Protein AF-0000000078229973 (afdb_homodimer)

Solvent-accessible surface area (backbone atoms only — not comparable to full-atom values): 45899 Å² total; per-residue (Å²): 129,79,74,76,75,72,82,77,86,52,32,25,47,55,48,50,53,47,41,56,44,19,73,74,65,33,59,68,53,31,20,64,73,71,65,44,86,56,54,68,54,54,55,51,47,52,74,41,39,69,60,44,69,70,39,58,49,78,39,59,66,89,66,68,79,71,72,90,50,57,70,60,51,51,54,47,49,50,48,54,52,52,39,42,73,70,15,43,71,38,49,55,65,54,50,34,52,50,46,47,52,52,29,58,75,69,66,42,84,84,66,78,60,46,72,65,53,50,53,52,50,27,59,76,69,44,37,38,79,34,64,51,70,40,76,34,58,68,67,52,93,60,40,66,58,52,49,53,52,46,51,53,47,49,54,61,73,44,58,92,39,51,47,73,29,32,31,42,48,51,76,44,66,43,45,74,37,61,80,56,52,40,25,55,37,57,64,85,62,81,74,37,51,33,48,46,50,62,32,59,82,44,57,32,24,36,38,42,37,38,23,51,66,25,50,71,45,66,35,33,36,26,35,56,24,85,59,70,80,80,72,78,68,88,32,76,48,46,82,44,47,32,77,79,14,66,83,35,57,70,55,45,55,48,43,44,60,66,33,66,72,58,35,83,85,58,66,83,53,70,62,40,27,35,40,36,33,57,72,49,70,45,58,65,35,67,68,46,44,56,60,46,54,65,48,20,42,78,41,72,43,60,84,74,38,49,74,42,55,30,30,54,64,58,41,37,50,58,52,33,51,53,39,35,31,50,46,51,46,53,51,67,67,41,62,86,76,62,49,61,46,97,87,66,45,51,50,66,79,48,72,48,54,48,40,41,36,50,36,54,17,54,68,67,53,51,41,65,46,38,33,48,11,45,49,47,30,72,64,50,90,50,83,71,65,78,72,55,53,80,68,27,61,50,32,61,58,20,61,69,34,55,75,57,80,78,84,68,78,77,79,81,129,130,80,72,74,75,71,82,78,85,53,31,24,48,57,48,50,52,46,42,56,44,20,74,74,65,34,60,70,53,32,21,65,72,72,67,44,85,58,53,66,55,54,54,51,45,54,74,41,39,70,61,44,69,70,41,60,50,79,38,60,64,88,66,69,77,70,72,88,52,56,68,61,50,52,53,47,49,51,48,54,52,52,41,41,72,70,15,40,70,40,49,54,64,53,51,35,52,50,46,47,52,51,29,59,75,69,66,42,84,84,66,77,59,46,72,66,53,51,52,53,51,26,58,75,68,44,36,38,82,35,64,51,70,41,75,35,58,68,67,54,92,60,43,67,59,52,49,53,51,47,51,54,48,49,53,61,73,44,57,94,41,52,47,73,29,32,32,42,48,50,78,44,69,43,45,75,36,61,79,58,52,42,25,54,38,58,62,86,62,81,75,36,51,32,49,46,51,61,34,59,81,43,58,31,24,35,36,44,35,38,23,53,66,26,49,70,46,65,34,34,37,26,36,56,25,86,59,70,80,81,72,79,68,88,32,77,48,47,82,46,48,33,78,80,13,66,83,35,57,69,54,46,54,49,42,43,62,66,31,65,72,58,33,84,85,58,66,85,52,70,62,40,27,35,38,36,33,58,72,46,69,46,59,64,34,68,68,47,43,56,58,45,55,67,48,20,42,78,42,71,43,60,84,74,38,48,74,44,54,29,30,53,64,57,40,38,49,58,53,33,52,52,38,36,32,52,45,50,46,52,52,69,66,42,61,85,76,61,49,60,47,98,87,66,45,52,50,65,78,48,72,49,55,48,39,41,35,50,36,53,18,55,67,68,53,50,40,66,46,39,33,47,12,45,49,47,28,74,62,50,89,52,84,72,65,79,72,56,54,79,69,27,60,48,33,62,59,18,61,67,34,54,74,58,79,78,83,67,76,77,81,80,127

Radius of gyration: 32.53 Å; Cα contacts (8 Å, |Δi|>4): 1311; chains: 2; bounding box: 84×96×73 Å

Nearest PDB structures (foldseek):
  4r79-assembly1_B  TM=6.037E-01  e=3.107E-09  Drosophila mauritiana
  5hoo-assembly1_A  TM=5.834E-01  e=2.939E-09  Drosophila mauritiana
  4u7b-assembly2_G-2  TM=5.936E-01  e=4.102E-09  Drosophila mauritiana
  3hot-assembly1_B  TM=5.951E-01  e=1.056E-08  Drosophila mauritiana
  3hot-assembly1_A  TM=5.946E-01  e=1.154E-07  Drosophila mauritiana

pLDDT: mean 84.29, std 17.85, range [24.56, 98.38]

Structure (mmCIF, N/CA/C/O backbone):
data_AF-0000000078229973-model_v1
#
loop_
_entity.id
_entity.type
_entity.pdbx_description
1 polymer 'DDE superfamily endonuclease'
#
loop_
_atom_site.group_PDB
_atom_site.id
_atom_site.type_symbol
_atom_site.label_atom_id
_atom_site.label_alt_id
_atom_site.label_comp_id
_atom_site.label_asym_id
_atom_site.label_entity_id
_atom_site.label_seq_id
_atom_site.pdbx_PDB_ins_code
_atom_site.Cartn_x
_atom_site.Cartn_y
_atom_site.Cartn_z
_atom_site.occupancy
_atom_site.B_iso_or_equiv
_atom_site.auth_seq_id
_atom_site.auth_comp_id
_atom_site.auth_asym_id
_atom_site.auth_atom_id
_atom_site.pdbx_PDB_model_num
ATOM 1 N N . MET A 1 1 ? 28.203 61.219 18.641 1 24.56 1 MET A N 1
ATOM 2 C CA . MET A 1 1 ? 27.984 59.812 18.297 1 24.56 1 MET A CA 1
ATOM 3 C C . MET A 1 1 ? 26.656 59.625 17.594 1 24.56 1 MET A C 1
ATOM 5 O O . MET A 1 1 ? 25.609 60.062 18.109 1 24.56 1 MET A O 1
ATOM 9 N N . ALA A 1 2 ? 26.547 59.688 16.266 1 37.03 2 ALA A N 1
ATOM 10 C CA . ALA A 1 2 ? 25.375 59.469 15.438 1 37.03 2 ALA A CA 1
ATOM 11 C C . ALA A 1 2 ? 24.594 58.25 15.883 1 37.03 2 ALA A C 1
ATOM 13 O O . ALA A 1 2 ? 25.188 57.188 16.094 1 37.03 2 ALA A O 1
ATOM 14 N N . SER A 1 3 ? 23.656 58.438 16.797 1 37.22 3 SER A N 1
ATOM 15 C CA . SER A 1 3 ? 22.781 57.344 17.203 1 37.22 3 SER A CA 1
ATOM 16 C C . SER A 1 3 ? 22.5 56.406 16.047 1 37.22 3 SER A C 1
ATOM 18 O O . SER A 1 3 ? 22.125 56.844 14.953 1 37.22 3 SER A O 1
ATOM 20 N N . MET A 1 4 ? 23.422 55.469 15.82 1 40.62 4 MET A N 1
ATOM 21 C CA . MET A 1 4 ? 23.281 54.375 14.859 1 40.62 4 MET A CA 1
ATOM 22 C C . MET A 1 4 ? 21.812 54 14.719 1 40.62 4 MET A C 1
ATOM 24 O O . MET A 1 4 ? 21.203 53.469 15.664 1 40.62 4 MET A O 1
ATOM 28 N N . ASN A 1 5 ? 20.969 54.719 14.055 1 43.16 5 ASN A N 1
ATOM 29 C CA . ASN A 1 5 ? 19.562 54.5 13.727 1 43.16 5 ASN A CA 1
ATOM 30 C C . ASN A 1 5 ? 19.281 53.031 13.422 1 43.16 5 ASN A C 1
ATOM 32 O O . ASN A 1 5 ? 19.812 52.469 12.453 1 43.16 5 ASN A O 1
ATOM 36 N N . LYS A 1 6 ? 19.328 52.25 14.422 1 51.59 6 LYS A N 1
ATOM 37 C CA . LYS A 1 6 ? 18.953 50.844 14.289 1 51.59 6 LYS A CA 1
ATOM 38 C C . LYS A 1 6 ? 17.812 50.656 13.289 1 51.59 6 LYS A C 1
ATOM 40 O O . LYS A 1 6 ? 16.766 51.312 13.414 1 51.59 6 LYS A O 1
ATOM 45 N N . ARG A 1 7 ? 18.078 50.25 12.156 1 58.5 7 ARG A N 1
ATOM 46 C CA . ARG A 1 7 ? 17.109 49.906 11.133 1 58.5 7 ARG A CA 1
ATOM 47 C C . ARG A 1 7 ? 16.094 48.875 11.648 1 58.5 7 ARG A C 1
ATOM 49 O O . ARG A 1 7 ? 16.484 47.844 12.188 1 58.5 7 ARG A O 1
ATOM 56 N N . LEU A 1 8 ? 14.898 49.281 12.086 1 66.44 8 LEU A N 1
ATOM 57 C CA . LEU A 1 8 ? 13.82 48.406 12.547 1 66.44 8 LEU A CA 1
ATOM 58 C C . LEU A 1 8 ? 13.164 47.688 11.375 1 66.44 8 LEU A C 1
ATOM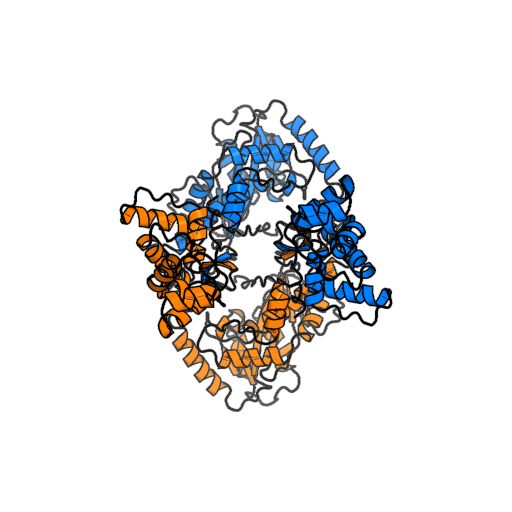 60 O O . LEU A 1 8 ? 13.078 48.219 10.273 1 66.44 8 LEU A O 1
ATOM 64 N N . SER A 1 9 ? 12.977 46.438 11.453 1 78.19 9 SER A N 1
ATOM 65 C CA . SER A 1 9 ? 12.211 45.656 10.477 1 78.19 9 SER A CA 1
ATOM 66 C C . SER A 1 9 ? 10.727 45.625 10.836 1 78.19 9 SER A C 1
ATOM 68 O O . SER A 1 9 ? 10.375 45.531 12.016 1 78.19 9 SER A O 1
ATOM 70 N N . TYR A 1 10 ? 9.875 45.969 9.812 1 84.88 10 TYR A N 1
ATOM 71 C CA . TYR A 1 10 ? 8.438 46.062 10.039 1 84.88 10 TYR A CA 1
ATOM 72 C C . TYR A 1 10 ? 7.695 44.938 9.297 1 84.88 10 TYR A C 1
ATOM 74 O O . TYR A 1 10 ? 8.117 44.531 8.219 1 84.88 10 TYR A O 1
ATOM 82 N N . THR A 1 11 ? 6.566 44.469 9.852 1 86.38 11 THR A N 1
ATOM 83 C CA . THR A 1 11 ? 5.723 43.438 9.227 1 86.38 11 THR A CA 1
ATOM 84 C C . THR A 1 11 ? 4.918 44.031 8.078 1 86.38 11 THR A C 1
ATOM 86 O O . THR A 1 11 ? 4.734 45.25 8.008 1 86.38 11 THR A O 1
ATOM 89 N N . ALA A 1 12 ? 4.516 43.219 7.172 1 88.88 12 ALA A N 1
ATOM 90 C CA . ALA A 1 12 ? 3.697 43.656 6.047 1 88.88 12 ALA A CA 1
ATOM 91 C C . ALA A 1 12 ? 2.42 44.312 6.527 1 88.88 12 ALA A C 1
ATOM 93 O O . ALA A 1 12 ? 1.985 45.344 5.953 1 88.88 12 ALA A O 1
ATOM 94 N N . LYS A 1 13 ? 1.896 43.75 7.605 1 87.56 13 LYS A N 1
ATOM 95 C CA . LYS A 1 13 ? 0.688 44.344 8.164 1 87.56 13 LYS A CA 1
ATOM 96 C C . LYS A 1 13 ? 0.94 45.781 8.602 1 87.56 13 LYS A C 1
ATOM 98 O O . LYS A 1 13 ? 0.142 46.688 8.312 1 87.56 13 LYS A O 1
ATOM 103 N N . PHE A 1 14 ? 1.993 45.969 9.32 1 87.88 14 PHE A N 1
ATOM 104 C CA . PHE A 1 14 ? 2.365 47.312 9.789 1 87.88 14 PHE A CA 1
ATOM 105 C C . PHE A 1 14 ? 2.643 48.25 8.617 1 87.88 14 PHE A C 1
ATOM 107 O O . PHE A 1 14 ? 2.189 49.375 8.602 1 87.88 14 PHE A O 1
ATOM 114 N N . LYS A 1 15 ? 3.258 47.719 7.605 1 91.5 15 LYS A N 1
ATOM 115 C CA . LYS A 1 15 ? 3.602 48.531 6.434 1 91.5 15 LYS A CA 1
ATOM 116 C C . LYS A 1 15 ? 2.348 49 5.699 1 91.5 15 LYS A C 1
ATOM 118 O O . LYS A 1 15 ? 2.279 50.125 5.242 1 91.5 15 LYS A O 1
ATOM 123 N N . VAL A 1 16 ? 1.407 48.094 5.594 1 92.56 16 VAL A N 1
ATOM 124 C CA . VAL A 1 16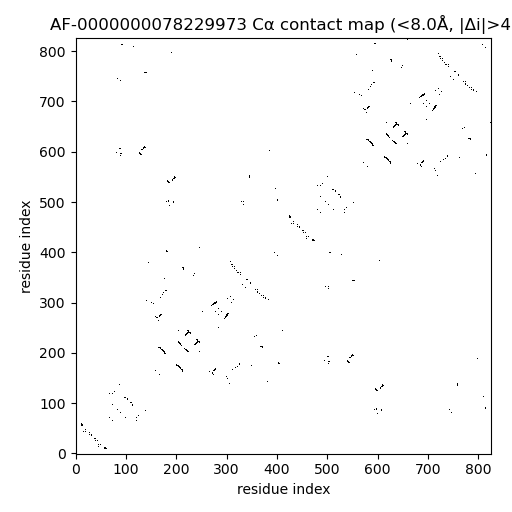 ? 0.157 48.406 4.918 1 92.56 16 VAL A CA 1
ATOM 125 C C . VAL A 1 16 ? -0.558 49.531 5.684 1 92.56 16 VAL A C 1
ATOM 127 O O . VAL A 1 16 ? -1.092 50.469 5.078 1 92.56 16 VAL A O 1
ATOM 130 N N . SER A 1 17 ? -0.521 49.375 7.031 1 91.88 17 SER A N 1
ATOM 131 C CA . SER A 1 17 ? -1.156 50.406 7.844 1 91.88 17 SER A CA 1
ATOM 132 C C . SER A 1 17 ? -0.488 51.781 7.641 1 91.88 17 SER A C 1
ATOM 134 O O . SER A 1 17 ? -1.166 52.812 7.559 1 91.88 17 SER A O 1
ATOM 136 N N . VAL A 1 18 ? 0.733 51.719 7.582 1 91.81 18 VAL A N 1
ATOM 137 C CA . VAL A 1 18 ? 1.491 52.938 7.391 1 91.81 18 VAL A CA 1
ATOM 138 C C . VAL A 1 18 ? 1.203 53.531 6.008 1 91.81 18 VAL A C 1
ATOM 140 O O . VAL A 1 18 ? 1.007 54.75 5.859 1 91.81 18 VAL A O 1
ATOM 143 N N . ILE A 1 19 ? 1.121 52.688 4.996 1 93.06 19 ILE A N 1
ATOM 144 C CA . ILE A 1 19 ? 0.865 53.094 3.621 1 93.06 19 ILE A CA 1
ATOM 145 C C . ILE A 1 19 ? -0.525 53.719 3.518 1 93.06 19 ILE A C 1
ATOM 147 O O . ILE A 1 19 ? -0.695 54.781 2.904 1 93.06 19 ILE A O 1
ATOM 151 N N . ASP A 1 20 ? -1.469 53.062 4.129 1 92.44 20 ASP A N 1
ATOM 152 C CA . ASP A 1 20 ? -2.834 53.562 4.098 1 92.44 20 ASP A CA 1
ATOM 153 C C . ASP A 1 20 ? -2.916 54.969 4.742 1 92.44 20 ASP A C 1
ATOM 155 O O . ASP A 1 20 ? -3.588 55.844 4.223 1 92.44 20 ASP A O 1
ATOM 159 N N . TYR A 1 21 ? -2.277 55.094 5.879 1 91.81 21 TYR A N 1
ATOM 160 C CA . TYR A 1 21 ? -2.25 56.375 6.562 1 91.81 21 TYR A CA 1
ATOM 161 C C . TYR A 1 21 ? -1.509 57.406 5.734 1 91.81 21 TYR A C 1
ATOM 163 O O . TYR A 1 21 ? -1.937 58.562 5.652 1 91.81 21 TYR A O 1
ATOM 171 N N . ALA A 1 22 ? -0.524 57.031 5.078 1 93.44 22 ALA A N 1
ATOM 172 C CA . ALA A 1 22 ? 0.274 57.938 4.266 1 93.44 22 ALA A CA 1
ATOM 173 C C . ALA A 1 22 ? -0.498 58.406 3.031 1 93.44 22 ALA A C 1
ATOM 175 O O . ALA A 1 22 ? -0.348 59.531 2.582 1 93.44 22 ALA A O 1
ATOM 176 N N . ASN A 1 23 ? -1.215 57.5 2.5 1 92.25 23 ASN A N 1
ATOM 177 C CA . ASN A 1 23 ? -2.031 57.844 1.34 1 92.25 23 ASN A CA 1
ATOM 178 C C . ASN A 1 23 ? -3.086 58.906 1.683 1 92.25 23 ASN A C 1
ATOM 180 O O . ASN A 1 23 ? -3.451 59.719 0.838 1 92.25 23 ASN A O 1
ATOM 184 N N . LYS A 1 24 ? -3.52 58.906 2.924 1 90.69 24 LYS A N 1
ATOM 185 C CA . LYS A 1 24 ? -4.57 59.844 3.352 1 90.69 24 LYS A CA 1
ATOM 186 C C . LYS A 1 24 ? -3.98 61.125 3.902 1 90.69 24 LYS A C 1
ATOM 188 O O . LYS A 1 24 ? -4.527 62.219 3.678 1 90.69 24 LYS A O 1
ATOM 193 N N . HIS A 1 25 ? -2.879 61.125 4.66 1 91.5 25 HIS A N 1
ATOM 194 C CA . HIS A 1 25 ? -2.412 62.281 5.426 1 91.5 25 HIS A CA 1
ATOM 195 C C . HIS A 1 25 ? -1.036 62.719 4.949 1 91.5 25 HIS A C 1
ATOM 197 O O . HIS A 1 25 ? -0.553 63.781 5.355 1 91.5 25 HIS A O 1
ATOM 203 N N . GLY A 1 26 ? -0.412 61.938 4.055 1 91.88 26 GLY A N 1
ATOM 204 C CA . GLY A 1 26 ? 0.915 62.281 3.58 1 91.88 26 GLY A CA 1
ATOM 205 C C . GLY A 1 26 ? 2.023 61.5 4.27 1 91.88 26 GLY A C 1
ATOM 206 O O . GLY A 1 26 ? 1.829 60.969 5.363 1 91.88 26 GLY A O 1
ATOM 207 N N . VAL A 1 27 ? 3.197 61.438 3.748 1 93.75 27 VAL A N 1
ATOM 208 C CA . VAL A 1 27 ? 4.328 60.656 4.191 1 93.75 27 VAL A CA 1
ATOM 209 C C . VAL A 1 27 ? 4.887 61.219 5.496 1 93.75 27 VAL A C 1
ATOM 211 O O . VAL A 1 27 ? 5.227 60.438 6.406 1 93.75 27 VAL A O 1
ATOM 214 N N . VAL A 1 28 ? 4.977 62.531 5.621 1 92.31 28 VAL A N 1
ATOM 215 C CA . VAL A 1 28 ? 5.566 63.156 6.785 1 92.31 28 VAL A CA 1
ATOM 216 C C . VAL A 1 28 ? 4.699 62.906 8.016 1 92.31 28 VAL A C 1
ATOM 218 O O . VAL A 1 28 ? 5.207 62.562 9.078 1 92.31 28 VAL A O 1
ATOM 221 N N . GLU A 1 29 ? 3.432 63.125 7.789 1 90.75 29 GLU A N 1
ATOM 222 C CA . GLU A 1 29 ? 2.482 62.906 8.875 1 90.75 29 GLU A CA 1
ATOM 223 C C . GLU A 1 29 ? 2.465 61.438 9.289 1 90.75 29 GLU A C 1
ATOM 225 O O . GLU A 1 29 ? 2.338 61.125 10.477 1 90.75 29 GLU A O 1
ATOM 230 N N . ALA A 1 30 ? 2.562 60.531 8.398 1 93.12 30 ALA A N 1
ATOM 231 C CA . ALA A 1 30 ? 2.592 59.125 8.688 1 93.12 30 ALA A CA 1
ATOM 232 C C . ALA A 1 30 ? 3.822 58.75 9.516 1 93.12 30 ALA A C 1
ATOM 234 O O . ALA A 1 30 ? 3.736 57.938 10.438 1 93.12 30 ALA A O 1
ATOM 235 N N . ALA A 1 31 ? 4.926 59.281 9.203 1 90.56 31 ALA A N 1
ATOM 236 C CA . ALA A 1 31 ? 6.168 59.031 9.93 1 90.56 31 ALA A CA 1
ATOM 237 C C . ALA A 1 31 ? 6.059 59.469 11.383 1 90.56 31 ALA A C 1
ATOM 239 O O . ALA A 1 31 ? 6.508 58.75 12.289 1 90.56 31 ALA A O 1
ATOM 240 N N . GLU A 1 32 ? 5.453 60.594 11.594 1 86 32 GLU A N 1
ATOM 241 C CA . GLU A 1 32 ? 5.277 61.125 12.938 1 86 32 GLU A CA 1
ATOM 242 C C . GLU A 1 32 ? 4.277 60.312 13.734 1 86 32 GLU A C 1
ATOM 244 O O . GLU A 1 32 ? 4.512 60 14.906 1 86 32 GLU A O 1
ATOM 249 N N . HIS A 1 33 ? 3.258 60 12.961 1 86.56 33 HIS A N 1
ATOM 250 C CA . HIS A 1 33 ? 2.174 59.281 13.602 1 86.56 33 HIS A CA 1
ATOM 251 C C . HIS A 1 33 ? 2.643 57.906 14.078 1 86.56 33 HIS A C 1
ATOM 253 O O . HIS A 1 33 ? 2.275 57.469 15.172 1 86.56 33 HIS A O 1
ATOM 259 N N . TYR A 1 34 ? 3.391 57.156 13.266 1 88.31 34 TYR A N 1
ATOM 260 C CA . TYR A 1 34 ? 3.793 55.781 13.578 1 88.31 34 TYR A CA 1
ATOM 261 C C . TYR A 1 34 ? 5.203 55.75 14.156 1 88.31 34 TYR A C 1
ATOM 263 O O . TYR A 1 34 ? 5.723 54.688 14.484 1 88.31 34 TYR A O 1
ATOM 271 N N . GLY A 1 35 ? 5.883 56.844 14.219 1 81.19 35 GLY A N 1
ATOM 272 C CA . GLY A 1 35 ? 7.199 56.938 14.828 1 81.19 35 GLY A CA 1
ATOM 273 C C . GLY A 1 35 ? 8.305 56.375 13.961 1 81.19 35 GLY A C 1
ATOM 274 O O . GLY A 1 35 ? 9.211 55.719 14.461 1 81.19 35 GLY A O 1
ATOM 275 N N . ILE A 1 36 ? 8.148 56.531 12.664 1 85.38 36 ILE A N 1
ATOM 276 C CA . ILE A 1 36 ? 9.18 56.062 11.742 1 85.38 36 ILE A CA 1
ATOM 277 C C . ILE A 1 36 ? 10.141 57.188 11.414 1 85.38 36 ILE A C 1
ATOM 279 O O . ILE A 1 36 ? 9.711 58.25 10.953 1 85.38 36 ILE A O 1
ATOM 283 N N . LYS A 1 37 ? 11.367 57.031 11.695 1 79.94 37 LYS A N 1
ATOM 284 C CA . LYS A 1 37 ? 12.352 58.094 11.547 1 79.94 37 LYS A CA 1
ATOM 285 C C . LYS A 1 37 ? 12.711 58.312 10.078 1 79.94 37 LYS A C 1
ATOM 287 O O . LYS A 1 37 ? 12.945 59.438 9.648 1 79.94 37 LYS A O 1
ATOM 292 N N . ASP A 1 38 ? 12.719 57.188 9.383 1 82.44 38 ASP A N 1
ATOM 293 C CA . ASP A 1 38 ? 13.141 57.281 7.988 1 82.44 38 ASP A CA 1
ATOM 294 C C . ASP A 1 38 ? 11.938 57.438 7.062 1 82.44 38 ASP A C 1
ATOM 296 O O . ASP A 1 38 ? 11.258 56.469 6.723 1 82.44 38 ASP A O 1
ATOM 300 N N . LYS A 1 39 ? 11.734 58.719 6.664 1 86.19 39 LYS A N 1
ATOM 301 C CA . LYS A 1 39 ? 10.641 59 5.746 1 86.19 39 LYS A CA 1
ATOM 302 C C . LYS A 1 39 ? 10.852 58.312 4.395 1 86.19 39 LYS A C 1
ATOM 304 O O . LYS A 1 39 ? 9.891 58 3.693 1 86.19 39 LYS A O 1
ATOM 309 N N . GLY A 1 40 ? 12.125 58.156 4.031 1 88.5 40 GLY A N 1
ATOM 310 C CA . GLY A 1 40 ? 12.453 57.469 2.795 1 88.5 40 GLY A CA 1
ATOM 311 C C . GLY A 1 40 ? 11.922 56.031 2.748 1 88.5 40 GLY A C 1
ATOM 312 O O . GLY A 1 40 ? 11.555 55.531 1.681 1 88.5 40 GLY A O 1
ATOM 313 N N . MET A 1 41 ? 11.836 55.438 3.898 1 89.25 41 MET A N 1
ATOM 314 C CA . MET A 1 41 ? 11.328 54.062 4 1 89.25 41 MET A CA 1
ATOM 315 C C . MET A 1 41 ? 9.852 54.031 3.619 1 89.25 41 MET A C 1
ATOM 317 O O . MET A 1 41 ? 9.422 53.125 2.898 1 89.25 41 MET A O 1
ATOM 321 N N . ILE A 1 42 ? 9.141 55 4.094 1 90.75 42 ILE A N 1
ATOM 322 C CA . ILE A 1 42 ? 7.707 55.031 3.812 1 90.75 42 ILE A CA 1
ATOM 323 C C . ILE A 1 42 ? 7.48 55.281 2.32 1 90.75 42 ILE A C 1
ATOM 325 O O . ILE A 1 42 ? 6.59 54.656 1.72 1 90.75 42 ILE A O 1
ATOM 329 N N . ARG A 1 43 ? 8.305 56.125 1.746 1 91.31 43 ARG A N 1
ATOM 330 C CA . ARG A 1 43 ? 8.195 56.375 0.313 1 91.31 43 ARG A CA 1
ATOM 331 C C . ARG A 1 43 ? 8.453 55.094 -0.489 1 91.31 43 ARG A C 1
ATOM 333 O O . ARG A 1 43 ? 7.762 54.812 -1.476 1 91.31 43 ARG A O 1
ATOM 340 N N . ARG A 1 44 ? 9.438 54.375 -0.01 1 89.25 44 ARG A N 1
ATOM 341 C CA . ARG A 1 44 ? 9.75 53.125 -0.668 1 89.25 44 ARG A CA 1
ATOM 342 C C . ARG A 1 44 ? 8.594 52.125 -0.517 1 89.25 44 ARG A C 1
ATOM 344 O O . ARG A 1 44 ? 8.266 51.406 -1.458 1 89.25 44 ARG A O 1
ATOM 351 N N . TRP A 1 45 ? 8.023 52.062 0.623 1 90.44 45 TRP A N 1
ATOM 352 C CA . TRP A 1 45 ? 6.887 51.188 0.864 1 90.44 45 TRP A CA 1
ATOM 353 C C . TRP A 1 45 ? 5.711 51.562 -0.033 1 90.44 45 TRP A C 1
ATOM 355 O O . TRP A 1 45 ? 5.035 50.656 -0.571 1 90.44 45 TRP A O 1
ATOM 365 N N . LYS A 1 46 ? 5.52 52.844 -0.215 1 90.5 46 LYS A N 1
ATOM 366 C CA . LYS A 1 46 ? 4.434 53.312 -1.067 1 90.5 46 LYS A CA 1
ATOM 367 C C . LYS A 1 46 ? 4.648 52.875 -2.518 1 90.5 46 LYS A C 1
ATOM 369 O O . LYS A 1 46 ? 3.699 52.5 -3.205 1 90.5 46 LYS A O 1
ATOM 374 N N . LYS A 1 47 ? 5.875 52.906 -2.908 1 90.12 47 LYS A N 1
ATOM 375 C CA . LYS A 1 47 ? 6.203 52.5 -4.27 1 90.12 47 LYS A CA 1
ATOM 376 C C . LYS A 1 47 ? 5.973 51 -4.465 1 90.12 47 LYS A C 1
ATOM 378 O O . LYS A 1 47 ? 5.559 50.594 -5.543 1 90.12 47 LYS A O 1
ATOM 383 N N . ALA A 1 48 ? 6.18 50.281 -3.445 1 85.75 48 ALA A N 1
ATOM 384 C CA . ALA A 1 48 ? 6.051 48.812 -3.518 1 85.75 48 ALA A CA 1
ATOM 385 C C . ALA A 1 48 ? 4.727 48.375 -2.918 1 85.75 48 ALA A C 1
ATOM 387 O O . ALA A 1 48 ? 4.621 47.219 -2.434 1 85.75 48 ALA A O 1
ATOM 388 N N . GLU A 1 49 ? 3.822 49.219 -2.877 1 88.81 49 GLU A N 1
ATOM 389 C CA . GLU A 1 49 ? 2.568 48.969 -2.17 1 88.81 49 GLU A CA 1
ATOM 390 C C . GLU A 1 49 ? 1.941 47.656 -2.609 1 88.81 49 GLU A C 1
ATOM 392 O O . GLU A 1 49 ? 1.521 46.844 -1.774 1 88.81 49 GLU A O 1
ATOM 397 N N . ASN A 1 50 ? 1.907 47.375 -3.904 1 84.44 50 ASN A N 1
ATOM 398 C CA . ASN A 1 50 ? 1.26 46.188 -4.43 1 84.44 50 ASN A CA 1
ATOM 399 C C . ASN A 1 50 ? 1.941 44.906 -3.93 1 84.44 50 ASN A C 1
ATOM 401 O O . ASN A 1 50 ? 1.27 43.938 -3.537 1 84.44 50 ASN A O 1
ATOM 405 N N . LYS A 1 51 ? 3.176 44.938 -3.885 1 81.44 51 LYS A N 1
ATOM 406 C CA . LYS A 1 51 ? 3.945 43.781 -3.434 1 81.44 51 LYS A CA 1
ATOM 407 C C . LYS A 1 51 ? 3.742 43.531 -1.941 1 81.44 51 LYS A C 1
ATOM 409 O O . LYS A 1 51 ? 3.631 42.406 -1.507 1 81.44 51 LYS A O 1
ATOM 414 N N . ILE A 1 52 ? 3.691 44.625 -1.23 1 86.62 52 ILE A N 1
ATOM 415 C CA . ILE A 1 52 ? 3.566 44.531 0.221 1 86.62 52 ILE A CA 1
ATOM 416 C C . ILE A 1 52 ? 2.178 44.031 0.588 1 86.62 52 ILE A C 1
ATOM 418 O O . ILE A 1 52 ? 2.031 43.219 1.52 1 86.62 52 ILE A O 1
ATOM 422 N N . ARG A 1 53 ? 1.246 44.406 -0.207 1 85.69 53 ARG A N 1
ATOM 423 C CA . ARG A 1 53 ? -0.124 43.969 0.056 1 85.69 53 ARG A CA 1
ATOM 424 C C . ARG A 1 53 ? -0.308 42.5 -0.271 1 85.69 53 ARG A C 1
ATOM 426 O O . ARG A 1 53 ? -1.154 41.812 0.322 1 85.69 53 ARG A O 1
ATOM 433 N N . GLU A 1 54 ? 0.543 42 -1.148 1 80.19 54 GLU A N 1
ATOM 434 C CA . GLU A 1 54 ? 0.432 40.594 -1.571 1 80.19 54 GLU A CA 1
ATOM 435 C C . GLU A 1 54 ? 1.187 39.656 -0.623 1 80.19 54 GLU A C 1
ATOM 437 O O . GLU A 1 54 ? 0.909 38.469 -0.566 1 80.19 54 GLU A O 1
ATOM 442 N N . MET A 1 55 ? 1.986 40.25 0.17 1 79.19 55 MET A N 1
ATOM 443 C CA . MET A 1 55 ? 2.801 39.469 1.096 1 79.19 55 MET A CA 1
ATOM 444 C C . MET A 1 55 ? 1.984 39.031 2.312 1 79.19 55 MET A C 1
ATOM 446 O O . MET A 1 55 ? 1.067 39.75 2.729 1 79.19 55 MET A O 1
ATOM 450 N N . PRO A 1 56 ? 2.307 37.906 2.803 1 78 56 PRO A N 1
ATOM 451 C CA . PRO A 1 56 ? 1.661 37.562 4.07 1 78 56 PRO A CA 1
ATOM 452 C C . PRO A 1 56 ? 1.887 38.625 5.152 1 78 56 PRO A C 1
ATOM 454 O O . PRO A 1 56 ? 2.98 39.188 5.258 1 78 56 PRO A O 1
ATOM 457 N N . SER A 1 57 ? 0.859 38.906 5.953 1 80.38 57 SER A N 1
ATOM 458 C CA . SER A 1 57 ? 0.794 40 6.895 1 80.38 57 SER A CA 1
ATOM 459 C C . SER A 1 57 ? 1.923 39.938 7.918 1 80.38 57 SER A C 1
ATOM 461 O O . SER A 1 57 ? 2.42 40.969 8.383 1 80.38 57 SER A O 1
ATOM 463 N N . THR A 1 58 ? 2.391 38.75 8.117 1 79.81 58 THR A N 1
ATOM 464 C CA . THR A 1 58 ? 3.35 38.562 9.203 1 79.81 58 THR A CA 1
ATOM 465 C C . THR A 1 58 ? 4.777 38.719 8.688 1 79.81 58 THR A C 1
ATOM 467 O O . THR A 1 58 ? 5.719 38.844 9.477 1 79.81 58 THR A O 1
ATOM 470 N N . LYS A 1 59 ? 4.875 38.719 7.43 1 79.31 59 LYS A N 1
ATOM 471 C CA . LYS A 1 59 ? 6.219 38.781 6.859 1 79.31 59 LYS A CA 1
ATOM 472 C C . LYS A 1 59 ? 6.789 40.188 6.914 1 79.31 59 LYS A C 1
ATOM 474 O O . LYS A 1 59 ? 6.043 41.156 6.805 1 79.31 59 LYS A O 1
ATOM 479 N N . ARG A 1 60 ? 8.102 40.344 7.16 1 77.94 60 ARG A N 1
ATOM 480 C CA . ARG A 1 60 ? 8.758 41.625 7.238 1 77.94 60 ARG A CA 1
ATOM 481 C C . ARG A 1 60 ? 9.422 42 5.914 1 77.94 60 ARG A C 1
ATOM 483 O O . ARG A 1 60 ? 9.602 43.156 5.602 1 77.94 60 ARG A O 1
ATOM 490 N N . ALA A 1 61 ? 9.914 41.031 5.176 1 71.38 61 ALA A N 1
ATOM 491 C CA . ALA A 1 61 ? 10.531 41.219 3.871 1 71.38 61 ALA A CA 1
ATOM 492 C C . ALA A 1 61 ? 10.133 40.125 2.891 1 71.38 61 ALA A C 1
ATOM 494 O O . ALA A 1 61 ? 9.805 39 3.299 1 71.38 61 ALA A O 1
ATOM 495 N N . ASN A 1 62 ? 9.656 40.469 1.732 1 61.66 62 ASN A N 1
ATOM 496 C CA . ASN A 1 62 ? 9.344 39.5 0.688 1 61.66 62 ASN A CA 1
ATOM 497 C C . ASN A 1 62 ? 10.609 38.875 0.107 1 61.66 62 ASN A C 1
ATOM 499 O O . ASN A 1 62 ? 11.031 39.219 -1 1 61.66 62 ASN A O 1
ATOM 503 N N . ARG A 1 63 ? 11.367 38.375 1.022 1 57.25 63 ARG A N 1
ATOM 504 C CA . ARG A 1 63 ? 12.594 37.75 0.539 1 57.25 63 ARG A CA 1
ATOM 505 C C . ARG A 1 63 ? 12.281 36.469 -0.224 1 57.25 63 ARG A C 1
ATOM 507 O O . ARG A 1 63 ? 13.188 35.688 -0.556 1 57.25 63 ARG A O 1
ATOM 514 N N . GLY A 1 64 ? 11.117 36.094 -0.344 1 55.28 64 GLY A N 1
ATOM 515 C CA . GLY A 1 64 ? 10.914 34.844 -1.033 1 55.28 64 GLY A CA 1
ATOM 516 C C . GLY A 1 64 ? 11.602 34.781 -2.385 1 55.28 64 GLY A C 1
ATOM 517 O O . GLY A 1 64 ? 11.672 35.781 -3.098 1 55.28 64 GLY A O 1
ATOM 518 N N . LYS A 1 65 ? 12.766 34.188 -2.41 1 56.59 65 LYS A N 1
ATOM 519 C CA . LYS A 1 65 ? 13.57 34.094 -3.625 1 56.59 65 LYS A CA 1
ATOM 520 C C . LYS A 1 65 ? 12.688 34.031 -4.863 1 56.59 65 LYS A C 1
ATOM 522 O O . LYS A 1 65 ? 11.773 33.219 -4.938 1 56.59 65 LYS A O 1
ATOM 527 N N . ARG A 1 66 ? 12.594 35.188 -5.656 1 63.47 66 ARG A N 1
ATOM 528 C CA . ARG A 1 66 ? 12.016 35.281 -6.992 1 63.47 66 ARG A CA 1
ATOM 529 C C . ARG A 1 66 ? 12.492 34.125 -7.871 1 63.47 66 ARG A C 1
ATOM 531 O O . ARG A 1 66 ? 13.57 33.562 -7.645 1 63.47 66 ARG A O 1
ATOM 538 N N . GLU A 1 67 ? 11.562 33.531 -8.609 1 73.62 67 GLU A N 1
ATOM 539 C CA . GLU A 1 67 ? 11.891 32.5 -9.586 1 73.62 67 GLU A CA 1
ATOM 540 C C . GLU A 1 67 ? 12.969 32.969 -10.555 1 73.62 67 GLU A C 1
ATOM 542 O O . GLU A 1 67 ? 12.875 34.094 -11.102 1 73.62 67 GLU A O 1
ATOM 547 N N . ALA A 1 68 ? 14.156 32.406 -10.469 1 76.81 68 ALA A N 1
ATOM 548 C CA . ALA A 1 68 ? 15.258 32.719 -11.383 1 76.81 68 ALA A CA 1
ATOM 549 C C . ALA A 1 68 ? 14.867 32.406 -12.828 1 76.81 68 ALA A C 1
ATOM 551 O O . ALA A 1 68 ? 15.336 33.094 -13.75 1 76.81 68 ALA A O 1
ATOM 552 N N . TRP A 1 69 ? 13.945 31.469 -13.055 1 89.5 69 TRP A N 1
ATOM 553 C CA . TRP A 1 69 ? 13.547 31.047 -14.398 1 89.5 69 TRP A CA 1
ATOM 554 C C . TRP A 1 69 ? 12.031 31 -14.523 1 89.5 69 TRP A C 1
ATOM 556 O O . TRP A 1 69 ? 11.445 29.906 -14.633 1 89.5 69 TRP A O 1
ATOM 566 N N . PRO A 1 70 ? 11.422 32.125 -14.648 1 89.88 70 PRO A N 1
ATOM 567 C CA . PRO A 1 70 ? 9.961 32.188 -14.625 1 89.88 70 PRO A CA 1
ATOM 568 C C . PRO A 1 70 ? 9.312 31.453 -15.789 1 89.88 70 PRO A C 1
ATOM 570 O O . PRO A 1 70 ? 8.305 30.766 -15.617 1 89.88 70 PRO A O 1
ATOM 573 N N . GLU A 1 71 ? 9.844 31.594 -16.953 1 92.75 71 GLU A N 1
ATOM 574 C CA . GLU A 1 71 ? 9.273 30.938 -18.125 1 92.75 71 GLU A CA 1
ATOM 575 C C . GLU A 1 71 ? 9.336 29.422 -18 1 92.75 71 GLU A C 1
ATOM 577 O O . GLU A 1 71 ? 8.367 28.719 -18.297 1 92.75 71 GLU A O 1
ATOM 582 N N . LEU A 1 72 ? 10.445 28.953 -17.609 1 94.81 72 LEU A N 1
ATOM 583 C CA . LEU A 1 72 ? 10.617 27.531 -17.375 1 94.81 72 LEU A CA 1
ATOM 584 C C . LEU A 1 72 ? 9.617 27 -16.359 1 94.81 72 LEU A C 1
ATOM 586 O O . LEU A 1 72 ? 8.969 25.984 -16.578 1 94.81 72 LEU A O 1
ATOM 590 N N . GLU A 1 73 ? 9.484 27.703 -15.281 1 94.88 73 GLU A N 1
ATOM 591 C CA . GLU A 1 73 ? 8.633 27.266 -14.18 1 94.88 73 GLU A CA 1
ATOM 592 C C . GLU A 1 73 ? 7.164 27.266 -14.594 1 94.88 73 GLU A C 1
ATOM 594 O O . GLU A 1 73 ? 6.402 26.375 -14.188 1 94.88 73 GLU A O 1
ATOM 599 N N . ASN A 1 74 ? 6.801 28.219 -15.352 1 94.94 74 ASN A N 1
ATOM 600 C CA . ASN A 1 74 ? 5.422 28.266 -15.836 1 94.94 74 ASN A CA 1
ATOM 601 C C . ASN A 1 74 ? 5.113 27.109 -16.766 1 94.94 74 ASN A C 1
ATOM 603 O O . ASN A 1 74 ? 4.059 26.484 -16.656 1 94.94 74 ASN A O 1
ATOM 607 N N . GLU A 1 75 ? 5.988 26.859 -17.609 1 96.38 75 GLU A N 1
ATOM 608 C CA . GLU A 1 75 ? 5.809 25.75 -18.531 1 96.38 75 GLU A CA 1
ATOM 609 C C . GLU A 1 75 ? 5.781 24.422 -17.781 1 96.38 75 GLU A C 1
ATOM 611 O O . GLU A 1 75 ? 4.965 23.547 -18.078 1 96.38 75 GLU A O 1
ATOM 616 N N . LEU A 1 76 ? 6.66 24.328 -16.891 1 96.5 76 LEU A N 1
ATOM 617 C CA . LEU A 1 76 ? 6.75 23.109 -16.094 1 96.5 76 LEU A CA 1
ATOM 618 C C . LEU A 1 76 ? 5.492 22.922 -15.258 1 96.5 76 LEU A C 1
ATOM 620 O O . LEU A 1 76 ? 4.984 21.797 -15.148 1 96.5 76 LEU A O 1
ATOM 624 N N . SER A 1 77 ? 5.051 24 -14.672 1 96.25 77 SER A N 1
ATOM 625 C CA . SER A 1 77 ? 3.826 23.938 -13.883 1 96.25 77 SER A CA 1
ATOM 626 C C . SER A 1 77 ? 2.641 23.5 -14.742 1 96.25 77 SER A C 1
ATOM 628 O O . SER A 1 77 ? 1.819 22.688 -14.305 1 96.25 77 SER A O 1
ATOM 630 N N . THR A 1 78 ? 2.561 24 -15.875 1 96.38 78 THR A N 1
ATOM 631 C CA . THR A 1 78 ? 1.508 23.625 -16.812 1 96.38 78 THR A CA 1
ATOM 632 C C . THR A 1 78 ? 1.612 22.141 -17.172 1 96.38 78 THR A C 1
ATOM 634 O O . THR A 1 78 ? 0.599 21.453 -17.266 1 96.38 78 THR A O 1
ATOM 637 N N . TRP A 1 79 ? 2.766 21.734 -17.359 1 95.88 79 TRP A N 1
ATOM 638 C CA . TRP A 1 79 ? 2.996 20.328 -17.672 1 95.88 79 TRP A CA 1
ATOM 639 C C . TRP A 1 79 ? 2.539 19.422 -16.531 1 95.88 79 TRP A C 1
ATOM 641 O O . TRP A 1 79 ? 1.847 18.422 -16.766 1 95.88 79 TRP A O 1
ATOM 651 N N . VAL A 1 80 ? 2.967 19.781 -15.328 1 95.75 80 VAL A N 1
ATOM 652 C CA . VAL A 1 80 ? 2.598 18.969 -14.164 1 95.75 80 VAL A CA 1
ATOM 653 C C . VAL A 1 80 ? 1.077 18.891 -14.055 1 95.75 80 VAL A C 1
ATOM 655 O O . VAL A 1 80 ? 0.516 17.812 -13.859 1 95.75 80 VAL A O 1
ATOM 658 N N . ARG A 1 81 ? 0.456 20 -14.234 1 94.81 81 ARG A N 1
ATOM 659 C CA . ARG A 1 81 ? -0.998 20.062 -14.125 1 94.81 81 ARG A CA 1
ATOM 660 C C . ARG A 1 81 ? -1.669 19.25 -15.234 1 94.81 81 ARG A C 1
ATOM 662 O O . ARG A 1 81 ? -2.674 18.578 -14.992 1 94.81 81 ARG A O 1
ATOM 669 N N . SER A 1 82 ? -1.129 19.359 -16.344 1 94.19 82 SER A N 1
ATOM 670 C CA . SER A 1 82 ? -1.668 18.609 -17.484 1 94.19 82 SER A CA 1
ATOM 671 C C . SER A 1 82 ? -1.56 17.109 -17.25 1 94.19 82 SER A C 1
ATOM 673 O O . SER A 1 82 ? -2.52 16.359 -17.484 1 94.19 82 SER A O 1
ATOM 675 N N . GLU A 1 83 ? -0.403 16.688 -16.812 1 93.38 83 GLU A N 1
ATOM 676 C CA . GLU A 1 83 ? -0.19 15.273 -16.547 1 93.38 83 GLU A CA 1
ATOM 677 C C . GLU A 1 83 ? -1.1 14.773 -15.43 1 93.38 83 GLU A C 1
ATOM 679 O O . GLU A 1 83 ? -1.658 13.68 -15.516 1 93.38 83 GLU A O 1
ATOM 684 N N . ARG A 1 84 ? -1.256 15.578 -14.445 1 92.12 84 ARG A N 1
ATOM 685 C CA . ARG A 1 84 ? -2.09 15.18 -13.32 1 92.12 84 ARG A CA 1
ATOM 686 C C . ARG A 1 84 ? -3.562 15.148 -13.711 1 92.12 84 ARG A C 1
ATOM 688 O O . ARG A 1 84 ? -4.316 14.289 -13.242 1 92.12 84 ARG A O 1
ATOM 695 N N . ASN A 1 85 ? -3.926 16.016 -14.539 1 88.56 85 ASN A N 1
ATOM 696 C CA . ASN A 1 85 ? -5.301 16.031 -15.031 1 88.56 85 ASN A CA 1
ATOM 697 C C . ASN A 1 85 ? -5.637 14.75 -15.781 1 88.56 85 ASN A C 1
ATOM 699 O O . ASN A 1 85 ? -6.785 14.305 -15.773 1 88.56 85 ASN A O 1
ATOM 703 N N . LYS A 1 86 ? -4.586 14.211 -16.359 1 87.31 86 LYS A N 1
ATOM 704 C CA . LYS A 1 86 ? -4.758 12.945 -17.078 1 87.31 86 LYS A CA 1
ATOM 705 C C . LYS A 1 86 ? -4.668 11.758 -16.125 1 87.31 86 LYS A C 1
ATOM 707 O O . LYS A 1 86 ? -4.867 10.609 -16.531 1 87.31 86 LYS A O 1
ATOM 712 N N . GLY A 1 87 ? -4.316 12.094 -14.906 1 88.38 87 GLY A N 1
ATOM 713 C CA . GLY A 1 87 ? -4.215 11.039 -13.898 1 88.38 87 GLY A CA 1
ATOM 714 C C . GLY A 1 87 ? -2.846 10.398 -13.852 1 88.38 87 GLY A C 1
ATOM 715 O O . GLY A 1 87 ? -2.662 9.367 -13.188 1 88.38 87 GLY A O 1
ATOM 716 N N . ALA A 1 88 ? -1.894 10.969 -14.562 1 90.06 88 ALA A N 1
ATOM 717 C CA . ALA A 1 88 ? -0.548 10.398 -14.586 1 90.06 88 ALA A CA 1
ATOM 718 C C . ALA A 1 88 ? 0.178 10.648 -13.266 1 90.06 88 ALA A C 1
ATOM 720 O O . ALA A 1 88 ? -0.039 11.664 -12.617 1 90.06 88 ALA A O 1
ATOM 721 N N . GLN A 1 89 ? 0.966 9.672 -12.953 1 91.56 89 GLN A N 1
ATOM 722 C CA . GLN A 1 89 ? 1.827 9.844 -11.781 1 91.56 89 GLN A CA 1
ATOM 723 C C . GLN A 1 89 ? 3.037 10.711 -12.117 1 91.56 89 GLN A C 1
ATOM 725 O O . GLN A 1 89 ? 3.66 10.539 -13.172 1 91.56 89 GLN A O 1
ATOM 730 N N . VAL A 1 90 ? 3.305 11.664 -11.242 1 91.44 90 VAL A N 1
ATOM 731 C CA . VAL A 1 90 ? 4.434 12.562 -11.453 1 91.44 90 VAL A CA 1
ATOM 732 C C . VAL A 1 90 ? 5.324 12.578 -10.211 1 91.44 90 VAL A C 1
ATOM 734 O O . VAL A 1 90 ? 4.918 13.062 -9.156 1 91.44 90 VAL A O 1
ATOM 737 N N . SER A 1 91 ? 6.508 12.047 -10.391 1 88.62 91 SER A N 1
ATOM 738 C CA . SER A 1 91 ? 7.477 12.078 -9.305 1 88.62 91 SER A CA 1
ATOM 739 C C . SER A 1 91 ? 8.359 13.312 -9.383 1 88.62 91 SER A C 1
ATOM 741 O O . SER A 1 91 ? 8.391 14 -10.406 1 88.62 91 SER A O 1
ATOM 743 N N . THR A 1 92 ? 9.047 13.609 -8.289 1 89.06 92 THR A N 1
ATOM 744 C CA . THR A 1 92 ? 9.977 14.734 -8.289 1 89.06 92 THR A CA 1
ATOM 745 C C . THR A 1 92 ? 11.102 14.508 -9.289 1 89.06 92 THR A C 1
ATOM 747 O O . THR A 1 92 ? 11.578 15.445 -9.93 1 89.06 92 THR A O 1
ATOM 750 N N . ILE A 1 93 ? 11.414 13.305 -9.453 1 84.06 93 ILE A N 1
ATOM 751 C CA . ILE A 1 93 ? 12.461 12.961 -10.406 1 84.06 93 ILE A CA 1
ATOM 752 C C . ILE A 1 93 ? 12 13.289 -11.82 1 84.06 93 ILE A C 1
ATOM 754 O O . ILE A 1 93 ? 12.766 13.844 -12.617 1 84.06 93 ILE A O 1
ATOM 758 N N . ARG A 1 94 ? 10.805 12.961 -12.07 1 88.56 94 ARG A N 1
ATOM 759 C CA . ARG A 1 94 ? 10.258 13.25 -13.398 1 88.56 94 ARG A CA 1
ATOM 760 C C . ARG A 1 94 ? 10.156 14.75 -13.633 1 88.56 94 ARG A C 1
ATOM 762 O O . ARG A 1 94 ? 10.359 15.227 -14.758 1 88.56 94 ARG A O 1
ATOM 769 N N . ILE A 1 95 ? 9.797 15.477 -12.609 1 92.81 95 ILE A N 1
ATOM 770 C CA . ILE A 1 95 ? 9.719 16.938 -12.719 1 92.81 95 ILE A CA 1
ATOM 771 C C . ILE A 1 95 ? 11.086 17.5 -13.086 1 92.81 95 ILE A C 1
ATOM 773 O O . ILE A 1 95 ? 11.195 18.344 -13.977 1 92.81 95 ILE A O 1
ATOM 777 N N . ILE A 1 96 ? 12.102 17.016 -12.43 1 91.56 96 ILE A N 1
ATOM 778 C CA . ILE A 1 96 ? 13.453 17.484 -12.695 1 91.56 96 ILE A CA 1
ATOM 779 C C . ILE A 1 96 ? 13.852 17.156 -14.133 1 91.56 96 ILE A C 1
ATOM 781 O O . ILE A 1 96 ? 14.406 18 -14.844 1 91.56 96 ILE A O 1
ATOM 785 N N . ARG A 1 97 ? 13.516 15.969 -14.555 1 89.75 97 ARG A N 1
ATOM 786 C CA . ARG A 1 97 ? 13.836 15.562 -15.914 1 89.75 97 ARG A CA 1
ATOM 787 C C . ARG A 1 97 ? 13.109 16.438 -16.938 1 89.75 97 ARG A C 1
ATOM 789 O O . ARG A 1 97 ? 13.695 16.844 -17.938 1 89.75 97 ARG A O 1
ATOM 796 N N . GLU A 1 98 ? 11.859 16.656 -16.672 1 94 98 GLU A N 1
ATOM 797 C CA . GLU A 1 98 ? 11.086 17.5 -17.578 1 94 98 GLU A CA 1
ATOM 798 C C . GLU A 1 98 ? 11.609 18.938 -17.562 1 94 98 GLU A C 1
ATOM 800 O O . GLU A 1 98 ? 11.641 19.594 -18.609 1 94 98 GLU A O 1
ATOM 805 N N . ALA A 1 99 ? 12.023 19.391 -16.375 1 95.75 99 ALA A N 1
ATOM 806 C CA . ALA A 1 99 ? 12.594 20.734 -16.25 1 95.75 99 ALA A CA 1
ATOM 807 C C . ALA A 1 99 ? 13.859 20.859 -17.094 1 95.75 99 ALA A C 1
ATOM 809 O O . ALA A 1 99 ? 14.062 21.875 -17.781 1 95.75 99 ALA A O 1
ATOM 810 N N . ARG A 1 100 ? 14.633 19.859 -17.062 1 94.56 100 ARG A N 1
ATOM 811 C CA . ARG A 1 100 ? 15.867 19.875 -17.844 1 94.56 100 ARG A CA 1
ATOM 812 C C . ARG A 1 100 ? 15.57 19.859 -19.344 1 94.56 100 ARG A C 1
ATOM 814 O O . ARG A 1 100 ? 16.266 20.516 -20.109 1 94.56 100 ARG A O 1
ATOM 821 N N . LYS A 1 101 ? 14.672 19.125 -19.719 1 94.12 101 LYS A N 1
ATOM 822 C CA . LYS A 1 101 ? 14.25 19.094 -21.109 1 94.12 101 LYS A CA 1
ATOM 823 C C . LYS A 1 101 ? 13.781 20.469 -21.578 1 94.12 101 LYS A C 1
ATOM 825 O O . LYS A 1 101 ? 14.172 20.938 -22.641 1 94.12 101 LYS A O 1
ATOM 830 N N . ILE A 1 102 ? 12.922 21.078 -20.766 1 95.81 102 ILE A N 1
ATOM 831 C CA . ILE A 1 102 ? 12.398 22.391 -21.094 1 95.81 102 ILE A CA 1
ATOM 832 C C . ILE A 1 102 ? 13.539 23.406 -21.125 1 95.81 102 ILE A C 1
ATOM 834 O O . ILE A 1 102 ? 13.57 24.297 -21.984 1 95.81 102 ILE A O 1
ATOM 838 N N . ALA A 1 103 ? 14.453 23.281 -20.172 1 95.19 103 ALA A N 1
ATOM 839 C CA . ALA A 1 103 ? 15.602 24.188 -20.125 1 95.19 103 ALA A CA 1
ATOM 840 C C . ALA A 1 103 ? 16.422 24.109 -21.406 1 95.19 103 ALA A C 1
ATOM 842 O O . ALA A 1 103 ? 16.875 25.141 -21.922 1 95.19 103 ALA A O 1
ATOM 843 N N . ARG A 1 104 ? 16.609 22.922 -21.922 1 94.44 104 ARG A N 1
ATOM 844 C CA . ARG A 1 104 ? 17.328 22.734 -23.172 1 94.44 104 ARG A CA 1
ATOM 845 C C . ARG A 1 104 ? 16.594 23.406 -24.328 1 94.44 104 ARG A C 1
ATOM 847 O O . ARG A 1 104 ? 17.219 24.047 -25.188 1 94.44 104 ARG A O 1
ATOM 854 N N . SER A 1 105 ? 15.328 23.234 -24.344 1 94.38 105 SER A N 1
ATOM 855 C CA . SER A 1 105 ? 14.523 23.828 -25.406 1 94.38 105 SER A CA 1
ATOM 856 C C . SER A 1 105 ? 14.555 25.344 -25.359 1 94.38 105 SER A C 1
ATOM 858 O O . SER A 1 105 ? 14.477 26.016 -26.391 1 94.38 105 SER A O 1
ATOM 860 N N . LEU A 1 106 ? 14.68 25.891 -24.188 1 94.31 106 LEU A N 1
ATOM 861 C CA . LEU A 1 106 ? 14.703 27.328 -24 1 94.31 106 LEU A CA 1
ATOM 862 C C . LEU A 1 106 ? 16.141 27.859 -24.031 1 94.31 106 LEU A C 1
ATOM 864 O O . LEU A 1 106 ? 16.359 29.062 -23.859 1 94.31 106 LEU A O 1
ATOM 868 N N . GLN A 1 107 ? 17.078 26.953 -24.188 1 92.19 107 GLN A N 1
ATOM 869 C CA . GLN A 1 107 ? 18.5 27.281 -24.266 1 92.19 107 GLN A CA 1
ATOM 870 C C . GLN A 1 107 ? 19 27.922 -22.984 1 92.19 107 GLN A C 1
ATOM 872 O O . GLN A 1 107 ? 19.672 28.953 -23.031 1 92.19 107 GLN A O 1
ATOM 877 N N . LEU A 1 108 ? 18.547 27.406 -21.875 1 91.75 108 LEU A N 1
ATOM 878 C CA . LEU A 1 108 ? 19.031 27.844 -20.562 1 91.75 108 LEU A CA 1
ATOM 879 C C . LEU A 1 108 ? 20.203 26.984 -20.109 1 91.75 108 LEU A C 1
ATOM 881 O O . LEU A 1 108 ? 20 25.969 -19.422 1 91.75 108 LEU A O 1
ATOM 885 N N . ASP A 1 109 ? 21.344 27.297 -20.344 1 85.5 109 ASP A N 1
ATOM 886 C CA . ASP A 1 109 ? 22.516 26.484 -20.125 1 85.5 109 ASP A CA 1
ATOM 887 C C . ASP A 1 109 ? 22.906 26.453 -18.641 1 85.5 109 ASP A C 1
ATOM 889 O O . ASP A 1 109 ? 23.562 25.516 -18.188 1 85.5 109 ASP A O 1
ATOM 893 N N . ASP A 1 110 ? 22.438 27.406 -17.875 1 87.38 110 ASP A N 1
ATOM 894 C CA . ASP A 1 110 ? 22.875 27.5 -16.469 1 87.38 110 ASP A CA 1
ATOM 895 C C . ASP A 1 110 ? 21.922 26.734 -15.562 1 87.38 110 ASP A C 1
ATOM 897 O O . ASP A 1 110 ? 22.156 26.625 -14.359 1 87.38 110 ASP A O 1
ATOM 901 N N . PHE A 1 111 ? 20.969 26.172 -16.156 1 91.62 111 PHE A N 1
ATOM 902 C CA . PHE A 1 111 ? 19.969 25.484 -15.344 1 91.62 111 PHE A CA 1
ATOM 903 C C . PHE A 1 111 ? 20.438 24.078 -15.016 1 91.62 111 PHE A C 1
ATOM 905 O O . PHE A 1 111 ? 20.672 23.266 -15.914 1 91.62 111 PHE A O 1
ATOM 912 N N . LEU A 1 112 ? 20.531 23.688 -13.742 1 87.94 112 LEU A N 1
ATOM 913 C CA . LEU A 1 112 ? 21.016 22.375 -13.32 1 87.94 112 LEU A CA 1
ATOM 914 C C . LEU A 1 112 ? 19.859 21.469 -12.93 1 87.94 112 LEU A C 1
ATOM 916 O O . LEU A 1 112 ? 19.969 20.25 -13.055 1 87.94 112 LEU A O 1
ATOM 920 N N . GLY A 1 113 ? 18.719 22.047 -12.508 1 88.75 113 GLY A N 1
ATOM 921 C CA . GLY A 1 113 ? 17.594 21.234 -12.078 1 88.75 113 GLY A CA 1
ATOM 922 C C . GLY A 1 113 ? 17.906 20.359 -10.875 1 88.75 113 GLY A C 1
ATOM 923 O O . GLY A 1 113 ? 17.797 19.141 -10.945 1 88.75 113 GLY A O 1
ATOM 924 N N . THR A 1 114 ? 18.234 20.906 -9.727 1 86.62 114 THR A N 1
ATOM 925 C CA . THR A 1 114 ? 18.594 20.203 -8.5 1 86.62 114 THR A CA 1
ATOM 926 C C . THR A 1 114 ? 17.359 19.844 -7.688 1 86.62 114 THR A C 1
ATOM 928 O O . THR A 1 114 ? 16.297 20.438 -7.883 1 86.62 114 THR A O 1
ATOM 931 N N . PRO A 1 115 ? 17.484 18.859 -6.855 1 86.75 115 PRO A N 1
ATOM 932 C CA . PRO A 1 115 ? 16.375 18.531 -5.973 1 86.75 115 PRO A CA 1
ATOM 933 C C . PRO A 1 115 ? 15.914 19.719 -5.129 1 86.75 115 PRO A C 1
ATOM 935 O O . PRO A 1 115 ? 14.711 19.891 -4.906 1 86.75 115 PRO A O 1
ATOM 938 N N . HIS A 1 116 ? 16.844 20.453 -4.746 1 83.5 116 HIS A N 1
ATOM 939 C CA . HIS A 1 116 ? 16.516 21.641 -3.955 1 83.5 116 HIS A CA 1
ATOM 940 C C . HIS A 1 116 ? 15.688 22.625 -4.773 1 83.5 116 HIS A C 1
ATOM 942 O O . HIS A 1 116 ? 14.695 23.172 -4.277 1 83.5 116 HIS A O 1
ATOM 948 N N . TRP A 1 117 ? 16.141 22.844 -5.93 1 89.25 117 TRP A N 1
ATOM 949 C CA . TRP A 1 117 ? 15.375 23.719 -6.812 1 89.25 117 TRP A CA 1
ATOM 950 C C . TRP A 1 117 ? 13.953 23.188 -6.988 1 89.25 117 TRP A C 1
ATOM 952 O O . TRP A 1 117 ? 12.992 23.953 -6.961 1 89.25 117 TRP A O 1
ATOM 962 N N . CYS A 1 118 ? 13.812 21.875 -7.18 1 91.94 118 CYS A N 1
ATOM 963 C CA . CYS A 1 118 ? 12.508 21.25 -7.402 1 91.94 118 CYS A CA 1
ATOM 964 C C . CYS A 1 118 ? 11.57 21.516 -6.234 1 91.94 118 CYS A C 1
ATOM 966 O O . CYS A 1 118 ? 10.398 21.859 -6.438 1 91.94 118 CYS A O 1
ATOM 968 N N . HIS A 1 119 ? 12.125 21.438 -5.105 1 89.56 119 HIS A N 1
ATOM 969 C CA . HIS A 1 119 ? 11.32 21.688 -3.916 1 89.56 119 HIS A CA 1
ATOM 970 C C . HIS A 1 119 ? 10.844 23.141 -3.873 1 89.56 119 HIS A C 1
ATOM 972 O O . HIS A 1 119 ? 9.68 23.406 -3.557 1 89.56 119 HIS A O 1
ATOM 978 N N . SER A 1 120 ? 11.766 24.062 -4.168 1 87.5 120 SER A N 1
ATOM 979 C CA . SER A 1 120 ? 11.414 25.469 -4.195 1 87.5 120 SER A CA 1
ATOM 980 C C . SER A 1 120 ? 10.375 25.75 -5.281 1 87.5 120 SER A C 1
ATOM 982 O O . SER A 1 120 ? 9.445 26.531 -5.066 1 87.5 120 SER A O 1
ATOM 984 N N . PHE A 1 121 ? 10.586 25.141 -6.426 1 93.5 121 PHE A N 1
ATOM 985 C CA . PHE A 1 121 ? 9.641 25.266 -7.523 1 93.5 121 PHE A CA 1
ATOM 986 C C . PHE A 1 121 ? 8.25 24.828 -7.086 1 93.5 121 PHE A C 1
ATOM 988 O O . PHE A 1 121 ? 7.262 25.516 -7.34 1 93.5 121 PHE A O 1
ATOM 995 N N . MET A 1 122 ? 8.164 23.656 -6.398 1 92.81 122 MET A N 1
ATOM 996 C CA . MET A 1 122 ? 6.887 23.109 -5.949 1 92.81 122 MET A CA 1
ATOM 997 C C . MET A 1 122 ? 6.211 24.047 -4.957 1 92.81 122 MET A C 1
ATOM 999 O O . MET A 1 122 ? 4.996 24.25 -5.02 1 92.81 122 MET A O 1
ATOM 1003 N N . GLU A 1 123 ? 6.977 24.609 -4.09 1 88.06 123 GLU A N 1
ATOM 1004 C CA . GLU A 1 123 ? 6.438 25.547 -3.117 1 88.06 123 GLU A CA 1
ATOM 1005 C C . GLU A 1 123 ? 5.887 26.797 -3.807 1 88.06 123 GLU A C 1
ATOM 1007 O O . GLU A 1 123 ? 4.793 27.266 -3.479 1 88.06 123 GLU A O 1
ATOM 1012 N N . ARG A 1 124 ? 6.645 27.312 -4.742 1 88.94 124 ARG A N 1
ATOM 1013 C CA . ARG A 1 124 ? 6.246 28.531 -5.445 1 88.94 124 ARG A CA 1
ATOM 1014 C C . ARG A 1 124 ? 4.984 28.297 -6.27 1 88.94 124 ARG A C 1
ATOM 1016 O O . ARG A 1 124 ? 4.152 29.203 -6.406 1 88.94 124 ARG A O 1
ATOM 1023 N N . LYS A 1 125 ? 4.844 27.109 -6.793 1 93.94 125 LYS A N 1
ATOM 1024 C CA . LYS A 1 125 ? 3.73 26.828 -7.695 1 93.94 125 LYS A CA 1
ATOM 1025 C C . LYS A 1 125 ? 2.611 26.094 -6.973 1 93.94 125 LYS A C 1
ATOM 1027 O O . LYS A 1 125 ? 1.699 25.562 -7.613 1 93.94 125 LYS A O 1
ATOM 1032 N N . ASN A 1 126 ? 2.689 25.922 -5.664 1 93.5 126 ASN A N 1
ATOM 1033 C CA . ASN A 1 126 ? 1.671 25.328 -4.809 1 93.5 126 ASN A CA 1
ATOM 1034 C C . ASN A 1 126 ? 1.481 23.844 -5.117 1 93.5 126 ASN A C 1
ATOM 1036 O O . ASN A 1 126 ? 0.35 23.375 -5.234 1 93.5 126 ASN A O 1
ATOM 1040 N N . LEU A 1 127 ? 2.551 23.234 -5.379 1 93.31 127 LEU A N 1
ATOM 1041 C CA . LEU A 1 127 ? 2.574 21.781 -5.586 1 93.31 127 LEU A CA 1
ATOM 1042 C C . LEU A 1 127 ? 3.135 21.062 -4.359 1 93.31 127 LEU A C 1
ATOM 1044 O O . LEU A 1 127 ? 3.994 21.609 -3.66 1 93.31 127 LEU A O 1
ATOM 1048 N N . THR A 1 128 ? 2.639 19.938 -4.027 1 91.81 128 THR A N 1
ATOM 1049 C CA . THR A 1 128 ? 3.107 19.156 -2.887 1 91.81 128 THR A CA 1
ATOM 1050 C C . THR A 1 128 ? 2.977 17.656 -3.166 1 91.81 128 THR A C 1
ATOM 1052 O O . THR A 1 128 ? 2.236 17.25 -4.066 1 91.81 128 THR A O 1
ATOM 1055 N N . VAL A 1 129 ? 3.775 16.906 -2.527 1 89.06 129 VAL A N 1
ATOM 1056 C CA . VAL A 1 129 ? 3.676 15.453 -2.625 1 89.06 129 VAL A CA 1
ATOM 1057 C C . VAL A 1 129 ? 2.457 14.961 -1.844 1 89.06 129 VAL A C 1
ATOM 1059 O O . VAL A 1 129 ? 2.301 15.281 -0.663 1 89.06 129 VAL A O 1
ATOM 1062 N N . ARG A 1 130 ? 1.584 14.305 -2.584 1 86.5 130 ARG A N 1
ATOM 1063 C CA . ARG A 1 130 ? 0.34 13.836 -1.984 1 86.5 130 ARG A CA 1
ATOM 1064 C C . ARG A 1 130 ? 0.207 12.32 -2.117 1 86.5 130 ARG A C 1
ATOM 1066 O O . ARG A 1 130 ? 0.71 11.727 -3.074 1 86.5 130 ARG A O 1
ATOM 1073 N N . ARG A 1 131 ? -0.408 11.75 -1.171 1 82.69 131 ARG A N 1
ATOM 1074 C CA . ARG A 1 131 ? -0.758 10.336 -1.284 1 82.69 131 ARG A CA 1
ATOM 1075 C C . ARG A 1 131 ? -1.922 10.141 -2.25 1 82.69 131 ARG A C 1
ATOM 1077 O O . ARG A 1 131 ? -2.889 10.898 -2.23 1 82.69 131 ARG A O 1
ATOM 1084 N N . ALA A 1 132 ? -1.813 9.195 -3.004 1 85.31 132 ALA A N 1
ATOM 1085 C CA . ALA A 1 132 ? -2.904 8.883 -3.926 1 85.31 132 ALA A CA 1
ATOM 1086 C C . ALA A 1 132 ? -4.145 8.422 -3.17 1 85.31 132 ALA A C 1
ATOM 1088 O O . ALA A 1 132 ? -4.047 7.633 -2.227 1 85.31 132 ALA A O 1
ATOM 1089 N N . THR A 1 133 ? -5.242 8.969 -3.561 1 76.38 133 THR A N 1
ATOM 1090 C CA . THR A 1 133 ? -6.5 8.562 -2.947 1 76.38 133 THR A CA 1
ATOM 1091 C C . THR A 1 133 ? -7.156 7.441 -3.746 1 76.38 133 THR A C 1
ATOM 1093 O O . THR A 1 133 ? -7.996 6.707 -3.223 1 76.38 133 THR A O 1
ATOM 1096 N N . SER A 1 134 ? -6.848 7.352 -4.984 1 79.75 134 SER A N 1
ATOM 1097 C CA . SER A 1 134 ? -7.383 6.301 -5.844 1 79.75 134 SER A CA 1
ATOM 1098 C C . SER A 1 134 ? -6.367 5.879 -6.898 1 79.75 134 SER A C 1
ATOM 1100 O O . SER A 1 134 ? -5.645 6.719 -7.441 1 79.75 134 SER A O 1
ATOM 1102 N N . VAL A 1 135 ? -6.316 4.648 -7.023 1 83.75 135 VAL A N 1
ATOM 1103 C CA . VAL A 1 135 ? -5.449 4.074 -8.047 1 83.75 135 VAL A CA 1
ATOM 1104 C C . VAL A 1 135 ? -6.234 3.082 -8.898 1 83.75 135 VA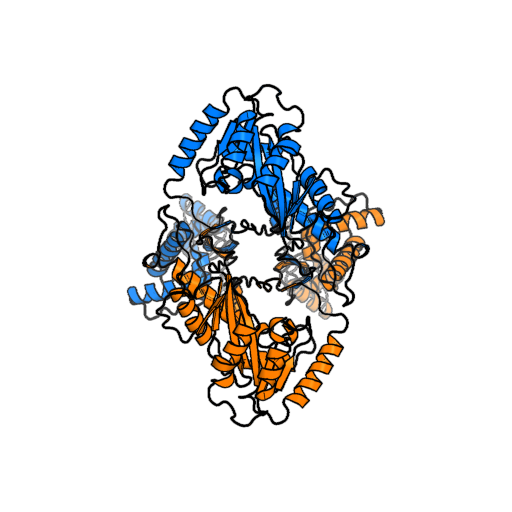L A C 1
ATOM 1106 O O . VAL A 1 135 ? -6.938 2.219 -8.367 1 83.75 135 VAL A O 1
ATOM 1109 N N . GLY A 1 136 ? -6.27 3.295 -10.195 1 82.19 136 GLY A N 1
ATOM 1110 C CA . GLY A 1 136 ? -6.984 2.377 -11.07 1 82.19 136 GLY A CA 1
ATOM 1111 C C . GLY A 1 136 ? -7.207 2.932 -12.461 1 82.19 136 GLY A C 1
ATOM 1112 O O . GLY A 1 136 ? -6.539 3.883 -12.875 1 82.19 136 GLY A O 1
ATOM 1113 N N . GLN A 1 137 ? -8.086 2.332 -13.156 1 77.19 137 GLN A N 1
ATOM 1114 C CA . GLN A 1 137 ? -8.336 2.709 -14.539 1 77.19 137 GLN A CA 1
ATOM 1115 C C . GLN A 1 137 ? -9.188 3.969 -14.625 1 77.19 137 GLN A C 1
ATOM 1117 O O . GLN A 1 137 ? -9.969 4.262 -13.711 1 77.19 137 GLN A O 1
ATOM 1122 N N . SER A 1 138 ? -8.992 4.668 -15.664 1 76.56 138 SER A N 1
ATOM 1123 C CA . SER A 1 138 ? -9.789 5.859 -15.93 1 76.56 138 SER A CA 1
ATOM 1124 C C . SER A 1 138 ? -11.242 5.492 -16.234 1 76.56 138 SER A C 1
ATOM 1126 O O . SER A 1 138 ? -11.539 4.355 -16.594 1 76.56 138 SER A O 1
ATOM 1128 N N . LEU A 1 139 ? -12.023 6.488 -16.016 1 78.5 139 LEU A N 1
ATOM 1129 C CA . LEU A 1 139 ? -13.414 6.336 -16.422 1 78.5 139 LEU A CA 1
ATOM 1130 C C . LEU A 1 139 ? -13.516 6.199 -17.938 1 78.5 139 LEU A C 1
ATOM 1132 O O . LEU A 1 139 ? -12.664 6.715 -18.672 1 78.5 139 LEU A O 1
ATOM 1136 N N . PRO A 1 140 ? -14.484 5.461 -18.328 1 77.88 140 PRO A N 1
ATOM 1137 C CA . PRO A 1 140 ? -14.695 5.387 -19.766 1 77.88 140 PRO A CA 1
ATOM 1138 C C . PRO A 1 140 ? -14.914 6.754 -20.406 1 77.88 140 PRO A C 1
ATOM 1140 O O . PRO A 1 140 ? -15.383 7.684 -19.734 1 77.88 140 PRO A O 1
ATOM 1143 N N . LEU A 1 141 ? -14.547 6.922 -21.641 1 75.81 141 LEU A N 1
ATOM 1144 C CA . LEU A 1 141 ? -14.656 8.195 -22.344 1 75.81 141 LEU A CA 1
ATOM 1145 C C . LEU A 1 141 ? -16.094 8.688 -22.359 1 75.81 141 LEU A C 1
ATOM 1147 O O . LEU A 1 141 ? -16.344 9.891 -22.219 1 75.81 141 LEU A O 1
ATOM 1151 N N . ASP A 1 142 ? -17.047 7.781 -22.469 1 83.06 142 ASP A N 1
ATOM 1152 C CA . ASP A 1 142 ? -18.469 8.125 -22.547 1 83.06 142 ASP A CA 1
ATOM 1153 C C . ASP A 1 142 ? -19.141 7.918 -21.188 1 83.06 142 ASP A C 1
ATOM 1155 O O . ASP A 1 142 ? -20.312 7.52 -21.141 1 83.06 142 ASP A O 1
ATOM 1159 N N . TRP A 1 143 ? -18.391 8.172 -20.141 1 85.56 143 TRP A N 1
ATOM 1160 C CA . TRP A 1 143 ? -18.922 7.836 -18.828 1 85.56 143 TRP A CA 1
ATOM 1161 C C . TRP A 1 143 ? -20.109 8.719 -18.484 1 85.56 143 TRP A C 1
ATOM 1163 O O . TRP A 1 143 ? -21.078 8.25 -17.875 1 85.56 143 TRP A O 1
ATOM 1173 N N . GLU A 1 144 ? -20.125 9.977 -18.906 1 87.94 144 GLU A N 1
ATOM 1174 C CA . GLU A 1 144 ? -21.234 10.883 -18.609 1 87.94 144 GLU A CA 1
ATOM 1175 C C . GLU A 1 144 ? -22.531 10.391 -19.219 1 87.94 144 GLU A C 1
ATOM 1177 O O . GLU A 1 144 ? -23.578 10.375 -18.562 1 87.94 144 GLU A O 1
ATOM 1182 N N . LYS A 1 145 ? -22.391 10.039 -20.453 1 89.88 145 LYS A N 1
ATOM 1183 C CA . LYS A 1 145 ? -23.578 9.523 -21.141 1 89.88 145 LYS A CA 1
ATOM 1184 C C . LYS A 1 145 ? -24.047 8.219 -20.5 1 89.88 145 LYS A C 1
ATOM 1186 O O . LYS A 1 145 ? -25.25 8.023 -20.297 1 89.88 145 LYS A O 1
ATOM 1191 N N . LYS A 1 146 ? -23.141 7.352 -20.203 1 90.62 146 LYS A N 1
ATOM 1192 C CA . LYS A 1 146 ? -23.469 6.074 -19.578 1 90.62 146 LYS A CA 1
ATOM 1193 C C . LYS A 1 146 ? -24.141 6.277 -18.219 1 90.62 146 LYS A C 1
ATOM 1195 O O . LYS A 1 146 ? -25.078 5.555 -17.875 1 90.62 146 LYS A O 1
ATOM 1200 N N . VAL A 1 147 ? -23.703 7.242 -17.531 1 93 147 VAL A N 1
ATOM 1201 C CA . VAL A 1 147 ? -24.266 7.539 -16.219 1 93 147 VAL A CA 1
ATOM 1202 C C . VAL A 1 147 ? -25.688 8.078 -16.375 1 93 147 VAL A C 1
ATOM 1204 O O . VAL A 1 147 ? -26.594 7.672 -15.648 1 93 147 VAL A O 1
ATOM 1207 N N . ALA A 1 148 ? -25.844 8.961 -17.328 1 92.44 148 ALA A N 1
ATOM 1208 C CA . ALA A 1 148 ? -27.172 9.516 -17.578 1 92.44 148 ALA A CA 1
ATOM 1209 C C . ALA A 1 148 ? -28.156 8.422 -17.984 1 92.44 148 ALA A C 1
ATOM 1211 O O . ALA A 1 148 ? -29.281 8.359 -17.469 1 92.44 148 ALA A O 1
ATOM 1212 N N . ASP A 1 149 ? -27.734 7.547 -18.844 1 93.62 149 ASP A N 1
ATOM 1213 C CA . ASP A 1 149 ? -28.562 6.438 -19.281 1 93.62 149 ASP A CA 1
ATOM 1214 C C . ASP A 1 149 ? -28.906 5.508 -18.125 1 93.62 149 ASP A C 1
ATOM 1216 O O . ASP A 1 149 ? -30.031 5.031 -18.016 1 93.62 149 ASP A O 1
ATOM 1220 N N . TYR A 1 150 ? -27.938 5.273 -17.375 1 95.12 150 TYR A N 1
ATOM 1221 C CA . TYR A 1 150 ? -28.141 4.41 -16.219 1 95.12 150 TYR A CA 1
ATOM 1222 C C . TYR A 1 150 ? -29.172 5.012 -15.258 1 95.12 150 TYR A C 1
ATOM 1224 O O . TYR A 1 150 ? -30.047 4.305 -14.766 1 95.12 150 TYR A O 1
ATOM 1232 N N . HIS A 1 151 ? -29.094 6.297 -15.016 1 94.5 151 HIS A N 1
ATOM 1233 C CA . HIS A 1 151 ? -30.016 6.953 -14.102 1 94.5 151 HIS A CA 1
ATOM 1234 C C . HIS A 1 151 ? -31.438 6.898 -14.633 1 94.5 151 HIS A C 1
ATOM 1236 O O . HIS A 1 151 ? -32.375 6.672 -13.867 1 94.5 151 HIS A O 1
ATOM 1242 N N . LEU A 1 152 ? -31.531 7.102 -15.867 1 93.5 152 LEU A N 1
ATOM 1243 C CA . LEU A 1 152 ? -32.844 7.004 -16.484 1 93.5 152 LEU A CA 1
ATOM 1244 C C . LEU A 1 152 ? -33.406 5.59 -16.344 1 93.5 152 LEU A C 1
ATOM 1246 O O . LEU A 1 152 ? -34.562 5.41 -15.984 1 93.5 152 LEU A O 1
ATOM 1250 N N . PHE A 1 153 ? -32.594 4.688 -16.641 1 94.62 153 PHE A N 1
ATOM 1251 C CA . PHE A 1 153 ? -33 3.293 -16.516 1 94.62 153 PHE A CA 1
ATOM 1252 C C . PHE A 1 153 ? -33.375 2.947 -15.078 1 94.62 153 PHE A C 1
ATOM 1254 O O . PHE A 1 153 ? -34.375 2.285 -14.828 1 94.62 153 PHE A O 1
ATOM 1261 N N . PHE A 1 154 ? -32.562 3.326 -14.211 1 94.81 154 PHE A N 1
ATOM 1262 C CA . PHE A 1 154 ? -32.75 3.062 -12.789 1 94.81 154 PHE A CA 1
ATOM 1263 C C . PHE A 1 154 ? -34.094 3.605 -12.32 1 94.81 154 PHE A C 1
ATOM 1265 O O . PHE A 1 154 ? -34.844 2.916 -11.617 1 94.81 154 PHE A O 1
ATOM 1272 N N . GLN A 1 155 ? -34.406 4.805 -12.727 1 92.88 155 GLN A N 1
ATOM 1273 C CA . GLN A 1 155 ? -35.656 5.441 -12.336 1 92.88 155 GLN A CA 1
ATOM 1274 C C . GLN A 1 155 ? -36.844 4.656 -12.867 1 92.88 155 GLN A C 1
ATOM 1276 O O . GLN A 1 155 ? -37.812 4.434 -12.133 1 92.88 155 GLN A O 1
ATOM 1281 N N . ARG A 1 156 ? -36.688 4.219 -14.023 1 93.94 156 ARG A N 1
ATOM 1282 C CA . ARG A 1 156 ? -37.781 3.457 -14.633 1 93.94 156 ARG A CA 1
ATOM 1283 C C . ARG A 1 156 ? -37.938 2.088 -13.977 1 93.94 156 ARG A C 1
ATOM 1285 O O . ARG A 1 156 ? -39.031 1.658 -13.656 1 93.94 156 ARG A O 1
ATOM 1292 N N . ALA A 1 157 ? -36.844 1.49 -13.773 1 93 157 ALA A N 1
ATOM 1293 C CA . ALA A 1 157 ? -36.844 0.124 -13.258 1 93 157 ALA A CA 1
ATOM 1294 C C . ALA A 1 157 ? -37.312 0.082 -11.805 1 93 157 ALA A C 1
ATOM 1296 O O . ALA A 1 157 ? -37.875 -0.92 -11.359 1 93 157 ALA A O 1
ATOM 1297 N N . THR A 1 158 ? -37.094 1.154 -11.094 1 94.12 158 THR A N 1
ATOM 1298 C CA . THR A 1 158 ? -37.406 1.138 -9.672 1 94.12 158 THR A CA 1
ATOM 1299 C C . THR A 1 158 ? -38.719 1.883 -9.406 1 94.12 158 THR A C 1
ATOM 1301 O O . THR A 1 158 ? -39.062 2.109 -8.25 1 94.12 158 THR A O 1
ATOM 1304 N N . ALA A 1 159 ? -39.312 2.271 -10.461 1 92 159 ALA A N 1
ATOM 1305 C CA . ALA A 1 159 ? -40.594 2.955 -10.289 1 92 159 ALA A CA 1
ATOM 1306 C C . ALA A 1 159 ? -41.562 2.084 -9.523 1 92 159 ALA A C 1
ATOM 1308 O O . ALA A 1 159 ? -41.781 0.923 -9.875 1 92 159 ALA A O 1
ATOM 1309 N N . GLY A 1 160 ? -42.156 2.547 -8.453 1 88.88 160 GLY A N 1
ATOM 1310 C CA . GLY A 1 160 ? -43.156 1.83 -7.688 1 88.88 160 GLY A CA 1
ATOM 1311 C C . GLY A 1 160 ? -42.562 0.865 -6.68 1 88.88 160 GLY A C 1
ATOM 1312 O O . GLY A 1 160 ? -43.281 0.16 -5.98 1 88.88 160 GLY A O 1
ATOM 1313 N N . ILE A 1 161 ? -41.25 0.757 -6.664 1 93.5 161 ILE A N 1
ATOM 1314 C CA . ILE A 1 161 ? -40.625 -0.138 -5.715 1 93.5 161 ILE A CA 1
ATOM 1315 C C . ILE A 1 161 ? -40.188 0.644 -4.469 1 93.5 161 ILE A C 1
ATOM 1317 O O . ILE A 1 161 ? -39.625 1.736 -4.574 1 93.5 161 ILE A O 1
ATOM 1321 N N . SER A 1 162 ? -40.5 0.088 -3.369 1 92.12 162 SER A N 1
ATOM 1322 C CA . SER A 1 162 ? -40.125 0.721 -2.105 1 92.12 162 SER A CA 1
ATOM 1323 C C . SER A 1 162 ? -38.625 0.677 -1.88 1 92.12 162 SER A C 1
ATOM 1325 O O . SER A 1 162 ? -37.969 -0.26 -2.318 1 92.12 162 SER A O 1
ATOM 1327 N N . GLN A 1 163 ? -38.094 1.635 -1.107 1 93.56 163 GLN A N 1
ATOM 1328 C CA . GLN A 1 163 ? -36.688 1.713 -0.8 1 93.56 163 GLN A CA 1
ATOM 1329 C C . GLN A 1 163 ? -36.219 0.473 -0.044 1 93.56 163 GLN A C 1
ATOM 1331 O O . GLN A 1 163 ? -35.062 0.054 -0.182 1 93.56 163 GLN A O 1
ATOM 1336 N N . LYS A 1 164 ? -37.125 -0.126 0.667 1 92.88 164 LYS A N 1
ATOM 1337 C CA . LYS A 1 164 ? -36.781 -1.312 1.446 1 92.88 164 LYS A CA 1
ATOM 1338 C C . LYS A 1 164 ? -36.562 -2.521 0.541 1 92.88 164 LYS A C 1
ATOM 1340 O O . LYS A 1 164 ? -36.062 -3.555 0.986 1 92.88 164 LYS A O 1
ATOM 1345 N N . ASP A 1 165 ? -36.969 -2.359 -0.723 1 95.19 165 ASP A N 1
ATOM 1346 C CA . ASP A 1 165 ? -36.875 -3.488 -1.646 1 95.19 165 ASP A CA 1
ATOM 1347 C C . ASP A 1 165 ? -35.875 -3.221 -2.762 1 95.19 165 ASP A C 1
ATOM 1349 O O . ASP A 1 165 ? -35.812 -3.98 -3.73 1 95.19 165 ASP A O 1
ATOM 1353 N N . ILE A 1 166 ? -35.094 -2.127 -2.645 1 96.38 166 ILE A N 1
ATOM 1354 C CA . ILE A 1 166 ? -34 -1.831 -3.568 1 96.38 166 ILE A CA 1
ATOM 1355 C C . ILE A 1 166 ? -32.656 -2.145 -2.904 1 96.38 166 ILE A C 1
ATOM 1357 O O . ILE A 1 166 ? -32.281 -1.501 -1.924 1 96.38 166 ILE A O 1
ATOM 1361 N N . GLY A 1 167 ? -31.984 -3.141 -3.469 1 97.31 167 GLY A N 1
ATOM 1362 C CA . GLY A 1 167 ? -30.766 -3.584 -2.842 1 97.31 167 GLY A CA 1
ATOM 1363 C C . GLY A 1 167 ? -29.547 -3.463 -3.748 1 97.31 167 GLY A C 1
ATOM 1364 O O . GLY A 1 167 ? -29.688 -3.379 -4.973 1 97.31 167 GLY A O 1
ATOM 1365 N N . ASN A 1 168 ? -28.375 -3.363 -3.201 1 98.25 168 ASN A N 1
ATOM 1366 C CA . ASN A 1 168 ? -27.078 -3.443 -3.871 1 98.25 168 ASN A CA 1
ATOM 1367 C C . ASN A 1 168 ? -26.188 -4.52 -3.25 1 98.25 168 ASN A C 1
ATOM 1369 O O . ASN A 1 168 ? -26.031 -4.574 -2.029 1 98.25 168 ASN A O 1
ATOM 1373 N N . MET A 1 169 ? -25.703 -5.363 -4.102 1 97.88 169 MET A N 1
ATOM 1374 C CA . MET A 1 169 ? -24.828 -6.449 -3.658 1 97.88 169 MET A CA 1
ATOM 1375 C C . MET A 1 169 ? -23.453 -6.32 -4.285 1 97.88 169 MET A C 1
ATOM 1377 O O . MET A 1 169 ? -23.328 -5.945 -5.449 1 97.88 169 MET A O 1
ATOM 1381 N N . ASP A 1 170 ? -22.344 -6.625 -3.518 1 96.56 170 ASP A N 1
ATOM 1382 C CA . ASP A 1 170 ? -20.969 -6.586 -4.004 1 96.56 170 ASP A CA 1
ATOM 1383 C C . ASP A 1 170 ? -20.094 -7.598 -3.266 1 96.56 170 ASP A C 1
ATOM 1385 O O . ASP A 1 170 ? -20.422 -8.016 -2.152 1 96.56 170 ASP A O 1
ATOM 1389 N N . GLU A 1 171 ? -19.156 -8.078 -3.939 1 96.25 171 GLU A N 1
ATOM 1390 C CA . GLU A 1 171 ? -18.141 -8.969 -3.359 1 96.25 171 GLU A CA 1
ATOM 1391 C C . GLU A 1 171 ? -16.906 -8.188 -2.934 1 96.25 171 GLU A C 1
ATOM 1393 O O . GLU A 1 171 ? -16.266 -7.527 -3.756 1 96.25 171 GLU A O 1
ATOM 1398 N N . VAL A 1 172 ? -16.547 -8.305 -1.706 1 95.12 172 VAL A N 1
ATOM 1399 C CA . VAL A 1 172 ? -15.422 -7.559 -1.142 1 95.12 172 VAL A CA 1
ATOM 1400 C C . VAL A 1 172 ? -14.289 -8.523 -0.798 1 95.12 172 VAL A C 1
ATOM 1402 O O . VAL A 1 172 ? -14.391 -9.305 0.146 1 95.12 172 VAL A O 1
ATOM 1405 N N . PRO A 1 173 ? -13.227 -8.477 -1.516 1 93.25 173 PRO A N 1
ATOM 1406 C CA . PRO A 1 173 ? -12.062 -9.289 -1.148 1 93.25 173 PRO A CA 1
ATOM 1407 C C . PRO A 1 173 ? -11.328 -8.742 0.079 1 93.25 173 PRO A C 1
ATOM 1409 O O . PRO A 1 173 ? -11.109 -7.535 0.187 1 93.25 173 PRO A O 1
ATOM 1412 N N . VAL A 1 174 ? -10.992 -9.641 0.987 1 94.75 174 VAL A N 1
ATOM 1413 C CA . VAL A 1 174 ? -10.312 -9.25 2.219 1 94.75 174 VAL A CA 1
ATOM 1414 C C . VAL A 1 174 ? -9.172 -10.219 2.506 1 94.75 174 VAL A C 1
ATOM 1416 O O . VAL A 1 174 ? -9.305 -11.43 2.285 1 94.75 174 VAL A O 1
ATOM 1419 N N . ALA A 1 175 ? -8.047 -9.648 3.012 1 93.88 175 ALA A N 1
ATOM 1420 C CA . ALA A 1 175 ? -6.914 -10.484 3.4 1 93.88 175 ALA A CA 1
ATOM 1421 C C . ALA A 1 175 ? -7.008 -10.891 4.867 1 93.88 175 ALA A C 1
ATOM 1423 O O . ALA A 1 175 ? -7.652 -10.211 5.668 1 93.88 175 ALA A O 1
ATOM 1424 N N . PHE A 1 176 ? -6.328 -11.953 5.191 1 95.06 176 PHE A N 1
ATOM 1425 C CA . PHE A 1 176 ? -6.301 -12.398 6.578 1 95.06 176 PHE A CA 1
ATOM 1426 C C . PHE A 1 176 ? -5.52 -11.414 7.445 1 95.06 176 PHE A C 1
ATOM 1428 O O . PHE A 1 176 ? -5.84 -11.227 8.617 1 95.06 176 PHE A O 1
ATOM 1435 N N . ASP A 1 177 ? -4.441 -10.867 6.82 1 93.62 177 ASP A N 1
ATOM 1436 C CA . ASP A 1 177 ? -3.684 -9.797 7.457 1 93.62 177 ASP A CA 1
ATOM 1437 C C . ASP A 1 177 ? -4.02 -8.445 6.828 1 93.62 177 ASP A C 1
ATOM 1439 O O . ASP A 1 177 ? -3.982 -8.297 5.605 1 93.62 177 ASP A O 1
ATOM 1443 N N . MET A 1 178 ? -4.332 -7.531 7.715 1 91.88 178 MET A N 1
ATOM 1444 C CA . MET A 1 178 ? -4.723 -6.219 7.211 1 91.88 178 MET A CA 1
ATOM 1445 C C . MET A 1 178 ? -3.916 -5.117 7.887 1 91.88 178 MET A C 1
ATOM 1447 O O . MET A 1 178 ? -4.484 -4.199 8.484 1 91.88 178 MET A O 1
ATOM 1451 N N . PRO A 1 179 ? -2.619 -5.145 7.695 1 89.31 179 PRO A N 1
ATOM 1452 C CA . PRO A 1 179 ? -1.821 -4.082 8.312 1 89.31 179 PRO A CA 1
ATOM 1453 C C . PRO A 1 179 ? -2.057 -2.717 7.668 1 89.31 179 PRO A C 1
ATOM 1455 O O . PRO A 1 179 ? -2.307 -2.635 6.461 1 89.31 179 PRO A O 1
ATOM 1458 N N . ALA A 1 180 ? -2.033 -1.739 8.531 1 84.62 180 ALA A N 1
ATOM 1459 C CA . ALA A 1 180 ? -2.074 -0.378 8.008 1 84.62 180 ALA A CA 1
ATOM 1460 C C . ALA A 1 180 ? -0.71 0.046 7.473 1 84.62 180 ALA A C 1
ATOM 1462 O O . ALA A 1 180 ? 0.305 -0.584 7.773 1 84.62 180 ALA A O 1
ATOM 1463 N N . ALA A 1 181 ? -0.754 1.055 6.684 1 80.56 181 ALA A N 1
ATOM 1464 C CA . ALA A 1 181 ? 0.494 1.569 6.125 1 80.56 181 ALA A CA 1
ATOM 1465 C C . ALA A 1 181 ? 1.255 2.398 7.156 1 80.56 181 ALA A C 1
ATOM 1467 O O . ALA A 1 181 ? 2.467 2.594 7.031 1 80.56 181 ALA A O 1
ATOM 1468 N N . ARG A 1 182 ? 0.551 2.885 8.148 1 85.38 182 ARG A N 1
ATOM 1469 C CA . ARG A 1 182 ? 1.155 3.766 9.141 1 85.38 182 ARG A CA 1
ATOM 1470 C C . ARG A 1 182 ? 0.901 3.252 10.555 1 85.38 182 ARG A C 1
ATOM 1472 O O . ARG A 1 182 ? -0.055 2.51 10.789 1 85.38 182 ARG A O 1
ATOM 1479 N N . THR A 1 183 ? 1.756 3.539 11.391 1 90.25 183 THR A N 1
ATOM 1480 C CA . THR A 1 183 ? 1.659 3.195 12.805 1 90.25 183 THR A CA 1
ATOM 1481 C C . THR A 1 183 ? 2.32 4.266 13.672 1 90.25 183 THR A C 1
ATOM 1483 O O . THR A 1 183 ? 3.148 5.039 13.188 1 90.25 183 THR A O 1
ATOM 1486 N N . VAL A 1 184 ? 1.859 4.406 14.852 1 92.25 184 VAL A N 1
ATOM 1487 C CA . VAL A 1 184 ? 2.527 5.297 15.797 1 92.25 184 VAL A CA 1
ATOM 1488 C C . VAL A 1 184 ? 3.844 4.676 16.25 1 92.25 184 VAL A C 1
ATOM 1490 O O . VAL A 1 184 ? 3.908 3.473 16.516 1 92.25 184 VAL A O 1
ATOM 1493 N N . ASP A 1 185 ? 4.879 5.477 16.219 1 93.12 185 ASP A N 1
ATOM 1494 C CA . ASP A 1 185 ? 6.199 5.043 16.672 1 93.12 185 ASP A CA 1
ATOM 1495 C C . ASP A 1 185 ? 7 6.215 17.234 1 93.12 185 ASP A C 1
ATOM 1497 O O . ASP A 1 185 ? 6.555 7.363 17.172 1 93.12 185 ASP A O 1
ATOM 1501 N N . ILE A 1 186 ? 8.102 5.836 17.859 1 92.62 186 ILE A N 1
ATOM 1502 C CA . ILE A 1 186 ? 8.992 6.852 18.406 1 92.62 186 ILE A CA 1
ATOM 1503 C C . ILE A 1 186 ? 9.562 7.703 17.266 1 92.62 186 ILE A C 1
ATOM 1505 O O . ILE A 1 186 ? 9.953 7.18 16.219 1 92.62 186 ILE A O 1
ATOM 1509 N N . ARG A 1 187 ? 9.555 8.992 17.531 1 89.94 187 ARG A N 1
ATOM 1510 C CA . ARG A 1 187 ? 10.086 9.922 16.531 1 89.94 187 ARG A CA 1
ATOM 1511 C C . ARG A 1 187 ? 11.547 9.609 16.234 1 89.94 187 ARG A C 1
ATOM 1513 O O . ARG A 1 187 ? 12.352 9.391 17.141 1 89.94 187 ARG A O 1
ATOM 1520 N N . GLY A 1 188 ? 11.891 9.508 14.977 1 82.94 188 GLY A N 1
ATOM 1521 C CA . GLY A 1 188 ? 13.273 9.312 14.586 1 82.94 188 GLY A CA 1
ATOM 1522 C C . GLY A 1 188 ? 13.641 7.852 14.398 1 82.94 188 GLY A C 1
ATOM 1523 O O . GLY A 1 188 ? 14.758 7.535 13.992 1 82.94 188 GLY A O 1
ATOM 1524 N N . THR A 1 189 ? 12.703 7.016 14.727 1 84.81 189 THR A N 1
ATOM 1525 C CA . THR A 1 189 ? 12.984 5.598 14.539 1 84.81 189 THR A CA 1
ATOM 1526 C C . THR A 1 189 ? 13.258 5.293 13.07 1 84.81 189 THR A C 1
ATOM 1528 O O . THR A 1 189 ? 12.547 5.773 12.188 1 84.81 189 THR A O 1
ATOM 1531 N N . GLN A 1 190 ? 14.234 4.586 12.789 1 76.75 190 GLN A N 1
ATOM 1532 C CA . GLN A 1 190 ? 14.633 4.324 11.406 1 76.75 190 GLN A CA 1
ATOM 1533 C C . GLN A 1 190 ? 13.867 3.137 10.828 1 76.75 190 GLN A C 1
ATOM 1535 O O . GLN A 1 190 ? 13.445 3.17 9.672 1 76.75 190 GLN A O 1
ATOM 1540 N N . ASN A 1 191 ? 13.734 2.15 11.695 1 77.25 191 ASN A N 1
ATOM 1541 C CA . ASN A 1 191 ? 13.031 0.953 11.242 1 77.25 191 ASN A CA 1
ATOM 1542 C C . ASN A 1 191 ? 11.68 0.802 11.93 1 77.25 191 ASN A C 1
ATOM 1544 O O . ASN A 1 191 ? 11.609 0.522 13.133 1 77.25 191 ASN A O 1
ATOM 1548 N N . VAL A 1 192 ? 10.711 1.125 11.188 1 86.44 192 VAL A N 1
ATOM 1549 C CA . VAL A 1 192 ? 9.352 0.978 11.695 1 86.44 192 VAL A CA 1
ATOM 1550 C C . VAL A 1 192 ? 8.727 -0.3 11.133 1 86.44 192 VAL A C 1
ATOM 1552 O O . VAL A 1 192 ? 8.211 -0.31 10.016 1 86.44 192 VAL A O 1
ATOM 1555 N N . SER A 1 193 ? 8.766 -1.367 11.883 1 86.62 193 SER A N 1
ATOM 1556 C CA . SER A 1 193 ? 8.32 -2.674 11.414 1 86.62 193 SER A CA 1
ATOM 1557 C C . SER A 1 193 ? 6.938 -3.02 11.961 1 86.62 193 SER A C 1
ATOM 1559 O O . SER A 1 193 ? 6.629 -2.713 13.117 1 86.62 193 SER A O 1
ATOM 1561 N N . ILE A 1 194 ? 6.145 -3.559 11.141 1 89.38 194 ILE A N 1
ATOM 1562 C CA . ILE A 1 194 ? 4.863 -4.109 11.562 1 89.38 194 ILE A CA 1
ATOM 1563 C C . ILE A 1 194 ? 4.863 -5.625 11.359 1 89.38 194 ILE A C 1
ATOM 1565 O O . ILE A 1 194 ? 5.094 -6.109 10.25 1 89.38 194 ILE A O 1
ATOM 1569 N N . VAL A 1 195 ? 4.586 -6.277 12.43 1 89.38 195 VAL A N 1
ATOM 1570 C CA . VAL A 1 195 ? 4.602 -7.738 12.383 1 89.38 195 VAL A CA 1
ATOM 1571 C C . VAL A 1 195 ? 3.209 -8.258 12.031 1 89.38 195 VAL A C 1
ATOM 1573 O O . VAL A 1 195 ? 2.205 -7.773 12.555 1 89.38 195 VAL A O 1
ATOM 1576 N N . THR A 1 196 ? 3.135 -9.133 11.062 1 92.19 196 THR A N 1
ATOM 1577 C CA . THR A 1 196 ? 1.904 -9.805 10.664 1 92.19 196 THR A CA 1
ATOM 1578 C C . THR A 1 196 ? 2.059 -11.32 10.758 1 92.19 196 THR A C 1
ATOM 1580 O O . THR A 1 196 ? 3.072 -11.82 11.25 1 92.19 196 THR A O 1
ATOM 1583 N N . THR A 1 197 ? 1.051 -12.07 10.375 1 90.31 197 THR A N 1
ATOM 1584 C CA . THR A 1 197 ? 1.115 -13.523 10.391 1 90.31 197 THR A CA 1
ATOM 1585 C C . THR A 1 197 ? 1.691 -14.062 9.086 1 90.31 197 THR A C 1
ATOM 1587 O O . THR A 1 197 ? 1.913 -15.266 8.945 1 90.31 197 THR A O 1
ATOM 1590 N N . GLY A 1 198 ? 1.879 -13.18 8.188 1 85.56 198 GLY A N 1
ATOM 1591 C CA . GLY A 1 198 ? 2.385 -13.586 6.887 1 85.56 198 GLY A CA 1
ATOM 1592 C C . GLY A 1 198 ? 1.285 -13.922 5.895 1 85.56 198 GLY A C 1
ATOM 1593 O O . GLY A 1 198 ? 1.561 -14.391 4.793 1 85.56 198 GLY A O 1
ATOM 1594 N N . ALA A 1 199 ? 0.134 -13.688 6.23 1 88.06 199 ALA A N 1
ATOM 1595 C CA . ALA A 1 199 ? -1.003 -14.047 5.387 1 88.06 199 ALA A CA 1
ATOM 1596 C C . ALA A 1 199 ? -1.584 -12.82 4.691 1 88.06 199 ALA A C 1
ATOM 1598 O O . ALA A 1 199 ? -2.803 -12.711 4.535 1 88.06 199 ALA A O 1
ATOM 1599 N N . GLU A 1 200 ? -0.722 -11.922 4.285 1 83.94 200 GLU A N 1
ATOM 1600 C CA . GLU A 1 200 ? -1.166 -10.695 3.621 1 83.94 200 GLU A CA 1
ATOM 1601 C C . GLU A 1 200 ? -1.692 -10.992 2.219 1 83.94 200 GLU A C 1
ATOM 1603 O O . GLU A 1 200 ? -2.492 -10.219 1.678 1 83.94 200 GLU A O 1
ATOM 1608 N N . LYS A 1 201 ? -1.298 -12.133 1.66 1 79.12 201 LYS A N 1
ATOM 1609 C CA . LYS A 1 201 ? -1.691 -12.445 0.289 1 79.12 201 LYS A CA 1
ATOM 1610 C C . LYS A 1 201 ? -2.797 -13.492 0.26 1 79.12 201 LYS A C 1
ATOM 1612 O O . LYS A 1 201 ? -3.312 -13.828 -0.808 1 79.12 201 LYS A O 1
ATOM 1617 N N . ALA A 1 202 ? -3.061 -14 1.439 1 88.62 202 ALA A N 1
ATOM 1618 C CA . ALA A 1 202 ? -4.184 -14.93 1.551 1 88.62 202 ALA A CA 1
ATOM 1619 C C . ALA A 1 202 ? -5.496 -14.18 1.747 1 88.62 202 ALA A C 1
ATOM 1621 O O . ALA A 1 202 ? -5.664 -13.445 2.729 1 88.62 202 ALA A O 1
ATOM 1622 N N . ASN A 1 203 ? -6.379 -14.438 0.781 1 92.69 203 ASN A N 1
ATOM 1623 C CA . ASN A 1 203 ? -7.598 -13.641 0.79 1 92.69 203 ASN A CA 1
ATOM 1624 C C . ASN A 1 203 ? -8.844 -14.508 0.885 1 92.69 203 ASN A C 1
ATOM 1626 O O . ASN A 1 203 ? -8.781 -15.719 0.639 1 92.69 203 ASN A O 1
ATOM 1630 N N . PHE A 1 204 ? -9.867 -13.961 1.338 1 95.31 204 PHE A N 1
ATOM 1631 C CA . PHE A 1 204 ? -11.227 -14.477 1.278 1 95.31 204 PHE A CA 1
ATOM 1632 C C . PHE A 1 204 ? -12.195 -13.406 0.79 1 95.31 204 PHE A C 1
ATOM 1634 O O . PHE A 1 204 ? -11.836 -12.234 0.697 1 95.31 204 PHE A O 1
ATOM 1641 N N . THR A 1 205 ? -13.43 -13.844 0.384 1 97.25 205 THR A N 1
ATOM 1642 C CA . THR A 1 205 ? -14.391 -12.914 -0.184 1 97.25 205 THR A CA 1
ATOM 1643 C C . THR A 1 205 ? -15.594 -12.75 0.741 1 97.25 205 THR A C 1
ATOM 1645 O O . THR A 1 205 ? -16.156 -13.742 1.229 1 97.25 205 THR A O 1
ATOM 1648 N N . VAL A 1 206 ? -15.922 -11.531 1.011 1 97.81 206 VAL A N 1
ATOM 1649 C CA . VAL A 1 206 ? -17.141 -11.258 1.77 1 97.81 206 VAL A CA 1
ATOM 1650 C C . VAL A 1 206 ? -18.203 -10.664 0.847 1 97.81 206 VAL A C 1
ATOM 1652 O O . VAL A 1 206 ? -17.938 -9.695 0.127 1 97.81 206 VAL A O 1
ATOM 1655 N N . VAL A 1 207 ? -19.359 -11.258 0.859 1 98.12 207 VAL A N 1
ATOM 1656 C CA . VAL A 1 207 ? -20.469 -10.758 0.061 1 98.12 207 VAL A CA 1
ATOM 1657 C C . VAL A 1 207 ? -21.391 -9.906 0.932 1 98.12 207 VAL A C 1
ATOM 1659 O O . VAL A 1 207 ? -21.953 -10.391 1.922 1 98.12 207 VAL A O 1
ATOM 1662 N N . LEU A 1 208 ? -21.531 -8.672 0.53 1 98.19 208 LEU A N 1
ATOM 1663 C CA . LEU A 1 208 ? -22.344 -7.727 1.282 1 98.19 208 LEU A CA 1
ATOM 1664 C C . LEU A 1 208 ? -23.516 -7.238 0.443 1 98.19 208 LEU A C 1
ATOM 1666 O O . LEU A 1 208 ? -23.422 -7.152 -0.783 1 98.19 208 LEU A O 1
ATOM 1670 N N . CYS A 1 209 ? -24.562 -6.965 1.117 1 98.38 209 CYS A N 1
ATOM 1671 C CA . CYS A 1 209 ? -25.766 -6.441 0.463 1 98.38 209 CYS A CA 1
ATOM 1672 C C . CYS A 1 209 ? -26.484 -5.434 1.355 1 98.38 209 CYS A C 1
ATOM 1674 O O . CYS A 1 209 ? -26.688 -5.691 2.543 1 98.38 209 CYS A O 1
ATOM 1676 N N . VAL A 1 210 ? -26.781 -4.32 0.753 1 98.25 210 VAL A N 1
ATOM 1677 C CA . VAL A 1 210 ? -27.453 -3.262 1.494 1 98.25 210 VAL A CA 1
ATOM 1678 C C . VAL A 1 210 ? -28.734 -2.854 0.765 1 98.25 210 VAL A C 1
ATOM 1680 O O . VAL A 1 210 ? -28.891 -3.113 -0.431 1 98.25 210 VAL A O 1
ATOM 1683 N N . LEU A 1 211 ? -29.625 -2.299 1.537 1 97.62 211 LEU A N 1
ATOM 1684 C CA . LEU A 1 211 ? -30.891 -1.8 0.991 1 97.62 211 LEU A CA 1
ATOM 1685 C C . LEU A 1 211 ? -30.922 -0.275 1.022 1 97.62 211 LEU A C 1
ATOM 1687 O O . LEU A 1 211 ? -30.281 0.349 1.869 1 97.62 211 LEU A O 1
ATOM 1691 N N . ALA A 1 212 ? -31.688 0.3 0.164 1 96.62 212 ALA A N 1
ATOM 1692 C CA . ALA A 1 212 ? -31.734 1.75 -0.01 1 96.62 212 ALA A CA 1
ATOM 1693 C C . ALA A 1 212 ? -32.281 2.434 1.236 1 96.62 212 ALA A C 1
ATOM 1695 O O . ALA A 1 212 ? -32.094 3.633 1.437 1 96.62 212 ALA A O 1
ATOM 1696 N N . ASP A 1 213 ? -33 1.701 2.07 1 95.31 213 ASP A N 1
ATOM 1697 C CA . ASP A 1 213 ? -33.562 2.295 3.279 1 95.31 213 ASP A CA 1
ATOM 1698 C C . ASP A 1 213 ? -32.562 2.232 4.434 1 95.31 213 ASP A C 1
ATOM 1700 O O . ASP A 1 213 ? -32.875 2.666 5.547 1 95.31 213 ASP A O 1
ATOM 1704 N N . GLY A 1 214 ? -31.391 1.632 4.191 1 96.31 214 GLY A N 1
ATOM 1705 C CA . GLY A 1 214 ? -30.344 1.633 5.211 1 96.31 214 GLY A CA 1
ATOM 1706 C C . GLY A 1 214 ? -30.172 0.284 5.883 1 96.31 214 GLY A C 1
ATOM 1707 O O . GLY A 1 214 ? -29.219 0.078 6.629 1 96.31 214 GLY A O 1
ATOM 1708 N N . ARG A 1 215 ? -31.078 -0.623 5.586 1 96.19 215 ARG A N 1
ATOM 1709 C CA . ARG A 1 215 ? -30.984 -1.952 6.18 1 96.19 215 ARG A CA 1
ATOM 1710 C C . ARG A 1 215 ? -29.906 -2.779 5.488 1 96.19 215 ARG A C 1
ATOM 1712 O O . ARG A 1 215 ? -29.469 -2.438 4.387 1 96.19 215 ARG A O 1
ATOM 1719 N N . LYS A 1 216 ? -29.484 -3.826 6.16 1 97.12 216 LYS A N 1
ATOM 1720 C CA . LYS A 1 216 ? -28.406 -4.699 5.691 1 97.12 216 LYS A CA 1
ATOM 1721 C C . LYS A 1 216 ? -28.875 -6.148 5.605 1 97.12 216 LYS A C 1
ATOM 1723 O O . LYS A 1 216 ? -29.656 -6.602 6.434 1 97.12 216 LYS A O 1
ATOM 1728 N N . CYS A 1 217 ? -28.391 -6.789 4.621 1 97.19 217 CYS A N 1
ATOM 1729 C CA . CYS A 1 217 ? -28.609 -8.234 4.555 1 97.19 217 CYS A CA 1
ATOM 1730 C C . CYS A 1 217 ? -27.531 -8.977 5.316 1 97.19 217 CYS A C 1
ATOM 1732 O O . CYS A 1 217 ? -26.484 -8.414 5.625 1 97.19 217 CYS A O 1
ATOM 1734 N N . GLN A 1 218 ? -27.875 -10.219 5.602 1 96.81 218 GLN A N 1
ATOM 1735 C CA . GLN A 1 218 ? -26.891 -11.078 6.242 1 96.81 218 GLN A CA 1
ATOM 1736 C C . GLN A 1 218 ? -25.656 -11.258 5.359 1 96.81 218 GLN A C 1
ATOM 1738 O O . GLN A 1 218 ? -25.781 -11.547 4.164 1 96.81 218 GLN A O 1
ATOM 1743 N N . PRO A 1 219 ? -24.438 -11 5.934 1 97.75 219 PRO A N 1
ATOM 1744 C CA . PRO A 1 219 ? -23.234 -11.18 5.117 1 97.75 219 PRO A CA 1
ATOM 1745 C C . PRO A 1 219 ? -22.891 -12.648 4.871 1 97.75 219 PRO A C 1
ATOM 1747 O O . PRO A 1 219 ? -23.25 -13.508 5.676 1 97.75 219 PRO A O 1
ATOM 1750 N N . MET A 1 220 ? -22.266 -12.875 3.754 1 97.75 220 MET A N 1
ATOM 1751 C CA . MET A 1 220 ? -21.781 -14.203 3.381 1 97.75 220 MET A CA 1
ATOM 1752 C C . MET A 1 220 ? -20.281 -14.18 3.129 1 97.75 220 MET A C 1
ATOM 1754 O O . MET A 1 220 ? -19.766 -13.234 2.531 1 97.75 220 MET A O 1
ATOM 1758 N N . VAL A 1 221 ? -19.562 -15.203 3.633 1 97.56 221 VAL A N 1
ATOM 1759 C CA . VAL A 1 221 ? -18.125 -15.273 3.398 1 97.56 221 VAL A CA 1
ATOM 1760 C C . VAL A 1 221 ? -17.797 -16.516 2.572 1 97.56 221 VAL A C 1
ATOM 1762 O O . VAL A 1 221 ? -18.391 -17.578 2.775 1 97.56 221 VAL A O 1
ATOM 1765 N N . ILE A 1 222 ? -16.922 -16.328 1.632 1 97.38 222 ILE A N 1
ATOM 1766 C CA . ILE A 1 222 ? -16.438 -17.422 0.796 1 97.38 222 ILE A CA 1
ATOM 1767 C C . ILE A 1 222 ? -14.953 -17.641 1.039 1 97.38 222 ILE A C 1
ATOM 1769 O O . ILE A 1 222 ? -14.125 -16.828 0.639 1 97.38 222 ILE A O 1
ATOM 1773 N N . PHE A 1 223 ? -14.633 -18.766 1.637 1 96.44 223 PHE A N 1
ATOM 1774 C CA . PHE A 1 223 ? -13.234 -19.094 1.881 1 96.44 223 PHE A CA 1
ATOM 1775 C C . PHE A 1 223 ? -12.664 -19.906 0.725 1 96.44 223 PHE A C 1
ATOM 1777 O O . PHE A 1 223 ? -13.383 -20.672 0.075 1 96.44 223 PHE A O 1
ATOM 1784 N N . LYS A 1 224 ? -11.406 -19.719 0.489 1 94.94 224 LYS A N 1
ATOM 1785 C CA . LYS A 1 224 ? -10.703 -20.5 -0.522 1 94.94 224 LYS A CA 1
ATOM 1786 C C . LYS A 1 224 ? -10.297 -21.859 0.026 1 94.94 224 LYS A C 1
ATOM 1788 O O . LYS A 1 224 ? -9.18 -22.031 0.506 1 94.94 224 LYS A O 1
ATOM 1793 N N . ARG A 1 225 ? -11.203 -22.75 -0.119 1 92.44 225 ARG A N 1
ATOM 1794 C CA . ARG A 1 225 ? -11.023 -24.109 0.369 1 92.44 225 ARG A CA 1
ATOM 1795 C C . ARG A 1 225 ? -11.836 -25.094 -0.462 1 92.44 225 ARG A C 1
ATOM 1797 O O . ARG A 1 225 ? -12.867 -24.734 -1.034 1 92.44 225 ARG A O 1
ATOM 1804 N N . LYS A 1 226 ? -11.336 -26.312 -0.376 1 90.75 226 LYS A N 1
ATOM 1805 C CA . LYS A 1 226 ? -12.07 -27.375 -1.06 1 90.75 226 LYS A CA 1
ATOM 1806 C C . LYS A 1 226 ? -13.305 -27.781 -0.264 1 90.75 226 LYS A C 1
ATOM 1808 O O . LYS A 1 226 ? -14.352 -28.094 -0.844 1 90.75 226 LYS A O 1
ATOM 1813 N N . THR A 1 227 ? -13.102 -27.75 1.118 1 90.19 227 THR A N 1
ATOM 1814 C CA . THR A 1 227 ? -14.203 -28.156 1.985 1 90.19 227 THR A CA 1
ATOM 1815 C C . THR A 1 227 ? -14.594 -27.016 2.924 1 90.19 227 THR A C 1
ATOM 1817 O O . THR A 1 227 ? -13.773 -26.125 3.209 1 90.19 227 THR A O 1
ATOM 1820 N N . LEU A 1 228 ? -15.805 -27.078 3.354 1 90.38 228 LEU A N 1
ATOM 1821 C CA . LEU A 1 228 ? -16.281 -26.078 4.297 1 90.38 228 LEU A CA 1
ATOM 1822 C C . LEU A 1 228 ? -15.562 -26.188 5.633 1 90.38 228 LEU A C 1
ATOM 1824 O O . LEU A 1 228 ? -15.344 -27.297 6.133 1 90.38 228 LEU A O 1
ATOM 1828 N N . PRO A 1 229 ? -15.148 -25.078 6.121 1 89.5 229 PRO A N 1
ATOM 1829 C CA . PRO A 1 229 ? -14.523 -25.141 7.445 1 89.5 229 PRO A CA 1
ATOM 1830 C C . PRO A 1 229 ? -15.477 -25.641 8.523 1 89.5 229 PRO A C 1
ATOM 1832 O O . PRO A 1 229 ? -16.688 -25.422 8.438 1 89.5 229 PRO A O 1
ATOM 1835 N N . LYS A 1 230 ? -14.828 -26.297 9.484 1 85.31 230 LYS A N 1
ATOM 1836 C CA . LYS A 1 230 ? -15.633 -26.828 10.586 1 85.31 230 LYS A CA 1
ATOM 1837 C C . LYS A 1 230 ? -15.969 -25.734 11.594 1 85.31 230 LYS A C 1
ATOM 1839 O O . LYS A 1 230 ? -15.125 -24.891 11.914 1 85.31 230 LYS A O 1
ATOM 1844 N N . GLY A 1 231 ? -17.266 -25.625 11.953 1 74.38 231 GLY A N 1
ATOM 1845 C CA . GLY A 1 231 ? -17.703 -24.672 12.953 1 74.38 231 GLY A CA 1
ATOM 1846 C C . GLY A 1 231 ? -17.219 -25 14.352 1 74.38 231 GLY A C 1
ATOM 1847 O O . GLY A 1 231 ? -16.219 -25.703 14.516 1 74.38 231 GLY A O 1
ATOM 1848 N N . PRO A 1 232 ? -17.781 -24.25 15.273 1 80.31 232 PRO A N 1
ATOM 1849 C CA . PRO A 1 232 ? -18.984 -23.422 15.203 1 80.31 232 PRO A CA 1
ATOM 1850 C C . PRO A 1 232 ? -18.688 -21.984 14.773 1 80.31 232 PRO A C 1
ATOM 1852 O O . PRO A 1 232 ? -17.656 -21.422 15.148 1 80.31 232 PRO A O 1
ATOM 1855 N N . PHE A 1 233 ? -19.609 -21.531 13.82 1 85.88 233 PHE A N 1
ATOM 1856 C CA . PHE A 1 233 ? -19.562 -20.125 13.453 1 85.88 233 PHE A CA 1
ATOM 1857 C C . PHE A 1 233 ? -20.656 -19.344 14.172 1 85.88 233 PHE A C 1
ATOM 1859 O O . PHE A 1 233 ? -21.844 -19.688 14.086 1 85.88 233 PHE A O 1
ATOM 1866 N N . HIS A 1 234 ? -20.375 -18.531 15.148 1 74.31 234 HIS A N 1
ATOM 1867 C CA . HIS A 1 234 ? -21.328 -17.859 16.016 1 74.31 234 HIS A CA 1
ATOM 1868 C C . HIS A 1 234 ? -21.844 -16.562 15.383 1 74.31 234 HIS A C 1
ATOM 1870 O O . HIS A 1 234 ? -22.922 -16.078 15.742 1 74.31 234 HIS A O 1
ATOM 1876 N N . GLY A 1 235 ? -21.328 -16.172 14.336 1 68.81 235 GLY A N 1
ATOM 1877 C CA . GLY A 1 235 ? -21.734 -14.883 13.797 1 68.81 235 GLY A CA 1
ATOM 1878 C C . GLY A 1 235 ? -22.812 -15.008 12.734 1 68.81 235 GLY A C 1
ATOM 1879 O O . GLY A 1 235 ? -23.062 -16.094 12.211 1 68.81 235 GLY A O 1
ATOM 1880 N N . ASN A 1 236 ? -23.781 -14 12.758 1 87.88 236 ASN A N 1
ATOM 1881 C CA . ASN A 1 236 ? -24.781 -13.883 11.703 1 87.88 236 ASN A CA 1
ATOM 1882 C C . ASN A 1 236 ? -24.125 -13.742 10.328 1 87.88 236 ASN A C 1
ATOM 1884 O O . ASN A 1 236 ? -24.328 -12.734 9.641 1 87.88 236 ASN A O 1
ATOM 1888 N N . VAL A 1 237 ? -23.25 -14.844 10.023 1 95.81 237 VAL A N 1
ATOM 1889 C CA . VAL A 1 237 ? -22.547 -14.859 8.742 1 95.81 237 VAL A CA 1
ATOM 1890 C C . VAL A 1 237 ? -22.734 -16.219 8.07 1 95.81 237 VAL A C 1
ATOM 1892 O O . VAL A 1 237 ? -22.625 -17.266 8.719 1 95.81 237 VAL A O 1
ATOM 1895 N N . ILE A 1 238 ? -23.094 -16.203 6.871 1 96.25 238 ILE A N 1
ATOM 1896 C CA . ILE A 1 238 ? -23.203 -17.438 6.102 1 96.25 238 ILE A CA 1
ATOM 1897 C C . ILE A 1 238 ? -21.844 -17.828 5.57 1 96.25 238 ILE A C 1
ATOM 1899 O O . ILE A 1 238 ? -21.172 -17.047 4.902 1 96.25 238 ILE A O 1
ATOM 1903 N N . VAL A 1 239 ? -21.438 -19.078 5.863 1 96.62 239 VAL A N 1
ATOM 1904 C CA . VAL A 1 239 ? -20.094 -19.5 5.52 1 96.62 239 VAL A CA 1
ATOM 1905 C C . VAL A 1 239 ? -20.141 -20.453 4.324 1 96.62 239 VAL A C 1
ATOM 1907 O O . VAL A 1 239 ? -20.875 -21.438 4.336 1 96.62 239 VAL A O 1
ATOM 1910 N N . LYS A 1 240 ? -19.438 -20.078 3.299 1 96.56 240 LYS A N 1
ATOM 1911 C CA . LYS A 1 240 ? -19.281 -20.906 2.104 1 96.56 240 LYS A CA 1
ATOM 1912 C C . LYS A 1 240 ? -17.797 -21.094 1.753 1 96.56 240 LYS A C 1
ATOM 1914 O O . LYS A 1 240 ? -16.922 -20.5 2.385 1 96.56 240 LYS A O 1
ATOM 1919 N N . ALA A 1 241 ? -17.516 -22.047 0.855 1 95.75 241 ALA A N 1
ATOM 1920 C CA . ALA A 1 241 ? -16.141 -22.297 0.425 1 95.75 241 ALA A CA 1
ATOM 1921 C C . ALA A 1 241 ? -16.094 -22.859 -0.992 1 95.75 241 ALA A C 1
ATOM 1923 O O . ALA A 1 241 ? -17.047 -23.5 -1.437 1 95.75 241 ALA A O 1
ATOM 1924 N N . ASN A 1 242 ? -15.164 -22.516 -1.705 1 93.19 242 ASN A N 1
ATOM 1925 C CA . ASN A 1 242 ? -14.836 -23.172 -2.963 1 93.19 242 ASN A CA 1
ATOM 1926 C C . ASN A 1 242 ? -13.344 -23.062 -3.277 1 93.19 242 ASN A C 1
ATOM 1928 O O . ASN A 1 242 ? -12.594 -22.422 -2.545 1 93.19 242 ASN A O 1
ATOM 1932 N N . ASP A 1 243 ? -12.828 -23.594 -4.34 1 91.06 243 ASP A N 1
ATOM 1933 C CA . ASP A 1 243 ? -11.406 -23.766 -4.645 1 91.06 243 ASP A CA 1
ATOM 1934 C C . ASP A 1 243 ? -10.75 -22.422 -4.934 1 91.06 243 ASP A C 1
ATOM 1936 O O . ASP A 1 243 ? -9.555 -22.234 -4.691 1 91.06 243 ASP A O 1
ATOM 1940 N N . LYS A 1 244 ? -11.523 -21.453 -5.375 1 87.88 244 LYS A N 1
ATOM 1941 C CA . LYS A 1 244 ? -10.938 -20.188 -5.781 1 87.88 244 LYS A CA 1
ATOM 1942 C C . LYS A 1 244 ? -11.211 -19.094 -4.746 1 87.88 244 LYS A C 1
ATOM 1944 O O . LYS A 1 244 ? -10.57 -18.047 -4.758 1 87.88 244 LYS A O 1
ATOM 1949 N N . GLY A 1 245 ? -12.188 -19.359 -3.859 1 92 245 GLY A N 1
ATOM 1950 C CA . GLY A 1 245 ? -12.531 -18.406 -2.82 1 92 245 GLY A CA 1
ATOM 1951 C C . GLY A 1 245 ? -13.297 -17.203 -3.344 1 92 245 GLY A C 1
ATOM 1952 O O . GLY A 1 245 ? -13.258 -16.125 -2.746 1 92 245 GLY A O 1
ATOM 1953 N N . TRP A 1 246 ? -13.953 -17.391 -4.578 1 90.38 246 TRP A N 1
ATOM 1954 C CA . TRP A 1 246 ? -14.688 -16.281 -5.176 1 90.38 246 TRP A CA 1
ATOM 1955 C C . TRP A 1 246 ? -16.094 -16.703 -5.574 1 90.38 246 TRP A C 1
ATOM 1957 O O . TRP A 1 246 ? -16.375 -17.906 -5.672 1 90.38 246 TRP A O 1
ATOM 1967 N N . MET A 1 247 ? -16.875 -15.758 -5.875 1 94.19 247 MET A N 1
ATOM 1968 C CA . MET A 1 247 ? -18.25 -16 -6.266 1 94.19 247 MET A CA 1
ATOM 1969 C C . MET A 1 247 ? -18.312 -16.703 -7.621 1 94.19 247 MET A C 1
ATOM 1971 O O . MET A 1 247 ? -17.578 -16.359 -8.539 1 94.19 247 MET A O 1
ATOM 1975 N N . ASN A 1 248 ? -19.078 -17.734 -7.73 1 93.06 248 ASN A N 1
ATOM 1976 C CA . ASN A 1 248 ? -19.406 -18.391 -8.992 1 93.06 248 ASN A CA 1
ATOM 1977 C C . ASN A 1 248 ? -20.906 -18.547 -9.18 1 93.06 248 ASN A C 1
ATOM 1979 O O . ASN A 1 248 ? -21.688 -18.047 -8.367 1 93.06 248 ASN A O 1
ATOM 1983 N N . GLU A 1 249 ? -21.281 -19.094 -10.227 1 92.88 249 GLU A N 1
ATOM 1984 C CA . GLU A 1 249 ? -22.688 -19.188 -10.578 1 92.88 249 GLU A CA 1
ATOM 1985 C C . GLU A 1 249 ? -23.469 -19.953 -9.516 1 92.88 249 GLU A C 1
ATOM 1987 O O . GLU A 1 249 ? -24.562 -19.531 -9.109 1 92.88 249 GLU A O 1
ATOM 1992 N N . SER A 1 250 ? -22.891 -21.047 -9.055 1 92.69 250 SER A N 1
ATOM 1993 C CA . SER A 1 250 ? -23.562 -21.875 -8.047 1 92.69 250 SER A CA 1
ATOM 1994 C C . SER A 1 250 ? -23.75 -21.109 -6.738 1 92.69 250 SER A C 1
ATOM 1996 O O . SER A 1 250 ? -24.828 -21.125 -6.152 1 92.69 250 SER A O 1
ATOM 1998 N N . LEU A 1 251 ? -22.719 -20.453 -6.336 1 95.12 251 LEU A N 1
ATOM 1999 C CA . LEU A 1 251 ? -22.766 -19.703 -5.086 1 95.12 251 LEU A CA 1
ATOM 2000 C C . LEU A 1 251 ? -23.719 -18.516 -5.211 1 95.12 251 LEU A C 1
ATOM 2002 O O . LEU A 1 251 ? -24.344 -18.109 -4.234 1 95.12 251 LEU A O 1
ATOM 2006 N N . MET A 1 252 ? -23.797 -17.969 -6.402 1 95.81 252 MET A N 1
ATOM 2007 C CA . MET A 1 252 ? -24.734 -16.875 -6.633 1 95.81 252 MET A CA 1
ATOM 2008 C C . MET A 1 252 ? -26.172 -17.328 -6.402 1 95.81 252 MET A C 1
ATOM 2010 O O . MET A 1 252 ? -26.953 -16.609 -5.773 1 95.81 252 MET A O 1
ATOM 2014 N N . LYS A 1 253 ? -26.5 -18.453 -6.902 1 94.25 253 LYS A N 1
ATOM 2015 C CA . LYS A 1 253 ? -27.828 -19.016 -6.695 1 94.25 253 LYS A CA 1
ATOM 2016 C C . LYS A 1 253 ? -28.109 -19.219 -5.211 1 94.25 253 LYS A C 1
ATOM 2018 O O . LYS A 1 253 ? -29.188 -18.859 -4.723 1 94.25 253 LYS A O 1
ATOM 2023 N N . GLU A 1 254 ? -27.125 -19.75 -4.543 1 95.75 254 GLU A N 1
ATOM 2024 C CA . GLU A 1 254 ? -27.281 -19.969 -3.107 1 95.75 254 GLU A CA 1
ATOM 2025 C C . GLU A 1 254 ? -27.469 -18.641 -2.373 1 95.75 254 GLU A C 1
ATOM 2027 O O . GLU A 1 254 ? -28.281 -18.547 -1.446 1 95.75 254 GLU A O 1
ATOM 2032 N N . TRP A 1 255 ? -26.703 -17.703 -2.77 1 96.88 255 TRP A N 1
ATOM 2033 C CA . TRP A 1 255 ? -26.812 -16.391 -2.145 1 96.88 255 TRP A CA 1
ATOM 2034 C C . TRP A 1 255 ? -28.203 -15.797 -2.336 1 96.88 255 TRP A C 1
ATOM 2036 O O . TRP A 1 255 ? -28.766 -15.227 -1.403 1 96.88 255 TRP A O 1
ATOM 2046 N N . ILE A 1 256 ? -28.781 -15.922 -3.529 1 95.06 256 ILE A N 1
ATOM 2047 C CA . ILE A 1 256 ? -30.125 -15.398 -3.82 1 95.06 256 ILE A CA 1
ATOM 2048 C C . ILE A 1 256 ? -31.156 -16.078 -2.924 1 95.06 256 ILE A C 1
ATOM 2050 O O . ILE A 1 256 ? -32 -15.414 -2.324 1 95.06 256 ILE A O 1
ATOM 2054 N N . GLU A 1 257 ? -30.984 -17.312 -2.752 1 94 257 GLU A N 1
ATOM 2055 C CA . GLU A 1 257 ? -31.953 -18.094 -1.992 1 94 257 GLU A CA 1
ATOM 2056 C C . GLU A 1 257 ? -31.812 -17.859 -0.493 1 94 257 GLU A C 1
ATOM 2058 O O . GLU A 1 257 ? -32.812 -17.703 0.215 1 94 257 GLU A O 1
ATOM 2063 N N . GLU A 1 258 ? -30.578 -17.75 -0.087 1 95.56 258 GLU A N 1
ATOM 2064 C CA . GLU A 1 258 ? -30.328 -17.781 1.353 1 95.56 258 GLU A CA 1
ATOM 2065 C C . GLU A 1 258 ? -30.266 -16.359 1.925 1 95.56 258 GLU A C 1
ATOM 2067 O O . GLU A 1 258 ? -30.484 -16.156 3.123 1 95.56 258 GLU A O 1
ATOM 2072 N N . VAL A 1 259 ? -29.938 -15.43 1.106 1 96.44 259 VAL A N 1
ATOM 2073 C CA . VAL A 1 259 ? -29.734 -14.086 1.636 1 96.44 259 VAL A CA 1
ATOM 2074 C C . VAL A 1 259 ? -30.781 -13.133 1.063 1 96.44 259 VAL A C 1
ATOM 2076 O O . VAL A 1 259 ? -31.625 -12.633 1.795 1 96.44 259 VAL A O 1
ATOM 2079 N N . TRP A 1 260 ? -30.859 -13 -0.227 1 95.88 260 TRP A N 1
ATOM 2080 C CA . TRP A 1 260 ? -31.703 -11.984 -0.864 1 95.88 260 TRP A CA 1
ATOM 2081 C C . TRP A 1 260 ? -33.188 -12.266 -0.625 1 95.88 260 TRP A C 1
ATOM 2083 O O . TRP A 1 260 ? -33.938 -11.375 -0.22 1 95.88 260 TRP A O 1
ATOM 2093 N N . LEU A 1 261 ? -33.531 -13.5 -0.817 1 92.94 261 LEU A N 1
ATOM 2094 C CA . LEU A 1 261 ? -34.938 -13.844 -0.715 1 92.94 261 LEU A CA 1
ATOM 2095 C C . LEU A 1 261 ? -35.375 -14.023 0.742 1 92.94 261 LEU A C 1
ATOM 2097 O O . LEU A 1 261 ? -36.562 -14.031 1.056 1 92.94 261 LEU A O 1
ATOM 2101 N N . GLN A 1 262 ? -34.344 -14.125 1.645 1 92.38 262 GLN A N 1
ATOM 2102 C CA . GLN A 1 262 ? -34.656 -14.32 3.057 1 92.38 262 GLN A CA 1
ATOM 2103 C C . GLN A 1 262 ? -34.5 -13.023 3.844 1 92.38 262 GLN A C 1
ATOM 2105 O O . GLN A 1 262 ? -34.5 -13.031 5.074 1 92.38 262 GLN A O 1
ATOM 2110 N N . ARG A 1 263 ? -34.375 -11.938 3.145 1 91.69 263 ARG A N 1
ATOM 2111 C CA . ARG A 1 263 ? -34.156 -10.672 3.844 1 91.69 263 ARG A CA 1
ATOM 2112 C C . ARG A 1 263 ? -35.406 -10.273 4.633 1 91.69 263 ARG A C 1
ATOM 2114 O O . ARG A 1 263 ? -36.531 -10.516 4.195 1 91.69 263 ARG A O 1
ATOM 2121 N N . PRO A 1 264 ? -35.125 -9.617 5.676 1 86.25 264 PRO A N 1
ATOM 2122 C CA . PRO A 1 264 ? -36.25 -9.203 6.492 1 86.25 264 PRO A CA 1
ATOM 2123 C C . PRO A 1 264 ? -37.156 -8.195 5.785 1 86.25 264 PRO A C 1
ATOM 2125 O O . PRO A 1 264 ? -36.656 -7.332 5.055 1 86.25 264 PRO A O 1
ATOM 2128 N N . TYR A 1 265 ? -38.5 -8.297 5.844 1 82.88 265 TYR A N 1
ATOM 2129 C CA . TYR A 1 265 ? -39.5 -7.355 5.387 1 82.88 265 TYR A CA 1
ATOM 2130 C C . TYR A 1 265 ? -39.562 -7.312 3.863 1 82.88 265 TYR A C 1
ATOM 2132 O O . TYR A 1 265 ? -39.969 -6.305 3.279 1 82.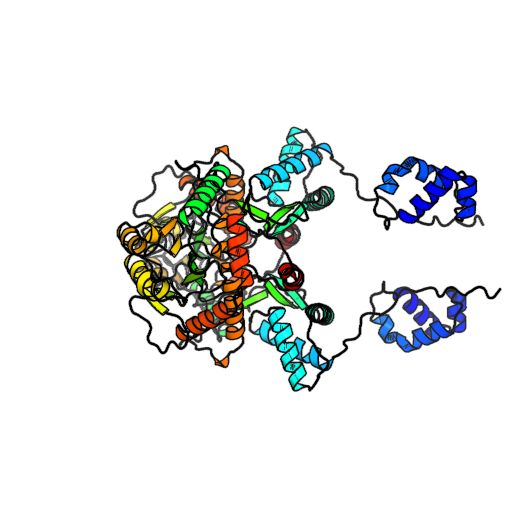88 265 TYR A O 1
ATOM 2140 N N . ALA A 1 266 ? -39.031 -8.43 3.295 1 85.88 266 ALA A N 1
ATOM 2141 C CA . ALA A 1 266 ? -39.062 -8.492 1.836 1 85.88 266 ALA A CA 1
ATOM 2142 C C . ALA A 1 266 ? -40.5 -8.492 1.315 1 85.88 266 ALA A C 1
ATOM 2144 O O . ALA A 1 266 ? -41.375 -9.133 1.902 1 85.88 266 ALA A O 1
ATOM 2145 N N . SER A 1 267 ? -40.656 -7.707 0.289 1 81.62 267 SER A N 1
ATOM 2146 C CA . SER A 1 267 ? -41.938 -7.742 -0.36 1 81.62 267 SER A CA 1
ATOM 2147 C C . SER A 1 267 ? -42.219 -9.102 -1.009 1 81.62 267 SER A C 1
ATOM 2149 O O . SER A 1 267 ? -41.312 -9.688 -1.613 1 81.62 267 SER A O 1
ATOM 2151 N N . THR A 1 268 ? -43.406 -9.617 -0.77 1 73.25 268 THR A N 1
ATOM 2152 C CA . THR A 1 268 ? -43.781 -10.938 -1.258 1 73.25 268 THR A CA 1
ATOM 2153 C C . THR A 1 268 ? -44.25 -10.867 -2.705 1 73.25 268 THR A C 1
ATOM 2155 O O . THR A 1 268 ? -44.281 -11.891 -3.402 1 73.25 268 THR A O 1
ATOM 2158 N N . GLN A 1 269 ? -44.531 -9.672 -3.053 1 73.88 269 GLN A N 1
ATOM 2159 C CA . GLN A 1 269 ? -45.031 -9.555 -4.422 1 73.88 269 GLN A CA 1
ATOM 2160 C C . GLN A 1 269 ? -43.906 -9.625 -5.426 1 73.88 269 GLN A C 1
ATOM 2162 O O . GLN A 1 269 ? -42.844 -8.992 -5.238 1 73.88 269 GLN A O 1
ATOM 2167 N N . GLN A 1 270 ? -44.094 -10.516 -6.352 1 68.94 270 GLN A N 1
ATOM 2168 C CA . GLN A 1 270 ? -43.125 -10.68 -7.414 1 68.94 270 GLN A CA 1
ATOM 2169 C C . GLN A 1 270 ? -42.875 -9.359 -8.141 1 68.94 270 GLN A C 1
ATOM 2171 O O . GLN A 1 270 ? -43.812 -8.609 -8.414 1 68.94 270 GLN A O 1
ATOM 2176 N N . GLY A 1 271 ? -41.719 -9.078 -8.398 1 70.81 271 GLY A N 1
ATOM 2177 C CA . GLY A 1 271 ? -41.344 -7.918 -9.188 1 70.81 271 GLY A CA 1
ATOM 2178 C C . GLY A 1 271 ? -41.344 -6.629 -8.391 1 70.81 271 GLY A C 1
ATOM 2179 O O . GLY A 1 271 ? -41.125 -5.551 -8.945 1 70.81 271 GLY A O 1
ATOM 2180 N N . ARG A 1 272 ? -41.5 -6.746 -7.176 1 83.81 272 ARG A N 1
ATOM 2181 C CA . ARG A 1 272 ? -41.531 -5.523 -6.375 1 83.81 272 ARG A CA 1
ATOM 2182 C C . ARG A 1 272 ? -40.219 -5.309 -5.645 1 83.81 272 ARG A C 1
ATOM 2184 O O . ARG A 1 272 ? -40.188 -4.723 -4.559 1 83.81 272 ARG A O 1
ATOM 2191 N N . SER A 1 273 ? -39.188 -5.969 -6.164 1 93.75 273 SER A N 1
ATOM 2192 C CA . SER A 1 273 ? -37.844 -5.727 -5.645 1 93.75 273 SER A CA 1
ATOM 2193 C C . SER A 1 273 ? -36.844 -5.52 -6.777 1 93.75 273 SER A C 1
ATOM 2195 O O . SER A 1 273 ? -37.094 -5.941 -7.91 1 93.75 273 SER A O 1
ATOM 2197 N N . ALA A 1 274 ? -35.844 -4.789 -6.484 1 95.94 274 ALA A N 1
ATOM 2198 C CA . ALA A 1 274 ? -34.812 -4.523 -7.457 1 95.94 274 ALA A CA 1
ATOM 2199 C C . ALA A 1 274 ? -33.406 -4.734 -6.84 1 95.94 274 ALA A C 1
ATOM 2201 O O . ALA A 1 274 ? -33.188 -4.355 -5.691 1 95.94 274 ALA A O 1
ATOM 2202 N N . LEU A 1 275 ? -32.562 -5.406 -7.527 1 96.88 275 LEU A N 1
ATOM 2203 C CA . LEU A 1 275 ? -31.219 -5.676 -7.062 1 96.88 275 LEU A CA 1
ATOM 2204 C C . LEU A 1 275 ? -30.188 -5.074 -8.016 1 96.88 275 LEU A C 1
ATOM 2206 O O . LEU A 1 275 ? -30.203 -5.363 -9.211 1 96.88 275 LEU A O 1
ATOM 2210 N N . ILE A 1 276 ? -29.344 -4.211 -7.453 1 97.44 276 ILE A N 1
ATOM 2211 C CA . ILE A 1 276 ? -28.25 -3.582 -8.195 1 97.44 276 ILE A CA 1
ATOM 2212 C C . ILE A 1 276 ? -27 -4.461 -8.125 1 97.44 276 ILE A C 1
ATOM 2214 O O . ILE A 1 276 ? -26.562 -4.84 -7.035 1 97.44 276 ILE A O 1
ATOM 2218 N N . LEU A 1 277 ? -26.438 -4.781 -9.312 1 96.19 277 LEU A N 1
ATOM 2219 C CA . LEU A 1 277 ? -25.25 -5.617 -9.414 1 96.19 277 LEU A CA 1
ATOM 2220 C C . LEU A 1 277 ? -24.234 -5.008 -10.375 1 96.19 277 LEU A C 1
ATOM 2222 O O . LEU A 1 277 ? -24.609 -4.281 -11.297 1 96.19 277 LEU A O 1
ATOM 2226 N N . ASP A 1 278 ? -22.938 -5.277 -10.094 1 92.56 278 ASP A N 1
ATOM 2227 C CA . ASP A 1 278 ? -21.938 -4.922 -11.102 1 92.56 278 ASP A CA 1
ATOM 2228 C C . ASP A 1 278 ? -21.875 -5.969 -12.211 1 92.56 278 ASP A C 1
ATOM 2230 O O . ASP A 1 278 ? -22.609 -6.957 -12.18 1 92.56 278 ASP A O 1
ATOM 2234 N N . ALA A 1 279 ? -21.047 -5.73 -13.18 1 88.69 279 ALA A N 1
ATOM 2235 C CA . ALA A 1 279 ? -21.016 -6.582 -14.367 1 88.69 279 ALA A CA 1
ATOM 2236 C C . ALA A 1 279 ? -20.016 -7.715 -14.211 1 88.69 279 ALA A C 1
ATOM 2238 O O . ALA A 1 279 ? -19.359 -8.117 -15.172 1 88.69 279 ALA A O 1
ATOM 2239 N N . ALA A 1 280 ? -19.844 -8.25 -13.031 1 88.62 280 ALA A N 1
ATOM 2240 C CA . ALA A 1 280 ? -18.969 -9.391 -12.812 1 88.62 280 ALA A CA 1
ATOM 2241 C C . ALA A 1 280 ? -19.484 -10.633 -13.539 1 88.62 280 ALA A C 1
ATOM 2243 O O . ALA A 1 280 ? -20.703 -10.844 -13.625 1 88.62 280 ALA A O 1
ATOM 2244 N N . PRO A 1 281 ? -18.688 -11.484 -13.984 1 86.62 281 PRO A N 1
ATOM 2245 C CA . PRO A 1 281 ? -19.094 -12.664 -14.758 1 86.62 281 PRO A CA 1
ATOM 2246 C C . PRO A 1 281 ? -20.109 -13.523 -14.016 1 86.62 281 PRO A C 1
ATOM 2248 O O . PRO A 1 281 ? -21.062 -14.023 -14.617 1 86.62 281 PRO A O 1
ATOM 2251 N N . SER A 1 282 ? -19.938 -13.68 -12.734 1 88.75 282 SER A N 1
ATOM 2252 C CA . SER A 1 282 ? -20.828 -14.508 -11.945 1 88.75 282 SER A CA 1
ATOM 2253 C C . SER A 1 282 ? -22.25 -13.922 -11.914 1 88.75 282 SER A C 1
ATOM 2255 O O . SER A 1 282 ? -23.219 -14.641 -11.688 1 88.75 282 SER A O 1
ATOM 2257 N N . HIS A 1 283 ? -22.359 -12.648 -12.188 1 91.31 283 HIS A N 1
ATOM 2258 C CA . HIS A 1 283 ? -23.641 -11.961 -12.125 1 91.31 283 HIS A CA 1
ATOM 2259 C C . HIS A 1 283 ? -24.344 -11.992 -13.477 1 91.31 283 HIS A C 1
ATOM 2261 O O . HIS A 1 283 ? -25.547 -11.773 -13.562 1 91.31 283 HIS A O 1
ATOM 2267 N N . ARG A 1 284 ? -23.531 -12.266 -14.484 1 88.62 284 ARG A N 1
ATOM 2268 C CA . ARG A 1 284 ? -24.047 -12.07 -15.836 1 88.62 284 ARG A CA 1
ATOM 2269 C C . ARG A 1 284 ? -24.422 -13.398 -16.484 1 88.62 284 ARG A C 1
ATOM 2271 O O . ARG A 1 284 ? -24.844 -13.43 -17.641 1 88.62 284 ARG A O 1
ATOM 2278 N N . THR A 1 285 ? -24.281 -14.43 -15.773 1 89.94 285 THR A N 1
ATOM 2279 C CA . THR A 1 285 ? -24.625 -15.711 -16.375 1 89.94 285 THR A CA 1
ATOM 2280 C C . THR A 1 285 ? -26.125 -15.805 -16.625 1 89.94 285 THR A C 1
ATOM 2282 O O . THR A 1 285 ? -26.922 -15.195 -15.906 1 89.94 285 THR A O 1
ATOM 2285 N N . GLU A 1 286 ? -26.469 -16.547 -17.609 1 88.81 286 GLU A N 1
ATOM 2286 C CA . GLU A 1 286 ? -27.875 -16.688 -17.969 1 88.81 286 GLU A CA 1
ATOM 2287 C C . GLU A 1 286 ? -28.672 -17.328 -16.828 1 88.81 286 GLU A C 1
ATOM 2289 O O . GLU A 1 286 ? -29.797 -16.922 -16.547 1 88.81 286 GLU A O 1
ATOM 2294 N N . LEU A 1 287 ? -28.094 -18.234 -16.234 1 88 287 LEU A N 1
ATOM 2295 C CA . LEU A 1 287 ? -28.766 -18.922 -15.141 1 88 287 LEU A CA 1
ATOM 2296 C C . LEU A 1 287 ? -29.047 -17.969 -13.984 1 88 287 LEU A C 1
ATOM 2298 O O . LEU A 1 287 ? -30.141 -17.984 -13.414 1 88 287 LEU A O 1
ATOM 2302 N N . THR A 1 288 ? -28.062 -17.156 -13.695 1 89.56 288 THR A N 1
ATOM 2303 C CA . THR A 1 288 ? -28.219 -16.172 -12.625 1 89.56 288 THR A CA 1
ATOM 2304 C C . THR A 1 288 ? -29.297 -15.156 -12.969 1 89.56 288 THR A C 1
ATOM 2306 O O . THR A 1 288 ? -30.141 -14.828 -12.133 1 89.56 288 THR A O 1
ATOM 2309 N N . LYS A 1 289 ? -29.328 -14.734 -14.156 1 90.31 289 LYS A N 1
ATOM 2310 C CA . LYS A 1 289 ? -30.312 -13.75 -14.609 1 90.31 289 LYS A CA 1
ATOM 2311 C C . LYS A 1 289 ? -31.719 -14.312 -14.531 1 90.31 289 LYS A C 1
ATOM 2313 O O . LYS A 1 289 ? -32.625 -13.664 -14.008 1 90.31 289 LYS A O 1
ATOM 2318 N N . GLN A 1 290 ? -31.859 -15.469 -15.031 1 88.62 290 GLN A N 1
ATOM 2319 C CA . GLN A 1 290 ? -33.156 -16.109 -15.055 1 88.62 290 GLN A CA 1
ATOM 2320 C C . GLN A 1 290 ? -33.719 -16.312 -13.641 1 88.62 290 GLN A C 1
ATOM 2322 O O . GLN A 1 290 ? -34.875 -16.031 -13.367 1 88.62 290 GLN A O 1
ATOM 2327 N N . TYR A 1 291 ? -32.844 -16.734 -12.867 1 87.56 291 TYR A N 1
ATOM 2328 C CA . TYR A 1 291 ? -33.25 -17.031 -11.5 1 87.56 291 TYR A CA 1
ATOM 2329 C C . TYR A 1 291 ? -33.625 -15.75 -10.75 1 87.56 291 TYR A C 1
ATOM 2331 O O . TYR A 1 291 ? -34.656 -15.688 -10.078 1 87.56 291 TYR A O 1
ATOM 2339 N N . LEU A 1 292 ? -32.781 -14.75 -10.867 1 90 292 LEU A N 1
ATOM 2340 C CA . LEU A 1 292 ? -33 -13.484 -10.164 1 90 292 LEU A CA 1
ATOM 2341 C C . LEU A 1 292 ? -34.25 -12.773 -10.695 1 90 292 LEU A C 1
ATOM 2343 O O . LEU A 1 292 ? -35.031 -12.203 -9.914 1 90 292 LEU A O 1
ATOM 2347 N N . GLN A 1 293 ? -34.438 -12.82 -11.938 1 88.69 293 GLN A N 1
ATOM 2348 C CA . GLN A 1 293 ? -35.531 -12.07 -12.578 1 88.69 293 GLN A CA 1
ATOM 2349 C C . GLN A 1 293 ? -36.875 -12.672 -12.25 1 88.69 293 GLN A C 1
ATOM 2351 O O . GLN A 1 293 ? -37.906 -12.016 -12.422 1 88.69 293 GLN A O 1
ATOM 2356 N N . GLN A 1 294 ? -36.844 -13.859 -11.812 1 86.75 294 GLN A N 1
ATOM 2357 C CA . GLN A 1 294 ? -38.094 -14.461 -11.344 1 86.75 294 GLN A CA 1
ATOM 2358 C C . GLN A 1 294 ? -38.594 -13.773 -10.086 1 86.75 294 GLN A C 1
ATOM 2360 O O . GLN A 1 294 ? -39.781 -13.789 -9.797 1 86.75 294 GLN A O 1
ATOM 2365 N N . HIS A 1 295 ? -37.688 -13.125 -9.422 1 86.5 295 HIS A N 1
ATOM 2366 C CA . HIS A 1 295 ? -38.062 -12.617 -8.102 1 86.5 295 HIS A CA 1
ATOM 2367 C C . HIS A 1 295 ? -37.875 -11.102 -8.023 1 86.5 295 HIS A C 1
ATOM 2369 O O . HIS A 1 295 ? -38.594 -10.43 -7.27 1 86.5 295 HIS A O 1
ATOM 2375 N N . SER A 1 296 ? -36.906 -10.641 -8.773 1 92 296 SER A N 1
ATOM 2376 C CA . SER A 1 296 ? -36.562 -9.234 -8.641 1 92 296 SER A CA 1
ATOM 2377 C C . SER A 1 296 ? -36.094 -8.656 -9.969 1 92 296 SER A C 1
ATOM 2379 O O . SER A 1 296 ? -35.625 -9.398 -10.852 1 92 296 SER A O 1
ATOM 2381 N N . ARG A 1 297 ? -36.281 -7.371 -10.055 1 92.81 297 ARG A N 1
ATOM 2382 C CA . ARG A 1 297 ? -35.688 -6.68 -11.188 1 92.81 297 ARG A CA 1
ATOM 2383 C C . ARG A 1 297 ? -34.188 -6.57 -11.031 1 92.81 297 ARG A C 1
ATOM 2385 O O . ARG A 1 297 ? -33.688 -6.297 -9.938 1 92.81 297 ARG A O 1
ATOM 2392 N N . MET A 1 298 ? -33.562 -6.859 -12.062 1 94.12 298 MET A N 1
ATOM 2393 C CA . MET A 1 298 ? -32.094 -6.801 -12.047 1 94.12 298 MET A CA 1
ATOM 2394 C C . MET A 1 298 ? -31.594 -5.504 -12.672 1 94.12 298 MET A C 1
ATOM 2396 O O . MET A 1 298 ? -31.953 -5.168 -13.797 1 94.12 298 MET A O 1
ATOM 2400 N N . ILE A 1 299 ? -30.766 -4.758 -11.93 1 95.44 299 ILE A N 1
ATOM 2401 C CA . ILE A 1 299 ? -30.156 -3.527 -12.422 1 95.44 299 ILE A CA 1
ATOM 2402 C C . ILE A 1 299 ? -28.641 -3.684 -12.453 1 95.44 299 ILE A C 1
ATOM 2404 O O . ILE A 1 299 ? -28 -3.795 -11.406 1 95.44 299 ILE A O 1
ATOM 2408 N N . MET A 1 300 ? -28.094 -3.602 -13.633 1 95.12 300 MET A N 1
ATOM 2409 C CA . MET A 1 300 ? -26.656 -3.834 -13.812 1 95.12 300 MET A CA 1
ATOM 2410 C C . MET A 1 300 ? -25.922 -2.518 -14.008 1 95.12 300 MET A C 1
ATOM 2412 O O . MET A 1 300 ? -26.312 -1.692 -14.836 1 95.12 300 MET A O 1
ATOM 2416 N N . ILE A 1 301 ? -24.875 -2.365 -13.242 1 94.44 301 ILE A N 1
ATOM 2417 C CA . ILE A 1 301 ? -24.031 -1.191 -13.391 1 94.44 301 ILE A CA 1
ATOM 2418 C C . ILE A 1 301 ? -23.094 -1.383 -14.594 1 94.44 301 ILE A C 1
ATOM 2420 O O . ILE A 1 301 ? -22.453 -2.426 -14.727 1 94.44 301 ILE A O 1
ATOM 2424 N N . PRO A 1 302 ? -23.047 -0.363 -15.406 1 89.88 302 PRO A N 1
ATOM 2425 C CA . PRO A 1 302 ? -22.156 -0.492 -16.562 1 89.88 302 PRO A CA 1
ATOM 2426 C C . PRO A 1 302 ? -20.688 -0.647 -16.156 1 89.88 302 PRO A C 1
ATOM 2428 O O . PRO A 1 302 ? -20.266 -0.123 -15.117 1 89.88 302 PRO A O 1
ATOM 2431 N N . GLY A 1 303 ? -19.969 -1.344 -17.016 1 83.81 303 GLY A N 1
ATOM 2432 C CA . GLY A 1 303 ? -18.562 -1.582 -16.734 1 83.81 303 GLY A CA 1
ATOM 2433 C C . GLY A 1 303 ? -17.766 -0.305 -16.547 1 83.81 303 GLY A C 1
ATOM 2434 O O . GLY A 1 303 ? -17.969 0.674 -17.266 1 83.81 303 GLY A O 1
ATOM 2435 N N . GLY A 1 304 ? -16.953 -0.287 -15.516 1 81.06 304 GLY A N 1
ATOM 2436 C CA . GLY A 1 304 ? -16.047 0.831 -15.289 1 81.06 304 GLY A CA 1
ATOM 2437 C C . GLY A 1 304 ? -16.672 1.938 -14.461 1 81.06 304 GLY A C 1
ATOM 2438 O O . GLY A 1 304 ? -16.031 2.965 -14.203 1 81.06 304 GLY A O 1
ATOM 2439 N N . LEU A 1 305 ? -17.891 1.784 -14.008 1 88.62 305 LEU A N 1
ATOM 2440 C CA . LEU A 1 305 ? -18.578 2.893 -13.344 1 88.62 305 LEU A CA 1
ATOM 2441 C C . LEU A 1 305 ? -18.969 2.52 -11.922 1 88.62 305 LEU A C 1
ATOM 2443 O O . LEU A 1 305 ? -19.781 3.201 -11.305 1 88.62 305 LEU A O 1
ATOM 2447 N N . THR A 1 306 ? -18.406 1.446 -11.391 1 89.12 306 THR A N 1
ATOM 2448 C CA . THR A 1 306 ? -18.766 0.996 -10.055 1 89.12 306 THR A CA 1
ATOM 2449 C C . THR A 1 306 ? -18.375 2.029 -9.008 1 89.12 306 THR A C 1
ATOM 2451 O O . THR A 1 306 ? -19.078 2.225 -8.016 1 89.12 306 THR A O 1
ATOM 2454 N N . LYS A 1 307 ? -17.328 2.758 -9.258 1 84.56 307 LYS A N 1
ATOM 2455 C CA . LYS A 1 307 ? -16.859 3.764 -8.312 1 84.56 307 LYS A CA 1
ATOM 2456 C C . LYS A 1 307 ? -17.844 4.922 -8.203 1 84.56 307 LYS A C 1
ATOM 2458 O O . LYS A 1 307 ? -17.891 5.617 -7.188 1 84.56 307 LYS A O 1
ATOM 2463 N N . LEU A 1 308 ? -18.672 5.09 -9.219 1 88.12 308 LEU A N 1
ATOM 2464 C CA . LEU A 1 308 ? -19.609 6.215 -9.25 1 88.12 308 LEU A CA 1
ATOM 2465 C C . LEU A 1 308 ? -21.016 5.762 -8.898 1 88.12 308 LEU A C 1
ATOM 2467 O O . LEU A 1 308 ? -21.797 6.523 -8.312 1 88.12 308 LEU A O 1
ATOM 2471 N N . LEU A 1 309 ? -21.281 4.531 -9.258 1 94.12 309 LEU A N 1
ATOM 2472 C CA . LEU A 1 309 ? -22.703 4.184 -9.289 1 94.12 309 LEU A CA 1
ATOM 2473 C C . LEU A 1 309 ? -23.016 3.08 -8.281 1 94.12 309 LEU A C 1
ATOM 2475 O O . LEU A 1 309 ? -24.172 2.764 -8.047 1 94.12 309 LEU A O 1
ATOM 2479 N N . GLN A 1 310 ? -22.016 2.5 -7.652 1 94.94 310 GLN A N 1
ATOM 2480 C CA . GLN A 1 310 ? -22.234 1.382 -6.738 1 94.94 310 GLN A CA 1
ATOM 2481 C C . GLN A 1 310 ? -22.203 1.846 -5.285 1 94.94 310 GLN A C 1
ATOM 2483 O O . GLN A 1 310 ? -21.125 2.133 -4.742 1 94.94 310 GLN A O 1
ATOM 2488 N N . PRO A 1 311 ? -23.312 1.852 -4.664 1 95.44 311 PRO A N 1
ATOM 2489 C CA . PRO A 1 311 ? -23.406 2.336 -3.285 1 95.44 311 PRO A CA 1
ATOM 2490 C C . PRO A 1 311 ? -22.391 1.672 -2.359 1 95.44 311 PRO A C 1
ATOM 2492 O O . PRO A 1 311 ? -21.734 2.352 -1.562 1 95.44 311 PRO A O 1
ATOM 2495 N N . LEU A 1 312 ? -22.188 0.38 -2.475 1 97.06 312 LEU A N 1
ATOM 2496 C CA . LEU A 1 312 ? -21.25 -0.341 -1.624 1 97.06 312 LEU A CA 1
ATOM 2497 C C . LEU A 1 312 ? -19.828 0.169 -1.83 1 97.06 312 LEU A C 1
ATOM 2499 O O . LEU A 1 312 ? -19.062 0.289 -0.872 1 97.06 312 LEU A O 1
ATOM 2503 N N . ASP A 1 313 ? -19.453 0.555 -3.027 1 91.38 313 ASP A N 1
ATOM 2504 C CA . ASP A 1 313 ? -18.125 1.038 -3.332 1 91.38 313 ASP A CA 1
ATOM 2505 C C . ASP A 1 313 ? -17.953 2.496 -2.912 1 91.38 313 ASP A C 1
ATOM 2507 O O . ASP A 1 313 ? -16.844 2.922 -2.555 1 91.38 313 ASP A O 1
ATOM 2511 N N . ILE A 1 314 ? -19.016 3.197 -2.934 1 88.5 314 ILE A N 1
ATOM 2512 C CA . ILE A 1 314 ? -18.969 4.633 -2.688 1 88.5 314 ILE A CA 1
ATOM 2513 C C . ILE A 1 314 ? -18.703 4.898 -1.205 1 88.5 314 ILE A C 1
ATOM 2515 O O . ILE A 1 314 ? -17.875 5.738 -0.851 1 88.5 314 ILE A O 1
ATOM 2519 N N . SER A 1 315 ? -19.328 4.164 -0.291 1 88.06 315 SER A N 1
ATOM 2520 C CA . SER A 1 315 ? -19.203 4.586 1.1 1 88.06 315 SER A CA 1
ATOM 2521 C C . SER A 1 315 ? -19.141 3.387 2.039 1 88.06 315 SER A C 1
ATOM 2523 O O . SER A 1 315 ? -18.516 3.449 3.102 1 88.06 315 SER A O 1
ATOM 2525 N N . VAL A 1 316 ? -19.656 2.287 1.675 1 94.12 316 VAL A N 1
ATOM 2526 C CA . VAL A 1 316 ? -19.922 1.219 2.631 1 94.12 316 VAL A CA 1
ATOM 2527 C C . VAL A 1 316 ? -18.703 0.324 2.771 1 94.12 316 VAL A C 1
ATOM 2529 O O . VAL A 1 316 ? -18.25 0.033 3.887 1 94.12 316 VAL A O 1
ATOM 2532 N N . ASN A 1 317 ? -18.125 -0.081 1.646 1 93.81 317 ASN A N 1
ATOM 2533 C CA . ASN A 1 317 ? -17 -1.008 1.663 1 93.81 317 ASN A CA 1
ATOM 2534 C C . ASN A 1 317 ? -15.828 -0.446 2.453 1 93.81 317 ASN A C 1
ATOM 2536 O O . ASN A 1 317 ? -15.164 -1.178 3.186 1 93.81 317 ASN A O 1
ATOM 2540 N N . LYS A 1 318 ? -15.602 0.812 2.342 1 88.38 318 LYS A N 1
ATOM 2541 C CA . LYS A 1 318 ? -14.508 1.445 3.068 1 88.38 318 LYS A CA 1
ATOM 2542 C C . LYS A 1 318 ? -14.719 1.35 4.578 1 88.38 318 LYS A C 1
ATOM 2544 O O . LYS A 1 318 ? -13.805 0.996 5.32 1 88.38 318 LYS A O 1
ATOM 2549 N N . SER A 1 319 ? -15.922 1.7 4.98 1 91.25 319 SER A N 1
ATOM 2550 C CA . SER A 1 319 ? -16.266 1.623 6.398 1 91.25 319 SER A CA 1
ATOM 2551 C C . SER A 1 319 ? -16.156 0.194 6.918 1 91.25 319 SER A C 1
ATOM 2553 O O . SER A 1 319 ? -15.594 -0.038 7.988 1 91.25 319 SER A O 1
ATOM 2555 N N . PHE A 1 320 ? -16.609 -0.755 6.172 1 96.75 320 PHE A N 1
ATOM 2556 C CA . PHE A 1 320 ? -16.547 -2.164 6.547 1 96.75 320 PHE A CA 1
ATOM 2557 C C . PHE A 1 320 ? -15.109 -2.629 6.707 1 96.75 320 PHE A C 1
ATOM 2559 O O . PHE A 1 320 ? -14.758 -3.234 7.719 1 96.75 320 PHE A O 1
ATOM 2566 N N . LYS A 1 321 ? -14.242 -2.314 5.75 1 93.12 321 LYS A N 1
ATOM 2567 C CA . LYS A 1 321 ? -12.844 -2.727 5.781 1 93.12 321 LYS A CA 1
ATOM 2568 C C . LYS A 1 321 ? -12.102 -2.062 6.938 1 93.12 321 LYS A C 1
ATOM 2570 O O . LYS A 1 321 ? -11.227 -2.674 7.555 1 93.12 321 LYS A O 1
ATOM 2575 N N . SER A 1 322 ? -12.438 -0.812 7.188 1 89.31 322 SER A N 1
ATOM 2576 C CA . SER A 1 322 ? -11.836 -0.116 8.32 1 89.31 322 SER A CA 1
ATOM 2577 C C . SER A 1 322 ? -12.172 -0.807 9.641 1 89.31 322 SER A C 1
ATOM 2579 O O . SER A 1 322 ? -11.305 -0.977 10.5 1 89.31 322 SER A O 1
ATOM 2581 N N . ASN A 1 323 ? -13.422 -1.178 9.742 1 93.5 323 ASN A N 1
ATOM 2582 C CA . ASN A 1 323 ? -13.852 -1.9 10.938 1 93.5 323 ASN A CA 1
ATOM 2583 C C . ASN A 1 323 ? -13.148 -3.248 11.062 1 93.5 323 ASN A C 1
ATOM 2585 O O . ASN A 1 323 ? -12.758 -3.648 12.156 1 93.5 323 ASN A O 1
ATOM 2589 N N . LEU A 1 324 ? -13.023 -3.898 9.969 1 95.69 324 LEU A N 1
ATOM 2590 C CA . LEU A 1 324 ? -12.328 -5.184 9.961 1 95.69 324 LEU A CA 1
ATOM 2591 C C . LEU A 1 324 ? -10.875 -5.016 10.383 1 95.69 324 LEU A C 1
ATOM 2593 O O . LEU A 1 324 ? -10.344 -5.844 11.133 1 95.69 324 LEU A O 1
ATOM 2597 N N . ARG A 1 325 ? -10.258 -4.02 9.906 1 92.5 325 ARG A N 1
ATOM 2598 C CA . ARG A 1 325 ? -8.875 -3.742 10.258 1 92.5 325 ARG A CA 1
ATOM 2599 C C . ARG A 1 325 ? -8.719 -3.518 11.758 1 92.5 325 ARG A C 1
ATOM 2601 O O . ARG A 1 325 ? -7.742 -3.959 12.367 1 92.5 325 ARG A O 1
ATOM 2608 N N . ARG A 1 326 ? -9.648 -2.826 12.312 1 88.94 326 ARG A N 1
ATOM 2609 C CA . ARG A 1 326 ? -9.625 -2.607 13.758 1 88.94 326 ARG A CA 1
ATOM 2610 C C . ARG A 1 326 ? -9.688 -3.93 14.508 1 88.94 326 ARG A C 1
ATOM 2612 O O . ARG A 1 326 ? -8.992 -4.113 15.508 1 88.94 326 ARG A O 1
ATOM 2619 N N . CYS A 1 327 ? -10.516 -4.781 13.992 1 94 327 CYS A N 1
ATOM 2620 C CA . CYS A 1 327 ? -10.594 -6.105 14.594 1 94 327 CYS A CA 1
ATOM 2621 C C . CYS A 1 327 ? -9.258 -6.832 14.492 1 94 327 CYS A C 1
ATOM 2623 O O . CYS A 1 327 ? -8.805 -7.453 15.461 1 94 327 CYS A O 1
ATOM 2625 N N . TRP A 1 328 ? -8.672 -6.746 13.375 1 94.44 328 TRP A N 1
ATOM 2626 C CA . TRP A 1 328 ? -7.375 -7.383 13.164 1 94.44 328 TRP A CA 1
ATOM 2627 C C . TRP A 1 328 ? -6.324 -6.805 14.102 1 94.44 328 TRP A C 1
ATOM 2629 O O . TRP A 1 328 ? -5.543 -7.547 14.703 1 94.44 328 TRP A O 1
ATOM 2639 N N . GLU A 1 329 ? -6.301 -5.488 14.242 1 89.62 329 GLU A N 1
ATOM 2640 C CA . GLU A 1 329 ? -5.355 -4.816 15.125 1 89.62 329 GLU A CA 1
ATOM 2641 C C . GLU A 1 329 ? -5.52 -5.289 16.562 1 89.62 329 GLU A C 1
ATOM 2643 O O . GLU A 1 329 ? -4.531 -5.586 17.25 1 89.62 329 GLU A O 1
ATOM 2648 N N . ASP A 1 330 ? -6.73 -5.297 16.984 1 90.56 330 ASP A N 1
ATOM 2649 C CA . ASP A 1 330 ? -7.023 -5.762 18.328 1 90.56 330 ASP A CA 1
ATOM 2650 C C . ASP A 1 330 ? -6.555 -7.199 18.531 1 90.56 330 ASP A C 1
ATOM 2652 O O . ASP A 1 330 ? -5.949 -7.527 19.562 1 90.56 330 ASP A O 1
ATOM 2656 N N . TRP A 1 331 ? -6.848 -7.988 17.562 1 93.88 331 TRP A N 1
ATOM 2657 C CA . TRP A 1 331 ? -6.461 -9.391 17.625 1 93.88 331 TRP A CA 1
ATOM 2658 C C . TRP A 1 331 ? -4.945 -9.539 17.703 1 93.88 331 TRP A C 1
ATOM 2660 O O . TRP A 1 331 ? -4.434 -10.352 18.484 1 93.88 331 TRP A O 1
ATOM 2670 N N . MET A 1 332 ? -4.207 -8.789 17 1 91.81 332 MET A N 1
ATOM 2671 C CA . MET A 1 332 ? -2.75 -8.859 16.953 1 91.81 332 MET A CA 1
ATOM 2672 C C . MET A 1 332 ? -2.146 -8.492 18.297 1 91.81 332 MET A C 1
ATOM 2674 O O . MET A 1 332 ? -1.096 -9.016 18.688 1 91.81 332 MET A O 1
ATOM 2678 N N . ILE A 1 333 ? -2.762 -7.602 18.969 1 87.69 333 ILE A N 1
ATOM 2679 C CA . ILE A 1 333 ? -2.262 -7.129 20.25 1 87.69 333 ILE A CA 1
ATOM 2680 C C . ILE A 1 333 ? -2.611 -8.141 21.344 1 87.69 333 ILE A C 1
ATOM 2682 O O . ILE A 1 333 ? -1.844 -8.328 22.281 1 87.69 333 ILE A O 1
ATOM 2686 N N . GLU A 1 334 ? -3.695 -8.797 21.203 1 88.12 334 GLU A N 1
ATOM 2687 C CA . GLU A 1 334 ? -4.129 -9.789 22.172 1 88.12 334 GLU A CA 1
ATOM 2688 C C . GLU A 1 334 ? -3.398 -11.117 21.969 1 88.12 334 GLU A C 1
ATOM 2690 O O . GLU A 1 334 ? -3.965 -12.062 21.438 1 88.12 334 GLU A O 1
ATOM 2695 N N . GLU A 1 335 ? -2.352 -11.266 22.578 1 84.44 335 GLU A N 1
ATOM 2696 C CA . GLU A 1 335 ? -1.423 -12.367 22.328 1 84.44 335 GLU A CA 1
ATOM 2697 C C . GLU A 1 335 ? -2.004 -13.695 22.812 1 84.44 335 GLU A C 1
ATOM 2699 O O . GLU A 1 335 ? -1.647 -14.758 22.312 1 84.44 335 GLU A O 1
ATOM 2704 N N . GLU A 1 336 ? -2.883 -13.594 23.719 1 85.12 336 GLU A N 1
ATOM 2705 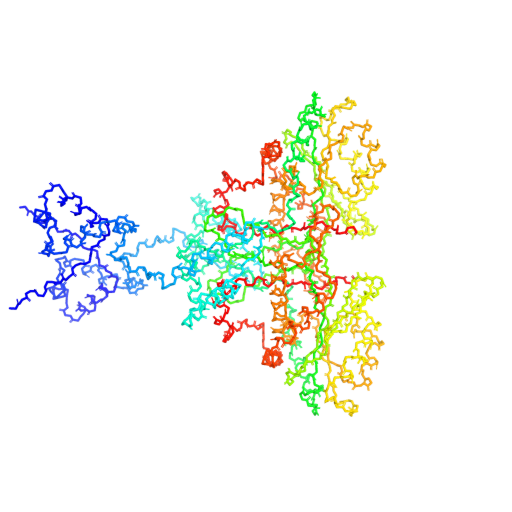C CA . GLU A 1 336 ? -3.436 -14.805 24.312 1 85.12 336 GLU A CA 1
ATOM 2706 C C . GLU A 1 336 ? -4.234 -15.609 23.297 1 85.12 336 GLU A C 1
ATOM 2708 O O . GLU A 1 336 ? -4.418 -16.812 23.469 1 85.12 336 GLU A O 1
ATOM 2713 N N . ARG A 1 337 ? -4.617 -15.031 22.281 1 85.5 337 ARG A N 1
ATOM 2714 C CA . ARG A 1 337 ? -5.48 -15.68 21.297 1 85.5 337 ARG A CA 1
ATOM 2715 C C . ARG A 1 337 ? -4.656 -16.312 20.172 1 85.5 337 ARG A C 1
ATOM 2717 O O . ARG A 1 337 ? -5.203 -16.969 19.297 1 85.5 337 ARG A O 1
ATOM 2724 N N . HIS A 1 338 ? -3.404 -16.141 20.266 1 89.19 338 HIS A N 1
ATOM 2725 C CA . HIS A 1 338 ? -2.572 -16.531 19.141 1 89.19 338 HIS A CA 1
ATOM 2726 C C . HIS A 1 338 ? -2.191 -18.016 19.234 1 89.19 338 HIS A C 1
ATOM 2728 O O . HIS A 1 338 ? -2.047 -18.562 20.328 1 89.19 338 HIS A O 1
ATOM 2734 N N . THR A 1 339 ? -2.242 -18.547 18.094 1 87.19 339 THR A N 1
ATOM 2735 C CA . THR A 1 339 ? -1.69 -19.891 17.953 1 87.19 339 THR A CA 1
ATOM 2736 C C . THR A 1 339 ? -0.423 -19.875 17.094 1 87.19 339 THR A C 1
ATOM 2738 O O . THR A 1 339 ? -0.235 -18.969 16.281 1 87.19 339 THR A O 1
ATOM 2741 N N . TYR A 1 340 ? 0.404 -20.797 17.391 1 85.31 340 TYR A N 1
ATOM 2742 C CA . TYR A 1 340 ? 1.703 -20.828 16.719 1 85.31 340 TYR A CA 1
ATOM 2743 C C . TYR A 1 340 ? 1.948 -22.172 16.062 1 85.31 340 TYR A C 1
ATOM 2745 O O . TYR A 1 340 ? 1.44 -23.203 16.516 1 85.31 340 TYR A O 1
ATOM 2753 N N . THR A 1 341 ? 2.656 -22.125 14.969 1 79.69 341 THR A N 1
ATOM 2754 C CA . THR A 1 341 ? 3.086 -23.359 14.32 1 79.69 341 THR A CA 1
ATOM 2755 C C . THR A 1 341 ? 4.168 -24.047 15.133 1 79.69 341 THR A C 1
ATOM 2757 O O . THR A 1 341 ? 4.645 -23.516 16.141 1 79.69 341 THR A O 1
ATOM 2760 N N . ARG A 1 342 ? 4.488 -25.266 14.625 1 75.38 342 ARG A N 1
ATOM 2761 C CA . ARG A 1 342 ? 5.535 -26.047 15.297 1 75.38 342 ARG A CA 1
ATOM 2762 C C . ARG A 1 342 ? 6.871 -25.312 15.25 1 75.38 342 ARG A C 1
ATOM 2764 O O . ARG A 1 342 ? 7.672 -25.406 16.172 1 75.38 342 ARG A O 1
ATOM 2771 N N . SER A 1 343 ? 7.035 -24.469 14.164 1 70.25 343 SER A N 1
ATOM 2772 C CA . SER A 1 343 ? 8.281 -23.734 13.977 1 70.25 343 SER A CA 1
ATOM 2773 C C . SER A 1 343 ? 8.258 -22.406 14.727 1 70.25 343 SER A C 1
ATOM 2775 O O . SER A 1 343 ? 9.227 -21.641 14.672 1 70.25 343 SER A O 1
ATOM 2777 N N . GLY A 1 344 ? 7.074 -22.016 15.422 1 74.06 344 GLY A N 1
ATOM 2778 C CA . GLY A 1 344 ? 7.008 -20.812 16.25 1 74.06 344 GLY A CA 1
ATOM 2779 C C . GLY A 1 344 ? 6.496 -19.594 15.492 1 74.06 344 GLY A C 1
ATOM 2780 O O . GLY A 1 344 ? 6.625 -18.469 15.969 1 74.06 344 GLY A O 1
ATOM 2781 N N . LYS A 1 345 ? 6 -19.875 14.352 1 77.19 345 LYS A N 1
ATOM 2782 C CA . LYS A 1 345 ? 5.422 -18.781 13.586 1 77.19 345 LYS A CA 1
ATOM 2783 C C . LYS A 1 345 ? 3.957 -18.562 13.945 1 77.19 345 LYS A C 1
ATOM 2785 O O . LYS A 1 345 ? 3.211 -19.516 14.133 1 77.19 345 LYS A O 1
ATOM 2790 N N . ARG A 1 346 ? 3.598 -17.344 14.156 1 86.06 346 ARG A N 1
ATOM 2791 C CA . ARG A 1 346 ? 2.209 -17.031 14.477 1 86.06 346 ARG A CA 1
ATOM 2792 C C . ARG A 1 346 ? 1.28 -17.406 13.336 1 86.06 346 ARG A C 1
ATOM 2794 O O . ARG A 1 346 ? 1.553 -17.094 12.172 1 86.06 346 ARG A O 1
ATOM 2801 N N . GLN A 1 347 ? 0.237 -18.047 13.617 1 91.06 347 GLN A N 1
ATOM 2802 C CA . GLN A 1 347 ? -0.728 -18.453 12.602 1 91.06 347 GLN A CA 1
ATOM 2803 C C . GLN A 1 347 ? -1.758 -17.359 12.352 1 91.06 347 GLN A C 1
ATOM 2805 O O . GLN A 1 347 ? -2.008 -16.531 13.219 1 91.06 347 GLN A O 1
ATOM 2810 N N . ARG A 1 348 ? -2.262 -17.406 11.188 1 92.25 348 ARG A N 1
ATOM 2811 C CA . ARG A 1 348 ? -3.312 -16.453 10.859 1 92.25 348 ARG A CA 1
ATOM 2812 C C . ARG A 1 348 ? -4.559 -16.688 11.703 1 92.25 348 ARG A C 1
ATOM 2814 O O . ARG A 1 348 ? -4.715 -17.766 12.297 1 92.25 348 ARG A O 1
ATOM 2821 N N . PRO A 1 349 ? -5.492 -15.719 11.773 1 93.44 349 PRO A N 1
ATOM 2822 C CA . PRO A 1 349 ? -6.73 -15.922 12.531 1 93.44 349 PRO A CA 1
ATOM 2823 C C . PRO A 1 349 ? -7.562 -17.094 12 1 93.44 349 PRO A C 1
ATOM 2825 O O . PRO A 1 349 ? -7.551 -17.359 10.797 1 93.44 349 PRO A O 1
ATOM 2828 N N . SER A 1 350 ? -8.227 -17.734 12.906 1 92.81 350 SER A N 1
ATOM 2829 C CA . SER A 1 350 ? -9.086 -18.844 12.523 1 92.81 350 SER A CA 1
ATOM 2830 C C . SER A 1 350 ? -10.297 -18.359 11.734 1 92.81 350 SER A C 1
ATOM 2832 O O . SER A 1 350 ? -10.633 -17.172 11.766 1 92.81 350 SER A O 1
ATOM 2834 N N . TYR A 1 351 ? -10.914 -19.312 11.047 1 94.5 351 TYR A N 1
ATOM 2835 C CA . TYR A 1 351 ? -12.117 -18.969 10.289 1 94.5 351 TYR A CA 1
ATOM 2836 C C . TYR A 1 351 ? -13.227 -18.484 11.211 1 94.5 351 TYR A C 1
ATOM 2838 O O . TYR A 1 351 ? -14.008 -17.609 10.844 1 94.5 351 TYR A O 1
ATOM 2846 N N . GLU A 1 352 ? -13.266 -19.031 12.352 1 93.44 352 GLU A N 1
ATOM 2847 C CA . GLU A 1 352 ? -14.25 -18.609 13.336 1 93.44 352 GLU A CA 1
ATOM 2848 C C . GLU A 1 352 ? -14.031 -17.156 13.75 1 93.44 352 GLU A C 1
ATOM 2850 O O . GLU A 1 352 ? -14.984 -16.375 13.844 1 93.44 352 GLU A O 1
ATOM 2855 N N . GLU A 1 353 ? -12.766 -16.859 13.984 1 93.94 353 GLU A N 1
ATOM 2856 C CA . GLU A 1 353 ? -12.43 -15.492 14.352 1 93.94 353 GLU A CA 1
ATOM 2857 C C . GLU A 1 353 ? -12.773 -14.516 13.234 1 93.94 353 GLU A C 1
ATOM 2859 O O . GLU A 1 353 ? -13.312 -13.43 13.492 1 93.94 353 GLU A O 1
ATOM 2864 N N . ILE A 1 354 ? -12.5 -14.938 12.031 1 95.75 354 ILE A N 1
ATOM 2865 C CA . ILE A 1 354 ? -12.797 -14.102 10.875 1 95.75 354 ILE A CA 1
ATOM 2866 C C . ILE A 1 354 ? -14.297 -13.852 10.789 1 95.75 354 ILE A C 1
ATOM 2868 O O . ILE A 1 354 ? -14.734 -12.727 10.531 1 95.75 354 ILE A O 1
ATOM 2872 N N . CYS A 1 355 ? -15.078 -14.844 10.977 1 96.62 355 CYS A N 1
ATOM 2873 C CA . CYS A 1 355 ? -16.531 -14.703 10.922 1 96.62 355 CYS A CA 1
ATOM 2874 C C . CYS A 1 355 ? -17.016 -13.742 12.008 1 96.62 355 CYS A C 1
ATOM 2876 O O . CYS A 1 355 ? -17.906 -12.93 11.766 1 96.62 355 CYS A O 1
ATOM 2878 N N . ASP A 1 356 ? -16.406 -13.828 13.125 1 95.88 356 ASP A N 1
ATOM 2879 C CA . ASP A 1 356 ? -16.734 -12.898 14.203 1 95.88 356 ASP A CA 1
ATOM 2880 C C . ASP A 1 356 ? -16.406 -11.461 13.812 1 95.88 356 ASP A C 1
ATOM 2882 O O . ASP A 1 356 ? -17.172 -10.539 14.086 1 95.88 356 ASP A O 1
ATOM 2886 N N . TRP A 1 357 ? -15.234 -11.336 13.195 1 96.75 357 TRP A N 1
ATOM 2887 C CA . TRP A 1 357 ? -14.812 -10.016 12.75 1 96.75 357 TRP A CA 1
ATOM 2888 C C . TRP A 1 357 ? -15.805 -9.445 11.734 1 96.75 357 TRP A C 1
ATOM 2890 O O . TRP A 1 357 ? -16.156 -8.266 11.797 1 96.75 357 TRP A O 1
ATOM 2900 N N . ILE A 1 358 ? -16.234 -10.289 10.828 1 97.75 358 ILE A N 1
ATOM 2901 C CA . ILE A 1 358 ? -17.156 -9.867 9.781 1 97.75 358 ILE A CA 1
ATOM 2902 C C . ILE A 1 358 ? -18.469 -9.422 10.398 1 97.75 358 ILE A C 1
ATOM 2904 O O . ILE A 1 358 ? -19 -8.352 10.07 1 97.75 358 ILE A O 1
ATOM 2908 N N . ALA A 1 359 ? -18.969 -10.242 11.281 1 97.25 359 ALA A N 1
ATOM 2909 C CA . ALA A 1 359 ? -20.234 -9.93 11.945 1 97.25 359 ALA A CA 1
ATOM 2910 C C . ALA A 1 359 ? -20.141 -8.602 12.703 1 97.25 359 ALA A C 1
ATOM 2912 O O . ALA A 1 359 ? -21 -7.727 12.539 1 97.25 359 ALA A O 1
ATOM 2913 N N . THR A 1 360 ? -19.109 -8.461 13.461 1 96.31 360 THR A N 1
ATOM 2914 C CA . THR A 1 360 ? -18.906 -7.266 14.266 1 96.31 360 THR A CA 1
ATOM 2915 C C . THR A 1 360 ? -18.734 -6.035 13.383 1 96.31 360 THR A C 1
ATOM 2917 O O . THR A 1 360 ? -19.344 -4.992 13.625 1 96.31 360 THR A O 1
ATOM 2920 N N . SER A 1 361 ? -17.891 -6.156 12.359 1 96.69 361 SER A N 1
ATOM 2921 C CA . SER A 1 361 ? -17.594 -5.047 11.461 1 96.69 361 SER A CA 1
ATOM 2922 C C . SER A 1 361 ? -18.828 -4.625 10.68 1 96.69 361 SER A C 1
ATOM 2924 O O . SER A 1 361 ? -19.062 -3.432 10.461 1 96.69 361 SER A O 1
ATOM 2926 N N . TRP A 1 362 ? -19.594 -5.59 10.281 1 97.25 362 TRP A N 1
ATOM 2927 C CA . TRP A 1 362 ? -20.812 -5.324 9.516 1 97.25 362 TRP A CA 1
ATOM 2928 C C . TRP A 1 362 ? -21.859 -4.633 10.375 1 97.25 362 TRP A C 1
ATOM 2930 O O . TRP A 1 362 ? -22.531 -3.701 9.922 1 97.25 362 TRP A O 1
ATOM 2940 N N . ASP A 1 363 ? -21.953 -5.027 11.602 1 96.31 363 ASP A N 1
ATOM 2941 C CA . ASP A 1 363 ? -22.875 -4.422 12.539 1 96.31 363 ASP A CA 1
ATOM 2942 C C . ASP A 1 363 ? -22.531 -2.955 12.797 1 96.31 363 ASP A C 1
ATOM 2944 O O . ASP A 1 363 ? -23.422 -2.139 13.055 1 96.31 363 ASP A O 1
ATOM 2948 N N . GLN A 1 364 ? -21.312 -2.613 12.633 1 95 364 GLN A N 1
ATOM 2949 C CA . GLN A 1 364 ? -20.844 -1.269 12.953 1 95 364 GLN A CA 1
ATOM 2950 C C . GLN A 1 364 ? -21.078 -0.312 11.789 1 95 364 GLN A C 1
ATOM 2952 O O . GLN A 1 364 ? -20.984 0.906 11.953 1 95 364 GLN A O 1
ATOM 2957 N N . VAL A 1 365 ? -21.375 -0.838 10.633 1 96.44 365 VAL A N 1
ATOM 2958 C CA . VAL A 1 365 ? -21.719 0.028 9.508 1 96.44 365 VAL A CA 1
ATOM 2959 C C . VAL A 1 365 ? -23.078 0.689 9.766 1 96.44 365 VAL A C 1
ATOM 2961 O O . VAL A 1 365 ? -24.062 0.006 10.023 1 96.44 365 VAL A O 1
ATOM 2964 N N . THR A 1 366 ? -23.188 1.966 9.625 1 95.56 366 THR A N 1
ATOM 2965 C CA . THR A 1 366 ? -24.391 2.703 10.008 1 95.56 366 THR A CA 1
ATOM 2966 C C . THR A 1 366 ? -25.344 2.816 8.828 1 95.56 366 THR A C 1
ATOM 2968 O O . THR A 1 366 ? -24.922 2.777 7.672 1 95.56 366 THR A O 1
ATOM 2971 N N . SER A 1 367 ? -26.609 2.969 9.211 1 96.25 367 SER A N 1
ATOM 2972 C CA . SER A 1 367 ? -27.641 3.174 8.188 1 96.25 367 SER A CA 1
ATOM 2973 C C . SER A 1 367 ? -27.391 4.465 7.418 1 96.25 367 SER A C 1
ATOM 2975 O O . SER A 1 367 ? -27.672 4.535 6.215 1 96.25 367 SER A O 1
ATOM 2977 N N . GLU A 1 368 ? -26.875 5.398 8.094 1 93.88 368 GLU A N 1
ATOM 2978 C CA . GLU A 1 368 ? -26.578 6.676 7.453 1 93.88 368 GLU A CA 1
ATOM 2979 C C . GLU A 1 368 ? -25.531 6.52 6.352 1 93.88 368 GLU A C 1
ATOM 2981 O O . GLU A 1 368 ? -25.672 7.102 5.273 1 93.88 368 GLU A O 1
ATOM 2986 N N . CYS A 1 369 ? -24.547 5.738 6.609 1 94.69 369 CYS A N 1
ATOM 2987 C CA . CYS A 1 369 ? -23.5 5.457 5.637 1 94.69 369 CYS A CA 1
ATOM 2988 C C . CYS A 1 369 ? -24.078 4.805 4.387 1 94.69 369 CYS A C 1
ATOM 2990 O O . CYS A 1 369 ? -23.719 5.164 3.268 1 94.69 369 CYS A O 1
ATOM 2992 N N . ILE A 1 370 ? -25 3.955 4.578 1 96.69 370 ILE A N 1
ATOM 2993 C CA . ILE A 1 370 ? -25.625 3.221 3.482 1 96.69 370 ILE A CA 1
ATOM 2994 C C . ILE A 1 370 ? -26.5 4.168 2.658 1 96.69 370 ILE A C 1
ATOM 2996 O O . ILE A 1 370 ? -26.359 4.23 1.434 1 96.69 370 ILE A O 1
ATOM 3000 N N . MET A 1 371 ? -27.312 4.914 3.334 1 96.25 371 MET A N 1
ATOM 3001 C CA . MET A 1 371 ? -28.234 5.832 2.652 1 96.25 371 MET A CA 1
ATOM 3002 C C . MET A 1 371 ? -27.453 6.891 1.874 1 96.25 371 MET A C 1
ATOM 3004 O O . MET A 1 371 ? -27.859 7.281 0.778 1 96.25 371 MET A O 1
ATOM 3008 N N . ASN A 1 372 ? -26.391 7.277 2.455 1 92.56 372 ASN A N 1
ATOM 3009 C CA . ASN A 1 372 ? -25.531 8.227 1.757 1 92.56 372 ASN A CA 1
ATOM 3010 C C . ASN A 1 372 ? -24.953 7.629 0.48 1 92.56 372 ASN A C 1
ATOM 3012 O O . ASN A 1 372 ? -24.828 8.32 -0.533 1 92.56 372 ASN A O 1
ATOM 3016 N N . GLY A 1 373 ? -24.562 6.371 0.552 1 94.19 373 GLY A N 1
ATOM 3017 C CA . GLY A 1 373 ? -24.078 5.695 -0.639 1 94.19 373 GLY A CA 1
ATOM 3018 C C . GLY A 1 373 ? -25.078 5.668 -1.77 1 94.19 373 GLY A C 1
ATOM 3019 O O . GLY A 1 373 ? -24.75 5.965 -2.918 1 94.19 373 GLY A O 1
ATOM 3020 N N . PHE A 1 374 ? -26.328 5.383 -1.419 1 95.75 374 PHE A N 1
ATOM 3021 C CA . PHE A 1 374 ? -27.391 5.359 -2.416 1 95.75 374 PHE A CA 1
ATOM 3022 C C . PHE A 1 374 ? -27.656 6.758 -2.963 1 95.75 374 PHE A C 1
ATOM 3024 O O . PHE A 1 374 ? -27.844 6.934 -4.168 1 95.75 374 PHE A O 1
ATOM 3031 N N . ARG A 1 375 ? -27.609 7.707 -2.094 1 93.75 375 ARG A N 1
ATOM 3032 C CA . ARG A 1 375 ? -27.844 9.086 -2.502 1 93.75 375 ARG A CA 1
ATOM 3033 C C . ARG A 1 375 ? -26.766 9.562 -3.461 1 93.75 375 ARG A C 1
ATOM 3035 O O . ARG A 1 375 ? -27.062 10.117 -4.52 1 93.75 375 ARG A O 1
ATOM 3042 N N . LYS A 1 376 ? -25.562 9.328 -3.135 1 91.88 376 LYS A N 1
ATOM 3043 C CA . LYS A 1 376 ? -24.438 9.758 -3.959 1 91.88 376 LYS A CA 1
ATOM 3044 C C . LYS A 1 376 ? -24.453 9.062 -5.316 1 91.88 376 LYS A C 1
ATOM 3046 O O . LYS A 1 376 ? -24.094 9.664 -6.332 1 91.88 376 LYS A O 1
ATOM 3051 N N . ALA A 1 377 ? -24.828 7.824 -5.32 1 93.31 377 ALA A N 1
ATOM 3052 C CA . ALA A 1 377 ? -24.891 7.078 -6.57 1 93.31 377 ALA A CA 1
ATOM 3053 C C . ALA A 1 377 ? -25.969 7.648 -7.492 1 93.31 377 ALA A C 1
ATOM 3055 O O . ALA A 1 377 ? -25.812 7.656 -8.711 1 93.31 377 ALA A O 1
ATOM 3056 N N . ARG A 1 378 ? -26.984 8.133 -6.918 1 89.75 378 ARG A N 1
ATOM 3057 C CA . ARG A 1 378 ? -28.109 8.664 -7.688 1 89.75 378 ARG A CA 1
ATOM 3058 C C . ARG A 1 378 ? -27.812 10.07 -8.203 1 89.75 378 ARG A C 1
ATOM 3060 O O . ARG A 1 378 ? -28.297 10.469 -9.258 1 89.75 378 ARG A O 1
ATOM 3067 N N . GLU A 1 379 ? -26.969 10.758 -7.355 1 81.12 379 GLU A N 1
ATOM 3068 C CA . GLU A 1 379 ? -26.734 12.164 -7.676 1 81.12 379 GLU A CA 1
ATOM 3069 C C . GLU A 1 379 ? -25.406 12.344 -8.414 1 81.12 379 GLU A C 1
ATOM 3071 O O . GLU A 1 379 ? -25 13.469 -8.695 1 81.12 379 GLU A O 1
ATOM 3076 N N . CYS A 1 380 ? -24.797 11.297 -8.688 1 69.19 380 CYS A N 1
ATOM 3077 C CA . CYS A 1 380 ? -23.438 11.375 -9.195 1 69.19 380 CYS A CA 1
ATOM 3078 C C . CYS A 1 380 ? -23.391 12.047 -10.562 1 69.19 380 CYS A C 1
ATOM 3080 O O . CYS A 1 380 ? -24.125 11.656 -11.469 1 69.19 380 CYS A O 1
ATOM 3082 N N . SER A 1 381 ? -22.891 13.328 -10.617 1 62.53 381 SER A N 1
ATOM 3083 C CA . SER A 1 381 ? -22.609 14 -11.883 1 62.53 381 SER A CA 1
ATOM 3084 C C . SER A 1 381 ? -21.141 13.898 -12.25 1 62.53 381 SER A C 1
ATOM 3086 O O . SER A 1 381 ? -20.703 14.477 -13.25 1 62.53 381 SER A O 1
ATOM 3088 N N . GLY A 1 382 ? -20.375 13.164 -11.414 1 59.19 382 GLY A N 1
ATOM 3089 C CA . GLY A 1 382 ? -18.953 13 -11.609 1 59.19 382 GLY A CA 1
ATOM 3090 C C . GLY A 1 382 ? -18.266 12.312 -10.445 1 59.19 382 GLY A C 1
ATOM 3091 O O . GLY A 1 382 ? -18.922 11.812 -9.531 1 59.19 382 GLY A O 1
ATOM 3092 N N . PRO A 1 383 ? -16.953 12.078 -10.648 1 56.5 383 PRO A N 1
ATOM 3093 C CA . PRO A 1 383 ? -16.25 11.391 -9.57 1 56.5 383 PRO A CA 1
ATOM 3094 C C . PRO A 1 383 ? -16.516 12.023 -8.203 1 56.5 383 PRO A C 1
ATOM 3096 O O . PRO A 1 383 ? -16.594 13.25 -8.086 1 56.5 383 PRO A O 1
ATOM 3099 N N . HIS A 1 384 ? -17.125 11.336 -7.297 1 52.16 384 HIS A N 1
ATOM 3100 C CA . HIS A 1 384 ? -17.531 11.781 -5.969 1 52.16 384 HIS A CA 1
ATOM 3101 C C . HIS A 1 384 ? -16.344 12.336 -5.188 1 52.16 384 HIS A C 1
ATOM 3103 O O . HIS A 1 384 ? -15.234 11.789 -5.258 1 52.16 384 HIS A O 1
ATOM 3109 N N . SER A 1 385 ? -16.344 13.641 -5.039 1 44.88 385 SER A N 1
ATOM 3110 C CA . SER A 1 385 ? -15.344 14.172 -4.113 1 44.88 385 SER A CA 1
ATOM 3111 C C . SER A 1 385 ? -15.453 13.508 -2.744 1 44.88 385 SER A C 1
ATOM 3113 O O . SER A 1 385 ? -16.531 13.086 -2.338 1 44.88 385 SER A O 1
ATOM 3115 N N . ALA A 1 386 ? -14.453 12.875 -2.4 1 41.88 386 ALA A N 1
ATOM 3116 C CA . ALA A 1 386 ? -14.477 12.43 -1.01 1 41.88 386 ALA A CA 1
ATOM 3117 C C . ALA A 1 386 ? -15.062 13.5 -0.097 1 41.88 386 ALA A C 1
ATOM 3119 O O . ALA A 1 386 ? -14.383 14.477 0.247 1 41.88 386 ALA A O 1
ATOM 3120 N N . ASP A 1 387 ? -16.281 14.086 -0.438 1 34.19 387 ASP A N 1
ATOM 3121 C CA . ASP A 1 387 ? -16.828 14.992 0.569 1 34.19 387 ASP A CA 1
ATOM 3122 C C . ASP A 1 387 ? -16.547 14.469 1.979 1 34.19 387 ASP A C 1
ATOM 3124 O O . ASP A 1 387 ? -16.922 13.344 2.314 1 34.19 387 ASP A O 1
ATOM 3128 N N . ASP A 1 388 ? -15.516 14.922 2.535 1 33.66 388 ASP A N 1
ATOM 3129 C CA . ASP A 1 388 ? -15.172 14.922 3.951 1 33.66 388 ASP A CA 1
ATOM 3130 C C . ASP A 1 388 ? -16.344 15.391 4.809 1 33.66 388 ASP A C 1
ATOM 3132 O O . ASP A 1 388 ? -16.312 16.5 5.352 1 33.66 388 ASP A O 1
ATOM 3136 N N . SER A 1 389 ? -17.641 15.422 4.438 1 29.75 389 SER A N 1
ATOM 3137 C CA . SER A 1 389 ? -18.453 15.938 5.527 1 29.75 389 SER A CA 1
ATOM 3138 C C . SER A 1 389 ? -17.859 15.586 6.887 1 29.75 389 SER A C 1
ATOM 3140 O O . SER A 1 389 ? -16.859 14.859 6.961 1 29.75 389 SER A O 1
ATOM 3142 N N . MET A 1 390 ? -18.953 15.484 8.039 1 28.41 390 MET A N 1
ATOM 3143 C CA . MET A 1 390 ? -18.703 15.344 9.469 1 28.41 390 MET A CA 1
ATOM 3144 C C . MET A 1 390 ? -17.734 14.188 9.742 1 28.41 390 MET A C 1
ATOM 3146 O O . MET A 1 390 ? -17.188 14.078 10.836 1 28.41 390 MET A O 1
ATOM 3150 N N . GLU A 1 391 ? -17.859 13.172 8.977 1 29.39 391 GLU A N 1
ATOM 3151 C CA . GLU A 1 391 ? -17 12.031 9.273 1 29.39 391 GLU A CA 1
ATOM 3152 C C . GLU A 1 391 ? -15.555 12.32 8.883 1 29.39 391 GLU A C 1
ATOM 3154 O O . GLU A 1 391 ? -14.648 11.555 9.227 1 29.39 391 GLU A O 1
ATOM 3159 N N . ASP A 1 392 ? -15.242 13.242 8.031 1 29.66 392 ASP A N 1
ATOM 3160 C CA . ASP A 1 392 ? -13.953 13.805 7.645 1 29.66 392 ASP A CA 1
ATOM 3161 C C . ASP A 1 392 ? -13.336 14.602 8.789 1 29.66 392 ASP A C 1
ATOM 3163 O O . ASP A 1 392 ? -12.133 14.891 8.773 1 29.66 392 ASP A O 1
ATOM 3167 N N . LEU A 1 393 ? -14.172 15.484 9.453 1 29.67 393 LEU A N 1
ATOM 3168 C CA . LEU A 1 393 ? -13.688 16.047 10.711 1 29.67 393 LEU A CA 1
ATOM 3169 C C . LEU A 1 393 ? -13.055 14.977 11.586 1 29.67 393 LEU A C 1
ATOM 3171 O O . LEU A 1 393 ? -12.086 15.25 12.297 1 29.67 393 LEU A O 1
ATOM 3175 N N . ARG A 1 394 ? -13.781 13.859 11.688 1 29.83 394 ARG A N 1
ATOM 3176 C CA . ARG A 1 394 ? -13.188 12.711 12.375 1 29.83 394 ARG A CA 1
ATOM 3177 C C . ARG A 1 394 ? -11.992 12.172 11.594 1 29.83 394 ARG A C 1
ATOM 3179 O O . ARG A 1 394 ? -11.055 11.625 12.18 1 29.83 394 ARG A O 1
ATOM 3186 N N . SER A 1 395 ? -11.984 12.18 10.289 1 30.88 395 SER A N 1
ATOM 3187 C CA . SER A 1 395 ? -10.836 11.758 9.484 1 30.88 395 SER A CA 1
ATOM 3188 C C . SER A 1 395 ? -9.711 12.773 9.555 1 30.88 395 SER A C 1
ATOM 3190 O O . SER A 1 395 ? -8.531 12.414 9.469 1 30.88 395 SER A O 1
ATOM 3192 N N . THR A 1 396 ? -9.898 14.102 9.336 1 30.14 396 THR A N 1
ATOM 3193 C CA . THR A 1 396 ? -8.867 15.07 9.695 1 30.14 396 THR A CA 1
ATOM 3194 C C . THR A 1 396 ? -8.32 14.781 11.094 1 30.14 396 THR A C 1
ATOM 3196 O O . THR A 1 396 ? -7.117 14.891 11.328 1 30.14 396 THR A O 1
ATOM 3199 N N . LEU A 1 397 ? -9.203 14.672 12.078 1 29.73 397 LEU A N 1
ATOM 3200 C CA . LEU A 1 397 ? -8.781 14.094 13.352 1 29.73 397 LEU A CA 1
ATOM 3201 C C . LEU A 1 397 ? -8.258 12.672 13.156 1 29.73 397 LEU A C 1
ATOM 3203 O O . LEU A 1 397 ? -7.324 12.25 13.852 1 29.73 397 LEU A O 1
ATOM 3207 N N . ASP A 1 398 ? -8.875 11.828 12.312 1 31.44 398 ASP A N 1
ATOM 3208 C CA . ASP A 1 398 ? -8.344 10.523 11.914 1 31.44 398 ASP A CA 1
ATOM 3209 C C . ASP A 1 398 ? -7.168 10.68 10.953 1 31.44 398 ASP A C 1
ATOM 3211 O O . ASP A 1 398 ? -6.477 9.703 10.648 1 31.44 398 ASP A O 1
ATOM 3215 N N . GLY A 1 399 ? -7.066 11.523 10.023 1 31.88 399 GLY A N 1
ATOM 3216 C CA . GLY A 1 399 ? -5.797 11.859 9.391 1 31.88 399 GLY A CA 1
ATOM 3217 C C . GLY A 1 399 ? -4.625 11.812 10.352 1 31.88 399 GLY A C 1
ATOM 3218 O O . GLY A 1 399 ? -3.467 11.773 9.93 1 31.88 399 GLY A O 1
ATOM 3219 N N . LEU A 1 400 ? -4.848 12.312 11.492 1 31.5 400 LEU A N 1
ATOM 3220 C CA . LEU A 1 400 ? -3.973 11.844 12.562 1 31.5 400 LEU A CA 1
ATOM 3221 C C . LEU A 1 400 ? -4.109 10.336 12.75 1 31.5 400 LEU A C 1
ATOM 3223 O O . LEU A 1 400 ? -3.283 9.711 13.422 1 31.5 400 LEU A O 1
ATOM 3227 N N . VAL A 1 401 ? -5.391 9.75 12.477 1 29.05 401 VAL A N 1
ATOM 3228 C CA . VAL A 1 401 ? -5.586 8.305 12.406 1 29.05 401 VAL A CA 1
ATOM 3229 C C . VAL A 1 401 ? -5.348 7.824 10.977 1 29.05 401 VAL A C 1
ATOM 3231 O O . VAL A 1 401 ? -6.094 8.18 10.062 1 29.05 401 VAL A O 1
ATOM 3234 N N . PHE A 1 402 ? -4.293 7.723 10.383 1 29.27 402 PHE A N 1
ATOM 3235 C CA . PHE A 1 402 ? -3.836 7.277 9.07 1 29.27 402 PHE A CA 1
ATOM 3236 C C . PHE A 1 402 ? -4.414 5.91 8.734 1 29.27 402 PHE A C 1
ATOM 3238 O O . PHE A 1 402 ? -3.994 4.895 9.289 1 29.27 402 PHE A O 1
ATOM 3245 N N . VAL A 1 403 ? -5.758 5.773 8.594 1 28.03 403 VAL A N 1
ATOM 3246 C CA . VAL A 1 403 ? -6.129 4.465 8.07 1 28.03 403 VAL A CA 1
ATOM 3247 C C . VAL A 1 403 ? -5.824 4.395 6.574 1 28.03 403 VAL A C 1
ATOM 3249 O O . VAL A 1 403 ? -6.309 5.219 5.797 1 28.03 403 VAL A O 1
ATOM 3252 N N . ASP A 1 404 ? -4.738 3.951 6.066 1 28.81 404 ASP A N 1
ATOM 3253 C CA . ASP A 1 404 ? -4.324 3.664 4.695 1 28.81 404 ASP A CA 1
ATOM 3254 C C . ASP A 1 404 ? -5.309 2.715 4.016 1 28.81 404 ASP A C 1
ATOM 3256 O O . ASP A 1 404 ? -5.559 1.613 4.504 1 28.81 404 ASP A O 1
ATOM 3260 N N . ASP A 1 405 ? -6.32 3.141 3.348 1 28.83 405 ASP A N 1
ATOM 3261 C CA . ASP A 1 405 ? -7.309 2.348 2.621 1 28.83 405 ASP A CA 1
ATOM 3262 C C . ASP A 1 405 ? -6.668 1.624 1.438 1 28.83 405 ASP A C 1
ATOM 3264 O O . ASP A 1 405 ? -6.188 2.262 0.501 1 28.83 405 ASP A O 1
ATOM 3268 N N . GLU A 1 406 ? -5.98 0.58 1.483 1 27.53 406 GLU A N 1
ATOM 3269 C CA . GLU A 1 406 ? -5.52 -0.221 0.353 1 27.53 406 GLU A CA 1
ATOM 3270 C C . GLU A 1 406 ? -6.691 -0.874 -0.373 1 27.53 406 GLU A C 1
ATOM 3272 O O . GLU A 1 406 ? -7.512 -1.557 0.246 1 27.53 406 GLU A O 1
ATOM 3277 N N . ASN A 1 407 ? -7.203 -0.337 -1.439 1 27.06 407 ASN A N 1
ATOM 3278 C CA . ASN A 1 407 ? -8.258 -0.892 -2.285 1 27.06 407 ASN A CA 1
ATOM 3279 C C . ASN A 1 407 ? -7.816 -2.199 -2.939 1 27.06 407 ASN A C 1
ATOM 3281 O O . ASN A 1 407 ? -6.754 -2.264 -3.562 1 27.06 407 ASN A O 1
ATOM 3285 N N . PHE A 1 408 ? -8.078 -3.414 -2.484 1 25.95 408 PHE A N 1
ATOM 3286 C CA . PHE A 1 408 ? -7.871 -4.73 -3.08 1 25.95 408 PHE A CA 1
ATOM 3287 C C . PHE A 1 408 ? -8.742 -4.906 -4.316 1 25.95 408 PHE A C 1
ATOM 3289 O O . PHE A 1 408 ? -9.969 -4.844 -4.234 1 25.95 408 PHE A O 1
ATOM 3296 N N . ASP A 1 409 ? -8.188 -4.723 -5.449 1 27.78 409 ASP A N 1
ATOM 3297 C CA . ASP A 1 409 ? -8.906 -5 -6.688 1 27.78 409 ASP A CA 1
ATOM 3298 C C . ASP A 1 409 ? -9.234 -6.484 -6.816 1 27.78 409 ASP A C 1
ATOM 3300 O O . ASP A 1 409 ? -8.562 -7.328 -6.215 1 27.78 409 ASP A O 1
ATOM 3304 N N . GLY A 1 410 ? -10.312 -6.914 -7.352 1 25.62 410 GLY A N 1
ATOM 3305 C CA . GLY A 1 410 ? -11 -8.172 -7.609 1 25.62 410 GLY A CA 1
ATOM 3306 C C . GLY A 1 410 ? -10.102 -9.234 -8.211 1 25.62 410 GLY A C 1
ATOM 3307 O O . GLY A 1 410 ? -8.977 -8.938 -8.625 1 25.62 410 GLY A O 1
ATOM 3308 N N . PHE A 1 411 ? -10.266 -10.5 -7.848 1 25.91 411 PHE A N 1
ATOM 3309 C CA . PHE A 1 411 ? -9.641 -11.727 -8.305 1 25.91 411 PHE A CA 1
ATOM 3310 C C . PHE A 1 411 ? -9.766 -11.875 -9.82 1 25.91 411 PHE A C 1
ATOM 3312 O O . PHE A 1 411 ? -10.805 -11.547 -10.391 1 25.91 411 PHE A O 1
ATOM 3319 N N . ASP A 1 412 ? -8.695 -11.516 -10.508 1 25.56 412 ASP A N 1
ATOM 3320 C CA . ASP A 1 412 ? -8.766 -11.797 -11.938 1 25.56 412 ASP A CA 1
ATOM 3321 C C . ASP A 1 412 ? -9.375 -13.172 -12.195 1 25.56 412 ASP A C 1
ATOM 3323 O O . ASP A 1 412 ? -9.086 -14.133 -11.477 1 25.56 412 ASP A O 1
ATOM 3327 N N . GLU A 1 413 ? -10.594 -13.234 -12.883 1 25.22 413 GLU A N 1
ATOM 3328 C CA . GLU A 1 413 ? -11.086 -14.492 -13.438 1 25.22 413 GLU A CA 1
ATOM 3329 C C . GLU A 1 413 ? -9.984 -15.211 -14.211 1 25.22 413 GLU A C 1
ATOM 3331 O O . GLU A 1 413 ? -9.188 -14.578 -14.906 1 25.22 413 GLU A O 1
ATOM 3336 N N . MET B 1 1 ? 1.364 60.156 35.594 1 25.91 1 MET B N 1
ATOM 3337 C CA . MET B 1 1 ? 0.921 59.062 34.75 1 25.91 1 MET B CA 1
ATOM 3338 C C . MET B 1 1 ? 1.886 57.875 34.875 1 25.91 1 MET B C 1
ATOM 3340 O O . MET B 1 1 ? 3.09 58.031 34.656 1 25.91 1 MET B O 1
ATOM 3344 N N . ALA B 1 2 ? 1.719 56.906 35.719 1 38.12 2 ALA B N 1
ATOM 3345 C CA . ALA B 1 2 ? 2.514 55.688 35.969 1 38.12 2 ALA B CA 1
ATOM 3346 C C . ALA B 1 2 ? 2.807 54.969 34.625 1 38.12 2 ALA B C 1
ATOM 3348 O O . ALA B 1 2 ? 1.897 54.719 33.844 1 38.12 2 ALA B O 1
ATOM 3349 N N . SER B 1 3 ? 3.871 55.406 34 1 37.62 3 SER B N 1
ATOM 3350 C CA . SER B 1 3 ? 4.305 54.688 32.781 1 37.62 3 SER B CA 1
ATOM 3351 C C . SER B 1 3 ? 4.008 53.219 32.875 1 37.62 3 SER B C 1
ATOM 3353 O O . SER B 1 3 ? 4.348 52.562 33.875 1 37.62 3 SER B O 1
ATOM 3355 N N . MET B 1 4 ? 2.779 52.844 32.531 1 40.47 4 MET B N 1
ATOM 3356 C CA . MET B 1 4 ? 2.332 51.469 32.438 1 40.47 4 MET B CA 1
ATOM 3357 C C . MET B 1 4 ? 3.48 50.562 31.984 1 40.47 4 MET B C 1
ATOM 3359 O O . MET B 1 4 ? 3.992 50.688 30.875 1 40.47 4 MET B O 1
ATOM 3363 N N . ASN B 1 5 ? 4.438 50.219 32.812 1 43.59 5 ASN B N 1
ATOM 3364 C CA . ASN B 1 5 ? 5.566 49.312 32.656 1 43.59 5 ASN B CA 1
ATOM 3365 C C . ASN B 1 5 ? 5.199 48.094 31.781 1 43.59 5 ASN B C 1
ATOM 3367 O O . ASN B 1 5 ? 4.367 47.281 32.156 1 43.59 5 ASN B O 1
ATOM 3371 N N . LYS B 1 6 ? 4.992 48.344 30.531 1 51.84 6 LYS B N 1
ATOM 3372 C CA . LYS B 1 6 ? 4.762 47.281 29.578 1 51.84 6 LYS B CA 1
ATOM 3373 C C . LYS B 1 6 ? 5.598 46.062 29.922 1 51.84 6 LYS B C 1
ATOM 3375 O O . LYS B 1 6 ? 6.812 46.156 30.109 1 51.84 6 LYS B O 1
ATOM 3380 N N . ARG B 1 7 ? 5.043 45.094 30.453 1 59.69 7 ARG B N 1
ATOM 3381 C CA . ARG B 1 7 ? 5.664 43.781 30.75 1 59.69 7 ARG B CA 1
ATOM 3382 C C . ARG B 1 7 ? 6.293 43.188 29.5 1 59.69 7 ARG B C 1
ATOM 3384 O O . ARG B 1 7 ? 5.641 43.094 28.453 1 59.69 7 ARG B O 1
ATOM 3391 N N . LEU B 1 8 ? 7.594 43.281 29.25 1 67 8 LEU B N 1
ATOM 3392 C CA . LEU B 1 8 ? 8.344 42.719 28.141 1 67 8 LEU B CA 1
ATOM 3393 C C . LEU B 1 8 ? 8.5 41.219 28.312 1 67 8 LEU B C 1
ATOM 3395 O O . LEU B 1 8 ? 8.602 40.719 29.438 1 67 8 LEU B O 1
ATOM 3399 N N . SER B 1 9 ? 8.25 40.438 27.312 1 78.38 9 SER B N 1
ATOM 3400 C CA . SER B 1 9 ? 8.508 39 27.297 1 78.38 9 SER B CA 1
ATOM 3401 C C . SER B 1 9 ? 9.906 38.719 26.766 1 78.38 9 SER B C 1
ATOM 3403 O O . SER B 1 9 ? 10.391 39.375 25.844 1 78.38 9 SER B O 1
ATOM 3405 N N . TYR B 1 10 ? 10.656 37.875 27.578 1 85.06 10 TYR B N 1
ATOM 3406 C CA . TYR B 1 10 ? 12.039 37.562 27.234 1 85.06 10 TYR B CA 1
ATOM 3407 C C . TYR B 1 10 ? 12.188 36.094 26.812 1 85.06 10 TYR B C 1
ATOM 3409 O O . TYR B 1 10 ? 11.477 35.219 27.328 1 85.06 10 TYR B O 1
ATOM 3417 N N . THR B 1 11 ? 13.117 35.781 25.906 1 86.44 11 THR B N 1
ATOM 3418 C CA . THR B 1 11 ? 13.414 34.438 25.453 1 86.44 11 THR B CA 1
ATOM 3419 C C . THR B 1 11 ? 14.195 33.688 26.516 1 86.44 11 THR B C 1
ATOM 3421 O O . THR B 1 11 ? 14.805 34.281 27.391 1 86.44 11 THR B O 1
ATOM 3424 N N . ALA B 1 12 ? 14.109 32.375 26.453 1 88.88 12 ALA B N 1
ATOM 3425 C CA . ALA B 1 12 ? 14.852 31.531 27.391 1 88.88 12 ALA B CA 1
ATOM 3426 C C . ALA B 1 12 ? 16.344 31.828 27.328 1 88.88 12 ALA B C 1
ATOM 3428 O O . ALA B 1 12 ? 17.031 31.844 28.359 1 88.88 12 ALA B O 1
ATOM 3429 N N . LYS B 1 13 ? 16.781 32.062 26.109 1 87.62 13 LYS B N 1
ATOM 3430 C CA . LYS B 1 13 ? 18.203 32.375 25.938 1 87.62 13 LYS B CA 1
ATOM 3431 C C . LYS B 1 13 ? 18.578 33.656 26.719 1 87.62 13 LYS B C 1
ATOM 3433 O O . LYS B 1 13 ? 19.594 33.688 27.406 1 87.62 13 LYS B O 1
ATOM 3438 N N . PHE B 1 14 ? 17.781 34.656 26.531 1 88.19 14 PHE B N 1
ATOM 3439 C CA . PHE B 1 14 ? 18.016 35.906 27.234 1 88.19 14 PHE B CA 1
ATOM 3440 C C . PHE B 1 14 ? 17.922 35.719 28.734 1 88.19 14 PHE B C 1
ATOM 3442 O O . PHE B 1 14 ? 18.766 36.25 29.484 1 88.19 14 PHE B O 1
ATOM 3449 N N . LYS B 1 15 ? 17.016 34.938 29.172 1 91.56 15 LYS B N 1
ATOM 3450 C CA . LYS B 1 15 ? 16.812 34.688 30.609 1 91.56 15 LYS B CA 1
ATOM 3451 C C . LYS B 1 15 ? 18.031 33.969 31.219 1 91.56 15 LYS B C 1
ATOM 3453 O O . LYS B 1 15 ? 18.438 34.312 32.312 1 91.56 15 LYS B O 1
ATOM 3458 N N . VAL B 1 16 ? 18.531 33.031 30.469 1 92.5 16 VAL B N 1
ATOM 3459 C CA . VAL B 1 16 ? 19.688 32.281 30.953 1 92.5 16 VAL B CA 1
ATOM 3460 C C . VAL B 1 16 ? 20.875 33.25 31.109 1 92.5 16 VAL B C 1
ATOM 3462 O O . VAL B 1 16 ? 21.625 33.156 32.094 1 92.5 16 VAL B O 1
ATOM 3465 N N . SER B 1 17 ? 21.016 34.125 30.094 1 91.88 17 SER B N 1
ATOM 3466 C CA . SER B 1 17 ? 22.094 35.094 30.172 1 91.88 17 SER B CA 1
ATOM 3467 C C . SER B 1 17 ? 21.953 36 31.391 1 91.88 17 SER B C 1
ATOM 3469 O O . SER B 1 17 ? 22.938 36.312 32.062 1 91.88 17 SER B O 1
ATOM 3471 N N . VAL B 1 18 ? 20.797 36.375 31.594 1 91.81 18 VAL B N 1
ATOM 3472 C CA . VAL B 1 18 ? 20.531 37.25 32.75 1 91.81 18 VAL B CA 1
ATOM 3473 C C . VAL B 1 18 ? 20.781 36.5 34.031 1 91.81 18 VAL B C 1
ATOM 3475 O O . VAL B 1 18 ? 21.391 37.031 34.969 1 91.81 18 VAL B O 1
ATOM 3478 N N . ILE B 1 19 ? 20.391 35.25 34.094 1 93.12 19 ILE B N 1
ATOM 3479 C CA . ILE B 1 19 ? 20.578 34.406 35.281 1 93.12 19 ILE B CA 1
ATOM 3480 C C . ILE B 1 19 ? 22.062 34.188 35.562 1 93.12 19 ILE B C 1
ATOM 3482 O O . ILE B 1 19 ? 22.516 34.312 36.719 1 93.12 19 ILE B O 1
ATOM 3486 N N . ASP B 1 20 ? 22.766 33.906 34.5 1 92.56 20 ASP B N 1
ATOM 3487 C CA . ASP B 1 20 ? 24.203 33.688 34.656 1 92.56 20 ASP B CA 1
ATOM 3488 C C . ASP B 1 20 ? 24.875 34.938 35.188 1 92.56 20 ASP B C 1
ATOM 3490 O O . ASP B 1 20 ? 25.75 34.844 36.062 1 92.56 20 ASP B O 1
ATOM 3494 N N . TYR B 1 21 ? 24.531 36.062 34.656 1 91.94 21 TYR B N 1
ATOM 3495 C CA . TYR B 1 21 ? 25.094 37.312 35.094 1 91.94 21 TYR B CA 1
ATOM 3496 C C . TYR B 1 21 ? 24.672 37.625 36.531 1 91.94 21 TYR B C 1
ATOM 3498 O O . TYR B 1 21 ? 25.484 38.094 37.344 1 91.94 21 TYR B O 1
ATOM 3506 N N . ALA B 1 22 ? 23.531 37.281 36.875 1 93.5 22 ALA B N 1
ATOM 3507 C CA . ALA B 1 22 ? 23 37.531 38.219 1 93.5 22 ALA B CA 1
ATOM 3508 C C . ALA B 1 22 ? 23.688 36.656 39.25 1 93.5 22 ALA B C 1
ATOM 3510 O O . ALA B 1 22 ? 23.906 37.062 40.406 1 93.5 22 ALA B O 1
ATOM 3511 N N . ASN B 1 23 ? 23.938 35.469 38.844 1 92.31 23 ASN B N 1
ATOM 3512 C CA . ASN B 1 23 ? 24.625 34.562 39.75 1 92.31 23 ASN B CA 1
ATOM 3513 C C . ASN B 1 23 ? 26.031 35.031 40.062 1 92.31 23 ASN B C 1
ATOM 3515 O O . ASN B 1 23 ? 26.547 34.812 41.156 1 92.31 23 ASN B O 1
ATOM 3519 N N . LYS B 1 24 ? 26.625 35.781 39.188 1 90.69 24 LYS B N 1
ATOM 3520 C CA . LYS B 1 24 ? 28 36.25 39.375 1 90.69 24 LYS B CA 1
ATOM 3521 C C . LYS B 1 24 ? 28.031 37.625 40 1 90.69 24 LYS B C 1
ATOM 3523 O O . LYS B 1 24 ? 28.891 37.906 40.844 1 90.69 24 LYS B O 1
ATOM 3528 N N . HIS B 1 25 ? 27.125 38.562 39.688 1 91.62 25 HIS B N 1
ATOM 3529 C CA . HIS B 1 25 ? 27.25 39.969 40.062 1 91.62 25 HIS B CA 1
ATOM 3530 C C . HIS B 1 25 ? 26.078 40.406 40.969 1 91.62 25 HIS B C 1
ATOM 3532 O O . HIS B 1 25 ? 26.094 41.5 41.531 1 91.62 25 HIS B O 1
ATOM 3538 N N . GLY B 1 26 ? 25.078 39.5 41.094 1 91.88 26 GLY B N 1
ATOM 3539 C CA . GLY B 1 26 ? 23.922 39.844 41.906 1 91.88 26 GLY B CA 1
ATOM 3540 C C . GLY B 1 26 ? 22.734 40.281 41.094 1 91.88 26 GLY B C 1
ATOM 3541 O O . GLY B 1 26 ? 22.891 40.688 39.938 1 91.88 26 GLY B O 1
ATOM 3542 N N . VAL B 1 27 ? 21.547 40.312 41.594 1 93.75 27 VAL B N 1
ATOM 3543 C CA . VAL B 1 27 ? 20.281 40.562 40.906 1 93.75 27 VAL B CA 1
ATOM 3544 C C . VAL B 1 27 ? 20.188 42.031 40.531 1 93.75 27 VAL B C 1
ATOM 3546 O O . VAL B 1 27 ? 19.734 42.344 39.406 1 93.75 27 VAL B O 1
ATOM 3549 N N . VAL B 1 28 ? 20.609 42.938 41.406 1 92.31 28 VAL B N 1
ATOM 3550 C CA . VAL B 1 28 ? 20.484 44.375 41.156 1 92.31 28 VAL B CA 1
ATOM 3551 C C . VAL B 1 28 ? 21.391 44.781 40 1 92.31 28 VAL B C 1
ATOM 3553 O O . VAL B 1 28 ? 20.953 45.531 39.125 1 92.31 28 VAL B O 1
ATOM 3556 N N . GLU B 1 29 ? 22.578 44.281 40.062 1 90.94 29 GLU B N 1
ATOM 3557 C CA . GLU B 1 29 ? 23.531 44.594 39 1 90.94 29 GLU B CA 1
ATOM 3558 C C . GLU B 1 29 ? 23.078 44 37.688 1 90.94 29 GLU B C 1
ATOM 3560 O O . GLU B 1 29 ? 23.266 44.625 36.625 1 90.94 29 GLU B O 1
ATOM 3565 N N . ALA B 1 30 ? 22.531 42.875 37.656 1 93.25 30 ALA B N 1
ATOM 3566 C CA . ALA B 1 30 ? 22.016 42.25 36.438 1 93.25 30 ALA B CA 1
ATOM 3567 C C . ALA B 1 30 ? 20.875 43.062 35.844 1 93.25 30 ALA B C 1
ATOM 3569 O O . ALA B 1 30 ? 20.812 43.219 34.625 1 93.25 30 ALA B O 1
ATOM 3570 N N . ALA B 1 31 ? 20.016 43.562 36.625 1 90.75 31 ALA B N 1
ATOM 3571 C CA . ALA B 1 31 ? 18.906 44.375 36.188 1 90.75 31 ALA B CA 1
ATOM 3572 C C . ALA B 1 31 ? 19.391 45.656 35.469 1 90.75 31 ALA B C 1
ATOM 3574 O O . ALA B 1 31 ? 18.859 46.031 34.438 1 90.75 31 ALA B O 1
ATOM 3575 N N . GLU B 1 32 ? 20.391 46.25 36.031 1 86.12 32 GLU B N 1
ATOM 3576 C CA . GLU B 1 32 ? 20.969 47.469 35.469 1 86.12 32 GLU B CA 1
ATOM 3577 C C . GLU B 1 32 ? 21.703 47.188 34.156 1 86.12 32 GLU B C 1
ATOM 3579 O O . GLU B 1 32 ? 21.547 47.906 33.188 1 86.12 32 GLU B O 1
ATOM 3584 N N . HIS B 1 33 ? 22.391 46.062 34.312 1 87 33 HIS B N 1
ATOM 3585 C CA . HIS B 1 33 ? 23.203 45.719 33.156 1 87 33 HIS B CA 1
ATOM 3586 C C . HIS B 1 33 ? 22.344 45.406 31.938 1 87 33 HIS B C 1
ATOM 3588 O O . HIS B 1 33 ? 22.688 45.781 30.812 1 87 33 HIS B O 1
ATOM 3594 N N . TYR 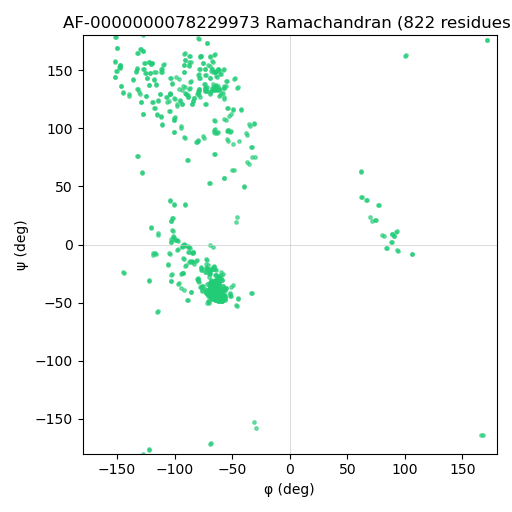B 1 34 ? 21.281 44.656 32.094 1 88.56 34 TYR B N 1
ATOM 3595 C CA . TYR B 1 34 ? 20.453 44.219 30.969 1 88.56 34 TYR B CA 1
ATOM 3596 C C . TYR B 1 34 ? 19.234 45.125 30.797 1 88.56 34 TYR B C 1
ATOM 3598 O O . TYR B 1 34 ? 18.422 44.906 29.891 1 88.56 34 TYR B O 1
ATOM 3606 N N . GLY B 1 35 ? 19.016 46.062 31.641 1 81.19 35 GLY B N 1
ATOM 3607 C CA . GLY B 1 35 ? 17.938 47.031 31.516 1 81.19 35 GLY B CA 1
ATOM 3608 C C . GLY B 1 35 ? 16.594 46.469 31.906 1 81.19 35 GLY B C 1
ATOM 3609 O O . GLY B 1 35 ? 15.586 46.75 31.234 1 81.19 35 GLY B O 1
ATOM 3610 N N . ILE B 1 36 ? 16.594 45.594 32.875 1 85.44 36 ILE B N 1
ATOM 3611 C CA . ILE B 1 36 ? 15.328 45 33.344 1 85.44 36 ILE B CA 1
ATOM 3612 C C . ILE B 1 36 ? 14.812 45.812 34.531 1 85.44 36 ILE B C 1
ATOM 3614 O O . ILE B 1 36 ? 15.523 45.938 35.531 1 85.44 36 ILE B O 1
ATOM 3618 N N . LYS B 1 37 ? 13.664 46.344 34.438 1 80.06 37 LYS B N 1
ATOM 3619 C CA . LYS B 1 37 ? 13.125 47.219 35.469 1 80.06 37 LYS B CA 1
ATOM 3620 C C . LYS B 1 37 ? 12.648 46.438 36.656 1 80.06 37 LYS B C 1
ATOM 3622 O O . LYS B 1 37 ? 12.797 46.875 37.812 1 80.06 37 LYS B O 1
ATOM 3627 N N . ASP B 1 38 ? 12.109 45.281 36.344 1 82.56 38 ASP B N 1
ATOM 3628 C CA . ASP B 1 38 ? 11.539 44.5 37.438 1 82.56 38 ASP B CA 1
ATOM 3629 C C . ASP B 1 38 ? 12.562 43.5 37.969 1 82.56 38 ASP B C 1
ATOM 3631 O O . ASP B 1 38 ? 12.766 42.438 37.406 1 82.56 38 ASP B O 1
ATOM 3635 N N . LYS B 1 39 ? 13.164 43.875 39.125 1 86.06 39 LYS B N 1
ATOM 3636 C CA . LYS B 1 39 ? 14.133 43 39.75 1 86.06 39 LYS B CA 1
ATOM 3637 C C . LYS B 1 39 ? 13.484 41.719 40.219 1 86.06 39 LYS B C 1
ATOM 3639 O O . LYS B 1 39 ? 14.141 40.656 40.312 1 86.06 39 LYS B O 1
ATOM 3644 N N . GLY B 1 40 ? 12.203 41.812 40.594 1 88.38 40 GLY B N 1
ATOM 3645 C CA . GLY B 1 40 ? 11.461 40.625 41 1 88.38 40 GLY B CA 1
ATOM 3646 C C . GLY B 1 40 ? 11.414 39.562 39.906 1 88.38 40 GLY B C 1
ATOM 3647 O O . GLY B 1 40 ? 11.398 38.375 40.219 1 88.38 40 GLY B O 1
ATOM 3648 N N . MET B 1 41 ? 11.438 39.969 38.688 1 89.31 41 MET B N 1
ATOM 3649 C CA . MET B 1 41 ? 11.422 39.062 37.531 1 89.31 41 MET B CA 1
ATOM 3650 C C . MET B 1 41 ? 12.688 38.219 37.531 1 89.31 41 MET B C 1
ATOM 3652 O O . MET B 1 41 ? 12.633 37 37.281 1 89.31 41 MET B O 1
ATOM 3656 N N . ILE B 1 42 ? 13.766 38.875 37.75 1 90.75 42 ILE B N 1
ATOM 3657 C CA . ILE B 1 42 ? 15.047 38.156 37.75 1 90.75 42 ILE B CA 1
ATOM 3658 C C . ILE B 1 42 ? 15.102 37.156 38.875 1 90.75 42 ILE B C 1
ATOM 3660 O O . ILE B 1 42 ? 15.602 36.031 38.719 1 90.75 42 ILE B O 1
ATOM 3664 N N . ARG B 1 43 ? 14.578 37.562 40.031 1 91.19 43 ARG B N 1
ATOM 3665 C CA . ARG B 1 43 ? 14.555 36.625 41.156 1 91.19 43 ARG B CA 1
ATOM 3666 C C . ARG B 1 43 ? 13.719 35.406 40.844 1 91.19 43 ARG B C 1
ATOM 3668 O O . ARG B 1 43 ? 14.102 34.281 41.188 1 91.19 43 ARG B O 1
ATOM 3675 N N . ARG B 1 44 ? 12.609 35.656 40.156 1 89.31 44 ARG B N 1
ATOM 3676 C CA . ARG B 1 44 ? 11.758 34.562 39.75 1 89.31 44 ARG B CA 1
ATOM 3677 C C . ARG B 1 44 ? 12.469 33.656 38.75 1 89.31 44 ARG B C 1
ATOM 3679 O O . ARG B 1 44 ? 12.359 32.438 38.812 1 89.31 44 ARG B O 1
ATOM 3686 N N . TRP B 1 45 ? 13.164 34.25 37.844 1 90.56 45 TRP B N 1
ATOM 3687 C CA . TRP B 1 45 ? 13.914 33.469 36.875 1 90.56 45 TRP B CA 1
ATOM 3688 C C . TRP B 1 45 ? 14.984 32.625 37.531 1 90.56 45 TRP B C 1
ATOM 3690 O O . TRP B 1 45 ? 15.195 31.469 37.156 1 90.56 45 TRP B O 1
ATOM 3700 N N . LYS B 1 46 ? 15.609 33.188 38.531 1 90.5 46 LYS B N 1
ATOM 3701 C CA . LYS B 1 46 ? 16.641 32.469 39.25 1 90.5 46 LYS B CA 1
ATOM 3702 C C . LYS B 1 46 ? 16.062 31.25 39.969 1 90.5 46 LYS B C 1
ATOM 3704 O O . LYS B 1 46 ? 16.688 30.188 40 1 90.5 46 LYS B O 1
ATOM 3709 N N . LYS B 1 47 ? 14.891 31.422 40.469 1 90.12 47 LYS B N 1
ATOM 3710 C CA . LYS B 1 47 ? 14.227 30.328 41.156 1 90.12 47 LYS B CA 1
ATOM 3711 C C . LYS B 1 47 ? 13.852 29.219 40.188 1 90.12 47 LYS B C 1
ATOM 3713 O O . LYS B 1 47 ? 13.898 28.031 40.531 1 90.12 47 LYS B O 1
ATOM 3718 N N . ALA B 1 48 ? 13.555 29.578 39 1 85.81 48 ALA B N 1
ATOM 3719 C CA . ALA B 1 48 ? 13.117 28.609 38 1 85.81 48 ALA B CA 1
ATOM 3720 C C . ALA B 1 48 ? 14.258 28.281 37.031 1 85.81 48 ALA B C 1
ATOM 3722 O O . ALA B 1 48 ? 14.008 27.922 35.875 1 85.81 48 ALA B O 1
ATOM 3723 N N . GLU B 1 49 ? 15.406 28.5 37.469 1 88.81 49 GLU B N 1
ATOM 3724 C CA . GLU B 1 49 ? 16.562 28.391 36.594 1 88.81 49 GLU B CA 1
ATOM 3725 C C . GLU B 1 49 ? 16.578 27.062 35.844 1 88.81 49 GLU B C 1
ATOM 3727 O O . GLU B 1 49 ? 16.797 27.031 34.625 1 88.81 49 GLU B O 1
ATOM 3732 N N . ASN B 1 50 ? 16.312 25.953 36.5 1 84.56 50 ASN B N 1
ATOM 3733 C CA . ASN B 1 50 ? 16.375 24.625 35.875 1 84.56 50 ASN B CA 1
ATOM 3734 C C . ASN B 1 50 ? 15.352 24.484 34.75 1 84.56 50 ASN B C 1
ATOM 3736 O O . ASN B 1 50 ? 15.672 23.953 33.688 1 84.56 50 ASN B O 1
ATOM 3740 N N . LYS B 1 51 ? 14.25 24.969 35 1 81.62 51 LYS B N 1
ATOM 3741 C CA . LYS B 1 51 ? 13.188 24.891 34 1 81.62 51 LYS B CA 1
ATOM 3742 C C . LYS B 1 51 ? 13.516 25.734 32.781 1 81.62 51 LYS B C 1
ATOM 3744 O O . LYS B 1 51 ? 13.25 25.328 31.641 1 81.62 51 LYS B O 1
ATOM 3749 N N . ILE B 1 52 ? 14.07 26.891 33.031 1 86.56 52 ILE B N 1
ATOM 3750 C CA . ILE B 1 52 ? 14.375 27.828 31.969 1 86.56 52 ILE B CA 1
ATOM 3751 C C . ILE B 1 52 ? 15.516 27.281 31.109 1 86.56 52 ILE B C 1
ATOM 3753 O O . ILE B 1 52 ? 15.5 27.422 29.891 1 86.56 52 ILE B O 1
ATOM 3757 N N . ARG B 1 53 ? 16.391 26.594 31.75 1 85.62 53 ARG B N 1
ATOM 3758 C CA . ARG B 1 53 ? 17.531 26.031 31.031 1 85.62 53 ARG B CA 1
ATOM 3759 C C . ARG B 1 53 ? 17.094 24.844 30.172 1 85.62 53 ARG B C 1
ATOM 3761 O O . ARG B 1 53 ? 17.719 24.562 29.141 1 85.62 53 ARG B O 1
ATOM 3768 N N . GLU B 1 54 ? 16 24.234 30.547 1 80.38 54 GLU B N 1
ATOM 3769 C CA . GLU B 1 54 ? 15.523 23.062 29.828 1 80.38 54 GLU B CA 1
ATOM 3770 C C . GLU B 1 54 ? 14.633 23.469 28.656 1 80.38 54 GLU B C 1
ATOM 3772 O O . GLU B 1 54 ? 14.453 22.688 27.703 1 80.38 54 GLU B O 1
ATOM 3777 N N . MET B 1 55 ? 14.227 24.656 28.672 1 79.25 55 MET B N 1
ATOM 3778 C CA . MET B 1 55 ? 13.336 25.141 27.625 1 79.25 55 MET B CA 1
ATOM 3779 C C . MET B 1 55 ? 14.109 25.484 26.359 1 79.25 55 MET B C 1
ATOM 3781 O O . MET B 1 55 ? 15.281 25.875 26.422 1 79.25 55 MET B O 1
ATOM 3785 N N . PRO B 1 56 ? 13.469 25.25 25.281 1 78.12 56 PRO B N 1
ATOM 3786 C CA . PRO B 1 56 ? 14.133 25.734 24.047 1 78.12 56 PRO B CA 1
ATOM 3787 C C . PRO B 1 56 ? 14.484 27.219 24.109 1 78.12 56 PRO B C 1
ATOM 3789 O O . PRO B 1 56 ? 13.695 28.016 24.625 1 78.12 56 PRO B O 1
ATOM 3792 N N . SER B 1 57 ? 15.648 27.594 23.594 1 80.38 57 SER B N 1
ATOM 3793 C CA . SER B 1 57 ? 16.266 28.906 23.734 1 80.38 57 SER B CA 1
ATOM 3794 C C . SER B 1 57 ? 15.375 30 23.172 1 80.38 57 SER B C 1
ATOM 3796 O O . SER B 1 57 ? 15.375 31.125 23.672 1 80.38 57 SER B O 1
ATOM 3798 N N . THR B 1 58 ? 14.531 29.609 22.281 1 79.88 58 THR B N 1
ATOM 3799 C CA . THR B 1 58 ? 13.758 30.625 21.578 1 79.88 58 THR B CA 1
ATOM 3800 C C . THR B 1 58 ? 12.422 30.875 22.266 1 79.88 58 THR B C 1
ATOM 3802 O O . THR B 1 58 ? 11.742 31.859 21.984 1 79.88 58 THR B O 1
ATOM 3805 N N . LYS B 1 59 ? 12.141 30.016 23.156 1 79.5 59 LYS B N 1
ATOM 3806 C CA . LYS B 1 59 ? 10.836 30.125 23.812 1 79.5 59 LYS B CA 1
ATOM 3807 C C . LYS B 1 59 ? 10.859 31.219 24.875 1 79.5 59 LYS B C 1
ATOM 3809 O O . LYS B 1 59 ? 11.883 31.438 25.516 1 79.5 59 LYS B O 1
ATOM 3814 N N . ARG B 1 60 ? 9.75 31.953 25.031 1 78.06 60 ARG B N 1
ATOM 3815 C CA . ARG B 1 60 ? 9.648 33.031 26.016 1 78.06 60 ARG B CA 1
ATOM 3816 C C . ARG B 1 60 ? 8.969 32.531 27.297 1 78.06 60 ARG B C 1
ATOM 3818 O O . ARG B 1 60 ? 9.195 33.094 28.375 1 78.06 60 ARG B O 1
ATOM 3825 N N . ALA B 1 61 ? 8.039 31.625 27.188 1 71.25 61 ALA B N 1
ATOM 3826 C CA . ALA B 1 61 ? 7.359 31.031 28.344 1 71.25 61 ALA B CA 1
ATOM 3827 C C . ALA B 1 61 ? 7.156 29.531 28.156 1 71.25 61 ALA B C 1
ATOM 3829 O O . ALA B 1 61 ? 7.086 29.047 27.016 1 71.25 61 ALA B O 1
ATOM 3830 N N . ASN B 1 62 ? 7.531 28.734 29.109 1 61.97 62 ASN B N 1
ATOM 3831 C CA . ASN B 1 62 ? 7.285 27.297 29.062 1 61.97 62 ASN B CA 1
ATOM 3832 C C . ASN B 1 62 ? 5.801 26.984 29.234 1 61.97 62 ASN B C 1
ATOM 3834 O O . ASN B 1 62 ? 5.375 26.531 30.297 1 61.97 62 ASN B O 1
ATOM 3838 N N . ARG B 1 63 ? 5.062 27.641 28.406 1 57.69 63 ARG B N 1
ATOM 3839 C CA . ARG B 1 63 ? 3.629 27.375 28.484 1 57.69 63 ARG B CA 1
ATOM 3840 C C . ARG B 1 63 ? 3.314 25.953 28.047 1 57.69 63 ARG B C 1
ATOM 3842 O O . ARG B 1 63 ? 2.146 25.578 27.906 1 57.69 63 ARG B O 1
ATOM 3849 N N . GLY B 1 64 ? 4.219 25.234 27.656 1 55.31 64 GLY B N 1
ATOM 3850 C CA . GLY B 1 64 ? 3.826 23.906 27.203 1 55.31 64 GLY B CA 1
ATOM 3851 C C . GLY B 1 64 ? 2.957 23.172 28.188 1 55.31 64 GLY B C 1
ATOM 3852 O O . GLY B 1 64 ? 3.139 23.297 29.406 1 55.31 64 GLY B O 1
ATOM 3853 N N . LYS B 1 65 ? 1.658 23.203 28 1 56.69 65 LYS B N 1
ATOM 3854 C CA . LYS B 1 65 ? 0.685 22.578 28.875 1 56.69 65 LYS B CA 1
ATOM 3855 C C . LYS B 1 65 ? 1.261 21.328 29.531 1 56.69 65 LYS B C 1
ATOM 3857 O O . LYS B 1 65 ? 1.789 20.453 28.844 1 56.69 65 LYS B O 1
ATOM 3862 N N . ARG B 1 66 ? 1.651 21.391 30.859 1 64.06 66 ARG B N 1
ATOM 3863 C CA . ARG B 1 66 ? 1.977 20.266 31.719 1 64.06 66 ARG B CA 1
ATOM 3864 C C . ARG B 1 66 ? 0.95 19.156 31.578 1 64.06 66 ARG B C 1
ATOM 3866 O O . ARG B 1 66 ? -0.203 19.406 31.219 1 64.06 66 ARG B O 1
ATOM 3873 N N . GLU B 1 67 ? 1.466 17.922 31.453 1 73.69 67 GLU B N 1
ATOM 3874 C CA . GLU B 1 67 ? 0.594 16.75 31.422 1 73.69 67 GLU B CA 1
ATOM 3875 C C . GLU B 1 67 ? -0.373 16.75 32.594 1 73.69 67 GLU B C 1
ATOM 3877 O O . GLU B 1 67 ? 0.038 16.953 33.75 1 73.69 67 GLU B O 1
ATOM 3882 N N . ALA B 1 68 ? -1.668 16.922 32.312 1 77.25 68 ALA B N 1
ATOM 3883 C CA . ALA B 1 68 ? -2.709 16.875 33.344 1 77.25 68 ALA B CA 1
ATOM 3884 C C . ALA B 1 68 ? -2.723 15.516 34.062 1 77.25 68 ALA B C 1
ATOM 3886 O O . ALA B 1 68 ? -3.039 15.438 35.25 1 77.25 68 ALA B O 1
ATOM 3887 N N . TRP B 1 69 ? -2.305 14.453 33.344 1 89.69 69 TRP B N 1
ATOM 3888 C CA . TRP B 1 69 ? -2.342 13.094 33.906 1 89.69 69 TRP B CA 1
ATOM 3889 C C . TRP B 1 69 ? -1.009 12.383 33.688 1 89.69 69 TRP B C 1
ATOM 3891 O O . TRP B 1 69 ? -0.913 11.453 32.875 1 89.69 69 TRP B O 1
ATOM 3901 N N . PRO B 1 70 ? -0.042 12.742 34.469 1 89.88 70 PRO B N 1
ATOM 3902 C CA . PRO B 1 70 ? 1.312 12.234 34.25 1 89.88 70 PRO B CA 1
ATOM 3903 C C . PRO B 1 70 ? 1.407 10.719 34.406 1 89.88 70 PRO B C 1
ATOM 3905 O O . PRO B 1 70 ? 2.088 10.055 33.625 1 89.88 70 PRO B O 1
ATOM 3908 N N . GLU B 1 71 ? 0.778 10.172 35.375 1 92.81 71 GLU B N 1
ATOM 3909 C CA . GLU B 1 71 ? 0.847 8.734 35.594 1 92.81 71 GLU B CA 1
ATOM 3910 C C . GLU B 1 71 ? 0.227 7.961 34.438 1 92.81 71 GLU B C 1
ATOM 3912 O O . GLU B 1 71 ? 0.795 6.969 33.969 1 92.81 71 GLU B O 1
ATOM 3917 N N . LEU B 1 72 ? -0.883 8.391 34.031 1 94.88 72 LEU B N 1
ATOM 3918 C CA . LEU B 1 72 ? -1.553 7.781 32.906 1 94.88 72 LEU B CA 1
ATOM 3919 C C . LEU B 1 72 ? -0.663 7.824 31.656 1 94.88 72 LEU B C 1
ATOM 3921 O O . LEU B 1 72 ? -0.504 6.816 30.969 1 94.88 72 LEU B O 1
ATOM 3925 N N . GLU B 1 73 ? -0.086 8.953 31.406 1 94.94 73 GLU B N 1
ATOM 3926 C CA . GLU B 1 73 ? 0.708 9.148 30.203 1 94.94 73 GLU B CA 1
ATOM 3927 C C . GLU B 1 73 ? 1.969 8.289 30.219 1 94.94 73 GLU B C 1
ATOM 3929 O O . GLU B 1 73 ? 2.391 7.773 29.188 1 94.94 73 GLU B O 1
ATOM 3934 N N . ASN B 1 74 ? 2.533 8.164 31.359 1 94.94 74 ASN B N 1
ATOM 3935 C CA . ASN B 1 74 ? 3.719 7.324 31.484 1 94.94 74 ASN B CA 1
ATOM 3936 C C . ASN B 1 74 ? 3.389 5.855 31.234 1 94.94 74 ASN B C 1
ATOM 3938 O O . ASN B 1 74 ? 4.121 5.16 30.531 1 94.94 74 ASN B O 1
ATOM 3942 N N . GLU B 1 75 ? 2.352 5.453 31.781 1 96.38 75 GLU B N 1
ATOM 3943 C CA . GLU B 1 75 ? 1.924 4.074 31.578 1 96.38 75 GLU B CA 1
ATOM 3944 C C . GLU B 1 75 ? 1.572 3.824 30.109 1 96.38 75 GLU B C 1
ATOM 3946 O O . GLU B 1 75 ? 1.921 2.783 29.547 1 96.38 75 GLU B O 1
ATOM 3951 N N . LEU B 1 76 ? 0.897 4.75 29.609 1 96.56 76 LEU B N 1
ATOM 3952 C CA . LEU B 1 76 ? 0.485 4.637 28.219 1 96.56 76 LEU B CA 1
ATOM 3953 C C . LEU B 1 76 ? 1.696 4.641 27.281 1 96.56 76 LEU B C 1
ATOM 3955 O O . LEU B 1 76 ? 1.749 3.871 26.328 1 96.56 76 LEU B O 1
ATOM 3959 N N . SER B 1 77 ? 2.611 5.516 27.578 1 96.31 77 SER B N 1
ATOM 3960 C CA . SER B 1 77 ? 3.836 5.566 26.797 1 96.31 77 SER B CA 1
ATOM 3961 C C . SER B 1 77 ? 4.594 4.246 26.859 1 96.31 77 SER B C 1
ATOM 3963 O O . SER B 1 77 ? 5.102 3.768 25.844 1 96.31 77 SER B O 1
ATOM 3965 N N . THR B 1 78 ? 4.66 3.701 27.969 1 96.44 78 THR B N 1
ATOM 3966 C CA . THR B 1 78 ? 5.305 2.404 28.156 1 96.44 78 THR B CA 1
ATOM 3967 C C . THR B 1 78 ? 4.582 1.324 27.359 1 96.44 78 THR B C 1
ATOM 3969 O O . THR B 1 78 ? 5.215 0.464 26.75 1 96.44 78 THR B O 1
ATOM 3972 N N . TRP B 1 79 ? 3.338 1.399 27.391 1 96 79 TRP B N 1
ATOM 3973 C CA . TRP B 1 79 ? 2.531 0.437 26.641 1 96 79 TRP B CA 1
ATOM 3974 C C . TRP B 1 79 ? 2.799 0.546 25.141 1 96 79 TRP B C 1
ATOM 3976 O O . TRP B 1 79 ? 3.004 -0.465 24.469 1 96 79 TRP B O 1
ATOM 3986 N N . VAL B 1 80 ? 2.756 1.773 24.641 1 95.81 80 VAL B N 1
ATOM 3987 C CA . VAL B 1 80 ? 2.986 1.991 23.219 1 95.81 80 VAL B CA 1
ATOM 3988 C C . VAL B 1 80 ? 4.355 1.44 22.828 1 95.81 80 VAL B C 1
ATOM 3990 O O . VAL B 1 80 ? 4.48 0.728 21.828 1 95.81 80 VAL B O 1
ATOM 3993 N N . ARG B 1 81 ? 5.316 1.723 23.625 1 94.88 81 ARG B N 1
ATOM 3994 C CA . ARG B 1 81 ? 6.676 1.28 23.344 1 94.88 81 ARG B CA 1
ATOM 3995 C C . ARG B 1 81 ? 6.781 -0.239 23.406 1 94.88 81 ARG B C 1
ATOM 3997 O O . ARG B 1 81 ? 7.477 -0.853 22.594 1 94.88 81 ARG B O 1
ATOM 4004 N N . SER B 1 82 ? 6.129 -0.776 24.328 1 94.25 82 SER B N 1
ATOM 4005 C CA . SER B 1 82 ? 6.133 -2.229 24.469 1 94.25 82 SER B CA 1
ATOM 4006 C C . SER B 1 82 ? 5.496 -2.906 23.266 1 94.25 82 SER B C 1
ATOM 4008 O O . SER B 1 82 ? 6.043 -3.871 22.719 1 94.25 82 SER B O 1
ATOM 4010 N N . GLU B 1 83 ? 4.367 -2.385 22.859 1 93.44 83 GLU B N 1
ATOM 4011 C CA . GLU B 1 83 ? 3.672 -2.949 21.703 1 93.44 83 GLU B CA 1
ATOM 4012 C C . GLU B 1 83 ? 4.5 -2.789 20.422 1 93.44 83 GLU B C 1
ATOM 4014 O O . GLU B 1 83 ? 4.562 -3.705 19.609 1 93.44 83 GLU B O 1
ATOM 4019 N N . ARG B 1 84 ? 5.125 -1.68 20.312 1 92.25 84 ARG B N 1
ATOM 4020 C CA . ARG B 1 84 ? 5.922 -1.429 19.109 1 92.25 84 ARG B CA 1
ATOM 4021 C C . ARG B 1 84 ? 7.18 -2.293 19.109 1 92.25 84 ARG B C 1
ATOM 4023 O O . ARG B 1 84 ? 7.613 -2.752 18.047 1 92.25 84 ARG B O 1
ATOM 4030 N N . ASN B 1 85 ? 7.699 -2.518 20.219 1 88.62 85 ASN B N 1
ATOM 4031 C CA . ASN B 1 85 ? 8.859 -3.393 20.328 1 88.62 85 ASN B CA 1
ATOM 4032 C C . ASN B 1 85 ? 8.539 -4.809 19.859 1 88.62 85 ASN B C 1
ATOM 4034 O O . ASN B 1 85 ? 9.406 -5.508 19.344 1 88.62 85 ASN B O 1
ATOM 4038 N N . LYS B 1 86 ? 7.27 -5.125 20.062 1 87.56 86 LYS B N 1
ATOM 4039 C CA . LYS B 1 86 ? 6.816 -6.438 19.609 1 87.56 86 LYS B CA 1
ATOM 4040 C C . LYS B 1 86 ? 6.441 -6.418 18.125 1 87.56 86 LYS B C 1
ATOM 4042 O O . LYS B 1 86 ? 6.113 -7.457 17.562 1 87.56 86 LYS B O 1
ATOM 4047 N N . GLY B 1 87 ? 6.469 -5.223 17.594 1 88.56 87 GLY B N 1
ATOM 4048 C CA . GLY B 1 87 ? 6.152 -5.086 16.188 1 88.56 87 GLY B CA 1
ATOM 4049 C C . GLY B 1 87 ? 4.672 -4.891 15.922 1 88.56 87 GLY B C 1
ATOM 4050 O O . GLY B 1 87 ? 4.23 -4.938 14.773 1 88.56 87 GLY B O 1
ATOM 4051 N N . ALA B 1 88 ? 3.908 -4.695 16.984 1 90.31 88 ALA B N 1
ATOM 4052 C CA . ALA B 1 88 ? 2.467 -4.52 16.828 1 90.31 88 ALA B CA 1
ATOM 4053 C C . ALA B 1 88 ? 2.141 -3.152 16.234 1 90.31 88 ALA B C 1
ATOM 4055 O O . ALA B 1 88 ? 2.85 -2.176 16.484 1 90.31 88 ALA B O 1
ATOM 4056 N N . GLN B 1 89 ? 1.103 -3.174 15.453 1 91.75 89 GLN B N 1
ATOM 4057 C CA . GLN B 1 89 ? 0.598 -1.905 14.938 1 91.75 89 GLN B CA 1
ATOM 4058 C C . GLN B 1 89 ? -0.227 -1.171 15.992 1 91.75 89 GLN B C 1
ATOM 4060 O O . GLN B 1 89 ? -1.048 -1.78 16.688 1 91.75 89 GLN B O 1
ATOM 4065 N N . VAL B 1 90 ? 0.053 0.106 16.125 1 91.81 90 VAL B N 1
ATOM 4066 C CA . VAL B 1 90 ? -0.659 0.914 17.109 1 91.81 90 VAL B CA 1
ATOM 4067 C C . VAL B 1 90 ? -1.242 2.154 16.438 1 91.81 90 VAL B C 1
ATOM 4069 O O . VAL B 1 90 ? -0.501 3.041 16.016 1 91.81 90 VAL B O 1
ATOM 4072 N N . SER B 1 91 ? -2.551 2.172 16.375 1 88.94 91 SER B N 1
ATOM 4073 C CA . SER B 1 91 ? -3.225 3.344 15.828 1 88.94 91 SER B CA 1
ATOM 4074 C C . SER B 1 91 ? -3.564 4.348 16.922 1 88.94 91 SER B C 1
ATOM 4076 O O . SER B 1 91 ? -3.508 4.023 18.109 1 88.94 91 SER B O 1
ATOM 4078 N N . THR B 1 92 ? -3.883 5.562 16.516 1 89.19 92 THR B N 1
ATOM 4079 C CA . THR B 1 92 ? -4.289 6.574 17.484 1 89.19 92 THR B CA 1
ATOM 4080 C C . THR B 1 92 ? -5.578 6.16 18.188 1 89.19 92 THR B C 1
ATOM 4082 O O . THR B 1 92 ? -5.754 6.43 19.375 1 89.19 92 THR B O 1
ATOM 4085 N N . ILE B 1 93 ? -6.336 5.461 17.484 1 84.19 93 ILE B N 1
ATOM 4086 C CA . ILE B 1 93 ? -7.586 4.984 18.062 1 84.19 93 ILE B CA 1
ATOM 4087 C C . ILE B 1 93 ? -7.289 3.979 19.172 1 84.19 93 ILE B C 1
ATOM 4089 O O . ILE B 1 93 ? -7.906 4.023 20.234 1 84.19 93 ILE B O 1
ATOM 4093 N N . ARG B 1 94 ? -6.379 3.148 18.891 1 88.81 94 ARG B N 1
ATOM 4094 C CA . ARG B 1 94 ? -6.004 2.158 19.891 1 88.81 94 ARG B CA 1
ATOM 4095 C C . ARG B 1 94 ? -5.383 2.826 21.109 1 88.81 94 ARG B C 1
ATOM 4097 O O . ARG B 1 94 ? -5.582 2.371 22.25 1 88.81 94 ARG B O 1
ATOM 4104 N N . ILE B 1 95 ? -4.602 3.846 20.906 1 93.06 95 ILE B N 1
ATOM 4105 C CA . ILE B 1 95 ? -3.99 4.586 22 1 93.06 95 ILE B CA 1
ATOM 4106 C C . ILE B 1 95 ? -5.082 5.18 22.891 1 93.06 95 ILE B C 1
ATOM 4108 O O . ILE B 1 95 ? -5.012 5.078 24.125 1 93.06 95 ILE B O 1
ATOM 4112 N N . ILE B 1 96 ? -6.066 5.758 22.266 1 91.69 96 ILE B N 1
ATOM 4113 C CA . ILE B 1 96 ? -7.16 6.367 23.016 1 91.69 96 ILE B CA 1
ATOM 4114 C C . ILE B 1 96 ? -7.895 5.297 23.812 1 91.69 96 ILE B C 1
ATOM 4116 O O . ILE B 1 96 ? -8.195 5.496 25 1 91.69 96 ILE B O 1
ATOM 4120 N N . ARG B 1 97 ? -8.117 4.176 23.203 1 89.88 97 ARG B N 1
ATOM 4121 C CA . ARG B 1 97 ? -8.805 3.086 23.891 1 89.88 97 ARG B CA 1
ATOM 4122 C C . ARG B 1 97 ? -7.984 2.586 25.078 1 89.88 97 ARG B C 1
ATOM 4124 O O . ARG B 1 97 ? -8.531 2.338 26.141 1 89.88 97 ARG B O 1
ATOM 4131 N N . GLU B 1 98 ? -6.723 2.42 24.844 1 94.19 98 GLU B N 1
ATOM 4132 C CA . GLU B 1 98 ? -5.855 1.974 25.922 1 94.19 98 GLU B CA 1
ATOM 4133 C C . GLU B 1 98 ? -5.777 3.018 27.031 1 94.19 98 GLU B C 1
ATOM 4135 O O . GLU B 1 98 ? -5.734 2.67 28.219 1 94.19 98 GLU B O 1
ATOM 4140 N N . ALA B 1 99 ? -5.77 4.301 26.625 1 95.81 99 ALA B N 1
ATOM 4141 C CA . ALA B 1 99 ? -5.758 5.387 27.609 1 95.81 99 ALA B CA 1
ATOM 4142 C C . ALA B 1 99 ? -7.004 5.348 28.484 1 95.81 99 ALA B C 1
ATOM 4144 O O . ALA B 1 99 ? -6.918 5.527 29.703 1 95.81 99 ALA B O 1
ATOM 4145 N N . ARG B 1 100 ? -8.078 5.086 27.875 1 94.56 100 ARG B N 1
ATOM 4146 C CA . ARG B 1 100 ? -9.328 5.012 28.625 1 94.56 100 ARG B CA 1
ATOM 4147 C C . ARG B 1 100 ? -9.328 3.82 29.578 1 94.56 100 ARG B C 1
ATOM 4149 O O . ARG B 1 100 ? -9.836 3.916 30.703 1 94.56 100 ARG B O 1
ATOM 4156 N N . LYS B 1 101 ? -8.859 2.764 29.141 1 94.12 101 LYS B N 1
ATOM 4157 C CA . LYS B 1 101 ? -8.734 1.586 29.984 1 94.12 101 LYS B CA 1
ATOM 4158 C C . LYS B 1 101 ? -7.859 1.875 31.203 1 94.12 101 LYS B C 1
ATOM 4160 O O . LYS B 1 101 ? -8.227 1.538 32.344 1 94.12 101 LYS B O 1
ATOM 4165 N N . ILE B 1 102 ? -6.711 2.479 30.953 1 95.81 102 ILE B N 1
ATOM 4166 C CA . ILE B 1 102 ? -5.781 2.816 32.031 1 95.81 102 ILE B CA 1
ATOM 4167 C C . ILE B 1 102 ? -6.434 3.828 32.969 1 95.81 102 ILE B C 1
ATOM 4169 O O . ILE B 1 102 ? -6.277 3.736 34.188 1 95.81 102 ILE B O 1
ATOM 4173 N N . ALA B 1 103 ? -7.156 4.785 32.406 1 95.25 103 ALA B N 1
ATOM 4174 C CA . ALA B 1 103 ? -7.84 5.793 33.219 1 95.25 103 ALA B CA 1
ATOM 4175 C C . ALA B 1 103 ? -8.836 5.148 34.188 1 95.25 103 ALA B C 1
ATOM 4177 O O . ALA B 1 103 ? -8.945 5.562 35.344 1 95.25 103 ALA B O 1
ATOM 4178 N N . ARG B 1 104 ? -9.555 4.156 33.688 1 94.44 104 ARG B N 1
ATOM 4179 C CA . ARG B 1 104 ? -10.5 3.434 34.531 1 94.44 104 ARG B CA 1
ATOM 4180 C C . ARG B 1 104 ? -9.773 2.707 35.656 1 94.44 104 ARG B C 1
ATOM 4182 O O . ARG B 1 104 ? -10.242 2.711 36.812 1 94.44 104 ARG B O 1
ATOM 4189 N N . SER B 1 105 ? -8.68 2.123 35.344 1 94.31 105 SER B N 1
ATOM 4190 C CA . SER B 1 105 ? -7.91 1.393 36.344 1 94.31 105 SER B CA 1
ATOM 4191 C C . SER B 1 105 ? -7.348 2.334 37.406 1 94.31 105 SER B C 1
ATOM 4193 O O . SER B 1 105 ? -7.207 1.953 38.562 1 94.31 105 SER B O 1
ATOM 4195 N N . LEU B 1 106 ? -7.055 3.533 37.031 1 94.31 106 LEU B N 1
ATOM 4196 C CA . LEU B 1 106 ? -6.488 4.523 37.938 1 94.31 106 LEU B CA 1
ATOM 4197 C C . LEU B 1 106 ? -7.59 5.367 38.562 1 94.31 106 LEU B C 1
ATOM 4199 O O . LEU B 1 106 ? -7.305 6.281 39.344 1 94.31 106 LEU B O 1
ATOM 4203 N N . GLN B 1 107 ? -8.82 5.09 38.188 1 92.19 107 GLN B N 1
ATOM 4204 C CA . GLN B 1 107 ? -10 5.762 38.719 1 92.19 107 GLN B CA 1
ATOM 4205 C C . GLN B 1 107 ? -9.977 7.254 38.406 1 92.19 107 GLN B C 1
ATOM 4207 O O . GLN B 1 107 ? -10.211 8.086 39.281 1 92.19 107 GLN B O 1
ATOM 4212 N N . LEU B 1 108 ? -9.57 7.555 37.219 1 91.88 108 LEU B N 1
ATOM 4213 C CA . LEU B 1 108 ? -9.609 8.93 36.719 1 91.88 108 LEU B CA 1
ATOM 4214 C C . LEU B 1 108 ? -10.922 9.211 36 1 91.88 108 LEU B C 1
ATOM 4216 O O . LEU B 1 108 ? -11.008 9.031 34.781 1 91.88 108 LEU B O 1
ATOM 4220 N N . ASP B 1 109 ? -11.875 9.664 36.562 1 85.62 109 ASP B N 1
ATOM 4221 C CA . ASP B 1 109 ? -13.227 9.805 36.031 1 85.62 109 ASP B CA 1
ATOM 4222 C C . ASP B 1 109 ? -13.32 10.984 35.094 1 85.62 109 ASP B C 1
ATOM 4224 O O . ASP B 1 109 ? -14.195 11.023 34.219 1 85.62 109 ASP B O 1
ATOM 4228 N N . ASP B 1 110 ? -12.398 11.93 35.188 1 87.56 110 ASP B N 1
ATOM 4229 C CA . ASP B 1 110 ? -12.508 13.141 34.375 1 87.56 110 ASP B CA 1
ATOM 4230 C C . ASP B 1 110 ? -11.781 12.977 33.031 1 87.56 110 ASP B C 1
ATOM 4232 O O . ASP B 1 110 ? -11.844 13.859 32.188 1 87.56 110 ASP B O 1
ATOM 4236 N N . PHE B 1 111 ? -11.227 11.859 32.875 1 91.56 111 PHE B N 1
ATOM 4237 C CA . PHE B 1 111 ? -10.453 11.656 31.672 1 91.56 111 PHE B CA 1
ATOM 4238 C C . PHE B 1 111 ? -11.352 11.242 30.5 1 91.56 111 PHE B C 1
ATOM 4240 O O . PHE B 1 111 ? -12.039 10.227 30.578 1 91.56 111 PHE B O 1
ATOM 4247 N N . LEU B 1 112 ? -11.359 11.953 29.391 1 88.12 112 LEU B N 1
ATOM 4248 C CA . LEU B 1 112 ? -12.234 11.688 28.25 1 88.12 112 LEU B CA 1
ATOM 4249 C C . LEU B 1 112 ? -11.469 10.992 27.125 1 88.12 112 LEU B C 1
ATOM 4251 O O . LEU B 1 112 ? -12.047 10.234 26.359 1 88.12 112 LEU B O 1
ATOM 4255 N N . GLY B 1 113 ? -10.133 11.211 27.062 1 88.88 113 GLY B N 1
ATOM 4256 C CA . GLY B 1 113 ? -9.344 10.609 26 1 88.88 113 GLY B CA 1
ATOM 4257 C C . GLY B 1 113 ? -9.758 11.078 24.625 1 88.88 113 GLY B C 1
ATOM 4258 O O . GLY B 1 113 ? -10.125 10.266 23.766 1 88.88 113 GLY B O 1
ATOM 4259 N N . THR B 1 114 ? -9.633 12.344 24.297 1 86.62 114 THR B N 1
ATOM 4260 C CA . THR B 1 114 ? -10.023 12.938 23.016 1 86.62 114 THR B CA 1
ATOM 4261 C C . THR B 1 114 ? -8.891 12.836 22 1 86.62 114 THR B C 1
ATOM 4263 O O . THR B 1 114 ? -7.734 12.625 22.375 1 86.62 114 THR B O 1
ATOM 4266 N N . PRO B 1 115 ? -9.258 12.898 20.75 1 86.62 115 PRO B N 1
ATOM 4267 C CA . PRO B 1 115 ? -8.219 12.898 19.719 1 86.62 115 PRO B CA 1
ATOM 4268 C C . PRO B 1 115 ? -7.195 14.016 19.922 1 86.62 115 PRO B C 1
ATOM 4270 O O . PRO B 1 115 ? -6 13.82 19.703 1 86.62 115 PRO B O 1
ATOM 4273 N N . HIS B 1 116 ? -7.684 15.086 20.344 1 83.38 1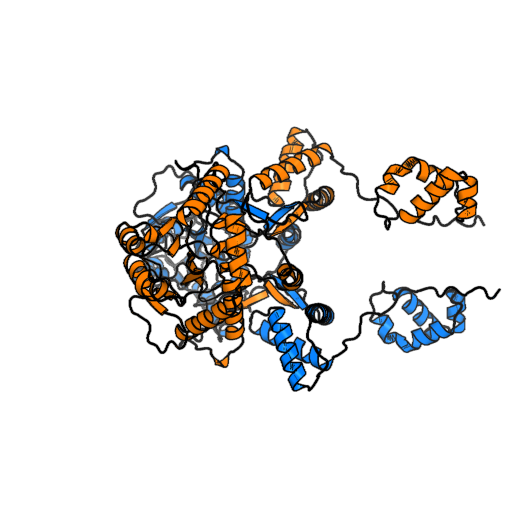16 HIS B N 1
ATOM 4274 C CA . HIS B 1 116 ? -6.785 16.203 20.594 1 83.38 116 HIS B CA 1
ATOM 4275 C C . HIS B 1 116 ? -5.805 15.883 21.719 1 83.38 116 HIS B C 1
ATOM 4277 O O . HIS B 1 116 ? -4.609 16.172 21.609 1 83.38 116 HIS B O 1
ATOM 4283 N N . TRP B 1 117 ? -6.336 15.367 22.75 1 89.25 117 TRP B N 1
ATOM 4284 C CA . TRP B 1 117 ? -5.457 14.945 23.828 1 89.25 117 TRP B CA 1
ATOM 4285 C C . TRP B 1 117 ? -4.406 13.961 23.328 1 89.25 117 TRP B C 1
ATOM 4287 O O . TRP B 1 117 ? -3.232 14.055 23.688 1 89.25 117 TRP B O 1
ATOM 4297 N N . CYS B 1 118 ? -4.816 13 22.5 1 91.81 118 CYS B N 1
ATOM 4298 C CA . CYS B 1 118 ? -3.92 11.969 21.984 1 91.81 118 CYS B CA 1
ATOM 4299 C C . CYS B 1 118 ? -2.76 12.602 21.219 1 91.81 118 CYS B C 1
ATOM 4301 O O . CYS B 1 118 ? -1.606 12.203 21.406 1 91.81 118 CYS B O 1
ATOM 4303 N N . HIS B 1 119 ? -3.094 13.578 20.484 1 89.5 119 HIS B N 1
ATOM 4304 C CA . HIS B 1 119 ? -2.055 14.266 19.719 1 89.5 119 HIS B CA 1
ATOM 4305 C C . HIS B 1 119 ? -1.06 14.953 20.641 1 89.5 119 HIS B C 1
ATOM 4307 O O . HIS B 1 119 ? 0.151 14.891 20.422 1 89.5 119 HIS B O 1
ATOM 4313 N N . SER B 1 120 ? -1.605 15.641 21.656 1 87.5 120 SER B N 1
ATOM 4314 C CA . SER B 1 120 ? -0.742 16.312 22.625 1 87.5 120 SER B CA 1
ATOM 4315 C C . SER B 1 120 ? 0.115 15.305 23.391 1 87.5 120 SER B C 1
ATOM 4317 O O . SER B 1 120 ? 1.294 15.555 23.641 1 87.5 120 SER B O 1
ATOM 4319 N N . PHE B 1 121 ? -0.506 14.219 23.766 1 93.56 121 PHE B N 1
ATOM 4320 C CA . PHE B 1 121 ? 0.207 13.133 24.438 1 93.56 121 PHE B CA 1
ATOM 4321 C C . PHE B 1 121 ? 1.373 12.656 23.578 1 93.56 121 PHE B C 1
ATOM 4323 O O . PHE B 1 121 ? 2.49 12.5 24.078 1 93.56 121 PHE B O 1
ATOM 4330 N N . MET B 1 122 ? 1.117 12.414 22.266 1 92.81 122 MET B N 1
ATOM 4331 C CA . MET B 1 122 ? 2.143 11.93 21.344 1 92.81 122 MET B CA 1
ATOM 4332 C C . MET B 1 122 ? 3.291 12.922 21.234 1 92.81 122 MET B C 1
ATOM 4334 O O . MET B 1 122 ? 4.461 12.531 21.219 1 92.81 122 MET B O 1
ATOM 4338 N N . GLU B 1 123 ? 2.961 14.172 21.172 1 88.06 123 GLU B N 1
ATOM 4339 C CA . GLU B 1 123 ? 3.984 15.211 21.094 1 88.06 123 GLU B CA 1
ATOM 4340 C C . GLU B 1 123 ? 4.84 15.234 22.359 1 88.06 123 GLU B C 1
ATOM 4342 O O . GLU B 1 123 ? 6.066 15.32 22.281 1 88.06 123 GLU B O 1
ATOM 4347 N N . ARG B 1 124 ? 4.195 15.164 23.5 1 89 124 ARG B N 1
ATOM 4348 C CA . ARG B 1 124 ? 4.898 15.219 24.766 1 89 124 ARG B CA 1
ATOM 4349 C C . ARG B 1 124 ? 5.812 14.008 24.953 1 89 124 ARG B C 1
ATOM 4351 O O . ARG B 1 124 ? 6.887 14.117 25.547 1 89 124 ARG B O 1
ATOM 4358 N N . LYS B 1 125 ? 5.391 12.891 24.422 1 94 125 LYS B N 1
ATOM 4359 C CA . LYS B 1 125 ? 6.133 11.656 24.656 1 94 125 LYS B CA 1
ATOM 4360 C C . LYS B 1 125 ? 6.988 11.305 23.438 1 94 125 LYS B C 1
ATOM 4362 O O . LYS B 1 125 ? 7.508 10.188 23.344 1 94 125 LYS B O 1
ATOM 4367 N N . ASN B 1 126 ? 7.086 12.164 22.453 1 93.56 126 ASN B N 1
ATOM 4368 C CA . ASN B 1 126 ? 7.93 12.031 21.266 1 93.56 126 ASN B CA 1
ATOM 4369 C C . ASN B 1 126 ? 7.48 10.867 20.375 1 93.56 126 ASN B C 1
ATOM 4371 O O . ASN B 1 126 ? 8.305 10.07 19.922 1 93.56 126 ASN B O 1
ATOM 4375 N N . LEU B 1 127 ? 6.223 10.742 20.297 1 93.44 127 LEU B N 1
ATOM 4376 C CA . LEU B 1 127 ? 5.609 9.766 19.422 1 93.44 127 LEU B CA 1
ATOM 4377 C C . LEU B 1 127 ? 5.039 10.438 18.172 1 93.44 127 LEU B C 1
ATOM 4379 O O . LEU B 1 127 ? 4.574 11.578 18.234 1 93.44 127 LEU B O 1
ATOM 4383 N N . THR B 1 128 ? 5.113 9.82 17.031 1 91.81 128 THR B N 1
ATOM 4384 C CA . THR B 1 128 ? 4.586 10.359 15.781 1 91.81 128 THR B CA 1
ATOM 4385 C C . THR B 1 128 ? 4.086 9.234 14.883 1 91.81 128 THR B C 1
ATOM 4387 O O . THR B 1 128 ? 4.453 8.07 15.062 1 91.81 128 THR B O 1
ATOM 4390 N N . VAL B 1 129 ? 3.174 9.555 14.055 1 89.12 129 VAL B N 1
ATOM 4391 C CA . VAL B 1 129 ? 2.691 8.602 13.07 1 89.12 129 VAL B CA 1
ATOM 4392 C C . VAL B 1 129 ? 3.746 8.406 11.977 1 89.12 129 VAL B C 1
ATOM 4394 O O . VAL B 1 129 ? 4.215 9.375 11.383 1 89.12 129 VAL B O 1
ATOM 4397 N N . ARG B 1 130 ? 4.16 7.16 11.859 1 86.56 130 ARG B N 1
ATOM 4398 C CA . ARG B 1 130 ? 5.215 6.84 10.906 1 86.56 130 ARG B CA 1
ATOM 4399 C C . ARG B 1 130 ? 4.734 5.809 9.891 1 86.56 130 ARG B C 1
ATOM 4401 O O . ARG B 1 130 ? 3.885 4.969 10.203 1 86.56 130 ARG B O 1
ATOM 4408 N N . ARG B 1 131 ? 5.23 5.918 8.742 1 82.81 131 ARG B N 1
ATOM 4409 C CA . ARG B 1 131 ? 4.988 4.879 7.746 1 82.81 131 ARG B CA 1
ATOM 4410 C C . ARG B 1 131 ? 5.797 3.623 8.055 1 82.81 131 ARG B C 1
ATOM 4412 O O . ARG B 1 131 ? 6.973 3.709 8.422 1 82.81 131 ARG B O 1
ATOM 4419 N N . ALA B 1 132 ? 5.203 2.58 7.906 1 85.44 132 ALA B N 1
ATOM 4420 C CA . ALA B 1 132 ? 5.914 1.32 8.117 1 85.44 132 ALA B CA 1
ATOM 4421 C C . ALA B 1 132 ? 6.988 1.11 7.055 1 85.44 132 ALA B C 1
ATOM 4423 O O . ALA B 1 132 ? 6.762 1.376 5.875 1 85.44 132 ALA B O 1
ATOM 4424 N N . THR B 1 133 ? 8.117 0.715 7.523 1 76.38 133 THR B N 1
ATOM 4425 C CA . THR B 1 133 ? 9.211 0.43 6.598 1 76.38 133 THR B CA 1
ATOM 4426 C C . THR B 1 133 ? 9.227 -1.048 6.219 1 76.38 133 THR B C 1
ATOM 4428 O O . THR B 1 133 ? 9.789 -1.425 5.188 1 76.38 133 THR B O 1
ATOM 4431 N N . SER B 1 134 ? 8.703 -1.862 7.039 1 79.81 134 SER B N 1
ATOM 4432 C CA . SER B 1 134 ? 8.633 -3.295 6.777 1 79.81 134 SER B CA 1
ATOM 4433 C C . SER B 1 134 ? 7.367 -3.906 7.375 1 79.81 134 SER B C 1
ATOM 4435 O O . SER B 1 134 ? 6.941 -3.527 8.469 1 79.81 134 SER B O 1
ATOM 4437 N N . VAL B 1 135 ? 6.812 -4.695 6.59 1 83.69 135 VAL B N 1
ATOM 4438 C CA . VAL B 1 135 ? 5.625 -5.418 7.027 1 83.69 135 VAL B CA 1
ATOM 4439 C C . VAL B 1 135 ? 5.801 -6.91 6.754 1 83.69 135 VAL B C 1
ATOM 4441 O O . VAL B 1 135 ? 6.188 -7.309 5.652 1 83.69 135 VAL B O 1
ATOM 4444 N N . GLY B 1 136 ? 5.703 -7.734 7.781 1 82.5 136 GLY B N 1
ATOM 4445 C CA . GLY B 1 136 ? 5.848 -9.172 7.594 1 82.5 136 GLY B CA 1
ATOM 4446 C C . GLY B 1 136 ? 6.008 -9.93 8.891 1 82.5 136 GLY B C 1
ATOM 4447 O O . GLY B 1 136 ? 5.699 -9.406 9.969 1 82.5 136 GLY B O 1
ATOM 4448 N N . GLN B 1 137 ? 6.453 -11.117 8.781 1 77.38 137 GLN B N 1
ATOM 4449 C CA . GLN B 1 137 ? 6.57 -11.984 9.945 1 77.38 137 GLN B CA 1
ATOM 4450 C C . GLN B 1 137 ? 7.812 -11.648 10.758 1 77.38 137 GLN B C 1
ATOM 4452 O O . GLN B 1 137 ? 8.789 -11.125 10.227 1 77.38 137 GLN B O 1
ATOM 4457 N N . SER B 1 138 ? 7.715 -11.898 12 1 77.06 138 SER B N 1
ATOM 4458 C CA . SER B 1 138 ? 8.852 -11.711 12.891 1 77.06 138 SER B CA 1
ATOM 4459 C C . SER B 1 138 ? 9.977 -12.695 12.57 1 77.06 138 SER B C 1
ATOM 4461 O O . SER B 1 138 ? 9.734 -13.734 11.953 1 77.06 138 SER B O 1
ATOM 4463 N N . LEU B 1 139 ? 11.109 -12.25 12.984 1 78.56 139 LEU B N 1
ATOM 4464 C CA . LEU B 1 139 ? 12.234 -13.172 12.906 1 78.56 139 LEU B CA 1
ATOM 4465 C C . LEU B 1 139 ? 12.016 -14.375 13.82 1 78.56 139 LEU B C 1
ATOM 4467 O O . LEU B 1 139 ? 11.328 -14.273 14.836 1 78.56 139 LEU B O 1
ATOM 4471 N N . PRO B 1 140 ? 12.562 -15.453 13.383 1 77.94 140 PRO B N 1
ATOM 4472 C CA . PRO B 1 140 ? 12.477 -16.609 14.281 1 77.94 140 PRO B CA 1
ATOM 4473 C C . PRO B 1 140 ? 13.094 -16.344 15.648 1 77.94 140 PRO B C 1
ATOM 4475 O O . PRO B 1 140 ? 13.992 -15.516 15.781 1 77.94 140 PRO B O 1
ATOM 4478 N N . LEU B 1 141 ? 12.602 -16.984 16.672 1 75.81 141 LEU B N 1
ATOM 4479 C CA . LEU B 1 141 ? 13.07 -16.781 18.031 1 75.81 141 LEU B CA 1
ATOM 4480 C C . LEU B 1 141 ? 14.562 -17.062 18.156 1 75.81 141 LEU B C 1
ATOM 4482 O O . LEU B 1 141 ? 15.281 -16.344 18.859 1 75.81 141 LEU B O 1
ATOM 4486 N N . ASP B 1 142 ? 15.062 -18.047 17.422 1 83.06 142 ASP B N 1
ATOM 4487 C CA . ASP B 1 142 ? 16.469 -18.438 17.469 1 83.06 142 ASP B CA 1
ATOM 4488 C C . ASP B 1 142 ? 17.234 -17.859 16.281 1 83.06 142 ASP B C 1
ATOM 4490 O O . ASP B 1 142 ? 18.156 -18.5 15.766 1 83.06 142 ASP B O 1
ATOM 4494 N N . TRP B 1 143 ? 16.828 -16.672 15.891 1 85.69 143 TRP B N 1
ATOM 4495 C CA . TRP B 1 143 ? 17.406 -16.125 14.664 1 85.69 143 TRP B CA 1
ATOM 4496 C C . TRP B 1 143 ? 18.891 -15.828 14.844 1 85.69 143 TRP B C 1
ATOM 4498 O O . TRP B 1 143 ? 19.688 -16.031 13.93 1 85.69 143 TRP B O 1
ATOM 4508 N N . GLU B 1 144 ? 19.312 -15.398 16.031 1 88.12 144 GLU B N 1
ATOM 4509 C CA . GLU B 1 144 ? 20.719 -15.078 16.281 1 88.12 144 GLU B CA 1
ATOM 4510 C C . GLU B 1 144 ? 21.609 -16.312 16.125 1 88.12 144 GLU B C 1
ATOM 4512 O O . GLU B 1 144 ? 22.656 -16.25 15.492 1 88.12 144 GLU B O 1
ATOM 4517 N N . LYS B 1 145 ? 21.125 -17.344 16.734 1 90 145 LYS B N 1
ATOM 4518 C CA . LYS B 1 145 ? 21.891 -18.578 16.625 1 90 145 LYS B CA 1
ATOM 4519 C C . LYS B 1 145 ? 21.922 -19.078 15.18 1 90 145 LYS B C 1
ATOM 4521 O O . LYS B 1 145 ? 22.969 -19.516 14.695 1 90 145 LYS B O 1
ATOM 4526 N N . LYS B 1 146 ? 20.812 -19.016 14.508 1 90.75 146 LYS B N 1
ATOM 4527 C CA . LYS B 1 146 ? 20.734 -19.453 13.117 1 90.75 146 LYS B CA 1
ATOM 4528 C C . LYS B 1 146 ? 21.656 -18.625 12.227 1 90.75 146 LYS B C 1
ATOM 4530 O O . LYS B 1 146 ? 22.281 -19.156 11.312 1 90.75 146 LYS B O 1
ATOM 4535 N N . VAL B 1 147 ? 21.75 -17.391 12.523 1 93.06 147 VAL B N 1
ATOM 4536 C CA . VAL B 1 147 ? 22.609 -16.5 11.75 1 93.06 147 VAL B CA 1
ATOM 4537 C C . VAL B 1 147 ? 24.078 -16.844 12 1 93.06 147 VAL B C 1
ATOM 4539 O O . VAL B 1 147 ? 24.859 -16.906 11.055 1 93.06 147 VAL B O 1
ATOM 4542 N N . ALA B 1 148 ? 24.391 -17.062 13.242 1 92.62 148 ALA B N 1
ATOM 4543 C CA . ALA B 1 148 ? 25.766 -17.438 13.578 1 92.62 148 ALA B CA 1
ATOM 4544 C C . ALA B 1 148 ? 26.156 -18.75 12.898 1 92.62 148 ALA B C 1
ATOM 4546 O O . ALA B 1 148 ? 27.25 -18.844 12.312 1 92.62 148 ALA B O 1
ATOM 4547 N N . ASP B 1 149 ? 25.281 -19.703 12.93 1 93.69 149 ASP B N 1
ATOM 4548 C CA . ASP B 1 149 ? 25.531 -20.984 12.289 1 93.69 149 ASP B CA 1
ATOM 4549 C C . ASP B 1 149 ? 25.688 -20.828 10.781 1 93.69 149 ASP B C 1
ATOM 4551 O O . ASP B 1 149 ? 26.547 -21.469 10.164 1 93.69 149 ASP B O 1
ATOM 4555 N N . TYR B 1 150 ? 24.859 -20.062 10.273 1 95.25 150 TYR B N 1
ATOM 4556 C CA . TYR B 1 150 ? 24.906 -19.828 8.836 1 95.25 150 TYR B CA 1
ATOM 4557 C C . TYR B 1 150 ? 26.234 -19.188 8.438 1 95.25 150 TYR B C 1
ATOM 4559 O O . TYR B 1 150 ? 26.859 -19.578 7.445 1 95.25 150 TYR B O 1
ATOM 4567 N N . HIS B 1 151 ? 26.703 -18.219 9.211 1 94.56 151 HIS B N 1
ATOM 4568 C CA . HIS B 1 151 ? 27.953 -17.531 8.898 1 94.56 151 HIS B CA 1
ATOM 4569 C C . HIS B 1 151 ? 29.141 -18.5 8.977 1 94.56 151 HIS B C 1
ATOM 4571 O O . HIS B 1 151 ? 30.047 -18.453 8.133 1 94.56 151 HIS B O 1
ATOM 4577 N N . LEU B 1 152 ? 29.094 -19.297 9.938 1 93.5 152 LEU B N 1
ATOM 4578 C CA . LEU B 1 152 ? 30.141 -20.297 10.055 1 93.5 152 LEU B CA 1
ATOM 4579 C C . LEU B 1 152 ? 30.125 -21.25 8.852 1 93.5 152 LEU B C 1
ATOM 4581 O O . LEU B 1 152 ? 31.172 -21.547 8.273 1 93.5 152 LEU B O 1
ATOM 4585 N N . PHE B 1 153 ? 28.984 -21.672 8.547 1 94.75 153 PHE B N 1
ATOM 4586 C CA . PHE B 1 153 ? 28.844 -22.562 7.402 1 94.75 153 PHE B CA 1
ATOM 4587 C C . PHE B 1 153 ? 29.281 -21.875 6.117 1 94.75 153 PHE B C 1
ATOM 4589 O O . PHE B 1 153 ? 29.984 -22.469 5.301 1 94.75 153 PHE B O 1
ATOM 4596 N N . PHE B 1 154 ? 28.844 -20.719 5.941 1 94.94 154 PHE B N 1
ATOM 4597 C CA . PHE B 1 154 ? 29.156 -19.938 4.758 1 94.94 154 PHE B CA 1
ATOM 4598 C C . PHE B 1 154 ? 30.672 -19.797 4.594 1 94.94 154 PHE B C 1
ATOM 4600 O O . PHE B 1 154 ? 31.203 -19.984 3.494 1 94.94 154 PHE B O 1
ATOM 4607 N N . GLN B 1 155 ? 31.344 -19.5 5.68 1 93 155 GLN B N 1
ATOM 4608 C CA . GLN B 1 155 ? 32.781 -19.328 5.648 1 93 155 GLN B CA 1
ATOM 4609 C C . GLN B 1 155 ? 33.469 -20.625 5.242 1 93 155 GLN B C 1
ATOM 4611 O O . GLN B 1 155 ? 34.406 -20.625 4.418 1 93 155 GLN B O 1
ATOM 4616 N N . ARG B 1 156 ? 32.969 -21.656 5.734 1 94.06 156 ARG B N 1
ATOM 4617 C CA . ARG B 1 156 ? 33.562 -22.953 5.414 1 94.06 156 ARG B CA 1
ATOM 4618 C C . ARG B 1 156 ? 33.281 -23.344 3.967 1 94.06 156 ARG B C 1
ATOM 4620 O O . ARG B 1 156 ? 34.156 -23.797 3.252 1 94.06 156 ARG B O 1
ATOM 4627 N N . ALA B 1 157 ? 32.094 -23.141 3.592 1 93 157 ALA B N 1
ATOM 4628 C CA . ALA B 1 157 ? 31.641 -23.562 2.27 1 93 157 ALA B CA 1
ATOM 4629 C C . ALA B 1 157 ? 32.312 -22.734 1.172 1 93 157 ALA B C 1
ATOM 4631 O O . ALA B 1 157 ? 32.5 -23.219 0.056 1 93 157 ALA B O 1
ATOM 4632 N N . THR B 1 158 ? 32.625 -21.5 1.491 1 94.12 158 THR B N 1
ATOM 4633 C CA . THR B 1 158 ? 33.156 -20.625 0.458 1 94.12 158 THR B CA 1
ATOM 4634 C C . THR B 1 158 ? 34.688 -20.5 0.583 1 94.12 158 THR B C 1
ATOM 4636 O O . THR B 1 158 ? 35.312 -19.688 -0.1 1 94.12 158 THR B O 1
ATOM 4639 N N . ALA B 1 159 ? 35.188 -21.25 1.47 1 91.94 159 ALA B N 1
ATOM 4640 C CA . ALA B 1 159 ? 36.656 -21.219 1.62 1 91.94 159 ALA B CA 1
ATOM 4641 C C . ALA B 1 159 ? 37.344 -21.562 0.306 1 91.94 159 ALA B C 1
ATOM 4643 O O . ALA B 1 159 ? 37.031 -22.578 -0.32 1 91.94 159 ALA B O 1
ATOM 4644 N N . GLY B 1 160 ? 38.219 -20.75 -0.191 1 89 160 GLY B N 1
ATOM 4645 C CA . GLY B 1 160 ? 38.969 -21 -1.399 1 89 160 GLY B CA 1
ATOM 4646 C C . GLY B 1 160 ? 38.25 -20.625 -2.668 1 89 160 GLY B C 1
ATOM 4647 O O . GLY B 1 160 ? 38.75 -20.812 -3.771 1 89 160 GLY B O 1
ATOM 4648 N N . ILE B 1 161 ? 37.031 -20.188 -2.537 1 93.5 161 ILE B N 1
ATOM 4649 C CA . ILE B 1 161 ? 36.25 -19.781 -3.707 1 93.5 161 ILE B CA 1
ATOM 4650 C C . ILE B 1 161 ? 36.406 -18.266 -3.912 1 93.5 161 ILE B C 1
ATOM 4652 O O . ILE B 1 161 ? 36.281 -17.484 -2.961 1 93.5 161 ILE B O 1
ATOM 4656 N N . SER B 1 162 ? 36.656 -17.922 -5.109 1 92.25 162 SER B N 1
ATOM 4657 C CA . SER B 1 162 ? 36.812 -16.516 -5.441 1 92.25 162 SER B CA 1
ATOM 4658 C C . SER B 1 162 ? 35.469 -15.789 -5.367 1 92.25 162 SER B C 1
ATOM 4660 O O . SER B 1 162 ? 34.406 -16.391 -5.621 1 92.25 162 SER B O 1
ATOM 4662 N N . GLN B 1 163 ? 35.5 -14.484 -5.121 1 93.69 163 GLN B N 1
ATOM 4663 C CA . GLN B 1 163 ? 34.281 -13.664 -5.027 1 93.69 163 GLN B CA 1
ATOM 4664 C C . GLN B 1 163 ? 33.5 -13.672 -6.344 1 93.69 163 GLN B C 1
ATOM 4666 O O . GLN B 1 163 ? 32.281 -13.57 -6.352 1 93.69 163 GLN B O 1
ATOM 4671 N N . LYS B 1 164 ? 34.219 -13.867 -7.402 1 93 164 LYS B N 1
ATOM 4672 C CA . LYS B 1 164 ? 33.594 -13.867 -8.719 1 93 164 LYS B CA 1
ATOM 4673 C C . LYS B 1 164 ? 32.75 -15.133 -8.938 1 93 164 LYS B C 1
ATOM 4675 O O . LYS B 1 164 ? 31.984 -15.219 -9.891 1 93 164 LYS B O 1
ATOM 4680 N N . ASP B 1 165 ? 32.969 -16.094 -8.031 1 95.31 165 ASP B N 1
ATOM 4681 C CA . ASP B 1 165 ? 32.312 -17.391 -8.203 1 95.31 165 ASP B CA 1
ATOM 4682 C C . ASP B 1 165 ? 31.297 -17.641 -7.078 1 95.31 165 ASP B C 1
ATOM 4684 O O . ASP B 1 165 ? 30.766 -18.75 -6.949 1 95.31 165 ASP B O 1
ATOM 4688 N N . ILE B 1 166 ? 31.031 -16.609 -6.238 1 96.44 166 ILE B N 1
ATOM 4689 C CA . ILE B 1 166 ? 29.984 -16.688 -5.211 1 96.44 166 ILE B CA 1
ATOM 4690 C C . ILE B 1 166 ? 28.766 -15.875 -5.652 1 96.44 166 ILE B C 1
ATOM 4692 O O . ILE B 1 166 ? 28.844 -14.648 -5.789 1 96.44 166 ILE B O 1
ATOM 4696 N N . GLY B 1 167 ? 27.688 -16.609 -5.871 1 97.31 167 GLY B N 1
ATOM 4697 C CA . GLY B 1 167 ? 26.516 -15.945 -6.402 1 97.31 167 GLY B CA 1
ATOM 4698 C C . GLY B 1 167 ? 25.297 -16.047 -5.488 1 97.31 167 GLY B C 1
ATOM 4699 O O . GLY B 1 167 ? 25.25 -16.922 -4.621 1 97.31 167 GLY B O 1
ATOM 4700 N N . ASN B 1 168 ? 24.375 -15.148 -5.59 1 98.25 168 ASN B N 1
ATOM 4701 C CA . ASN B 1 168 ? 23.047 -15.172 -4.965 1 98.25 168 ASN B CA 1
ATOM 4702 C C . ASN B 1 168 ? 21.938 -15.016 -6 1 98.25 168 ASN B C 1
ATOM 4704 O O . ASN B 1 168 ? 22 -14.117 -6.844 1 98.25 168 ASN B O 1
ATOM 4708 N N . MET B 1 169 ? 21.031 -15.93 -5.938 1 97.88 169 MET B N 1
ATOM 4709 C CA . MET B 1 169 ? 19.906 -15.906 -6.859 1 97.88 169 MET B CA 1
ATOM 4710 C C . MET B 1 169 ? 18.594 -15.742 -6.102 1 97.88 169 MET B C 1
ATOM 4712 O O . MET B 1 169 ? 18.422 -16.297 -5.02 1 97.88 169 MET B O 1
ATOM 4716 N N . ASP B 1 170 ? 17.594 -14.953 -6.648 1 96.62 170 ASP B N 1
ATOM 4717 C CA . ASP B 1 170 ? 16.281 -14.75 -6.047 1 96.62 170 ASP B CA 1
ATOM 4718 C C . ASP B 1 170 ? 15.227 -14.477 -7.121 1 96.62 170 ASP B C 1
ATOM 4720 O O . ASP B 1 170 ? 15.555 -14.039 -8.227 1 96.62 170 ASP B O 1
ATOM 4724 N N . GLU B 1 171 ? 14.07 -14.875 -6.84 1 96.25 171 GLU B N 1
ATOM 4725 C CA . GLU B 1 171 ? 12.914 -14.586 -7.688 1 96.25 171 GLU B CA 1
ATOM 4726 C C . GLU B 1 171 ? 12.164 -13.352 -7.199 1 96.25 171 GLU B C 1
ATOM 4728 O O . GLU B 1 171 ? 11.711 -13.305 -6.055 1 96.25 171 GLU B O 1
ATOM 4733 N N . VAL B 1 172 ? 12.008 -12.406 -8.055 1 95.06 172 VAL B N 1
ATOM 4734 C CA . VAL B 1 172 ? 11.375 -11.133 -7.707 1 95.06 172 VAL B CA 1
ATOM 4735 C C . VAL B 1 172 ? 10.031 -11.016 -8.43 1 95.06 172 VAL B C 1
ATOM 4737 O O . VAL B 1 172 ? 9.992 -10.836 -9.648 1 95.06 172 VAL B O 1
ATOM 4740 N N . PRO B 1 173 ? 8.961 -11.086 -7.723 1 93.12 173 PRO B N 1
ATOM 4741 C CA . PRO B 1 173 ? 7.66 -10.844 -8.344 1 93.12 173 PRO B CA 1
ATOM 4742 C C . PRO B 1 173 ? 7.422 -9.367 -8.656 1 93.12 173 PRO B C 1
ATOM 4744 O O . PRO B 1 173 ? 7.707 -8.5 -7.828 1 93.12 173 PRO B O 1
ATOM 4747 N N . VAL B 1 174 ? 6.918 -9.117 -9.859 1 94.75 174 VAL B N 1
ATOM 4748 C CA . VAL B 1 174 ? 6.672 -7.746 -10.289 1 94.75 174 VAL B CA 1
ATOM 4749 C C . VAL B 1 174 ? 5.309 -7.66 -10.977 1 94.75 174 VAL B C 1
ATOM 4751 O O . VAL B 1 174 ? 4.922 -8.57 -11.719 1 94.75 174 VAL B O 1
ATOM 4754 N N . ALA B 1 175 ? 4.605 -6.539 -10.727 1 93.81 175 ALA B N 1
ATOM 4755 C CA . ALA B 1 175 ? 3.322 -6.305 -11.383 1 93.81 175 ALA B CA 1
ATOM 4756 C C . ALA B 1 175 ? 3.508 -5.539 -12.688 1 93.81 175 ALA B C 1
ATOM 4758 O O . ALA B 1 175 ? 4.496 -4.824 -12.859 1 93.81 175 ALA B O 1
ATOM 4759 N N . PHE B 1 176 ? 2.531 -5.664 -13.539 1 95.06 176 PHE B N 1
ATOM 4760 C CA . PHE B 1 176 ? 2.578 -4.926 -14.797 1 95.06 176 PHE B CA 1
ATOM 4761 C C . PHE B 1 176 ? 2.4 -3.432 -14.555 1 95.06 176 PHE B C 1
ATOM 4763 O O . PHE B 1 176 ? 2.965 -2.607 -15.273 1 95.06 176 PHE B O 1
ATOM 4770 N N . ASP B 1 177 ? 1.53 -3.139 -13.555 1 93.62 177 ASP B N 1
ATOM 4771 C CA . ASP B 1 177 ? 1.374 -1.764 -13.094 1 93.62 177 ASP B CA 1
ATOM 4772 C C . ASP B 1 177 ? 2.088 -1.551 -11.758 1 93.62 177 ASP B C 1
ATOM 4774 O O . ASP B 1 177 ? 1.901 -2.326 -10.82 1 93.62 177 ASP B O 1
ATOM 4778 N N . MET B 1 178 ? 2.875 -0.506 -11.766 1 91.88 178 MET B N 1
ATOM 4779 C CA . MET B 1 178 ? 3.654 -0.251 -10.562 1 91.88 178 MET B CA 1
ATOM 4780 C C . MET B 1 178 ? 3.469 1.187 -10.086 1 91.88 178 MET B C 1
ATOM 4782 O O . MET B 1 178 ? 4.445 1.925 -9.938 1 91.88 178 MET B O 1
ATOM 4786 N N . PRO B 1 179 ? 2.244 1.541 -9.75 1 89.38 179 PRO B N 1
ATOM 4787 C CA . PRO B 1 179 ? 2.041 2.91 -9.273 1 89.38 179 PRO B CA 1
ATOM 4788 C C . PRO B 1 179 ? 2.676 3.156 -7.902 1 89.38 179 PRO B C 1
ATOM 4790 O O . PRO B 1 179 ? 2.719 2.25 -7.066 1 89.38 179 PRO B O 1
ATOM 4793 N N . ALA B 1 180 ? 3.182 4.352 -7.785 1 84.56 180 ALA B N 1
ATOM 4794 C CA . ALA B 1 180 ? 3.658 4.754 -6.465 1 84.56 180 ALA B CA 1
ATOM 4795 C C . ALA B 1 180 ? 2.494 5.141 -5.555 1 84.56 180 ALA B C 1
ATOM 4797 O O . ALA B 1 180 ? 1.382 5.383 -6.031 1 84.56 180 ALA B O 1
ATOM 4798 N N . ALA B 1 181 ? 2.787 5.141 -4.305 1 80.56 181 ALA B N 1
ATOM 4799 C CA . ALA B 1 181 ? 1.76 5.523 -3.338 1 80.56 181 ALA B CA 1
ATOM 4800 C C . ALA B 1 181 ? 1.563 7.035 -3.314 1 80.56 181 ALA B C 1
ATOM 4802 O O . ALA B 1 181 ? 0.517 7.523 -2.881 1 80.56 181 ALA B O 1
ATOM 4803 N N . ARG B 1 182 ? 2.561 7.766 -3.758 1 85.31 182 ARG B N 1
ATOM 4804 C CA . ARG B 1 182 ? 2.521 9.219 -3.693 1 85.31 182 ARG B CA 1
ATOM 4805 C C . ARG B 1 182 ? 2.803 9.836 -5.059 1 85.31 182 ARG B C 1
ATOM 4807 O O . ARG B 1 182 ? 3.428 9.203 -5.914 1 85.31 182 ARG B O 1
ATOM 4814 N N . THR B 1 183 ? 2.289 10.93 -5.277 1 90.12 183 THR B N 1
ATOM 4815 C CA . THR B 1 183 ? 2.49 11.703 -6.496 1 90.12 183 THR B CA 1
ATOM 4816 C C . THR B 1 183 ? 2.455 13.203 -6.199 1 90.12 183 THR B C 1
ATOM 4818 O O . THR B 1 183 ? 1.929 13.617 -5.168 1 90.12 183 THR B O 1
ATOM 4821 N N . VAL B 1 184 ? 3.125 13.953 -6.992 1 92.12 184 VAL B N 1
ATOM 4822 C CA . VAL B 1 184 ? 3.025 15.406 -6.879 1 92.12 184 VAL B CA 1
ATOM 4823 C C . VAL B 1 184 ? 1.67 15.875 -7.402 1 92.12 184 VAL B C 1
ATOM 4825 O O . VAL B 1 184 ? 1.195 15.391 -8.43 1 92.12 184 VAL B O 1
ATOM 4828 N N . ASP B 1 185 ? 1.038 16.719 -6.621 1 93.12 185 ASP B N 1
ATOM 4829 C CA . ASP B 1 185 ? -0.249 17.297 -7 1 93.12 185 ASP B CA 1
ATOM 4830 C C . ASP B 1 185 ? -0.424 18.688 -6.406 1 93.12 185 ASP B C 1
ATOM 4832 O O . ASP B 1 185 ? 0.412 19.141 -5.625 1 93.12 185 ASP B O 1
ATOM 4836 N N . ILE B 1 186 ? -1.461 19.328 -6.906 1 92.69 186 ILE B N 1
ATOM 4837 C CA . ILE B 1 186 ? -1.781 20.656 -6.395 1 92.69 186 ILE B CA 1
ATOM 4838 C C . ILE B 1 186 ? -2.166 20.562 -4.918 1 92.69 186 ILE B C 1
ATOM 4840 O O . ILE B 1 186 ? -2.902 19.656 -4.52 1 92.69 186 ILE B O 1
ATOM 4844 N N . ARG B 1 187 ? -1.611 21.5 -4.172 1 89.81 187 ARG B N 1
ATOM 4845 C CA . ARG B 1 187 ? -1.914 21.547 -2.744 1 89.81 187 ARG B CA 1
ATOM 4846 C C . ARG B 1 187 ? -3.41 21.703 -2.506 1 89.81 187 ARG B C 1
ATOM 4848 O O . ARG B 1 187 ? -4.059 22.531 -3.141 1 89.81 187 ARG B O 1
ATOM 4855 N N . GLY B 1 188 ? -3.971 20.875 -1.659 1 83.12 188 GLY B N 1
ATOM 4856 C CA . GLY B 1 188 ? -5.371 21.016 -1.288 1 83.12 188 GLY B CA 1
ATOM 4857 C C . GLY B 1 188 ? -6.301 20.172 -2.145 1 83.12 188 GLY B C 1
ATOM 4858 O O . GLY B 1 188 ? -7.508 20.141 -1.899 1 83.12 188 GLY B O 1
ATOM 4859 N N . THR B 1 189 ? -5.715 19.547 -3.127 1 84.69 189 THR B N 1
ATOM 4860 C CA . THR B 1 189 ? -6.551 18.703 -3.961 1 84.69 189 THR B CA 1
ATOM 4861 C C . THR B 1 189 ? -7.168 17.578 -3.137 1 84.69 189 THR B C 1
ATOM 4863 O O . THR B 1 189 ? -6.488 16.953 -2.322 1 84.69 189 THR B O 1
ATOM 4866 N N . GLN B 1 190 ? -8.375 17.344 -3.273 1 76.75 190 GLN B N 1
ATOM 4867 C CA . GLN B 1 190 ? -9.07 16.359 -2.461 1 76.75 190 GLN B CA 1
ATOM 4868 C C . GLN B 1 190 ? -8.938 14.953 -3.055 1 76.75 190 GLN B C 1
ATOM 4870 O O . GLN B 1 190 ? -8.734 13.984 -2.326 1 76.75 190 GLN B O 1
ATOM 4875 N N . ASN B 1 191 ? -9.047 14.945 -4.383 1 77.12 191 ASN B N 1
ATOM 4876 C CA . ASN B 1 191 ? -8.953 13.656 -5.055 1 77.12 191 ASN B CA 1
ATOM 4877 C C . ASN B 1 191 ? -7.664 13.539 -5.863 1 77.12 191 ASN B C 1
ATOM 4879 O O . ASN B 1 191 ? -7.508 14.203 -6.887 1 77.12 191 ASN B O 1
ATOM 4883 N N . VAL B 1 192 ? -6.793 12.828 -5.301 1 86.56 192 VAL B N 1
ATOM 4884 C CA . VAL B 1 192 ? -5.531 12.578 -5.988 1 86.56 192 VAL B CA 1
ATOM 4885 C C . VAL B 1 192 ? -5.559 11.195 -6.637 1 86.56 192 VAL B C 1
ATOM 4887 O O . VAL B 1 192 ? -5.285 10.188 -5.977 1 86.56 192 VAL B O 1
ATOM 4890 N N . SER B 1 193 ? -5.875 11.117 -7.887 1 86.56 193 SER B N 1
ATOM 4891 C CA . SER B 1 193 ? -6.055 9.844 -8.578 1 86.56 193 SER B CA 1
ATOM 4892 C C . SER B 1 193 ? -4.844 9.508 -9.438 1 86.56 193 SER B C 1
ATOM 4894 O O . SER B 1 193 ? -4.25 10.391 -10.055 1 86.56 193 SER B O 1
ATOM 4896 N N . ILE B 1 194 ? -4.473 8.305 -9.414 1 89.38 194 ILE B N 1
ATOM 4897 C CA . ILE B 1 194 ? -3.449 7.785 -10.32 1 89.38 194 ILE B CA 1
ATOM 4898 C C . ILE B 1 194 ? -4.07 6.758 -11.266 1 89.38 194 ILE B C 1
ATOM 4900 O O . ILE B 1 194 ? -4.656 5.77 -10.82 1 89.38 194 ILE B O 1
ATOM 4904 N N . VAL B 1 195 ? -3.898 7.039 -12.5 1 89.44 195 VAL B N 1
ATOM 4905 C CA . VAL B 1 195 ? -4.48 6.164 -13.516 1 89.44 195 VAL B CA 1
ATOM 4906 C C . VAL B 1 195 ? -3.479 5.07 -13.891 1 89.44 195 VAL B C 1
ATOM 4908 O O . VAL B 1 195 ? -2.291 5.348 -14.078 1 89.44 195 VAL B O 1
ATOM 4911 N N . THR B 1 196 ? -3.912 3.842 -13.875 1 92.19 196 THR B N 1
ATOM 4912 C CA . THR B 1 196 ? -3.125 2.689 -14.305 1 92.19 196 THR B CA 1
ATOM 4913 C C . THR B 1 196 ? -3.836 1.933 -15.422 1 92.19 196 THR B C 1
ATOM 4915 O O . THR B 1 196 ? -4.855 2.393 -15.938 1 92.19 196 THR B O 1
ATOM 4918 N N . THR B 1 197 ? -3.285 0.817 -15.867 1 90.25 197 THR B N 1
ATOM 4919 C CA . THR B 1 197 ? -3.904 0.005 -16.906 1 90.25 197 THR B CA 1
ATOM 4920 C C . THR B 1 197 ? -4.863 -1.017 -16.297 1 90.25 197 THR B C 1
ATOM 4922 O O . THR B 1 197 ? -5.547 -1.743 -17.031 1 90.25 197 THR B O 1
ATOM 4925 N N . GLY B 1 198 ? -4.844 -1.056 -15.031 1 85.44 198 GLY B N 1
ATOM 4926 C CA . GLY B 1 198 ? -5.691 -2.023 -14.352 1 85.44 198 GLY B CA 1
ATOM 4927 C C . GLY B 1 198 ? -5 -3.352 -14.109 1 85.44 198 GLY B C 1
ATOM 4928 O O . GLY B 1 198 ? -5.625 -4.309 -13.641 1 85.44 198 GLY B O 1
ATOM 4929 N N . ALA B 1 199 ? -3.809 -3.43 -14.375 1 87.94 199 ALA B N 1
ATOM 4930 C CA . ALA B 1 199 ? -3.074 -4.688 -14.258 1 87.94 199 ALA B CA 1
ATOM 4931 C C . ALA B 1 199 ? -2.193 -4.699 -13.016 1 87.94 199 ALA B C 1
ATOM 4933 O O . ALA B 1 199 ? -1.076 -5.219 -13.039 1 87.94 199 ALA B O 1
ATOM 4934 N N . GLU B 1 200 ? -2.691 -4.133 -11.938 1 84.06 200 GLU B N 1
ATOM 4935 C CA . GLU B 1 200 ? -1.928 -4.066 -10.695 1 84.06 200 GLU B CA 1
ATOM 4936 C C . GLU B 1 200 ? -1.812 -5.441 -10.047 1 84.06 200 GLU B C 1
ATOM 4938 O O . GLU B 1 200 ? -0.884 -5.695 -9.273 1 84.06 200 GLU B O 1
ATOM 4943 N N . LYS B 1 201 ? -2.709 -6.344 -10.406 1 79.06 201 LYS B N 1
ATOM 4944 C CA . LYS B 1 201 ? -2.715 -7.656 -9.773 1 79.06 201 LYS B CA 1
ATOM 4945 C C . LYS B 1 201 ? -2.119 -8.719 -10.688 1 79.06 201 LYS B C 1
ATOM 4947 O O . LYS B 1 201 ? -1.951 -9.867 -10.289 1 79.06 201 LYS B O 1
ATOM 4952 N N . ALA B 1 202 ? -1.883 -8.281 -11.898 1 88.5 202 ALA B N 1
ATOM 4953 C CA . ALA B 1 202 ? -1.203 -9.18 -12.828 1 88.5 202 ALA B CA 1
ATOM 4954 C C . ALA B 1 202 ? 0.312 -9.102 -12.656 1 88.5 202 ALA B C 1
ATOM 4956 O O . ALA B 1 202 ? 0.91 -8.039 -12.82 1 88.5 202 ALA B O 1
ATOM 4957 N N . ASN B 1 203 ? 0.847 -10.281 -12.344 1 92.81 203 ASN B N 1
ATOM 4958 C CA . ASN B 1 203 ? 2.262 -10.273 -11.992 1 92.81 203 ASN B CA 1
ATOM 4959 C C . ASN B 1 203 ? 3.072 -11.195 -12.898 1 92.81 203 ASN B C 1
ATOM 4961 O O . ASN B 1 203 ? 2.508 -12.047 -13.586 1 92.81 203 ASN B O 1
ATOM 4965 N N . PHE B 1 204 ? 4.301 -10.945 -12.992 1 95.38 204 PHE B N 1
ATOM 4966 C CA . PHE B 1 204 ? 5.32 -11.82 -13.562 1 95.38 204 PHE B CA 1
ATOM 4967 C C . PHE B 1 204 ? 6.527 -11.914 -12.641 1 95.38 204 PHE B C 1
ATOM 4969 O O . PHE B 1 204 ? 6.637 -11.156 -11.672 1 95.38 204 PHE B O 1
ATOM 4976 N N . THR B 1 205 ? 7.398 -12.945 -12.891 1 97.25 205 THR B N 1
ATOM 4977 C CA . THR B 1 205 ? 8.539 -13.172 -12 1 97.25 205 THR B CA 1
ATOM 4978 C C . THR B 1 205 ? 9.852 -12.883 -12.727 1 97.25 205 THR B C 1
ATOM 4980 O O . THR B 1 205 ? 10.055 -13.32 -13.859 1 97.25 205 THR B O 1
ATOM 4983 N N . VAL B 1 206 ? 10.656 -12.102 -12.102 1 97.81 206 VAL B N 1
ATOM 4984 C CA . VAL B 1 206 ? 12 -11.867 -12.625 1 97.81 206 VAL B CA 1
ATOM 4985 C C . VAL B 1 206 ? 13.023 -12.594 -11.766 1 97.81 206 VAL B C 1
ATOM 4987 O O . VAL B 1 206 ? 13.031 -12.453 -10.539 1 97.81 206 VAL B O 1
ATOM 4990 N N . VAL B 1 207 ? 13.859 -13.383 -12.391 1 98.12 207 VAL B N 1
ATOM 4991 C CA . VAL B 1 207 ? 14.922 -14.094 -11.688 1 98.12 207 VAL B CA 1
ATOM 4992 C C . VAL B 1 207 ? 16.234 -13.328 -11.828 1 98.12 207 VAL B C 1
ATOM 4994 O O . VAL B 1 207 ? 16.719 -13.117 -12.945 1 98.12 207 VAL B O 1
ATOM 4997 N N . LEU B 1 208 ? 16.75 -12.938 -10.703 1 98.19 208 LEU B N 1
ATOM 4998 C CA . LEU B 1 208 ? 17.984 -12.164 -10.68 1 98.19 208 LEU B CA 1
ATOM 4999 C C . LEU B 1 208 ? 19.109 -12.938 -9.969 1 98.19 208 LEU B C 1
ATOM 5001 O O . LEU B 1 208 ? 18.828 -13.734 -9.07 1 98.19 208 LEU B O 1
ATOM 5005 N N . CYS B 1 209 ? 20.281 -12.695 -10.414 1 98.38 209 CYS B N 1
ATOM 5006 C CA . CYS B 1 209 ? 21.453 -13.312 -9.812 1 98.38 209 CYS B CA 1
ATOM 5007 C C . CYS B 1 209 ? 22.641 -12.367 -9.82 1 98.38 209 CYS B C 1
ATOM 5009 O O . CYS B 1 209 ? 22.938 -11.742 -10.844 1 98.38 209 CYS B O 1
ATOM 5011 N N . VAL B 1 210 ? 23.25 -12.273 -8.672 1 98.25 210 VAL B N 1
ATOM 5012 C CA . VAL B 1 210 ? 24.391 -11.383 -8.531 1 98.25 210 VAL B CA 1
ATOM 5013 C C . VAL B 1 210 ? 25.578 -12.156 -7.969 1 98.25 210 VAL B C 1
ATOM 5015 O O . VAL B 1 210 ? 25.406 -13.227 -7.371 1 98.25 210 VAL B O 1
ATOM 5018 N N . LEU B 1 211 ? 26.734 -11.625 -8.258 1 97.69 211 LEU B N 1
ATOM 5019 C CA . LEU B 1 211 ? 27.984 -12.211 -7.746 1 97.69 211 LEU B CA 1
ATOM 5020 C C . LEU B 1 211 ? 28.609 -11.312 -6.688 1 97.69 211 LEU B C 1
ATOM 5022 O O . LEU B 1 211 ? 28.422 -10.094 -6.707 1 97.69 211 LEU B O 1
ATOM 5026 N N . ALA B 1 212 ? 29.391 -11.883 -5.824 1 96.69 212 ALA B N 1
ATOM 5027 C CA . ALA B 1 212 ? 29.953 -11.18 -4.68 1 96.69 212 ALA B CA 1
ATOM 5028 C C . ALA B 1 212 ? 30.938 -10.109 -5.133 1 96.69 212 ALA B C 1
ATOM 5030 O O . ALA B 1 212 ? 31.266 -9.188 -4.375 1 96.69 212 ALA B O 1
ATOM 5031 N N . ASP B 1 213 ? 31.422 -10.211 -6.332 1 95.38 213 ASP B N 1
ATOM 5032 C CA . ASP B 1 213 ? 32.375 -9.219 -6.824 1 95.38 213 ASP B CA 1
ATOM 5033 C C . ASP B 1 213 ? 31.656 -8.039 -7.477 1 95.38 213 ASP B C 1
ATOM 5035 O O . ASP B 1 213 ? 32.281 -7.109 -7.973 1 95.38 213 ASP B O 1
ATOM 5039 N N . GLY B 1 214 ? 30.312 -8.102 -7.543 1 96.38 214 GLY B N 1
ATOM 5040 C CA . GLY B 1 214 ? 29.562 -6.973 -8.055 1 96.38 214 GLY B CA 1
ATOM 5041 C C . GLY B 1 214 ? 29 -7.211 -9.445 1 96.38 214 GLY B C 1
ATOM 5042 O O . GLY B 1 214 ? 28.188 -6.418 -9.938 1 96.38 214 GLY B O 1
ATOM 5043 N N . ARG B 1 215 ? 29.422 -8.328 -10.047 1 96.12 215 ARG B N 1
ATOM 5044 C CA . ARG B 1 215 ? 28.922 -8.641 -11.383 1 96.12 215 ARG B CA 1
ATOM 5045 C C . ARG B 1 215 ? 27.5 -9.203 -11.312 1 96.12 215 ARG B C 1
ATOM 5047 O O . ARG B 1 215 ? 27.047 -9.617 -10.25 1 96.12 215 ARG B O 1
ATOM 5054 N N . LYS B 1 216 ? 26.828 -9.172 -12.445 1 97.19 216 LYS B N 1
ATOM 5055 C CA . LYS B 1 216 ? 25.438 -9.602 -12.562 1 97.19 216 LYS B CA 1
ATOM 5056 C C . LYS B 1 216 ? 25.281 -10.688 -13.625 1 97.19 216 LYS B C 1
ATOM 5058 O O . LYS B 1 216 ? 25.969 -10.664 -14.648 1 97.19 216 LYS B O 1
ATOM 5063 N N . CYS B 1 217 ? 24.422 -11.586 -13.328 1 97.25 217 CYS B N 1
ATOM 5064 C CA . CYS B 1 217 ? 24.047 -12.555 -14.352 1 97.25 217 CYS B CA 1
ATOM 5065 C C . CYS B 1 217 ? 22.906 -12.023 -15.211 1 97.25 217 CYS B C 1
ATOM 5067 O O . CYS B 1 217 ? 22.234 -11.062 -14.836 1 97.25 217 CYS B O 1
ATOM 5069 N N . GLN B 1 218 ? 22.797 -12.68 -16.359 1 96.88 218 GLN B N 1
ATOM 5070 C CA . GLN B 1 218 ? 21.688 -12.336 -17.234 1 96.88 218 GLN B CA 1
ATOM 5071 C C . GLN B 1 218 ? 20.344 -12.594 -16.547 1 96.88 218 GLN B C 1
ATOM 5073 O O . GLN B 1 218 ? 20.141 -13.656 -15.961 1 96.88 218 GLN B O 1
ATOM 5078 N N . PRO B 1 219 ? 19.438 -11.57 -16.547 1 97.81 219 PRO B N 1
ATOM 5079 C CA . PRO B 1 219 ? 18.141 -11.789 -15.906 1 97.81 219 PRO B CA 1
ATOM 5080 C C . PRO B 1 219 ? 17.219 -12.688 -16.719 1 97.81 219 PRO B C 1
ATOM 5082 O O . PRO B 1 219 ? 17.359 -12.75 -17.953 1 97.81 219 PRO B O 1
ATOM 5085 N N . MET B 1 220 ? 16.375 -13.383 -16.016 1 97.75 220 MET B N 1
ATOM 5086 C CA . MET B 1 220 ? 15.359 -14.234 -16.625 1 97.75 220 MET B CA 1
ATOM 5087 C C . MET B 1 220 ? 13.961 -13.812 -16.172 1 97.75 220 MET B C 1
ATOM 5089 O O . MET B 1 220 ? 13.758 -13.484 -15.008 1 97.75 220 MET B O 1
ATOM 5093 N N . VAL B 1 221 ? 13 -13.773 -17.125 1 97.62 221 VAL B N 1
ATOM 5094 C CA . VAL B 1 221 ? 11.625 -13.43 -16.766 1 97.62 221 VAL B CA 1
ATOM 5095 C C . VAL B 1 221 ? 10.711 -14.617 -17.047 1 97.62 221 VAL B C 1
ATOM 5097 O O . VAL B 1 221 ? 10.867 -15.32 -18.047 1 97.62 221 VAL B O 1
ATOM 5100 N N . ILE B 1 222 ? 9.82 -14.844 -16.109 1 97.44 222 ILE B N 1
ATOM 5101 C CA . ILE B 1 222 ? 8.82 -15.891 -16.25 1 97.44 222 ILE B CA 1
ATOM 5102 C C . ILE B 1 222 ? 7.426 -15.273 -16.312 1 97.44 222 ILE B C 1
ATOM 5104 O O . ILE B 1 222 ? 6.926 -14.758 -15.305 1 97.44 222 ILE B O 1
ATOM 5108 N N . PHE B 1 223 ? 6.805 -15.383 -17.453 1 96.44 223 PHE B N 1
ATOM 5109 C CA . PHE B 1 223 ? 5.453 -14.867 -17.609 1 96.44 223 PHE B CA 1
ATOM 5110 C C . PHE B 1 223 ? 4.418 -15.945 -17.312 1 96.44 223 PHE B C 1
ATOM 5112 O O . PHE B 1 223 ? 4.664 -17.125 -17.547 1 96.44 223 PHE B O 1
ATOM 5119 N N . LYS B 1 224 ? 3.312 -15.516 -16.797 1 94.88 224 LYS B N 1
ATOM 5120 C CA . LYS B 1 224 ? 2.197 -16.422 -16.547 1 94.88 224 LYS B CA 1
ATOM 5121 C C . LYS B 1 224 ? 1.398 -16.672 -17.828 1 94.88 224 LYS B C 1
ATOM 5123 O O . LYS B 1 224 ? 0.401 -15.992 -18.078 1 94.88 224 LYS B O 1
ATOM 5128 N N . ARG B 1 225 ? 1.851 -17.641 -18.516 1 92.31 225 ARG B N 1
ATOM 5129 C CA . ARG B 1 225 ? 1.243 -18.031 -19.781 1 92.31 225 ARG B CA 1
ATOM 5130 C C . ARG B 1 225 ? 1.453 -19.516 -20.062 1 92.31 225 ARG B C 1
ATOM 5132 O O . ARG B 1 225 ? 2.43 -20.109 -19.609 1 92.31 225 ARG B O 1
ATOM 5139 N N . LYS B 1 226 ? 0.563 -19.969 -20.906 1 90.56 226 LYS B N 1
ATOM 5140 C CA . LYS B 1 226 ? 0.701 -21.359 -21.328 1 90.56 226 LYS B CA 1
ATOM 5141 C C . LYS B 1 226 ? 1.795 -21.5 -22.375 1 90.56 226 LYS B C 1
ATOM 5143 O O . LYS B 1 226 ? 2.52 -22.5 -22.391 1 90.56 226 LYS B O 1
ATOM 5148 N N . THR B 1 227 ? 1.858 -20.422 -23.266 1 90.06 227 THR B N 1
ATOM 5149 C CA . THR B 1 227 ? 2.854 -20.453 -24.328 1 90.06 227 THR B CA 1
ATOM 5150 C C . THR B 1 227 ? 3.809 -19.266 -24.219 1 90.06 227 THR B C 1
ATOM 5152 O O . THR B 1 227 ? 3.463 -18.234 -23.641 1 90.06 227 THR B O 1
ATOM 5155 N N . LEU B 1 228 ? 4.949 -19.469 -24.766 1 90.12 228 LEU B N 1
ATOM 5156 C CA . LEU B 1 228 ? 5.938 -18.406 -24.781 1 90.12 228 LEU B CA 1
ATOM 5157 C C . LEU B 1 228 ? 5.465 -17.234 -25.641 1 90.12 228 LEU B C 1
ATOM 5159 O O . LEU B 1 228 ? 4.926 -17.438 -26.734 1 90.12 228 LEU B O 1
ATOM 5163 N N . PRO B 1 229 ? 5.594 -16.062 -25.109 1 89.38 229 PRO B N 1
ATOM 5164 C CA . PRO B 1 229 ? 5.23 -14.922 -25.938 1 89.38 229 PRO B CA 1
ATOM 5165 C C . PRO B 1 229 ? 6.086 -14.805 -27.203 1 89.38 229 PRO B C 1
ATOM 5167 O O . PRO B 1 229 ? 7.25 -15.211 -27.203 1 89.38 229 PRO B O 1
ATOM 5170 N N . LYS B 1 230 ? 5.398 -14.234 -28.188 1 85.31 230 LYS B N 1
ATOM 5171 C CA . LYS B 1 230 ? 6.109 -14.07 -29.453 1 85.31 230 LYS B CA 1
ATOM 5172 C C . LYS B 1 230 ? 7.016 -12.836 -29.422 1 85.31 230 LYS B C 1
ATOM 5174 O O . LYS B 1 230 ? 6.633 -11.797 -28.875 1 85.31 230 LYS B O 1
ATOM 5179 N N . GLY B 1 231 ? 8.305 -13.031 -29.812 1 74.44 231 GLY B N 1
ATOM 5180 C CA . GLY B 1 231 ? 9.242 -11.922 -29.875 1 74.44 231 GLY B CA 1
ATOM 5181 C C . GLY B 1 231 ? 8.93 -10.938 -30.984 1 74.44 231 GLY B C 1
ATOM 5182 O O . GLY B 1 231 ? 7.785 -10.828 -31.422 1 74.44 231 GLY B O 1
ATOM 5183 N N . PRO B 1 232 ? 9.867 -10.047 -31.156 1 80.5 232 PRO B N 1
ATOM 5184 C CA . PRO B 1 232 ? 11.266 -10.094 -30.734 1 80.5 232 PRO B CA 1
ATOM 5185 C C . PRO B 1 232 ? 11.492 -9.445 -29.359 1 80.5 232 PRO B C 1
ATOM 5187 O O . PRO B 1 232 ? 10.844 -8.453 -29.031 1 80.5 232 PRO B O 1
ATOM 5190 N N . PHE B 1 233 ? 12.336 -10.211 -28.562 1 86.06 233 PHE B N 1
ATOM 5191 C CA . PHE B 1 233 ? 12.781 -9.641 -27.297 1 86.06 233 PHE B CA 1
ATOM 5192 C C . PHE B 1 233 ? 14.195 -9.094 -27.422 1 86.06 233 PHE B C 1
ATOM 5194 O O . PHE B 1 233 ? 15.109 -9.812 -27.828 1 86.06 233 PHE B O 1
ATOM 5201 N N . HIS B 1 234 ? 14.43 -7.809 -27.453 1 73.88 234 HIS B N 1
ATOM 5202 C CA . HIS B 1 234 ? 15.703 -7.16 -27.734 1 73.88 234 HIS B CA 1
ATOM 5203 C C . HIS B 1 234 ? 16.562 -7.062 -26.484 1 73.88 234 HIS B C 1
ATOM 5205 O O . HIS B 1 234 ? 17.781 -6.938 -26.562 1 73.88 234 HIS B O 1
ATOM 5211 N N . GLY B 1 235 ? 16.078 -7.41 -25.391 1 69 235 GLY B N 1
ATOM 5212 C CA . GLY B 1 235 ? 16.875 -7.199 -24.188 1 69 235 GLY B CA 1
ATOM 5213 C C . GLY B 1 235 ? 17.594 -8.445 -23.734 1 69 235 GLY B C 1
ATOM 5214 O O . GLY B 1 235 ? 17.312 -9.547 -24.203 1 69 235 GLY B O 1
ATOM 5215 N N . ASN B 1 236 ? 18.875 -8.211 -23.188 1 87.81 236 ASN B N 1
ATOM 5216 C CA . ASN B 1 236 ? 19.641 -9.281 -22.562 1 87.81 236 ASN B CA 1
ATOM 5217 C C . ASN B 1 236 ? 18.859 -9.922 -21.406 1 87.81 236 ASN B C 1
ATOM 5219 O O . ASN B 1 236 ? 19.312 -9.906 -20.266 1 87.81 236 ASN B O 1
ATOM 5223 N N . VAL B 1 237 ? 17.578 -10.438 -21.844 1 95.88 237 VAL B N 1
ATOM 5224 C CA . VAL B 1 237 ? 16.703 -11.086 -20.875 1 95.88 237 VAL B CA 1
ATOM 5225 C C . VAL B 1 237 ? 16.234 -12.43 -21.422 1 95.88 237 VAL B C 1
ATOM 5227 O O . VAL B 1 237 ? 15.852 -12.539 -22.578 1 95.88 237 VAL B O 1
ATOM 5230 N N . ILE B 1 238 ? 16.375 -13.422 -20.641 1 96.25 238 ILE B N 1
ATOM 5231 C CA . ILE B 1 238 ? 15.867 -14.734 -21.031 1 96.25 238 ILE B CA 1
ATOM 5232 C C . ILE B 1 238 ? 14.375 -14.82 -20.703 1 96.25 238 ILE B C 1
ATOM 5234 O O . ILE B 1 238 ? 13.961 -14.578 -19.578 1 96.25 238 ILE B O 1
ATOM 5238 N N . VAL B 1 239 ? 13.586 -15.164 -21.734 1 96.62 239 VAL B N 1
ATOM 5239 C CA . VAL B 1 239 ? 12.133 -15.141 -21.562 1 96.62 239 VAL B CA 1
ATOM 5240 C C . VAL B 1 239 ? 11.602 -16.562 -21.438 1 96.62 239 VAL B C 1
ATOM 5242 O O . VAL B 1 239 ? 11.891 -17.422 -22.281 1 96.62 239 VAL B O 1
ATOM 5245 N N . LYS B 1 240 ? 10.93 -16.812 -20.359 1 96.56 240 LYS B N 1
ATOM 5246 C CA . LYS B 1 240 ? 10.266 -18.094 -20.109 1 96.56 240 LYS B CA 1
ATOM 5247 C C . LYS B 1 240 ? 8.797 -17.891 -19.75 1 96.56 240 LYS B C 1
ATOM 5249 O O . LYS B 1 240 ? 8.344 -16.75 -19.594 1 96.56 240 LYS B O 1
ATOM 5254 N N . ALA B 1 241 ? 8.016 -18.984 -19.781 1 95.75 241 ALA B N 1
ATOM 5255 C CA . ALA B 1 241 ? 6.605 -18.906 -19.422 1 95.75 241 ALA B CA 1
ATOM 5256 C C . ALA B 1 241 ? 6.109 -20.219 -18.859 1 95.75 241 ALA B C 1
ATOM 5258 O O . ALA B 1 241 ? 6.645 -21.281 -19.188 1 95.75 241 ALA B O 1
ATOM 5259 N N . ASN B 1 242 ? 5.266 -20.172 -17.953 1 93.12 242 ASN B N 1
ATOM 5260 C CA . ASN B 1 242 ? 4.496 -21.328 -17.516 1 93.12 242 ASN B CA 1
ATOM 5261 C C . ASN B 1 242 ? 3.135 -20.906 -16.969 1 93.12 242 ASN B C 1
ATOM 5263 O O . ASN B 1 242 ? 2.834 -19.719 -16.859 1 93.12 242 ASN B O 1
ATOM 5267 N N . ASP B 1 243 ? 2.273 -21.781 -16.547 1 91.06 243 ASP B N 1
ATOM 5268 C CA . ASP B 1 243 ? 0.873 -21.547 -16.203 1 91.06 243 ASP B CA 1
ATOM 5269 C C . ASP B 1 243 ? 0.746 -20.719 -14.93 1 91.06 243 ASP B C 1
ATOM 5271 O O . ASP B 1 243 ? -0.23 -19.984 -14.75 1 91.06 243 ASP B O 1
ATOM 5275 N N . LYS B 1 244 ? 1.744 -20.766 -14.078 1 87.94 244 LYS B N 1
ATOM 5276 C CA . LYS B 1 244 ? 1.632 -20.094 -12.789 1 87.94 244 LYS B CA 1
ATOM 5277 C C . LYS B 1 244 ? 2.48 -18.812 -12.758 1 87.94 244 LYS B C 1
ATOM 5279 O O . LYS B 1 244 ? 2.299 -17.969 -11.891 1 87.94 244 LYS B O 1
ATOM 5284 N N . GLY B 1 245 ? 3.42 -18.719 -13.703 1 92.06 245 GLY B N 1
ATOM 5285 C CA . GLY B 1 245 ? 4.281 -17.547 -13.781 1 92.06 245 GLY B CA 1
ATOM 5286 C C . GLY B 1 245 ? 5.344 -17.516 -12.703 1 92.06 245 GLY B C 1
ATOM 5287 O O . GLY B 1 245 ? 5.828 -16.438 -12.328 1 92.06 245 GLY B O 1
ATOM 5288 N N . TRP B 1 246 ? 5.645 -18.75 -12.117 1 90.25 246 TRP B N 1
ATOM 5289 C CA . TRP B 1 246 ? 6.637 -18.812 -11.055 1 90.25 246 TRP B CA 1
ATOM 5290 C C . TRP B 1 246 ? 7.676 -19.891 -11.336 1 90.25 246 TRP B C 1
ATOM 5292 O O . TRP B 1 246 ? 7.457 -20.781 -12.18 1 90.25 246 TRP B O 1
ATOM 5302 N N . MET B 1 247 ? 8.703 -19.859 -10.586 1 94.19 247 MET B N 1
ATOM 5303 C CA . MET B 1 247 ? 9.789 -20.828 -10.742 1 94.19 247 MET B CA 1
ATOM 5304 C C . MET B 1 247 ? 9.344 -22.219 -10.336 1 94.19 247 MET B C 1
ATOM 5306 O O . MET B 1 247 ? 8.648 -22.391 -9.336 1 94.19 247 MET B O 1
ATOM 5310 N N . ASN B 1 248 ? 9.617 -23.188 -11.148 1 93 248 ASN B N 1
ATOM 5311 C CA . ASN B 1 248 ? 9.438 -24.594 -10.812 1 93 248 ASN B CA 1
ATOM 5312 C C . ASN B 1 248 ? 10.711 -25.406 -11.055 1 93 248 ASN B C 1
ATOM 5314 O O . ASN B 1 248 ? 11.75 -24.828 -11.398 1 93 248 ASN B O 1
ATOM 5318 N N . GLU B 1 249 ? 10.664 -26.609 -10.805 1 93 249 GLU B N 1
ATOM 5319 C CA . GLU B 1 249 ? 11.844 -27.469 -10.891 1 93 249 GLU B CA 1
ATOM 5320 C C . GLU B 1 249 ? 12.445 -27.453 -12.289 1 93 249 GLU B C 1
ATOM 5322 O O . GLU B 1 249 ? 13.664 -27.328 -12.453 1 93 249 GLU B O 1
ATOM 5327 N N . SER B 1 250 ? 11.578 -27.547 -13.289 1 92.81 250 SER B N 1
ATOM 5328 C CA . SER B 1 250 ? 12.039 -27.562 -14.672 1 92.81 250 SER B CA 1
ATOM 5329 C C . SER B 1 250 ? 12.727 -26.25 -15.047 1 92.81 250 SER B C 1
ATOM 5331 O O . SER B 1 250 ? 13.805 -26.25 -15.648 1 92.81 250 SER B O 1
ATOM 5333 N N . LEU B 1 251 ? 12.109 -25.172 -14.664 1 95.19 251 LEU B N 1
ATOM 5334 C CA . LEU B 1 251 ? 12.664 -23.875 -14.984 1 95.19 251 LEU B CA 1
ATOM 5335 C C . LEU B 1 251 ? 13.961 -23.625 -14.211 1 95.19 251 LEU B C 1
ATOM 5337 O O . LEU B 1 251 ? 14.859 -22.938 -14.703 1 95.19 251 LEU B O 1
ATOM 5341 N N . MET B 1 252 ? 14.039 -24.188 -13.039 1 95.88 252 MET B N 1
ATOM 5342 C CA . MET B 1 252 ? 15.273 -24.078 -12.266 1 95.88 252 MET B CA 1
ATOM 5343 C C . MET B 1 252 ? 16.438 -24.734 -12.992 1 95.88 252 MET B C 1
ATOM 5345 O O . MET B 1 252 ? 17.531 -24.172 -13.047 1 95.88 252 MET B O 1
ATOM 5349 N N . LYS B 1 253 ? 16.219 -25.875 -13.531 1 94.31 253 LYS B N 1
ATOM 5350 C CA . LYS B 1 253 ? 17.25 -26.562 -14.297 1 94.31 253 LYS B CA 1
ATOM 5351 C C . LYS B 1 253 ? 17.672 -25.734 -15.5 1 94.31 253 LYS B C 1
ATOM 5353 O O . LYS B 1 253 ? 18.875 -25.578 -15.766 1 94.31 253 LYS B O 1
ATOM 5358 N N . GLU B 1 254 ? 16.688 -25.188 -16.156 1 95.75 254 GLU B N 1
ATOM 5359 C CA . GLU B 1 254 ? 17 -24.344 -17.312 1 95.75 254 GLU B CA 1
ATOM 5360 C C . GLU B 1 254 ? 17.797 -23.125 -16.891 1 95.75 254 GLU B C 1
ATOM 5362 O O . GLU B 1 254 ? 18.719 -22.719 -17.594 1 95.75 254 GLU B O 1
ATOM 5367 N N . TRP B 1 255 ? 17.391 -22.562 -15.812 1 96.94 255 TRP B N 1
ATOM 5368 C CA . TRP B 1 255 ? 18.094 -21.391 -15.312 1 96.94 255 TRP B CA 1
ATOM 5369 C C . TRP B 1 255 ? 19.547 -21.719 -15.008 1 96.94 255 TRP B C 1
ATOM 5371 O O . TRP B 1 255 ? 20.453 -20.938 -15.328 1 96.94 255 TRP B O 1
ATOM 5381 N N . ILE B 1 256 ? 19.859 -22.875 -14.398 1 95.12 256 ILE B N 1
ATOM 5382 C CA . ILE B 1 256 ? 21.203 -23.281 -14.062 1 95.12 256 ILE B CA 1
ATOM 5383 C C . ILE B 1 256 ? 22.031 -23.438 -15.336 1 95.12 256 ILE B C 1
ATOM 5385 O O . ILE B 1 256 ? 23.156 -22.953 -15.414 1 95.12 256 ILE B O 1
ATOM 5389 N N . GLU B 1 257 ? 21.438 -23.969 -16.297 1 94.06 257 GLU B N 1
ATOM 5390 C CA . GLU B 1 257 ? 22.156 -24.266 -17.547 1 94.06 257 GLU B CA 1
ATOM 5391 C C . GLU B 1 257 ? 22.375 -23 -18.359 1 94.06 257 GLU B C 1
ATOM 5393 O O . GLU B 1 257 ? 23.453 -22.781 -18.906 1 94.06 257 GLU B O 1
ATOM 5398 N N . GLU B 1 258 ? 21.344 -22.172 -18.359 1 95.56 258 GLU B N 1
ATOM 5399 C CA . GLU B 1 258 ? 21.375 -21.062 -19.312 1 95.56 258 GLU B CA 1
ATOM 5400 C C . GLU B 1 258 ? 21.953 -19.797 -18.672 1 95.56 258 GLU B C 1
ATOM 5402 O O . GLU B 1 258 ? 22.422 -18.906 -19.375 1 95.56 258 GLU B O 1
ATOM 5407 N N . VAL B 1 259 ? 21.859 -19.703 -17.391 1 96.5 259 VAL B N 1
ATOM 5408 C CA . VAL B 1 259 ? 22.281 -18.453 -16.75 1 96.5 259 VAL B CA 1
ATOM 5409 C C . VAL B 1 259 ? 23.5 -18.703 -15.867 1 96.5 259 VAL B C 1
ATOM 5411 O O . VAL B 1 259 ? 24.594 -18.219 -16.156 1 96.5 259 VAL B O 1
ATOM 5414 N N . TRP B 1 260 ? 23.406 -19.594 -14.914 1 96 260 TRP B N 1
ATOM 5415 C CA . TRP B 1 260 ? 24.453 -19.766 -13.906 1 96 260 TRP B CA 1
ATOM 5416 C C . TRP B 1 260 ? 25.719 -20.344 -14.523 1 96 260 TRP B C 1
ATOM 5418 O O . TRP B 1 260 ? 26.812 -19.812 -14.297 1 96 260 TRP B O 1
ATOM 5428 N N . LEU B 1 261 ? 25.547 -21.344 -15.344 1 93.06 261 LEU B N 1
ATOM 5429 C CA . LEU B 1 261 ? 26.719 -22.016 -15.898 1 93.06 261 LEU B CA 1
ATOM 5430 C C . LEU B 1 261 ? 27.281 -21.234 -17.078 1 93.06 261 LEU B C 1
ATOM 5432 O O . LEU B 1 261 ? 28.406 -21.469 -17.516 1 93.06 261 LEU B O 1
ATOM 5436 N N . GLN B 1 262 ? 26.469 -20.266 -17.594 1 92.56 262 GLN B N 1
ATOM 5437 C CA . GLN B 1 262 ? 26.906 -19.484 -18.734 1 92.56 262 GLN B CA 1
ATOM 5438 C C . GLN B 1 262 ? 27.391 -18.109 -18.312 1 92.56 262 GLN B C 1
ATOM 5440 O O . GLN B 1 262 ? 27.609 -17.234 -19.156 1 92.56 262 GLN B O 1
ATOM 5445 N N . ARG B 1 263 ? 27.562 -17.922 -17.047 1 92 263 ARG B N 1
ATOM 5446 C CA . ARG B 1 263 ? 27.984 -16.609 -16.578 1 92 263 ARG B CA 1
ATOM 5447 C C . ARG B 1 263 ? 29.406 -16.281 -17.047 1 92 263 ARG B C 1
ATOM 5449 O O . ARG B 1 263 ? 30.25 -17.172 -17.125 1 92 263 ARG B O 1
ATOM 5456 N N . PRO B 1 264 ? 29.578 -15.039 -17.234 1 86.62 264 PRO B N 1
ATOM 5457 C CA . PRO B 1 264 ? 30.922 -14.664 -17.688 1 86.62 264 PRO B CA 1
ATOM 5458 C C . PRO B 1 264 ? 32 -14.922 -16.641 1 86.62 264 PRO B C 1
ATOM 5460 O O . PRO B 1 264 ? 31.766 -14.75 -15.445 1 86.62 264 PRO B O 1
ATOM 5463 N N . TYR B 1 265 ? 33.188 -15.445 -16.984 1 83.5 265 TYR B N 1
ATOM 5464 C CA . TYR B 1 265 ? 34.406 -15.617 -16.188 1 83.5 265 TYR B CA 1
ATOM 5465 C C . TYR B 1 265 ? 34.188 -16.703 -15.125 1 83.5 265 TYR B C 1
ATOM 5467 O O . TYR B 1 265 ? 34.844 -16.688 -14.086 1 83.5 265 TYR B O 1
ATOM 5475 N N . ALA B 1 266 ? 33.219 -17.562 -15.453 1 86.38 266 ALA B N 1
ATOM 5476 C CA . ALA B 1 266 ? 32.938 -18.656 -14.508 1 86.38 266 ALA B CA 1
ATOM 5477 C C . ALA B 1 266 ? 34.156 -19.578 -14.406 1 86.38 266 ALA B C 1
ATOM 5479 O O . ALA B 1 266 ? 34.812 -19.859 -15.406 1 86.38 266 ALA B O 1
ATOM 5480 N N . SER B 1 267 ? 34.406 -19.922 -13.164 1 82.25 267 SER B N 1
ATOM 5481 C CA . SER B 1 267 ? 35.438 -20.906 -12.977 1 82.25 267 SER B CA 1
ATOM 5482 C C . SER B 1 267 ? 35.031 -22.266 -13.555 1 82.25 267 SER B C 1
ATOM 5484 O O . SER B 1 267 ? 33.875 -22.672 -13.422 1 82.25 267 SER B O 1
ATOM 5486 N N . THR B 1 268 ? 35.969 -22.875 -14.281 1 74.19 268 THR B N 1
ATOM 5487 C CA . THR B 1 268 ? 35.688 -24.141 -14.961 1 74.19 268 THR B CA 1
ATOM 5488 C C . THR B 1 268 ? 35.906 -25.312 -14.016 1 74.19 268 THR B C 1
ATOM 5490 O O . THR B 1 268 ? 35.438 -26.422 -14.281 1 74.19 268 THR B O 1
ATOM 5493 N N . GLN B 1 269 ? 36.562 -24.969 -12.969 1 75.06 269 GLN B N 1
ATOM 5494 C CA . GLN B 1 269 ? 36.844 -26.078 -12.039 1 75.06 269 GLN B CA 1
ATOM 5495 C C . GLN B 1 269 ? 35.594 -26.391 -11.211 1 75.06 269 GLN B C 1
ATOM 5497 O O . GLN B 1 269 ? 34.938 -25.484 -10.703 1 75.06 269 GLN B O 1
ATOM 5502 N N . GLN B 1 270 ? 35.312 -27.656 -11.266 1 70.88 270 GLN B N 1
ATOM 5503 C CA . GLN B 1 270 ? 34.156 -28.125 -10.492 1 70.88 270 GLN B CA 1
ATOM 5504 C C . GLN B 1 270 ? 34.312 -27.781 -9.016 1 70.88 270 GLN B C 1
ATOM 5506 O O . GLN B 1 270 ? 35.406 -27.906 -8.461 1 70.88 270 GLN B O 1
ATOM 5511 N N . GLY B 1 271 ? 33.344 -27.344 -8.438 1 72.38 271 GLY B N 1
ATOM 5512 C CA . GLY B 1 271 ? 33.312 -27.094 -7.004 1 72.38 271 GLY B CA 1
ATOM 5513 C C . GLY B 1 271 ? 33.938 -25.75 -6.625 1 72.38 271 GLY B C 1
ATOM 5514 O O . GLY B 1 271 ? 34.062 -25.438 -5.441 1 72.38 271 GLY B O 1
ATOM 5515 N N . ARG B 1 272 ? 34.25 -25.016 -7.578 1 84.75 272 ARG B N 1
ATOM 5516 C CA . ARG B 1 272 ? 34.906 -23.75 -7.254 1 84.75 272 ARG B CA 1
ATOM 5517 C C . ARG B 1 272 ? 33.906 -22.594 -7.379 1 84.75 272 ARG B C 1
ATOM 5519 O O . ARG B 1 272 ? 34.312 -21.469 -7.68 1 84.75 272 ARG B O 1
ATOM 5526 N N . SER B 1 273 ? 32.656 -22.953 -7.32 1 93.88 273 SER B N 1
ATOM 5527 C CA . SER B 1 273 ? 31.609 -21.922 -7.277 1 93.88 273 SER B CA 1
ATOM 5528 C C . SER B 1 273 ? 30.594 -22.219 -6.18 1 93.88 273 SER B C 1
ATOM 5530 O O . SER B 1 273 ? 30.453 -23.375 -5.754 1 93.88 273 SER B O 1
ATOM 5532 N N . ALA B 1 274 ? 30.031 -21.203 -5.684 1 95.94 274 ALA B N 1
ATOM 5533 C CA . ALA B 1 274 ? 29 -21.328 -4.648 1 95.94 274 ALA B CA 1
ATOM 5534 C C . ALA B 1 274 ? 27.781 -20.484 -4.973 1 95.94 274 ALA B C 1
ATOM 5536 O O . ALA B 1 274 ? 27.906 -19.344 -5.438 1 95.94 274 ALA B O 1
ATOM 5537 N N . LEU B 1 275 ? 26.641 -21.047 -4.84 1 96.94 275 LEU B N 1
ATOM 5538 C CA . LEU B 1 275 ? 25.391 -20.344 -5.109 1 96.94 275 LEU B CA 1
ATOM 5539 C C . LEU B 1 275 ? 24.516 -20.281 -3.857 1 96.94 275 LEU B C 1
ATOM 5541 O O . LEU B 1 275 ? 24.219 -21.312 -3.256 1 96.94 275 LEU B O 1
ATOM 5545 N N . ILE B 1 276 ? 24.188 -19.047 -3.469 1 97.44 276 ILE B N 1
ATOM 5546 C CA . ILE B 1 276 ? 23.312 -18.797 -2.33 1 97.44 276 ILE B CA 1
ATOM 5547 C C . ILE B 1 276 ? 21.844 -18.781 -2.787 1 97.44 276 ILE B C 1
ATOM 5549 O O . ILE B 1 276 ? 21.5 -18.062 -3.719 1 97.44 276 ILE B O 1
ATOM 5553 N N . LEU B 1 277 ? 21 -19.594 -2.115 1 96.25 277 LEU B N 1
ATOM 5554 C CA . LEU B 1 277 ? 19.594 -19.703 -2.438 1 96.25 277 LEU B CA 1
ATOM 5555 C C . LEU B 1 277 ? 18.734 -19.641 -1.174 1 96.25 277 LEU B C 1
ATOM 5557 O O . LEU B 1 277 ? 19.188 -20.016 -0.094 1 96.25 277 LEU B O 1
ATOM 5561 N N . ASP B 1 278 ? 17.516 -19.094 -1.328 1 92.62 278 ASP B N 1
ATOM 5562 C CA . ASP B 1 278 ? 16.562 -19.219 -0.221 1 92.62 278 ASP B CA 1
ATOM 5563 C C . ASP B 1 278 ? 15.922 -20.609 -0.204 1 92.62 278 ASP B C 1
ATOM 5565 O O . ASP B 1 278 ? 16.219 -21.438 -1.058 1 92.62 278 ASP B O 1
ATOM 5569 N N . ALA B 1 279 ? 15.102 -20.859 0.774 1 88.69 279 ALA B N 1
ATOM 5570 C CA . ALA B 1 279 ? 14.547 -22.188 0.975 1 88.69 279 ALA B CA 1
ATOM 5571 C C . ALA B 1 279 ? 13.227 -22.359 0.231 1 88.69 279 ALA B C 1
ATOM 5573 O O . ALA B 1 279 ? 12.312 -23.031 0.713 1 88.69 279 ALA B O 1
ATOM 5574 N N . ALA B 1 280 ? 13.062 -21.75 -0.913 1 88.81 280 ALA B N 1
ATOM 5575 C CA . ALA B 1 280 ? 11.859 -21.922 -1.721 1 88.81 280 ALA B CA 1
ATOM 5576 C C . ALA B 1 280 ? 11.734 -23.359 -2.207 1 88.81 280 ALA B C 1
ATOM 5578 O O . ALA B 1 280 ? 12.734 -24.016 -2.512 1 88.81 280 ALA B O 1
ATOM 5579 N N . PRO B 1 281 ? 10.586 -23.875 -2.373 1 86.62 281 PRO B N 1
ATOM 5580 C CA . PRO B 1 281 ? 10.375 -25.281 -2.768 1 86.62 281 PRO B CA 1
ATOM 5581 C C . PRO B 1 281 ? 11.086 -25.641 -4.07 1 86.62 281 PRO B C 1
ATOM 5583 O O . PRO B 1 281 ? 11.648 -26.734 -4.188 1 86.62 281 PRO B O 1
ATOM 5586 N N . SER B 1 282 ? 11.078 -24.734 -5.008 1 88.62 282 SER B N 1
ATOM 5587 C CA . SER B 1 282 ? 11.719 -25 -6.297 1 88.62 282 SER B CA 1
ATOM 5588 C C . SER B 1 282 ? 13.219 -25.188 -6.145 1 88.62 282 SER B C 1
ATOM 5590 O O . SER B 1 282 ? 13.859 -25.812 -6.988 1 88.62 282 SER B O 1
ATOM 5592 N N . HIS B 1 283 ? 13.773 -24.672 -5.074 1 91.38 283 HIS B N 1
ATOM 5593 C CA . HIS B 1 283 ? 15.211 -24.734 -4.852 1 91.38 283 HIS B CA 1
ATOM 5594 C C . HIS B 1 283 ? 15.602 -25.984 -4.082 1 91.38 283 HIS B C 1
ATOM 5596 O O . HIS B 1 283 ? 16.766 -26.391 -4.082 1 91.38 283 HIS B O 1
ATOM 5602 N N . ARG B 1 284 ? 14.578 -26.547 -3.455 1 88.62 284 ARG B N 1
ATOM 5603 C CA . ARG B 1 284 ? 14.891 -27.594 -2.484 1 88.62 284 ARG B CA 1
ATOM 5604 C C . ARG B 1 284 ? 14.609 -28.984 -3.062 1 88.62 284 ARG B C 1
ATOM 5606 O O . ARG B 1 284 ? 14.781 -30 -2.381 1 88.62 284 ARG B O 1
ATOM 5613 N N . THR B 1 285 ? 14.211 -29.031 -4.258 1 89.81 285 THR B N 1
ATOM 5614 C CA . THR B 1 285 ? 13.93 -30.344 -4.828 1 89.81 285 THR B CA 1
ATOM 5615 C C . THR B 1 285 ? 15.211 -31.141 -4.98 1 89.81 285 THR B C 1
ATOM 5617 O O . THR B 1 285 ? 16.297 -30.578 -5.188 1 89.81 285 THR B O 1
ATOM 5620 N N . GLU B 1 286 ? 15.07 -32.438 -4.902 1 88.88 286 GLU B N 1
ATOM 5621 C CA . GLU B 1 286 ? 16.234 -33.312 -5.016 1 88.88 286 GLU B CA 1
ATOM 5622 C C . GLU B 1 286 ? 16.906 -33.156 -6.383 1 88.88 286 GLU B C 1
ATOM 5624 O O . GLU B 1 286 ? 18.125 -33.156 -6.48 1 88.88 286 GLU B O 1
ATOM 5629 N N . LEU B 1 287 ? 16.125 -33.031 -7.324 1 87.94 287 LEU B N 1
ATOM 5630 C CA . LEU B 1 287 ? 16.656 -32.938 -8.68 1 87.94 287 LEU B CA 1
ATOM 5631 C C . LEU B 1 287 ? 17.469 -31.641 -8.828 1 87.94 287 LEU B C 1
ATOM 5633 O O . LEU B 1 287 ? 18.562 -31.656 -9.414 1 87.94 287 LEU B O 1
ATOM 5637 N N . THR B 1 288 ? 16.938 -30.594 -8.258 1 89.5 288 THR B N 1
ATOM 5638 C CA . THR B 1 288 ? 17.656 -29.312 -8.328 1 89.5 288 THR B CA 1
ATOM 5639 C C . THR B 1 288 ? 18.969 -29.375 -7.551 1 89.5 288 THR B C 1
ATOM 5641 O O . THR B 1 288 ? 20 -28.922 -8.031 1 89.5 288 THR B O 1
ATOM 5644 N N . LYS B 1 289 ? 18.953 -29.984 -6.453 1 90.31 289 LYS B N 1
ATOM 5645 C CA . LYS B 1 289 ? 20.156 -30.109 -5.617 1 90.31 289 LYS B CA 1
ATOM 5646 C C . LYS B 1 289 ? 21.234 -30.922 -6.316 1 90.31 289 LYS B C 1
ATOM 5648 O O . LYS B 1 289 ? 22.391 -30.516 -6.367 1 90.31 289 LYS B O 1
ATOM 5653 N N . GLN B 1 290 ? 20.812 -32 -6.832 1 88.81 290 GLN B N 1
ATOM 5654 C CA . GLN B 1 290 ? 21.766 -32.906 -7.5 1 88.81 290 GLN B CA 1
ATOM 5655 C C . GLN B 1 290 ? 22.406 -32.219 -8.703 1 88.81 290 GLN B C 1
ATOM 5657 O O . GLN B 1 290 ? 23.625 -32.281 -8.891 1 88.81 290 GLN B O 1
ATOM 5662 N N . TYR B 1 291 ? 21.594 -31.578 -9.367 1 87.62 291 TYR B N 1
ATOM 5663 C CA . TYR B 1 291 ? 22.094 -30.938 -10.578 1 87.62 291 TYR B CA 1
ATOM 5664 C C . TYR B 1 291 ? 23.031 -29.781 -10.234 1 87.62 291 TYR B C 1
ATOM 5666 O O . TYR B 1 291 ? 24.109 -29.672 -10.828 1 87.62 291 TYR B O 1
ATOM 5674 N N . LEU B 1 292 ? 22.656 -28.969 -9.297 1 90.06 292 LEU B N 1
ATOM 5675 C CA . LEU B 1 292 ? 23.453 -27.812 -8.914 1 90.06 292 LEU B CA 1
ATOM 5676 C C . LEU B 1 292 ? 24.766 -28.25 -8.258 1 90.06 292 LEU B C 1
ATOM 5678 O O . LEU B 1 292 ? 25.828 -27.672 -8.516 1 90.06 292 LEU B O 1
ATOM 5682 N N . GLN B 1 293 ? 24.719 -29.25 -7.484 1 88.75 293 GLN B N 1
ATOM 5683 C CA . GLN B 1 293 ? 25.875 -29.672 -6.703 1 88.75 293 GLN B CA 1
ATOM 5684 C C . GLN B 1 293 ? 26.938 -30.328 -7.594 1 88.75 293 GLN B C 1
ATOM 5686 O O . GLN B 1 293 ? 28.094 -30.469 -7.188 1 88.75 293 GLN B O 1
ATOM 5691 N N . GLN B 1 294 ? 26.5 -30.688 -8.742 1 86.75 294 GLN B N 1
ATOM 5692 C CA . GLN B 1 294 ? 27.484 -31.188 -9.703 1 86.75 294 GLN B CA 1
ATOM 5693 C C . GLN B 1 294 ? 28.422 -30.078 -10.148 1 86.75 294 GLN B C 1
ATOM 5695 O O . GLN B 1 294 ? 29.562 -30.344 -10.562 1 86.75 294 GLN B O 1
ATOM 5700 N N . HIS B 1 295 ? 27.969 -28.875 -9.969 1 86.5 295 HIS B N 1
ATOM 5701 C CA . HIS B 1 295 ? 28.719 -27.781 -10.57 1 86.5 295 HIS B CA 1
ATOM 5702 C C . HIS B 1 295 ? 29.156 -26.781 -9.508 1 86.5 295 HIS B C 1
ATOM 5704 O O . HIS B 1 295 ? 30.188 -26.109 -9.672 1 86.5 295 HIS B O 1
ATOM 5710 N N . SER B 1 296 ? 28.344 -26.672 -8.492 1 92.12 296 SER B N 1
ATOM 5711 C CA . SER B 1 296 ? 28.578 -25.609 -7.52 1 92.12 296 SER B CA 1
ATOM 5712 C C . SER B 1 296 ? 28.141 -26.047 -6.121 1 92.12 296 SER B C 1
ATOM 5714 O O . SER B 1 296 ? 27.297 -26.922 -5.973 1 92.12 296 SER B O 1
ATOM 5716 N N . ARG B 1 297 ? 28.812 -25.438 -5.188 1 92.81 297 ARG B N 1
ATOM 5717 C CA . ARG B 1 297 ? 28.328 -25.609 -3.82 1 92.81 297 ARG B CA 1
ATOM 5718 C C . ARG B 1 297 ? 27.031 -24.844 -3.588 1 92.81 297 ARG B C 1
ATOM 5720 O O . ARG B 1 297 ? 26.875 -23.719 -4.059 1 92.81 297 ARG B O 1
ATOM 5727 N N . MET B 1 298 ? 26.188 -25.516 -2.975 1 94.19 298 MET B N 1
ATOM 5728 C CA . MET B 1 298 ? 24.891 -24.906 -2.695 1 94.19 298 MET B CA 1
ATOM 5729 C C . MET B 1 298 ? 24.828 -24.406 -1.257 1 94.19 298 MET B C 1
ATOM 5731 O O . MET B 1 298 ? 25.094 -25.156 -0.317 1 94.19 298 MET B O 1
ATOM 5735 N N . ILE B 1 299 ? 24.484 -23.125 -1.085 1 95.44 299 ILE B N 1
ATOM 5736 C CA . ILE B 1 299 ? 24.328 -22.531 0.233 1 95.44 299 ILE B CA 1
ATOM 5737 C C . ILE B 1 299 ? 22.891 -22.062 0.413 1 95.44 299 ILE B C 1
ATOM 5739 O O . ILE B 1 299 ? 22.438 -21.125 -0.264 1 95.44 299 ILE B O 1
ATOM 5743 N N . MET B 1 300 ? 22.219 -22.641 1.366 1 95.19 300 MET B N 1
ATOM 5744 C CA . MET B 1 300 ? 20.797 -22.359 1.574 1 95.19 300 MET B CA 1
ATOM 5745 C C . MET B 1 300 ? 20.609 -21.438 2.777 1 95.19 300 MET B C 1
ATOM 5747 O O . MET B 1 300 ? 21.141 -21.703 3.857 1 95.19 300 MET B O 1
ATOM 5751 N N . ILE B 1 301 ? 19.844 -20.391 2.543 1 94.44 301 ILE B N 1
ATOM 5752 C CA . ILE B 1 301 ? 19.5 -19.484 3.635 1 94.44 301 ILE B CA 1
ATOM 5753 C C . ILE B 1 301 ? 18.391 -20.094 4.473 1 94.44 301 ILE B C 1
ATOM 5755 O O . ILE B 1 301 ? 17.375 -20.562 3.936 1 94.44 301 ILE B O 1
ATOM 5759 N N . PRO B 1 302 ? 18.609 -20.062 5.77 1 89.94 302 PRO B N 1
ATOM 5760 C CA . PRO B 1 302 ? 17.547 -20.609 6.617 1 89.94 302 PRO B CA 1
ATOM 5761 C C . PRO B 1 302 ? 16.234 -19.844 6.488 1 89.94 302 PRO B C 1
ATOM 5763 O O . PRO B 1 302 ? 16.234 -18.641 6.234 1 89.94 302 PRO B O 1
ATOM 5766 N N . GLY B 1 303 ? 15.164 -20.594 6.703 1 84.06 303 GLY B N 1
ATOM 5767 C CA . GLY B 1 303 ? 13.844 -20 6.586 1 84.06 303 GLY B CA 1
ATOM 5768 C C . GLY B 1 303 ? 13.648 -18.797 7.496 1 84.06 303 GLY B C 1
ATOM 5769 O O . GLY B 1 303 ? 14.086 -18.812 8.648 1 84.06 303 GLY B O 1
ATOM 5770 N N . GLY B 1 304 ? 13.086 -17.75 6.961 1 81.31 304 GLY B N 1
ATOM 5771 C CA . GLY B 1 304 ? 12.734 -16.594 7.754 1 81.31 304 GLY B CA 1
ATOM 5772 C C . GLY B 1 304 ? 13.867 -15.594 7.879 1 81.31 304 GLY B C 1
ATOM 5773 O O . GLY B 1 304 ? 13.734 -14.562 8.547 1 81.31 304 GLY B O 1
ATOM 5774 N N . LEU B 1 305 ? 14.992 -15.828 7.254 1 88.69 305 LEU B N 1
ATOM 5775 C CA . LEU B 1 305 ? 16.156 -14.977 7.48 1 88.69 305 LEU B CA 1
ATOM 5776 C C . LEU B 1 305 ? 16.609 -14.328 6.18 1 88.69 305 LEU B C 1
ATOM 5778 O O . LEU B 1 305 ? 17.734 -13.812 6.102 1 88.69 305 LEU B O 1
ATOM 5782 N N . THR B 1 306 ? 15.773 -14.359 5.148 1 89.25 306 THR B N 1
ATOM 5783 C CA . THR B 1 306 ? 16.156 -13.805 3.855 1 89.25 306 THR B CA 1
ATOM 5784 C C . THR B 1 306 ? 16.375 -12.297 3.955 1 89.25 306 THR B C 1
ATOM 5786 O O . THR B 1 306 ? 17.266 -11.75 3.301 1 89.25 306 THR B O 1
ATOM 5789 N N . LYS B 1 307 ? 15.672 -11.648 4.824 1 84.75 307 LYS B N 1
ATOM 5790 C CA . LYS B 1 307 ? 15.805 -10.203 4.977 1 84.75 307 LYS B CA 1
ATOM 5791 C C . LYS B 1 307 ? 17.156 -9.836 5.559 1 84.75 307 LYS B C 1
ATOM 5793 O O . LYS B 1 307 ? 17.641 -8.719 5.359 1 84.75 307 LYS B O 1
ATOM 5798 N N . LEU B 1 308 ? 17.812 -10.773 6.227 1 88.19 308 LEU B N 1
ATOM 5799 C CA . LEU B 1 308 ? 19.078 -10.5 6.891 1 88.19 308 LEU B CA 1
ATOM 5800 C C . LEU B 1 308 ? 20.25 -11.055 6.082 1 88.19 308 LEU B C 1
ATOM 5802 O O . LEU B 1 308 ? 21.344 -10.492 6.094 1 88.19 308 LEU B O 1
ATOM 5806 N N . LEU B 1 309 ? 19.938 -12.141 5.406 1 94.25 309 LEU B N 1
ATOM 5807 C CA . LEU B 1 309 ? 21.078 -12.906 4.93 1 94.25 309 LEU B CA 1
ATOM 5808 C C . LEU B 1 309 ? 21.125 -12.953 3.406 1 94.25 309 LEU B C 1
ATOM 5810 O O . LEU B 1 309 ? 22.094 -13.414 2.816 1 94.25 309 LEU B O 1
ATOM 5814 N N . GLN B 1 310 ? 20.094 -12.469 2.736 1 94.94 310 GLN B N 1
ATOM 5815 C CA . GLN B 1 310 ? 20.031 -12.555 1.281 1 94.94 310 GLN B CA 1
ATOM 5816 C C . GLN B 1 310 ? 20.438 -11.234 0.632 1 94.94 310 GLN B C 1
ATOM 5818 O O . GLN B 1 310 ? 19.672 -10.266 0.659 1 94.94 310 GLN B O 1
ATOM 5823 N N . PRO B 1 311 ? 21.547 -11.211 0.021 1 95.5 311 PRO B N 1
ATOM 5824 C CA . PRO B 1 311 ? 22.062 -9.984 -0.584 1 95.5 311 PRO B CA 1
ATOM 5825 C C . PRO B 1 311 ? 21.047 -9.312 -1.506 1 95.5 311 PRO B C 1
ATOM 5827 O O . PRO B 1 311 ? 20.859 -8.094 -1.444 1 95.5 311 PRO B O 1
ATOM 5830 N N . LEU B 1 312 ? 20.344 -10.078 -2.322 1 97.06 312 LEU B N 1
ATOM 5831 C CA . LEU B 1 312 ? 19.375 -9.523 -3.248 1 97.06 312 LEU B CA 1
ATOM 5832 C C . LEU B 1 312 ? 18.234 -8.828 -2.492 1 97.06 312 LEU B C 1
ATOM 5834 O O . LEU B 1 312 ? 17.766 -7.773 -2.918 1 97.06 312 LEU B O 1
ATOM 5838 N N . ASP B 1 313 ? 17.844 -9.312 -1.343 1 91.38 313 ASP B N 1
ATOM 5839 C CA . ASP B 1 313 ? 16.766 -8.727 -0.555 1 91.38 313 ASP B CA 1
ATOM 5840 C C . ASP B 1 313 ? 17.25 -7.512 0.23 1 91.38 313 ASP B C 1
ATOM 5842 O O . ASP B 1 313 ? 16.469 -6.586 0.485 1 91.38 313 ASP B O 1
ATOM 5846 N N . ILE B 1 314 ? 18.469 -7.527 0.554 1 88.5 314 ILE B N 1
ATOM 5847 C CA . ILE B 1 314 ? 19.031 -6.496 1.424 1 88.5 314 ILE B CA 1
ATOM 5848 C C . ILE B 1 314 ? 19.156 -5.184 0.651 1 88.5 314 ILE B C 1
ATOM 5850 O O . ILE B 1 314 ? 18.781 -4.121 1.154 1 88.5 314 ILE B O 1
ATOM 5854 N N . SER B 1 315 ? 19.594 -5.195 -0.598 1 88.06 315 SER B N 1
ATOM 5855 C CA . SER B 1 315 ? 19.891 -3.906 -1.215 1 88.06 315 SER B CA 1
ATOM 5856 C C . SER B 1 315 ? 19.547 -3.912 -2.699 1 88.06 315 SER B C 1
ATOM 5858 O O . SER B 1 315 ? 19.188 -2.873 -3.266 1 88.06 315 SER B O 1
ATOM 5860 N N . VAL B 1 316 ? 19.5 -5.012 -3.322 1 94.06 316 VAL B N 1
ATOM 5861 C CA . VAL B 1 316 ? 19.5 -5.059 -4.781 1 94.06 316 VAL B CA 1
ATOM 5862 C C . VAL B 1 316 ? 18.062 -5.004 -5.301 1 94.06 316 VAL B C 1
ATOM 5864 O O . VAL B 1 316 ? 17.75 -4.207 -6.188 1 94.06 316 VAL B O 1
ATOM 5867 N N . ASN B 1 317 ? 17.203 -5.824 -4.723 1 93.81 317 ASN B N 1
ATOM 5868 C CA . ASN B 1 317 ? 15.828 -5.918 -5.199 1 93.81 317 ASN B CA 1
ATOM 5869 C C . ASN B 1 317 ? 15.125 -4.57 -5.133 1 93.81 317 ASN B C 1
ATOM 5871 O O . ASN B 1 317 ? 14.367 -4.215 -6.043 1 93.81 317 ASN B O 1
ATOM 5875 N N . LYS B 1 318 ? 15.383 -3.828 -4.125 1 88.38 318 LYS B N 1
ATOM 5876 C CA . LYS B 1 318 ? 14.758 -2.516 -3.979 1 88.38 318 LYS B CA 1
ATOM 5877 C C . LYS B 1 318 ? 15.18 -1.58 -5.105 1 88.38 318 LYS B C 1
ATOM 5879 O O . LYS B 1 318 ? 14.344 -0.902 -5.703 1 88.38 318 LYS B O 1
ATOM 5884 N N . SER B 1 319 ? 16.484 -1.546 -5.344 1 91.25 319 SER B N 1
ATOM 5885 C CA . SER B 1 319 ? 17.016 -0.716 -6.418 1 91.25 319 SER B CA 1
ATOM 5886 C C . SER B 1 319 ? 16.438 -1.133 -7.77 1 91.25 319 SER B C 1
ATOM 5888 O O . SER B 1 319 ? 16.031 -0.285 -8.562 1 91.25 319 SER B O 1
ATOM 5890 N N . PHE B 1 320 ? 16.344 -2.393 -8.016 1 96.81 320 PHE B N 1
ATOM 5891 C CA . PHE B 1 320 ? 15.82 -2.928 -9.266 1 96.81 320 PHE B CA 1
ATOM 5892 C C . PHE B 1 320 ? 14.367 -2.527 -9.453 1 96.81 320 PHE B C 1
ATOM 5894 O O . PHE B 1 320 ? 13.984 -2.021 -10.516 1 96.81 320 PHE B O 1
ATOM 5901 N N . LYS B 1 321 ? 13.531 -2.693 -8.422 1 93.12 321 LYS B N 1
ATOM 5902 C CA . LYS B 1 321 ? 12.109 -2.371 -8.5 1 93.12 321 LYS B CA 1
ATOM 5903 C C . LYS B 1 321 ? 11.898 -0.871 -8.68 1 93.12 321 LYS B C 1
ATOM 5905 O O . LYS B 1 321 ? 10.977 -0.45 -9.375 1 93.12 321 LYS B O 1
ATOM 5910 N N . SER B 1 322 ? 12.734 -0.105 -8.016 1 89.12 322 SER B N 1
ATOM 5911 C CA . SER B 1 322 ? 12.648 1.343 -8.18 1 89.12 322 SER B CA 1
ATOM 5912 C C . SER B 1 322 ? 12.914 1.75 -9.625 1 89.12 322 SER B C 1
ATOM 5914 O O . SER B 1 322 ? 12.211 2.6 -10.18 1 89.12 322 SER B O 1
ATOM 5916 N N . ASN B 1 323 ? 13.93 1.134 -10.188 1 93.5 323 ASN B N 1
ATOM 5917 C CA . ASN B 1 323 ? 14.242 1.396 -11.586 1 93.5 323 ASN B CA 1
ATOM 5918 C C . ASN B 1 323 ? 13.102 0.972 -12.508 1 93.5 323 ASN B C 1
ATOM 5920 O O . ASN B 1 323 ? 12.781 1.67 -13.469 1 93.5 323 ASN B O 1
ATOM 5924 N N . LEU B 1 324 ? 12.547 -0.142 -12.211 1 95.69 324 LEU B N 1
ATOM 5925 C CA . LEU B 1 324 ? 11.422 -0.631 -13 1 95.69 324 LEU B CA 1
ATOM 5926 C C . LEU B 1 324 ? 10.242 0.332 -12.914 1 95.69 324 LEU B C 1
ATOM 5928 O O . LEU B 1 324 ? 9.57 0.587 -13.922 1 95.69 324 LEU B O 1
ATOM 5932 N N . ARG B 1 325 ? 9.984 0.817 -11.781 1 92.38 325 ARG B N 1
ATOM 5933 C CA . ARG B 1 325 ? 8.898 1.769 -11.578 1 92.38 325 ARG B CA 1
ATOM 5934 C C . ARG B 1 325 ? 9.109 3.027 -12.414 1 92.38 325 ARG B C 1
ATOM 5936 O O . ARG B 1 325 ? 8.156 3.58 -12.961 1 92.38 325 ARG B O 1
ATOM 5943 N N . ARG B 1 326 ? 10.312 3.463 -12.453 1 88.62 326 ARG B N 1
ATOM 5944 C CA . ARG B 1 326 ? 10.625 4.629 -13.273 1 88.62 326 ARG B CA 1
ATOM 5945 C C . ARG B 1 326 ? 10.305 4.371 -14.742 1 88.62 326 ARG B C 1
ATOM 5947 O O . ARG B 1 326 ? 9.766 5.246 -15.43 1 88.62 326 ARG B O 1
ATOM 5954 N N . CYS B 1 327 ? 10.633 3.182 -15.133 1 93.94 327 CYS B N 1
ATOM 5955 C CA . CYS B 1 327 ? 10.297 2.809 -16.5 1 93.94 327 CYS B CA 1
ATOM 5956 C C . CYS B 1 327 ? 8.789 2.828 -16.719 1 93.94 327 CYS B C 1
ATOM 5958 O O . CYS B 1 327 ? 8.305 3.326 -17.734 1 93.94 327 CYS B O 1
ATOM 5960 N N . TRP B 1 328 ? 8.094 2.303 -15.797 1 94.38 328 TRP B N 1
ATOM 5961 C CA . TRP B 1 328 ? 6.641 2.279 -15.875 1 94.38 328 TRP B CA 1
ATOM 5962 C C . TRP B 1 328 ? 6.074 3.693 -15.922 1 94.38 328 TRP B C 1
ATOM 5964 O O . TRP B 1 328 ? 5.188 3.99 -16.719 1 94.38 328 TRP B O 1
ATOM 5974 N N . GLU B 1 329 ? 6.582 4.578 -15.07 1 89.25 329 GLU B N 1
ATOM 5975 C CA . GLU B 1 329 ? 6.137 5.969 -15.031 1 89.25 329 GLU B CA 1
ATOM 5976 C C . GLU B 1 329 ? 6.352 6.656 -16.375 1 89.25 329 GLU B C 1
ATOM 5978 O O . GLU B 1 329 ? 5.465 7.352 -16.875 1 89.25 329 GLU B O 1
ATOM 5983 N N . ASP B 1 330 ? 7.516 6.477 -16.875 1 90.25 330 ASP B N 1
ATOM 5984 C CA . ASP B 1 330 ? 7.836 7.059 -18.172 1 90.25 330 ASP B CA 1
ATOM 5985 C C . ASP B 1 330 ? 6.887 6.543 -19.266 1 90.25 330 ASP B C 1
ATOM 5987 O O . ASP B 1 330 ? 6.391 7.32 -20.078 1 90.25 330 ASP B O 1
ATOM 5991 N N . TRP B 1 331 ? 6.68 5.277 -19.219 1 93.81 331 TRP B N 1
ATOM 5992 C CA . TRP B 1 331 ? 5.797 4.656 -20.203 1 93.81 331 TRP B CA 1
ATOM 5993 C C . TRP B 1 331 ? 4.383 5.215 -20.078 1 93.81 331 TRP B C 1
ATOM 5995 O O . TRP B 1 331 ? 3.736 5.492 -21.094 1 93.81 331 TRP B O 1
ATOM 6005 N N . MET B 1 332 ? 3.893 5.426 -18.938 1 91.62 332 MET B N 1
ATOM 6006 C CA . MET B 1 332 ? 2.535 5.91 -18.703 1 91.62 332 MET B CA 1
ATOM 6007 C C . MET B 1 332 ? 2.355 7.32 -19.25 1 91.62 332 MET B C 1
ATOM 6009 O O . MET B 1 332 ? 1.261 7.691 -19.672 1 91.62 332 MET B O 1
ATOM 6013 N N . ILE B 1 333 ? 3.365 8.078 -19.188 1 87.38 333 ILE B N 1
ATOM 6014 C CA . ILE B 1 333 ? 3.309 9.469 -19.641 1 87.38 333 ILE B CA 1
ATOM 6015 C C . ILE B 1 333 ? 3.422 9.516 -21.156 1 87.38 333 ILE B C 1
ATOM 6017 O O . ILE B 1 333 ? 2.818 10.375 -21.812 1 87.38 333 ILE B O 1
ATOM 6021 N N . GLU B 1 334 ? 4.117 8.609 -21.719 1 88.12 334 GLU B N 1
ATOM 6022 C CA . GLU B 1 334 ? 4.293 8.555 -23.172 1 88.12 334 GLU B CA 1
ATOM 6023 C C . GLU B 1 334 ? 3.078 7.934 -23.844 1 88.12 334 GLU B C 1
ATOM 6025 O O . GLU B 1 334 ? 3.119 6.773 -24.266 1 88.12 334 GLU B O 1
ATOM 6030 N N . GLU B 1 335 ? 2.168 8.68 -24.172 1 84.5 335 GLU B N 1
ATOM 6031 C CA . GLU B 1 335 ? 0.86 8.234 -24.641 1 84.5 335 GLU B CA 1
ATOM 6032 C C . GLU B 1 335 ? 0.958 7.582 -26.016 1 84.5 335 GLU B C 1
ATOM 6034 O O . GLU B 1 335 ? 0.138 6.73 -26.359 1 84.5 335 GLU B O 1
ATOM 6039 N N . GLU B 1 336 ? 1.948 7.953 -26.703 1 85.12 336 GLU B N 1
ATOM 6040 C CA . GLU B 1 336 ? 2.09 7.457 -28.062 1 85.12 336 GLU B CA 1
ATOM 6041 C C . GLU B 1 336 ? 2.334 5.949 -28.094 1 85.12 336 GLU B C 1
ATOM 6043 O O . GLU B 1 336 ? 2.066 5.285 -29.094 1 85.12 336 GLU B O 1
ATOM 6048 N N . ARG B 1 337 ? 2.738 5.395 -27.062 1 85.94 337 ARG B N 1
ATOM 6049 C CA . ARG B 1 337 ? 3.104 3.982 -27 1 85.94 337 ARG B CA 1
ATOM 6050 C C . ARG B 1 337 ? 1.926 3.131 -26.547 1 85.94 337 ARG B C 1
ATOM 6052 O O . ARG B 1 337 ? 2.016 1.901 -26.516 1 85.94 337 ARG B O 1
ATOM 6059 N N . HIS B 1 338 ? 0.887 3.787 -26.266 1 89.19 338 HIS B N 1
ATOM 6060 C CA . HIS B 1 338 ? -0.213 3.064 -25.641 1 89.19 338 HIS B CA 1
ATOM 6061 C C . HIS B 1 338 ? -1.112 2.412 -26.688 1 89.19 338 HIS B C 1
ATOM 6063 O O . HIS B 1 338 ? -1.265 2.934 -27.797 1 89.19 338 HIS B O 1
ATOM 6069 N N . THR B 1 339 ? -1.474 1.263 -26.297 1 87.19 339 THR B N 1
ATOM 6070 C CA . THR B 1 339 ? -2.516 0.591 -27.062 1 87.19 339 THR B CA 1
ATOM 6071 C C . THR B 1 339 ? -3.805 0.49 -26.25 1 87.19 339 THR B C 1
ATOM 6073 O O . THR B 1 339 ? -3.771 0.5 -25.031 1 87.19 339 THR B O 1
ATOM 6076 N N . TYR B 1 340 ? -4.855 0.469 -26.969 1 85.31 340 TYR B N 1
ATOM 6077 C CA . TYR B 1 340 ? -6.156 0.484 -26.312 1 85.31 340 TYR B CA 1
ATOM 6078 C C . TYR B 1 340 ? -7.02 -0.684 -26.781 1 85.31 340 TYR B C 1
ATOM 6080 O O . TYR B 1 340 ? -6.879 -1.151 -27.906 1 85.31 340 TYR B O 1
ATOM 6088 N N . THR B 1 341 ? -7.836 -1.158 -25.891 1 79.44 341 THR B N 1
ATOM 6089 C CA . THR B 1 341 ? -8.82 -2.18 -26.25 1 79.44 341 THR B CA 1
ATOM 6090 C C . THR B 1 341 ? -9.93 -1.585 -27.109 1 79.44 341 THR B C 1
ATOM 6092 O O . THR B 1 341 ? -9.977 -0.37 -27.328 1 79.44 341 THR B O 1
ATOM 6095 N N . ARG B 1 342 ? -10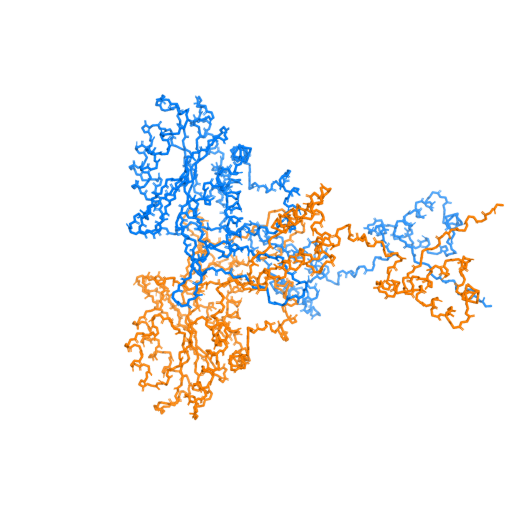.773 -2.539 -27.578 1 75.19 342 ARG B N 1
ATOM 6096 C CA . ARG B 1 342 ? -11.906 -2.109 -28.391 1 75.19 342 ARG B CA 1
ATOM 6097 C C . ARG B 1 342 ? -12.836 -1.199 -27.594 1 75.19 342 ARG B C 1
ATOM 6099 O O . ARG B 1 342 ? -13.445 -0.283 -28.156 1 75.19 342 ARG B O 1
ATOM 6106 N N . SER B 1 343 ? -12.852 -1.401 -26.234 1 70 343 SER B N 1
ATOM 6107 C CA . SER B 1 343 ? -13.727 -0.625 -25.375 1 70 343 SER B CA 1
ATOM 6108 C C . SER B 1 343 ? -13.055 0.673 -24.922 1 70 343 SER B C 1
ATOM 6110 O O . SER B 1 343 ? -13.633 1.453 -24.172 1 70 343 SER B O 1
ATOM 6112 N N . GLY B 1 344 ? -11.711 0.943 -25.344 1 74 344 GLY B N 1
ATOM 6113 C CA . GLY B 1 344 ? -11.039 2.203 -25.062 1 74 344 GLY B CA 1
ATOM 6114 C C . GLY B 1 344 ? -10.242 2.176 -23.781 1 74 344 GLY B C 1
ATOM 6115 O O . GLY B 1 344 ? -9.844 3.225 -23.266 1 74 344 GLY B O 1
ATOM 6116 N N . LYS B 1 345 ? -10.102 1.031 -23.281 1 76.94 345 LYS B N 1
ATOM 6117 C CA . LYS B 1 345 ? -9.289 0.9 -22.078 1 76.94 345 LYS B CA 1
ATOM 6118 C C . LYS B 1 345 ? -7.812 0.715 -22.422 1 76.94 345 LYS B C 1
ATOM 6120 O O . LYS B 1 345 ? -7.477 0.003 -23.375 1 76.94 345 LYS B O 1
ATOM 6125 N N . ARG B 1 346 ? -6.977 1.422 -21.75 1 85.88 346 ARG B N 1
ATOM 6126 C CA . ARG B 1 346 ? -5.543 1.296 -21.984 1 85.88 346 ARG B CA 1
ATOM 6127 C C . ARG B 1 346 ? -5.055 -0.108 -21.641 1 85.88 346 ARG B C 1
ATOM 6129 O O . ARG B 1 346 ? -5.379 -0.643 -20.578 1 85.88 346 ARG B O 1
ATOM 6136 N N . GLN B 1 347 ? -4.305 -0.678 -22.484 1 91 347 GLN B N 1
ATOM 6137 C CA . GLN B 1 347 ? -3.768 -2.014 -22.25 1 91 347 GLN B CA 1
ATOM 6138 C C . GLN B 1 347 ? -2.455 -1.952 -21.469 1 91 347 GLN B C 1
ATOM 6140 O O . GLN B 1 347 ? -1.755 -0.939 -21.516 1 91 347 GLN B O 1
ATOM 6145 N N . ARG B 1 348 ? -2.223 -2.994 -20.812 1 92.19 348 ARG B N 1
ATOM 6146 C CA . ARG B 1 348 ? -0.958 -3.078 -20.078 1 92.19 348 ARG B CA 1
ATOM 6147 C C . ARG B 1 348 ? 0.225 -3.105 -21.047 1 92.19 348 ARG B C 1
ATOM 6149 O O . ARG B 1 348 ? 0.056 -3.369 -22.234 1 92.19 348 ARG B O 1
ATOM 6156 N N . PRO B 1 349 ? 1.458 -2.838 -20.562 1 93.38 349 PRO B N 1
ATOM 6157 C CA . PRO B 1 349 ? 2.635 -2.896 -21.422 1 93.38 349 PRO B CA 1
ATOM 6158 C C . PRO B 1 349 ? 2.844 -4.277 -22.047 1 93.38 349 PRO B C 1
ATOM 6160 O O . PRO B 1 349 ? 2.514 -5.293 -21.422 1 93.38 349 PRO B O 1
ATOM 6163 N N . SER B 1 350 ? 3.357 -4.27 -23.219 1 92.75 350 SER B N 1
ATOM 6164 C CA . SER B 1 350 ? 3.641 -5.523 -23.906 1 92.75 350 SER B CA 1
ATOM 6165 C C . SER B 1 350 ? 4.789 -6.273 -23.25 1 92.75 350 SER B C 1
ATOM 6167 O O . SER B 1 350 ? 5.559 -5.684 -22.484 1 92.75 350 SER B O 1
ATOM 6169 N N . TYR B 1 351 ? 4.855 -7.559 -23.562 1 94.5 351 TYR B N 1
ATOM 6170 C CA . TYR B 1 351 ? 5.941 -8.367 -23.031 1 94.5 351 TYR B CA 1
ATOM 6171 C C . TYR B 1 351 ? 7.293 -7.852 -23.5 1 94.5 351 TYR B C 1
ATOM 6173 O O . TYR B 1 351 ? 8.281 -7.902 -22.766 1 94.5 351 TYR B O 1
ATOM 6181 N N . GLU B 1 352 ? 7.316 -7.359 -24.672 1 93.56 352 GLU B N 1
ATOM 6182 C CA . GLU B 1 352 ? 8.547 -6.789 -25.203 1 93.56 352 GLU B CA 1
ATOM 6183 C C . GLU B 1 352 ? 8.977 -5.555 -24.422 1 93.56 352 GLU B C 1
ATOM 6185 O O . GLU B 1 352 ? 10.156 -5.402 -24.094 1 93.56 352 GLU B O 1
ATOM 6190 N N . GLU B 1 353 ? 7.984 -4.734 -24.141 1 94 353 GLU B N 1
ATOM 6191 C CA . GLU B 1 353 ? 8.273 -3.537 -23.359 1 94 353 GLU B CA 1
ATOM 6192 C C . GLU B 1 353 ? 8.773 -3.898 -21.953 1 94 353 GLU B C 1
ATOM 6194 O O . GLU B 1 353 ? 9.719 -3.289 -21.453 1 94 353 GLU B O 1
ATOM 6199 N N . ILE B 1 354 ? 8.156 -4.895 -21.406 1 95.81 354 ILE B N 1
ATOM 6200 C CA . ILE B 1 354 ? 8.547 -5.348 -20.078 1 95.81 354 ILE B CA 1
ATOM 6201 C C . ILE B 1 354 ? 9.992 -5.848 -20.094 1 95.81 354 ILE B C 1
ATOM 6203 O O . ILE B 1 354 ? 10.773 -5.539 -19.203 1 95.81 354 ILE B O 1
ATOM 6207 N N . CYS B 1 355 ? 10.336 -6.602 -21.062 1 96.62 355 CYS B N 1
ATOM 6208 C CA . CYS B 1 355 ? 11.695 -7.117 -21.188 1 96.62 355 CYS B CA 1
ATOM 6209 C C . CYS B 1 355 ? 12.695 -5.977 -21.328 1 96.62 355 CYS B C 1
ATOM 6211 O O . CYS B 1 355 ? 13.781 -6.02 -20.734 1 96.62 355 CYS B O 1
ATOM 6213 N N . ASP B 1 356 ? 12.305 -4.977 -22.047 1 95.88 356 ASP B N 1
ATOM 6214 C CA . ASP B 1 356 ? 13.164 -3.801 -22.172 1 95.88 356 ASP B CA 1
ATOM 6215 C C . ASP B 1 356 ? 13.344 -3.105 -20.812 1 95.88 356 ASP B C 1
ATOM 6217 O O . ASP B 1 356 ? 14.445 -2.676 -20.484 1 95.88 356 ASP B O 1
ATOM 6221 N N . TRP B 1 357 ? 12.227 -3.02 -20.094 1 96.75 357 TRP B N 1
ATOM 6222 C CA . TRP B 1 357 ? 12.289 -2.404 -18.781 1 96.75 357 TRP B CA 1
ATOM 6223 C C . TRP B 1 357 ? 13.227 -3.18 -17.859 1 96.75 357 TRP B C 1
ATOM 6225 O O . TRP B 1 357 ? 14.016 -2.584 -17.125 1 96.75 357 TRP B O 1
ATOM 6235 N N . ILE B 1 358 ? 13.125 -4.488 -17.922 1 97.75 358 ILE B N 1
ATOM 6236 C CA . ILE B 1 358 ? 13.938 -5.344 -17.062 1 97.75 358 ILE B CA 1
ATOM 6237 C C . ILE B 1 358 ? 15.414 -5.152 -17.406 1 97.75 358 ILE B C 1
ATOM 6239 O O . ILE B 1 358 ? 16.234 -4.961 -16.5 1 97.75 358 ILE B O 1
ATOM 6243 N N . ALA B 1 359 ? 15.711 -5.191 -18.672 1 97.25 359 ALA B N 1
ATOM 6244 C CA . ALA B 1 359 ? 17.094 -5.027 -19.109 1 97.25 359 ALA B CA 1
ATOM 6245 C C . ALA B 1 359 ? 17.656 -3.678 -18.672 1 97.25 359 ALA B C 1
ATOM 6247 O O . ALA B 1 359 ? 18.734 -3.609 -18.078 1 97.25 359 ALA B O 1
ATOM 6248 N N . THR B 1 360 ? 16.891 -2.654 -18.906 1 96.25 360 THR B N 1
ATOM 6249 C CA . THR B 1 360 ? 17.328 -1.301 -18.562 1 96.25 360 THR B CA 1
ATOM 6250 C C . THR B 1 360 ? 17.484 -1.147 -17.047 1 96.25 360 THR B C 1
ATOM 6252 O O . THR B 1 360 ? 18.484 -0.601 -16.578 1 96.25 360 THR B O 1
ATOM 6255 N N . SER B 1 361 ? 16.5 -1.62 -16.297 1 96.69 361 SER B N 1
ATOM 6256 C CA . SER B 1 361 ? 16.5 -1.499 -14.844 1 96.69 361 SER B CA 1
ATOM 6257 C C . SER B 1 361 ? 17.656 -2.287 -14.227 1 96.69 361 SER B C 1
ATOM 6259 O O . SER B 1 361 ? 18.281 -1.835 -13.266 1 96.69 361 SER B O 1
ATOM 6261 N N . TRP B 1 362 ? 17.891 -3.432 -14.781 1 97.25 362 TRP B N 1
ATOM 6262 C CA . TRP B 1 362 ? 18.969 -4.293 -14.281 1 97.25 362 TRP B CA 1
ATOM 6263 C C . TRP B 1 362 ? 20.328 -3.676 -14.555 1 97.25 362 TRP B C 1
ATOM 6265 O O . TRP B 1 362 ? 21.219 -3.719 -13.695 1 97.25 362 TRP B O 1
ATOM 6275 N N . ASP B 1 363 ? 20.484 -3.07 -15.68 1 96.31 363 ASP B N 1
ATOM 6276 C CA . ASP B 1 363 ? 21.719 -2.406 -16.047 1 96.31 363 ASP B CA 1
ATOM 6277 C C . ASP B 1 363 ? 22.016 -1.233 -15.117 1 96.31 363 ASP B C 1
ATOM 6279 O O . ASP B 1 363 ? 23.188 -0.91 -14.867 1 96.31 363 ASP B O 1
ATOM 6283 N N . GLN B 1 364 ? 21.016 -0.679 -14.555 1 95 364 GLN B N 1
ATOM 6284 C CA . GLN B 1 364 ? 21.156 0.515 -13.734 1 95 364 GLN B CA 1
ATOM 6285 C C . GLN B 1 364 ? 21.547 0.15 -12.297 1 95 364 GLN B C 1
ATOM 6287 O O . GLN B 1 364 ? 21.953 1.013 -11.523 1 95 364 GLN B O 1
ATOM 6292 N N . VAL B 1 365 ? 21.406 -1.093 -11.938 1 96.5 365 VAL B N 1
ATOM 6293 C CA . VAL B 1 365 ? 21.859 -1.522 -10.617 1 96.5 365 VAL B CA 1
ATOM 6294 C C . VAL B 1 365 ? 23.375 -1.479 -10.555 1 96.5 365 VAL B C 1
ATOM 6296 O O . VAL B 1 365 ? 24.062 -2.072 -11.391 1 96.5 365 VAL B O 1
ATOM 6299 N N . THR B 1 366 ? 23.953 -0.875 -9.562 1 95.62 366 THR B N 1
ATOM 6300 C CA . THR B 1 366 ? 25.391 -0.635 -9.508 1 95.62 366 THR B CA 1
ATOM 6301 C C . THR B 1 366 ? 26.109 -1.781 -8.789 1 95.62 366 THR B C 1
ATOM 6303 O O . THR B 1 366 ? 25.5 -2.469 -7.961 1 95.62 366 THR B O 1
ATOM 6306 N N . SER B 1 367 ? 27.359 -1.91 -9.164 1 96.25 367 SER B N 1
ATOM 6307 C CA . SER B 1 367 ? 28.203 -2.912 -8.508 1 96.25 367 SER B CA 1
ATOM 6308 C C . SER B 1 367 ? 28.344 -2.619 -7.02 1 96.25 367 SER B C 1
ATOM 6310 O O . SER B 1 367 ? 28.406 -3.541 -6.203 1 96.25 367 SER B O 1
ATOM 6312 N N . GLU B 1 368 ? 28.359 -1.388 -6.723 1 93.94 368 GLU B N 1
ATOM 6313 C CA . GLU B 1 368 ? 28.484 -0.986 -5.324 1 93.94 368 GLU B CA 1
ATOM 6314 C C . GLU B 1 368 ? 27.281 -1.461 -4.504 1 93.94 368 GLU B C 1
ATOM 6316 O O . GLU B 1 368 ? 27.453 -1.945 -3.383 1 93.94 368 GLU B O 1
ATOM 6321 N N . CYS B 1 369 ? 26.141 -1.352 -5.059 1 94.62 369 CYS B N 1
ATOM 6322 C CA . CYS B 1 369 ? 24.906 -1.808 -4.414 1 94.62 369 CYS B CA 1
ATOM 6323 C C . CYS B 1 369 ? 24.969 -3.305 -4.137 1 94.62 369 CYS B C 1
ATOM 6325 O O . CYS B 1 369 ? 24.578 -3.756 -3.057 1 94.62 369 CYS B O 1
ATOM 6327 N N . ILE B 1 370 ? 25.5 -4.023 -5.043 1 96.62 370 ILE B N 1
ATOM 6328 C CA . ILE B 1 370 ? 25.594 -5.477 -4.934 1 96.62 370 ILE B CA 1
ATOM 6329 C C . ILE B 1 370 ? 26.609 -5.848 -3.852 1 96.62 370 ILE B C 1
ATOM 6331 O O . ILE B 1 370 ? 26.297 -6.637 -2.953 1 96.62 370 ILE B O 1
ATOM 6335 N N . MET B 1 371 ? 27.75 -5.242 -3.922 1 96.19 371 MET B N 1
ATOM 6336 C CA . MET B 1 371 ? 28.812 -5.547 -2.963 1 96.19 371 MET B CA 1
ATOM 6337 C C . MET B 1 371 ? 28.391 -5.188 -1.545 1 96.19 371 MET B C 1
ATOM 6339 O O . MET B 1 371 ? 28.703 -5.898 -0.594 1 96.19 371 MET B O 1
ATOM 6343 N N . ASN B 1 372 ? 27.672 -4.141 -1.466 1 92.5 372 ASN B N 1
ATOM 6344 C CA . ASN B 1 372 ? 27.141 -3.756 -0.162 1 92.5 372 ASN B CA 1
ATOM 6345 C C . ASN B 1 372 ? 26.156 -4.793 0.376 1 92.5 372 ASN B C 1
ATOM 6347 O O . ASN B 1 372 ? 26.125 -5.066 1.577 1 92.5 372 ASN B O 1
ATOM 6351 N N . GLY B 1 373 ? 25.344 -5.324 -0.502 1 94.12 373 GLY B N 1
ATOM 6352 C CA . GLY B 1 373 ? 24.422 -6.375 -0.091 1 94.12 373 GLY B CA 1
ATOM 6353 C C . GLY B 1 373 ? 25.125 -7.59 0.48 1 94.12 373 GLY B C 1
ATOM 6354 O O . GLY B 1 373 ? 24.734 -8.109 1.527 1 94.12 373 GLY B O 1
ATOM 6355 N N . PHE B 1 374 ? 26.203 -7.992 -0.189 1 95.75 374 PHE B N 1
ATOM 6356 C CA . PHE B 1 374 ? 26.984 -9.133 0.284 1 95.75 374 PHE B CA 1
ATOM 6357 C C . PHE B 1 374 ? 27.672 -8.805 1.608 1 95.75 374 PHE B C 1
ATOM 6359 O O . PHE B 1 374 ? 27.688 -9.641 2.518 1 95.75 374 PHE B O 1
ATOM 6366 N N . ARG B 1 375 ? 28.141 -7.613 1.709 1 93.69 375 ARG B N 1
ATOM 6367 C CA . ARG B 1 375 ? 28.828 -7.188 2.932 1 93.69 375 ARG B CA 1
ATOM 6368 C C . ARG B 1 375 ? 27.859 -7.176 4.113 1 93.69 375 ARG B C 1
ATOM 6370 O O . ARG B 1 375 ? 28.156 -7.727 5.172 1 93.69 375 ARG B O 1
ATOM 6377 N N . LYS B 1 376 ? 26.75 -6.617 3.922 1 91.88 376 LYS B N 1
ATOM 6378 C CA . LYS B 1 376 ? 25.75 -6.523 4.988 1 91.88 376 LYS B CA 1
ATOM 6379 C C . LYS B 1 376 ? 25.25 -7.902 5.402 1 91.88 376 LYS B C 1
ATOM 6381 O O . LYS B 1 376 ? 24.984 -8.141 6.582 1 91.88 376 LYS B O 1
ATOM 6386 N N . ALA B 1 377 ? 25.109 -8.773 4.449 1 93.38 377 ALA B N 1
ATOM 6387 C CA . ALA B 1 377 ? 24.656 -10.133 4.754 1 93.38 377 ALA B CA 1
ATOM 6388 C C . ALA B 1 377 ? 25.688 -10.875 5.602 1 93.38 377 ALA B C 1
ATOM 6390 O O . ALA B 1 377 ? 25.344 -11.68 6.457 1 93.38 377 ALA B O 1
ATOM 6391 N N . ARG B 1 378 ? 26.922 -10.57 5.391 1 89.88 378 ARG B N 1
ATOM 6392 C CA . ARG B 1 378 ? 28 -11.242 6.094 1 89.88 378 ARG B CA 1
ATOM 6393 C C . ARG B 1 378 ? 28.188 -10.672 7.5 1 89.88 378 ARG B C 1
ATOM 6395 O O . ARG B 1 378 ? 28.594 -11.391 8.414 1 89.88 378 ARG B O 1
ATOM 6402 N N . GLU B 1 379 ? 27.828 -9.344 7.574 1 81.06 379 GLU B N 1
ATOM 6403 C CA . GLU B 1 379 ? 28.094 -8.656 8.836 1 81.06 379 GLU B CA 1
ATOM 6404 C C . GLU B 1 379 ? 26.844 -8.57 9.695 1 81.06 379 GLU B C 1
ATOM 6406 O O . GLU B 1 379 ? 26.859 -7.965 10.766 1 81.06 379 GLU B O 1
ATOM 6411 N N . CYS B 1 380 ? 25.844 -9.141 9.234 1 68.56 380 CYS B N 1
ATOM 6412 C CA . CYS B 1 380 ? 24.547 -8.914 9.867 1 68.56 380 CYS B CA 1
ATOM 6413 C C . CYS B 1 380 ? 24.531 -9.484 11.281 1 68.56 380 CYS B C 1
ATOM 6415 O O . CYS B 1 380 ? 24.875 -10.648 11.492 1 68.56 380 CYS B O 1
ATOM 6417 N N . SER B 1 381 ? 24.562 -8.586 12.336 1 62.06 381 SER B N 1
ATOM 6418 C CA . SER B 1 381 ? 24.344 -8.977 13.727 1 62.06 381 SER B CA 1
ATOM 6419 C C . SER B 1 381 ? 22.906 -8.734 14.148 1 62.06 381 SER B C 1
ATOM 6421 O O . SER B 1 381 ? 22.547 -8.945 15.312 1 62.06 381 SER B O 1
ATOM 6423 N N . GLY B 1 382 ? 22.062 -8.266 13.172 1 58.47 382 GLY B N 1
ATOM 6424 C CA . GLY B 1 382 ? 20.672 -7.949 13.43 1 58.47 382 GLY B CA 1
ATOM 6425 C C . GLY B 1 382 ? 19.984 -7.262 12.266 1 58.47 382 GLY B C 1
ATOM 6426 O O . GLY B 1 382 ? 20.562 -7.164 11.172 1 58.47 382 GLY B O 1
ATOM 6427 N N . PRO B 1 383 ? 18.688 -7.031 12.453 1 56.47 383 PRO B N 1
ATOM 6428 C CA . PRO B 1 383 ? 17.969 -6.395 11.352 1 56.47 383 PRO B CA 1
ATOM 6429 C C . PRO B 1 383 ? 18.688 -5.148 10.828 1 56.47 383 PRO B C 1
ATOM 6431 O O . PRO B 1 383 ? 19.25 -4.383 11.609 1 56.47 383 PRO B O 1
ATOM 6434 N N . HIS B 1 384 ? 19.125 -5.145 9.602 1 52.03 384 HIS B N 1
ATOM 6435 C CA . HIS B 1 384 ? 19.891 -4.086 8.953 1 52.03 384 HIS B CA 1
ATOM 6436 C C . HIS B 1 384 ? 19.141 -2.758 8.992 1 52.03 384 HIS B C 1
ATOM 6438 O O . HIS B 1 384 ? 17.922 -2.723 8.844 1 52.03 384 HIS B O 1
ATOM 6444 N N . SER B 1 385 ? 19.625 -1.863 9.797 1 45.84 385 SER B N 1
ATOM 6445 C CA . SER B 1 385 ? 19.078 -0.518 9.703 1 45.84 385 SER B CA 1
ATOM 6446 C C . SER B 1 385 ? 19.141 0.007 8.273 1 45.84 385 SER B C 1
ATOM 6448 O O . SER B 1 385 ? 20.031 -0.365 7.512 1 45.84 385 SER B O 1
ATOM 6450 N N . ALA B 1 386 ? 18.047 0.245 7.773 1 40.94 386 ALA B N 1
ATOM 6451 C CA . ALA B 1 386 ? 18.141 0.956 6.5 1 40.94 386 ALA B CA 1
ATOM 6452 C C . ALA B 1 386 ? 19.234 2.012 6.535 1 40.94 386 ALA B C 1
ATOM 6454 O O . ALA B 1 386 ? 19.047 3.098 7.09 1 40.94 386 ALA B O 1
ATOM 6455 N N . ASP B 1 387 ? 20.5 1.708 6.984 1 34.38 387 ASP B N 1
ATOM 6456 C CA . ASP B 1 387 ? 21.531 2.738 6.855 1 34.38 387 ASP B CA 1
ATOM 6457 C C . ASP B 1 387 ? 21.375 3.502 5.543 1 34.38 387 ASP B C 1
ATOM 6459 O O . ASP B 1 387 ? 21.328 2.898 4.469 1 34.38 387 ASP B O 1
ATOM 6463 N N . ASP B 1 388 ? 20.719 4.602 5.602 1 33.69 388 ASP B N 1
ATOM 6464 C CA . ASP B 1 388 ? 20.703 5.723 4.668 1 33.69 388 ASP B CA 1
ATOM 6465 C C . ASP B 1 388 ? 22.109 6.105 4.23 1 33.69 388 ASP B C 1
ATOM 6467 O O . ASP B 1 388 ? 22.656 7.102 4.699 1 33.69 388 ASP B O 1
ATOM 6471 N N . SER B 1 389 ? 23.188 5.352 4.219 1 29.83 389 SER B N 1
ATOM 6472 C CA . SER B 1 389 ? 24.312 6.086 3.664 1 29.83 389 SER B CA 1
ATOM 6473 C C . SER B 1 389 ? 23.859 7.125 2.648 1 29.83 389 SER B C 1
ATOM 6475 O O . SER B 1 389 ? 22.672 7.172 2.293 1 29.83 389 SER B O 1
ATOM 6477 N N . MET B 1 390 ? 24.984 7.551 1.638 1 28.92 390 MET B N 1
ATOM 6478 C CA . MET B 1 390 ? 24.906 8.609 0.634 1 28.92 390 MET B CA 1
ATOM 6479 C C . MET B 1 390 ? 23.625 8.484 -0.188 1 28.92 390 MET B C 1
ATOM 6481 O O . MET B 1 390 ? 23.266 9.406 -0.922 1 28.92 390 MET B O 1
ATOM 6485 N N . GLU B 1 391 ? 23.234 7.32 -0.403 1 29.59 391 GLU B N 1
ATOM 6486 C CA . GLU B 1 391 ? 22.031 7.188 -1.231 1 29.59 391 GLU B CA 1
ATOM 6487 C C . GLU B 1 391 ? 20.781 7.617 -0.469 1 29.59 391 GLU B C 1
ATOM 6489 O O . GLU B 1 391 ? 19.703 7.707 -1.047 1 29.59 391 GLU B O 1
ATOM 6494 N N . ASP B 1 392 ? 20.75 7.672 0.802 1 29.38 392 ASP B N 1
ATOM 6495 C CA . ASP B 1 392 ? 19.766 8.219 1.729 1 29.38 392 ASP B CA 1
ATOM 6496 C C . ASP B 1 392 ? 19.656 9.734 1.595 1 29.38 392 ASP B C 1
ATOM 6498 O O . ASP B 1 392 ? 18.688 10.336 2.049 1 29.38 392 ASP B O 1
ATOM 6502 N N . LEU B 1 393 ? 20.875 10.414 1.547 1 29.45 393 LEU B N 1
ATOM 6503 C CA . LEU B 1 393 ? 20.812 11.82 1.166 1 29.45 393 LEU B CA 1
ATOM 6504 C C . LEU B 1 393 ? 19.891 12.016 -0.031 1 29.45 393 LEU B C 1
ATOM 6506 O O . LEU B 1 393 ? 19.234 13.055 -0.145 1 29.45 393 LEU B O 1
ATOM 6510 N N . ARG B 1 394 ? 20.094 11.117 -1.019 1 29.08 394 ARG B N 1
ATOM 6511 C CA . ARG B 1 394 ? 19.156 11.141 -2.139 1 29.08 394 ARG B CA 1
ATOM 6512 C C . ARG B 1 394 ? 17.75 10.742 -1.688 1 29.08 394 ARG B C 1
ATOM 6514 O O . ARG B 1 394 ? 16.75 11.203 -2.26 1 29.08 394 ARG B O 1
ATOM 6521 N N . SER B 1 395 ? 17.562 9.805 -0.784 1 30.5 395 SER B N 1
ATOM 6522 C CA . SER B 1 395 ? 16.234 9.469 -0.273 1 30.5 395 SER B CA 1
ATOM 6523 C C . SER B 1 395 ? 15.68 10.586 0.604 1 30.5 395 SER B C 1
ATOM 6525 O O . SER B 1 395 ? 14.469 10.805 0.638 1 30.5 395 SER B O 1
ATOM 6527 N N . THR B 1 396 ? 16.375 11.148 1.618 1 29.75 396 THR B N 1
ATOM 6528 C CA . THR B 1 396 ? 15.914 12.383 2.234 1 29.75 396 THR B CA 1
ATOM 6529 C C . THR B 1 396 ? 15.539 13.406 1.17 1 29.75 396 THR B C 1
ATOM 6531 O O . THR B 1 396 ? 14.531 14.109 1.309 1 29.75 396 THR B O 1
ATOM 6534 N N . LEU B 1 397 ? 16.422 13.664 0.24 1 29.58 397 LEU B N 1
ATOM 6535 C CA . LEU B 1 397 ? 16.031 14.375 -0.971 1 29.58 397 LEU B CA 1
ATOM 6536 C C . LEU B 1 397 ? 14.953 13.594 -1.727 1 29.58 397 LEU B C 1
ATOM 6538 O O . LEU B 1 397 ? 14.055 14.188 -2.328 1 29.58 397 LEU B O 1
ATOM 6542 N N . ASP B 1 398 ? 15.039 12.258 -1.838 1 31.28 398 ASP B N 1
ATOM 6543 C CA . ASP B 1 398 ? 13.984 11.406 -2.369 1 31.28 398 ASP B CA 1
ATOM 6544 C C . ASP B 1 398 ? 12.828 11.273 -1.375 1 31.28 398 ASP B C 1
ATOM 6546 O O . ASP B 1 398 ? 11.781 10.719 -1.704 1 31.28 398 ASP B O 1
ATOM 6550 N N . GLY B 1 399 ? 12.922 11.172 -0.139 1 31.78 399 GLY B N 1
ATOM 6551 C CA . GLY B 1 399 ? 11.812 11.43 0.76 1 31.78 399 GLY B CA 1
ATOM 6552 C C . GLY B 1 399 ? 10.875 12.516 0.26 1 31.78 399 GLY B C 1
ATOM 6553 O O . GLY B 1 399 ? 9.742 12.625 0.723 1 31.78 399 GLY B O 1
ATOM 6554 N N . LEU B 1 400 ? 11.461 13.523 -0.245 1 31.33 400 LEU B N 1
ATOM 6555 C CA . LEU B 1 400 ? 10.664 14.312 -1.18 1 31.33 400 LEU B CA 1
ATOM 6556 C C . LEU B 1 400 ? 10.25 13.469 -2.385 1 31.33 400 LEU B C 1
ATOM 6558 O O . LEU B 1 400 ? 9.375 13.867 -3.154 1 31.33 400 LEU B O 1
ATOM 6562 N N . VAL B 1 401 ? 11.164 12.445 -2.826 1 29 401 VAL B N 1
ATOM 6563 C CA . VAL B 1 401 ? 10.789 11.453 -3.826 1 29 401 VAL B CA 1
ATOM 6564 C C . VAL B 1 401 ? 10.156 10.25 -3.143 1 29 401 VAL B C 1
ATOM 6566 O O . VAL B 1 401 ? 10.812 9.539 -2.373 1 29 401 VAL B O 1
ATOM 6569 N N . PHE B 1 402 ? 9.055 10.156 -2.631 1 28.95 402 PHE B N 1
ATOM 6570 C CA . PHE B 1 402 ? 8.258 9.125 -1.976 1 28.95 402 PHE B CA 1
ATOM 6571 C C . PHE B 1 402 ? 8.242 7.844 -2.805 1 28.95 402 PHE B C 1
ATOM 6573 O O . PHE B 1 402 ? 7.594 7.789 -3.854 1 28.95 402 PHE B O 1
ATOM 6580 N N . VAL B 1 403 ? 9.391 7.16 -3.006 1 27.92 403 VAL B N 1
ATOM 6581 C CA . VAL B 1 403 ? 9.18 5.863 -3.643 1 27.92 403 VAL B CA 1
ATOM 6582 C C . VAL B 1 403 ? 8.586 4.883 -2.633 1 27.92 403 VAL B C 1
ATOM 6584 O O . VAL B 1 403 ? 9.172 4.641 -1.576 1 27.92 403 VAL B O 1
ATOM 6587 N N . ASP B 1 404 ? 7.344 4.68 -2.445 1 28.72 404 ASP B N 1
ATOM 6588 C CA . ASP B 1 404 ? 6.613 3.68 -1.67 1 28.72 404 ASP B CA 1
ATOM 6589 C C . ASP B 1 404 ? 7.039 2.266 -2.055 1 28.72 404 ASP B C 1
ATOM 6591 O O . ASP B 1 404 ? 6.941 1.879 -3.223 1 28.72 404 ASP B O 1
ATOM 6595 N N . ASP B 1 405 ? 8.023 1.661 -1.462 1 28.55 405 ASP B N 1
ATOM 6596 C CA . ASP B 1 405 ? 8.484 0.301 -1.715 1 28.55 405 ASP B CA 1
ATOM 6597 C C . ASP B 1 405 ? 7.418 -0.722 -1.337 1 28.55 405 ASP B C 1
ATOM 6599 O O . ASP B 1 405 ? 7.062 -0.854 -0.164 1 28.55 405 ASP B O 1
ATOM 6603 N N . GLU B 1 406 ? 6.406 -1.021 -1.996 1 27.34 406 GLU B N 1
ATOM 6604 C CA . GLU B 1 406 ? 5.48 -2.121 -1.745 1 27.34 406 GLU B CA 1
ATOM 6605 C C . GLU B 1 406 ? 6.172 -3.473 -1.913 1 27.34 406 GLU B C 1
ATOM 6607 O O . GLU B 1 406 ? 6.773 -3.742 -2.955 1 27.34 406 GLU B O 1
ATOM 6612 N N . ASN B 1 407 ? 6.648 -4.102 -0.881 1 27.03 407 ASN B N 1
ATOM 6613 C CA . ASN B 1 407 ? 7.23 -5.438 -0.882 1 27.03 407 ASN B CA 1
ATOM 6614 C C . ASN B 1 407 ? 6.215 -6.492 -1.315 1 27.03 407 ASN B C 1
ATOM 6616 O O . ASN B 1 407 ? 5.113 -6.555 -0.771 1 27.03 407 ASN B O 1
ATOM 6620 N N . PHE B 1 408 ? 6.098 -6.984 -2.531 1 25.75 408 PHE B N 1
ATOM 6621 C CA . PHE B 1 408 ? 5.301 -8.094 -3.049 1 25.75 408 PHE B CA 1
ATOM 6622 C C . PHE B 1 408 ? 5.777 -9.414 -2.475 1 25.75 408 PHE B C 1
ATOM 6624 O O . PHE B 1 408 ? 6.93 -9.805 -2.674 1 25.75 408 PHE B O 1
ATOM 6631 N N . ASP B 1 409 ? 5.129 -9.875 -1.489 1 27.64 409 ASP B N 1
ATOM 6632 C CA . ASP B 1 409 ? 5.434 -11.203 -0.964 1 27.64 409 ASP B CA 1
ATOM 6633 C C . ASP B 1 409 ? 5.148 -12.281 -2.006 1 27.64 409 ASP B C 1
ATOM 6635 O O . ASP B 1 409 ? 4.344 -12.078 -2.918 1 27.64 409 ASP B O 1
ATOM 6639 N N . GLY B 1 410 ? 5.871 -13.328 -2.119 1 25.56 410 GLY B N 1
ATOM 6640 C CA . GLY B 1 410 ? 5.984 -14.508 -2.961 1 25.56 410 GLY B CA 1
ATOM 6641 C C . GLY B 1 410 ? 4.66 -15.219 -3.18 1 25.56 410 GLY B C 1
ATOM 6642 O O . GLY B 1 410 ? 3.672 -14.914 -2.508 1 25.56 410 GLY B O 1
ATOM 6643 N N . PHE B 1 411 ? 4.406 -15.742 -4.371 1 25.98 411 PHE B N 1
ATOM 6644 C CA . PHE B 1 411 ? 3.295 -16.547 -4.855 1 25.98 411 PHE B CA 1
ATOM 6645 C C . PHE B 1 411 ? 3.09 -17.781 -3.975 1 25.98 411 PHE B C 1
ATOM 6647 O O . PHE B 1 411 ? 4.059 -18.391 -3.531 1 25.98 411 PHE B O 1
ATOM 6654 N N . ASP B 1 412 ? 2.141 -17.672 -3.053 1 25.38 412 ASP B N 1
ATOM 6655 C CA . ASP B 1 412 ? 1.85 -18.891 -2.314 1 25.38 412 ASP B CA 1
ATOM 6656 C C . ASP B 1 412 ? 1.822 -20.094 -3.246 1 25.38 412 ASP B C 1
ATOM 6658 O O . ASP B 1 412 ? 1.306 -20.016 -4.363 1 25.38 412 ASP B O 1
ATOM 6662 N N . GLU B 1 413 ? 2.793 -21.094 -3.047 1 25.5 413 GLU B N 1
ATOM 6663 C CA . GLU B 1 413 ? 2.646 -22.406 -3.662 1 25.5 413 GLU B CA 1
ATOM 6664 C C . GLU B 1 413 ? 1.242 -22.953 -3.443 1 25.5 413 GLU B C 1
ATOM 6666 O O . GLU B 1 413 ? 0.663 -22.797 -2.369 1 25.5 413 GLU B O 1
#

Foldseek 3Di:
DPPPPPDDFDFLQVLLVLLVVCVPPNLVVSCVVVVPPDSVVNVVCNVCVVVSVPDDRGHRDPPLPDDPCVVLLVVLLVVVVVCVVVVHDDDLVNSLVVSVVVCVVVVPPPDDSDSVVSVSSCVVSVHDDDDDPDDDDDFDPCNLVLLVVLLVVVCVLQVPADQQQEKEKDKAKDWLDDDFPDDDDDPPDPDDDDDDLPGRVQIAIKMWMATLQLDTKQIEIEHQDCDWDDDDQPFSYHYHYHNQRDAAQVVLLVCCVPISVPDPPHDPDAANHEYEYEPDPSCPDPSNCVSCNRRYHYRYRDPRCCQQQHLCNPFNVQQLNVQLNVLNVVVVVPCVQWDADPVGRTHGDDPNSSSVSNRVSNVPGGSVRSNVSNVRNSVGSDRDDPPCPPVVVVVVVCVVVRRRRPRDDDDDD/DPPPPPDDFDFLQVLLVLLVVCVPPNLVVSCVVVVPPDSVVNVVCNVCVVVSVPDDRGHRDPPLPDDPCVVLLVVLLVVVVVCVVVVHDDDLVNSLVVSVVVCVVVVPPPDDSDSVVSVSSCVVSVHDDDDDPDDDDDFDPCNLVLLVVLLVVVCVLQVQADQQQEKEKDKAKDWLDDDFPDDDDDPPDPDDDDDDLPGRVQIAIKMWMATLQLDTKQIEIEHQDCDWDDDDQPFSYHYHYHNQRDAAQVVLLVCCVPINVPDPPHDPDAANHEYEYEPDPSCPDPVNCVSCNRRYHYRYRDPRCCQQAHLCNPFNVQQLNVQLNVLNVVVVVPCVQWDADPVGRTHGDDPNSSSVSNRVSNVPGGSVRSNVSNVRNSVGSDRDDPPCPPVVVVVVVCVVVRRPRPRDDDDDD

Secondary structure (DSSP, 8-state):
-----------HHHHHHHHHHHHHH-HHHHHHHHT-S-HHHHHHHHHTHHHHHHS-TT-S---S---S-HHHHHHHHHHHHHHHHTT----HHHHHHHHHHHHHHTT-TT----HHHHHHHHHHTTEEEEE-SEEEPPPPTTHHHHHHHHHHHHHHHTTT--GGGEEEEEEEEEES----SEEEEETT-S--EEE--S-SS-EEEEEEEEETTS-BPPPEEEEE-SSPPP----SS-EEEEESSSS--HHHHHHHIIIIITT-TT---STT--EEEE---HHHH-HHHHHHHHTTSEEEEPPTT-HHHH-HIIIIIHHHHHHHHHHHHHHHHH-GGG--B-TTSPBPPPPHHHHHHHHHHHHHHS-HHHHHHHHHHHHH-SSS------THHHHHHHHSSS------------/-----------HHHHHHHHHHHHHH-HHHHHHHHT-S-HHHHHHHHHTHHHHHHS-TT-SS--S---S-HHHHHHHHHHHHHHHHTT----HHHHHHHHHHHHHHTT-TT----HHHHHHHHHHTTEEEEE-SEEEPPPPTTHHHHHHHHHHHHHHHTTT--GGGEEEEEEEEEES----SEEEEETT-S--EEE--S-SS-EEEEEEEEETTS-BPPPEEEEE-SSPPP----SS-EEEEESSSS--HHHHHHHIIIIITT-TT---STT--EEEE---HHHH-HHHHHHHHTTSEEEEPPTT-HHHH-HIIIIIHHHHHHHHHHHHHHHHH-GGG--B-TTSPBPPPPHHHHHHHHHHHHHHS-HHHHHHHHHHHHH-SSS------THHHHHHHHSSS------------

InterPro domains:
  IPR004875 DDE superfamily endonuclease domain [PF03184] (202-374)
  IPR006600 HTH CenpB-type DNA-binding domain [PF03221] (69-130)
  IPR006600 HTH CenpB-type DNA-binding domain [PS51253] (60-131)
  IPR009057 Homedomain-like superfamily [SSF46689] (65-125)
  IPR010921 Trp repressor/replication initiator [SSF48295] (4-49)
  IPR050863 Centromere and Transposable Element-Derived Protein [PTHR19303] (6-391)

Organism: Teladorsagia circumcincta (NCBI:txid45464)

Sequence (826 aa):
MASMNKRLSYTAKFKVSVIDYANKHGVVEAAEHYGIKDKGMIRRWKKAENKIREMPSTKRANRGKREAWPELENELSTWVRSERNKGAQVSTIRIIREARKIARSLQLDDFLGTPHWCHSFMERKNLTVRRATSVGQSLPLDWEKKVADYHLFFQRATAGISQKDIGNMDEVPVAFDMPAARTVDIRGTQNVSIVTTGAEKANFTVVLCVLADGRKCQPMVIFKRKTLPKGPFHGNVIVKANDKGWMNESLMKEWIEEVWLQRPYASTQQGRSALILDAAPSHRTELTKQYLQQHSRMIMIPGGLTKLLQPLDISVNKSFKSNLRRCWEDWMIEEERHTYTRSGKRQRPSYEEICDWIATSWDQVTSECIMNGFRKARECSGPHSADDSMEDLRSTLDGLVFVDDENFDGFDEMASMNKRLSYTAKFKVSVIDYANKHGVVEAAEHYGIKDKGMIRRWKKAENKIREMPSTKRANRGKREAWPELENELSTWVRSERNKGAQVSTIRIIREARKIARSLQLDDFLGTPHWCHSFMERKNLTVRRATSVGQSLPLDWEKKVADYHLFFQRATAGISQKDIGNMDEVPVAFDMPAARTVDIRGTQNVSIVTTGAEKANFTVVLCVLADGRKCQPMVIFKRKTLPKGPFHGNVIVKANDKGWMNESLMKEWIEEVWLQRPYASTQQGRSALILDAAPSHRTELTKQYLQQHSRMIMIPGGLTKLLQPLDISVNKSFKSNLRRCWEDWMIEEERHTYTRSGKRQRPSYEEICDWIATSWDQVTSECIMNGFRKARECSGPHSADDSMEDLRSTLDGLVFVDDENFDGFDE